Protein AF-0000000068478441 (afdb_homodimer)

Sequence (818 aa):
MAAHNLGTELDLSWISKVQVNHPAVLRRAQQVQARRTVKKEWQAAWLLKAVTFIDLTTLSGDDTSSNVQRLCYKAKYPIREDLLKALNMHDKDITTAAVCVYPARVCDAVRALKAAGCNIPVASVATGFPAGQTHLKTRLEEIRLAVEDGASEIDVVINRSLVLTGQWEALYDEIRQFRKACGEAHLKTILATGELGSLTNVYKASMIAMMAGSDFIKTSTGKETVNATFPVAIVMLRAIRDFFWKTGNKIGFKPAGGIRSAKDALAWLSLIKEELGDEWLKPELFRIGASTLLSDIERQVLSLTFKIKALAIWYQMRAQFLARLAAVKQGRTAQAAQETKVCISRDTVETGQKGLTSVREAWENGKKHSGMLEGVIINSYESRQPTVCNTLCQNEKSVSQMASHCSCFMAAHNLGTELDLSWISKVQVNHPAVLRRAQQVQARRTVKKEWQAAWLLKAVTFIDLTTLSGDDTSSNVQRLCYKAKYPIREDLLKALNMHDKDITTAAVCVYPARVCDAVRALKAAGCNIPVASVATGFPAGQTHLKTRLEEIRLAVEDGASEIDVVINRSLVLTGQWEALYDEIRQFRKACGEAHLKTILATGELGSLTNVYKASMIAMMAGSDFIKTSTGKETVNATFPVAIVMLRAIRDFFWKTGNKIGFKPAGGIRSAKDALAWLSLIKEELGDEWLKPELFRIGASTLLSDIERQVLSLTFKIKALAIWYQMRAQFLARLAAVKQGRTAQAAQETKVCISRDTVETGQKGLTSVREAWENGKKHSGMLEGVIINSYESRQPTVCNTLCQNEKSVSQMASHCSCF

Radius of gyration: 36.34 Å; Cα contacts (8 Å, |Δi|>4): 1316; chains: 2; bounding box: 94×104×102 Å

Structure (mmCIF, N/CA/C/O backbone):
data_AF-0000000068478441-model_v1
#
loop_
_entity.id
_entity.type
_entity.pdbx_description
1 polymer 'Deoxyribose-phosphate aldolase'
#
loop_
_atom_site.group_PDB
_atom_site.id
_atom_site.type_symbol
_atom_site.label_atom_id
_atom_site.label_alt_id
_atom_site.label_comp_id
_atom_site.label_asym_id
_atom_site.label_entity_id
_atom_site.label_seq_id
_atom_site.pdbx_PDB_ins_code
_atom_site.Cartn_x
_atom_site.Cartn_y
_atom_site.Cartn_z
_atom_site.occupancy
_atom_site.B_iso_or_equiv
_atom_site.auth_seq_id
_atom_site.auth_comp_id
_atom_site.auth_asym_id
_atom_site.auth_atom_id
_atom_site.pdbx_PDB_model_num
ATOM 1 N N . MET A 1 1 ? -1.508 -21.422 -24.375 1 40.88 1 MET A N 1
ATOM 2 C CA . MET A 1 1 ? -2.094 -20.594 -23.312 1 40.88 1 MET A CA 1
ATOM 3 C C . MET A 1 1 ? -3.49 -21.094 -22.953 1 40.88 1 MET A C 1
ATOM 5 O O . MET A 1 1 ? -4.234 -21.562 -23.812 1 40.88 1 MET A O 1
ATOM 9 N N . ALA A 1 2 ? -3.607 -21.609 -21.812 1 53.72 2 ALA A N 1
ATOM 10 C CA . ALA A 1 2 ? -4.887 -22.156 -21.375 1 53.72 2 ALA A CA 1
ATOM 11 C C . ALA A 1 2 ? -6.047 -21.281 -21.844 1 53.72 2 ALA A C 1
ATOM 13 O O . ALA A 1 2 ? -5.883 -20.062 -22.031 1 53.72 2 ALA A O 1
ATOM 14 N N . ALA A 1 3 ? -7.098 -21.875 -22.297 1 67.75 3 ALA A N 1
ATOM 15 C CA . ALA A 1 3 ? -8.32 -21.234 -22.781 1 67.75 3 ALA A CA 1
ATOM 16 C C . ALA A 1 3 ? -8.82 -20.188 -21.797 1 67.75 3 ALA A C 1
ATOM 18 O O . ALA A 1 3 ? -8.734 -20.375 -20.578 1 67.75 3 ALA A O 1
ATOM 19 N N . HIS A 1 4 ? -8.922 -18.922 -22.266 1 85.25 4 HIS A N 1
ATOM 20 C CA . HIS A 1 4 ? -9.445 -17.812 -21.5 1 85.25 4 HIS A CA 1
ATOM 21 C C . HIS A 1 4 ? -10.891 -18.047 -21.078 1 85.25 4 HIS A C 1
ATOM 23 O O . HIS A 1 4 ? -11.656 -18.688 -21.812 1 85.25 4 HIS A O 1
ATOM 29 N N . ASN A 1 5 ? -11.125 -17.75 -19.828 1 93 5 ASN A N 1
ATOM 30 C CA . ASN A 1 5 ? -12.508 -17.703 -19.375 1 93 5 ASN A CA 1
ATOM 31 C C . ASN A 1 5 ? -13.273 -16.562 -20.047 1 93 5 ASN A C 1
ATOM 33 O O . ASN A 1 5 ? -12.992 -15.383 -19.797 1 93 5 ASN A O 1
ATOM 37 N N . LEU A 1 6 ? -14.227 -16.844 -20.875 1 91.19 6 LEU A N 1
ATOM 38 C CA . LEU A 1 6 ? -14.969 -15.828 -21.609 1 91.19 6 LEU A CA 1
ATOM 39 C C . LEU A 1 6 ? -16.031 -15.18 -20.719 1 91.19 6 LEU A C 1
ATOM 41 O O . LEU A 1 6 ? -16.609 -14.148 -21.094 1 91.19 6 LEU A O 1
ATOM 45 N N . GLY A 1 7 ? -16.234 -15.758 -19.594 1 93.62 7 GLY A N 1
ATOM 46 C CA . GLY A 1 7 ? -17.281 -15.266 -18.719 1 93.62 7 GLY A CA 1
ATOM 47 C C . GLY A 1 7 ? -18.656 -15.805 -19.062 1 93.62 7 GLY A C 1
ATOM 48 O O . GLY A 1 7 ? -18.797 -16.594 -20.016 1 93.62 7 GLY A O 1
ATOM 49 N N . THR A 1 8 ? -19.625 -15.531 -18.219 1 97.06 8 THR A N 1
ATOM 50 C CA . THR A 1 8 ? -21.047 -15.828 -18.422 1 97.06 8 THR A CA 1
ATOM 51 C C . THR A 1 8 ? -21.891 -14.586 -18.203 1 97.06 8 THR A C 1
ATOM 53 O O . THR A 1 8 ? -21.391 -13.562 -17.719 1 97.06 8 THR A O 1
ATOM 56 N N . GLU A 1 9 ? -23.094 -14.734 -18.625 1 97.25 9 GLU A N 1
ATOM 57 C CA . GLU A 1 9 ? -24.031 -13.695 -18.203 1 97.25 9 GLU A CA 1
ATOM 58 C C . GLU A 1 9 ? -24.188 -13.656 -16.688 1 97.25 9 GLU A C 1
ATOM 60 O O . GLU A 1 9 ? -24.062 -14.688 -16.016 1 97.25 9 GLU A O 1
ATOM 65 N N . LEU A 1 10 ? -24.438 -12.477 -16.234 1 97.94 10 LEU A N 1
ATOM 66 C CA . LEU A 1 10 ? -24.609 -12.328 -14.789 1 97.94 10 LEU A CA 1
ATOM 67 C C . LEU A 1 10 ? -25.875 -13.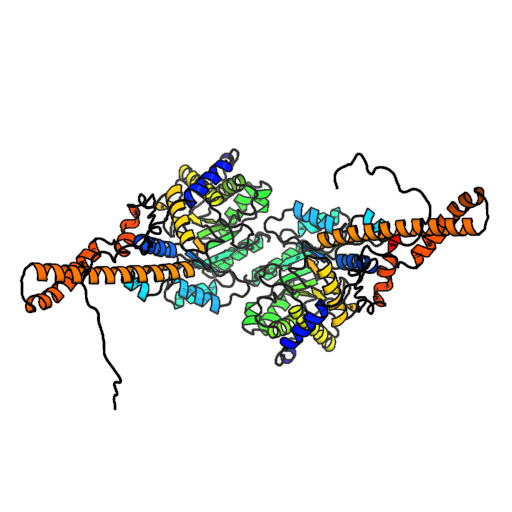047 -14.32 1 97.94 10 LEU A C 1
ATOM 69 O O . LEU A 1 10 ? -26.953 -12.836 -14.867 1 97.94 10 LEU A O 1
ATOM 73 N N . ASP A 1 11 ? -25.75 -13.914 -13.398 1 97.62 11 ASP A N 1
ATOM 74 C CA . ASP A 1 11 ? -26.875 -14.609 -12.766 1 97.62 11 ASP A CA 1
ATOM 75 C C . ASP A 1 11 ? -26.812 -14.492 -11.242 1 97.62 11 ASP A C 1
ATOM 77 O O . ASP A 1 11 ? -26.125 -15.281 -10.586 1 97.62 11 ASP A O 1
ATOM 81 N N . LEU A 1 12 ? -27.531 -13.648 -10.734 1 97.06 12 LEU A N 1
ATOM 82 C CA . LEU A 1 12 ? -27.484 -13.359 -9.305 1 97.06 12 LEU A CA 1
ATOM 83 C C . LEU A 1 12 ? -28.109 -14.484 -8.492 1 97.06 12 LEU A C 1
ATOM 85 O O . LEU A 1 12 ? -27.922 -14.562 -7.277 1 97.06 12 LEU A O 1
ATOM 89 N N . SER A 1 13 ? -28.797 -15.352 -9.094 1 95.94 13 SER A N 1
ATOM 90 C CA . SER A 1 13 ? -29.375 -16.484 -8.375 1 95.94 13 SER A CA 1
ATOM 91 C C . SER A 1 13 ? -28.297 -17.422 -7.844 1 95.94 13 SER A C 1
ATOM 93 O O . SER A 1 13 ? -28.531 -18.172 -6.891 1 95.94 13 SER A O 1
ATOM 95 N N . TRP A 1 14 ? -27.141 -17.375 -8.484 1 95.62 14 TRP A N 1
ATOM 96 C CA . TRP A 1 14 ? -26.031 -18.219 -8.07 1 95.62 14 TRP A CA 1
ATOM 97 C C . TRP A 1 14 ? -25.5 -17.812 -6.703 1 95.62 14 TRP A C 1
ATOM 99 O O . TRP A 1 14 ? -24.812 -18.594 -6.035 1 95.62 14 TRP A O 1
ATOM 109 N N . ILE A 1 15 ? -25.844 -16.531 -6.309 1 95.75 15 ILE A N 1
ATOM 110 C CA . ILE A 1 15 ? -25.203 -16.062 -5.086 1 95.75 15 ILE A CA 1
ATOM 111 C C . ILE A 1 15 ? -26.266 -15.594 -4.094 1 95.75 15 ILE A C 1
ATOM 113 O O . ILE A 1 15 ? -25.969 -15.359 -2.92 1 95.75 15 ILE A O 1
ATOM 117 N N . SER A 1 16 ? -27.453 -15.4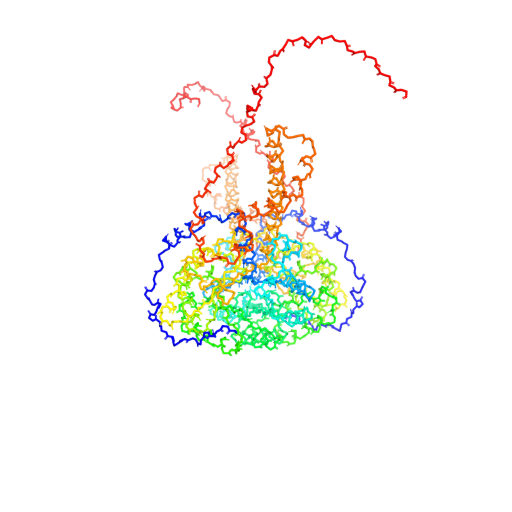61 -4.391 1 93 16 SER A N 1
ATOM 118 C CA . SER A 1 16 ? -28.5 -14.812 -3.607 1 93 16 SER A CA 1
ATOM 119 C C . SER A 1 16 ? -28.75 -15.555 -2.299 1 93 16 SER A C 1
ATOM 121 O O . SER A 1 16 ? -29 -14.938 -1.263 1 93 16 SER A O 1
ATOM 123 N N . LYS A 1 17 ? -28.641 -16.906 -2.334 1 91.62 17 LYS A N 1
ATOM 124 C CA . LYS A 1 17 ? -29 -17.656 -1.137 1 91.62 17 LYS A CA 1
ATOM 125 C C . LYS A 1 17 ? -27.766 -18.297 -0.509 1 91.62 17 LYS A C 1
ATOM 127 O O . LYS A 1 17 ? -27.875 -19.172 0.35 1 91.62 17 LYS A O 1
ATOM 132 N N . VAL A 1 18 ? -26.719 -17.844 -0.893 1 93.19 18 VAL A N 1
ATOM 133 C CA . VAL A 1 18 ? -25.484 -18.484 -0.43 1 93.19 18 VAL A CA 1
ATOM 134 C C . VAL A 1 18 ? -25.156 -18 0.979 1 93.19 18 VAL A C 1
ATOM 136 O O . VAL A 1 18 ? -25.25 -16.812 1.271 1 93.19 18 VAL A O 1
ATOM 139 N N . GLN A 1 19 ? -24.891 -18.938 1.869 1 92.5 19 GLN A N 1
ATOM 140 C CA . GLN A 1 19 ? -24.359 -18.672 3.203 1 92.5 19 GLN A CA 1
ATOM 141 C C . GLN A 1 19 ? -23.234 -19.641 3.543 1 92.5 19 GLN A C 1
ATOM 143 O O . GLN A 1 19 ? -23.359 -20.859 3.355 1 92.5 19 GLN A O 1
ATOM 148 N N . VAL A 1 20 ? -22.156 -19.062 3.947 1 96.06 20 VAL A N 1
ATOM 149 C CA . VAL A 1 20 ? -21 -19.891 4.277 1 96.06 20 VAL A CA 1
ATOM 150 C C . VAL A 1 20 ? -21 -20.203 5.77 1 96.06 20 VAL A C 1
ATOM 152 O O . VAL A 1 20 ? -21.156 -19.312 6.602 1 96.06 20 VAL A O 1
ATOM 155 N N . ASN A 1 21 ? -20.891 -21.469 6.059 1 94.75 21 ASN A N 1
ATOM 156 C CA . ASN A 1 21 ? -20.766 -21.922 7.438 1 94.75 21 ASN A CA 1
ATOM 157 C C . ASN A 1 21 ? -19.359 -21.688 7.98 1 94.75 21 ASN A C 1
ATOM 159 O O . ASN A 1 21 ? -18.469 -22.516 7.797 1 94.75 21 ASN A O 1
ATOM 163 N N . HIS A 1 22 ? -19.266 -20.688 8.781 1 93.38 22 HIS A N 1
ATOM 164 C CA . HIS A 1 22 ? -17.953 -20.203 9.234 1 93.38 22 HIS A CA 1
ATOM 165 C C . HIS A 1 22 ? -17.266 -21.25 10.109 1 93.38 22 HIS A C 1
ATOM 167 O O . HIS A 1 22 ? -16.109 -21.609 9.859 1 93.38 22 HIS A O 1
ATOM 173 N N . PRO A 1 23 ? -17.891 -21.828 11.055 1 93.25 23 PRO A N 1
ATOM 174 C CA . PRO A 1 23 ? -17.234 -22.812 11.906 1 93.25 23 PRO A CA 1
ATOM 175 C C . PRO A 1 23 ? -16.781 -24.047 11.133 1 93.25 23 PRO A C 1
ATOM 177 O O . PRO A 1 23 ? -15.719 -24.609 11.422 1 93.25 23 PRO A O 1
ATOM 180 N N . ALA A 1 24 ? -17.578 -24.438 10.211 1 95.38 24 ALA A N 1
ATOM 181 C CA . ALA A 1 24 ? -17.234 -25.609 9.414 1 95.38 24 ALA A CA 1
ATOM 182 C C . ALA A 1 24 ? -15.984 -25.344 8.57 1 95.38 24 ALA A C 1
ATOM 184 O O . ALA A 1 24 ? -15.133 -26.234 8.43 1 95.38 24 ALA A O 1
ATOM 185 N N . VAL A 1 25 ? -15.906 -24.219 8.039 1 96.81 25 VAL A N 1
ATOM 186 C CA . VAL A 1 25 ? -14.758 -23.844 7.219 1 96.81 25 VAL A CA 1
ATOM 187 C C . VAL A 1 25 ? -13.5 -23.797 8.086 1 96.81 25 VAL A C 1
ATOM 189 O O . VAL A 1 25 ? -12.438 -24.266 7.672 1 96.81 25 VAL A O 1
ATOM 192 N N . LEU A 1 26 ? -13.625 -23.25 9.258 1 95.31 26 LEU A N 1
ATOM 193 C CA . LEU A 1 26 ? -12.492 -23.172 10.172 1 95.31 26 LEU A CA 1
ATOM 194 C C . LEU A 1 26 ? -12 -24.562 10.547 1 95.31 26 LEU A C 1
ATOM 196 O O . LEU A 1 26 ? -10.789 -24.797 10.617 1 95.31 26 LEU A O 1
ATOM 200 N N . ARG A 1 27 ? -12.906 -25.422 10.766 1 94.56 27 ARG A N 1
ATOM 201 C CA . ARG A 1 27 ? -12.547 -26.797 11.102 1 94.56 27 ARG A CA 1
ATOM 202 C C . ARG A 1 27 ? -11.812 -27.469 9.953 1 94.56 27 ARG A C 1
ATOM 204 O O . ARG A 1 27 ? -10.812 -28.172 10.172 1 94.56 27 ARG A O 1
ATOM 211 N N . ARG A 1 28 ? -12.312 -27.266 8.82 1 94.25 28 ARG A N 1
ATOM 212 C CA . ARG A 1 28 ? -11.672 -27.844 7.637 1 94.25 28 ARG A CA 1
ATOM 213 C C . ARG A 1 28 ? -10.258 -27.281 7.457 1 94.25 28 ARG A C 1
ATOM 215 O O . ARG A 1 28 ? -9.336 -28.016 7.109 1 94.25 28 ARG A O 1
ATOM 222 N N . ALA A 1 29 ? -10.125 -26.016 7.664 1 95.31 29 ALA A N 1
ATOM 223 C CA . ALA A 1 29 ? -8.82 -25.375 7.559 1 95.31 29 ALA A CA 1
ATOM 224 C C . ALA A 1 29 ? -7.832 -25.969 8.562 1 95.31 29 ALA A C 1
ATOM 226 O O . ALA A 1 29 ? -6.672 -26.219 8.227 1 95.31 29 ALA A O 1
ATOM 227 N N . GLN A 1 30 ? -8.289 -26.234 9.68 1 92.69 30 GLN A N 1
ATOM 228 C CA . GLN A 1 30 ? -7.453 -26.812 10.727 1 92.69 30 GLN A CA 1
ATOM 229 C C . GLN A 1 30 ? -7.031 -28.234 10.359 1 92.69 30 GLN A C 1
ATOM 231 O O . GLN A 1 30 ? -5.891 -28.625 10.609 1 92.69 30 GLN A O 1
ATOM 236 N N . GLN A 1 31 ? -7.848 -28.922 9.82 1 90.81 31 GLN A N 1
ATOM 237 C CA . GLN A 1 31 ? -7.57 -30.297 9.414 1 90.81 31 GLN A CA 1
ATOM 238 C C . GLN A 1 31 ? -6.477 -30.344 8.352 1 90.81 31 GLN A C 1
ATOM 240 O O . GLN A 1 31 ? -5.578 -31.188 8.414 1 90.81 31 GLN A O 1
ATOM 245 N N . VAL A 1 32 ? -6.59 -29.469 7.449 1 88.44 32 VAL A N 1
ATOM 246 C CA . VAL A 1 32 ? -5.629 -29.438 6.352 1 88.44 32 VAL A CA 1
ATOM 247 C C . VAL A 1 32 ? -4.25 -29.047 6.883 1 88.44 32 VAL A C 1
ATOM 249 O O . VAL A 1 32 ? -3.238 -29.625 6.477 1 88.44 32 VAL A O 1
ATOM 252 N N . GLN A 1 33 ? -4.246 -28.109 7.797 1 86.44 33 GLN A N 1
ATOM 253 C CA . GLN A 1 33 ? -2.986 -27.578 8.312 1 86.44 33 GLN A CA 1
ATOM 254 C C . GLN A 1 33 ? -2.328 -28.578 9.266 1 86.44 33 GLN A C 1
ATOM 256 O O . GLN A 1 33 ? -1.112 -28.531 9.477 1 86.44 33 GLN A O 1
ATOM 261 N N . ALA A 1 34 ? -3.1 -29.422 9.828 1 80.75 34 ALA A N 1
ATOM 262 C CA . ALA A 1 34 ? -2.598 -30.391 10.805 1 80.75 34 ALA A CA 1
ATOM 263 C C . ALA A 1 34 ? -2.01 -31.609 10.117 1 80.75 34 ALA A C 1
ATOM 265 O O . ALA A 1 34 ? -1.316 -32.406 10.75 1 80.75 34 ALA A O 1
ATOM 266 N N . ARG A 1 35 ? -2.174 -31.672 8.922 1 76.19 35 ARG A N 1
ATOM 267 C CA . ARG A 1 35 ? -1.721 -32.875 8.242 1 76.19 35 ARG A CA 1
ATOM 268 C C . ARG A 1 35 ? -0.203 -32.875 8.086 1 76.19 35 ARG A C 1
ATOM 270 O O . ARG A 1 35 ? 0.407 -31.828 7.875 1 76.19 35 ARG A O 1
ATOM 277 N N . ARG A 1 36 ? 0.313 -33.969 8.25 1 67.25 36 ARG A N 1
ATOM 278 C CA . ARG A 1 36 ? 1.758 -34.125 8.125 1 67.25 36 ARG A CA 1
ATOM 279 C C . ARG A 1 36 ? 2.195 -34.031 6.668 1 67.25 36 ARG A C 1
ATOM 281 O O . ARG A 1 36 ? 1.488 -34.531 5.773 1 67.25 36 ARG A O 1
ATOM 288 N N . THR A 1 37 ? 3.342 -33.344 6.453 1 70.06 37 THR A N 1
ATOM 289 C CA . THR A 1 37 ? 3.871 -33.125 5.109 1 70.06 37 THR A CA 1
ATOM 290 C C . THR A 1 37 ? 4.734 -34.312 4.676 1 70.06 37 THR A C 1
ATOM 292 O O . THR A 1 37 ? 5.09 -35.156 5.496 1 70.06 37 THR A O 1
ATOM 295 N N . VAL A 1 38 ? 4.977 -34.5 3.385 1 73.12 38 VAL A N 1
ATOM 296 C CA . VAL A 1 38 ? 5.824 -35.531 2.773 1 73.12 38 VAL A CA 1
ATOM 297 C C . VAL A 1 38 ? 7.254 -35.375 3.295 1 73.12 38 VAL A C 1
ATOM 299 O O . VAL A 1 38 ? 7.656 -34.312 3.752 1 73.12 38 VAL A O 1
ATOM 302 N N . LYS A 1 39 ? 7.93 -36.531 3.248 1 74.38 39 LYS A N 1
ATOM 303 C CA . LYS A 1 39 ? 9.266 -36.531 3.848 1 74.38 39 LYS A CA 1
ATOM 304 C C . LYS A 1 39 ? 10.336 -36.812 2.805 1 74.38 39 LYS A C 1
ATOM 306 O O . LYS A 1 39 ? 10.039 -37.375 1.737 1 74.38 39 LYS A O 1
ATOM 311 N N . LYS A 1 40 ? 11.484 -36.406 3.08 1 77.75 40 LYS A N 1
ATOM 312 C CA . LYS A 1 40 ? 12.742 -36.719 2.4 1 77.75 40 LYS A CA 1
ATOM 313 C C . LYS A 1 40 ? 12.641 -36.438 0.905 1 77.75 40 LYS A C 1
ATOM 315 O O . LYS A 1 40 ? 12.258 -35.344 0.5 1 77.75 40 LYS A O 1
ATOM 320 N N . GLU A 1 41 ? 12.828 -37.5 0.068 1 77.12 41 GLU A N 1
ATOM 321 C CA . GLU A 1 41 ? 12.898 -37.344 -1.38 1 77.12 41 GLU A CA 1
ATOM 322 C C . GLU A 1 41 ? 11.586 -36.781 -1.93 1 77.12 41 GLU A C 1
ATOM 324 O O . GLU A 1 41 ? 11.586 -35.969 -2.852 1 77.12 41 GLU A O 1
ATOM 329 N N . TRP A 1 42 ? 10.625 -37.156 -1.356 1 82.38 42 TRP A N 1
ATOM 330 C CA . TRP A 1 42 ? 9.328 -36.688 -1.801 1 82.38 42 TRP A CA 1
ATOM 331 C C . TRP A 1 42 ? 9.156 -35.219 -1.457 1 82.38 42 TRP A C 1
ATOM 333 O O . TRP A 1 42 ? 8.57 -34.438 -2.232 1 82.38 42 TRP A O 1
ATOM 343 N N . GLN A 1 43 ? 9.672 -34.906 -0.369 1 87.69 43 GLN A N 1
ATOM 344 C CA . GLN A 1 43 ? 9.609 -33.5 0.024 1 87.69 43 GLN A CA 1
ATOM 345 C C . GLN A 1 43 ? 10.383 -32.625 -0.954 1 87.69 43 GLN A C 1
ATOM 347 O O . GLN A 1 43 ? 9.898 -31.562 -1.35 1 87.69 43 GLN A O 1
ATOM 352 N N . ALA A 1 44 ? 11.508 -33.094 -1.319 1 89.94 44 ALA A N 1
ATOM 353 C CA . ALA A 1 44 ? 12.32 -32.344 -2.273 1 89.94 44 ALA A CA 1
ATOM 354 C C . ALA A 1 44 ? 11.602 -32.188 -3.607 1 89.94 44 ALA A C 1
ATOM 356 O O . ALA A 1 44 ? 11.586 -31.094 -4.191 1 89.94 44 ALA A O 1
ATOM 357 N N . ALA A 1 45 ? 11.023 -33.25 -4.043 1 91.44 45 ALA A N 1
ATOM 358 C CA . ALA A 1 45 ? 10.297 -33.219 -5.312 1 91.44 45 ALA A CA 1
ATOM 359 C C . ALA A 1 45 ? 9.125 -32.219 -5.254 1 91.44 45 ALA A C 1
ATOM 361 O O . ALA A 1 45 ? 8.898 -31.469 -6.191 1 91.44 45 ALA A O 1
ATOM 362 N N . TRP A 1 46 ? 8.461 -32.25 -4.141 1 93.31 46 TRP A N 1
ATOM 363 C CA . TRP A 1 46 ? 7.297 -31.391 -3.99 1 93.31 46 TRP A CA 1
ATOM 364 C C . TRP A 1 46 ? 7.715 -29.938 -3.855 1 93.31 46 TRP A C 1
ATOM 366 O O . TRP A 1 46 ? 7.008 -29.031 -4.312 1 93.31 46 TRP A O 1
ATOM 376 N N . LEU A 1 47 ? 8.805 -29.766 -3.252 1 95.12 47 LEU A N 1
ATOM 377 C CA . LEU A 1 47 ? 9.312 -28.406 -3.135 1 95.12 47 LEU A CA 1
ATOM 378 C C . LEU A 1 47 ? 9.719 -27.859 -4.5 1 95.12 47 LEU A C 1
ATOM 380 O O . LEU A 1 47 ? 9.453 -26.703 -4.812 1 95.12 47 LEU A O 1
ATOM 384 N N . LEU A 1 48 ? 10.375 -28.703 -5.27 1 95.62 48 LEU A N 1
ATOM 385 C CA . LEU A 1 48 ? 10.719 -28.297 -6.621 1 95.62 48 LEU A CA 1
ATOM 386 C C . LEU A 1 48 ? 9.469 -28.016 -7.445 1 95.62 48 LEU A C 1
ATOM 388 O O . LEU A 1 48 ? 9.438 -27.078 -8.242 1 95.62 48 LEU A O 1
ATOM 392 N N . LYS A 1 49 ? 8.492 -28.828 -7.27 1 95.69 49 LYS A N 1
ATOM 393 C CA . LYS A 1 49 ? 7.211 -28.578 -7.93 1 95.69 49 LYS A CA 1
ATOM 394 C C . LYS A 1 49 ? 6.605 -27.25 -7.484 1 95.69 49 LYS A C 1
ATOM 396 O O . LYS A 1 49 ? 6.062 -26.5 -8.297 1 95.69 49 LYS A O 1
ATOM 401 N N . ALA A 1 50 ? 6.691 -26.969 -6.195 1 97.44 50 ALA A N 1
ATOM 402 C CA . ALA A 1 50 ? 6.176 -25.703 -5.652 1 97.44 50 ALA A CA 1
ATOM 403 C C . ALA A 1 50 ? 6.816 -24.5 -6.336 1 97.44 50 ALA A C 1
ATOM 405 O O . ALA A 1 50 ? 6.152 -23.5 -6.582 1 97.44 50 ALA A O 1
ATOM 406 N N . VAL A 1 51 ? 8.07 -24.625 -6.672 1 98.06 51 VAL A N 1
ATOM 407 C CA . VAL A 1 51 ? 8.797 -23.547 -7.336 1 98.06 51 VAL A CA 1
ATOM 408 C C . VAL A 1 51 ? 8.117 -23.203 -8.656 1 98.06 51 VAL A C 1
ATOM 410 O O . VAL A 1 51 ? 8.008 -22.016 -9.016 1 98.06 51 VAL A O 1
ATOM 413 N N . THR A 1 52 ? 7.602 -24.172 -9.328 1 97.94 52 THR A N 1
ATOM 414 C CA . THR A 1 52 ? 7.016 -23.984 -10.656 1 97.94 52 THR A CA 1
ATOM 415 C C . THR A 1 52 ? 5.652 -23.312 -10.555 1 97.94 52 THR A C 1
ATOM 417 O O . THR A 1 52 ? 5.035 -23 -11.57 1 97.94 52 THR A O 1
ATOM 420 N N . PHE A 1 53 ? 5.164 -23.031 -9.344 1 98.5 53 PHE A N 1
ATOM 421 C CA . PHE A 1 53 ? 3.873 -22.391 -9.148 1 98.5 53 PHE A CA 1
ATOM 422 C C . PHE A 1 53 ? 4.059 -20.953 -8.68 1 98.5 53 PHE A C 1
ATOM 424 O O . PHE A 1 53 ? 3.088 -20.203 -8.57 1 98.5 53 PHE A O 1
ATOM 431 N N . ILE A 1 54 ? 5.215 -20.531 -8.484 1 98.69 54 ILE A N 1
ATOM 432 C CA . ILE A 1 54 ? 5.465 -19.25 -7.84 1 98.69 54 ILE A CA 1
ATOM 433 C C . ILE A 1 54 ? 5.383 -18.125 -8.875 1 98.69 54 ILE A C 1
ATOM 435 O O . ILE A 1 54 ? 6.027 -18.203 -9.922 1 98.69 54 ILE A O 1
ATOM 439 N N . ASP A 1 55 ? 4.559 -17.188 -8.633 1 98.75 55 ASP A N 1
ATOM 440 C CA . ASP A 1 55 ? 4.758 -15.859 -9.195 1 98.75 55 ASP A CA 1
ATOM 441 C C . ASP A 1 55 ? 5.773 -15.062 -8.383 1 98.75 55 ASP A C 1
ATOM 443 O O . ASP A 1 55 ? 5.426 -14.453 -7.367 1 98.75 55 ASP A O 1
ATOM 447 N N . LEU A 1 56 ? 6.984 -15.125 -8.852 1 98.69 56 LEU A N 1
ATOM 448 C CA . LEU A 1 56 ? 8.016 -14.406 -8.117 1 98.69 56 LEU A CA 1
ATOM 449 C C . LEU A 1 56 ? 7.805 -12.898 -8.203 1 98.69 56 LEU A C 1
ATOM 451 O O . LEU A 1 56 ? 7.75 -12.336 -9.297 1 98.69 56 LEU A O 1
ATOM 455 N N . THR A 1 57 ? 7.746 -12.203 -7.004 1 98.5 57 THR A N 1
ATOM 456 C CA . THR A 1 57 ? 7.141 -10.875 -6.973 1 98.5 57 THR A CA 1
ATOM 457 C C . THR A 1 57 ? 8.078 -9.867 -6.328 1 98.5 57 THR A C 1
ATOM 459 O O . THR A 1 57 ? 8.719 -10.164 -5.312 1 98.5 57 THR A O 1
ATOM 462 N N . THR A 1 58 ? 8.273 -8.75 -6.945 1 97.81 58 THR A N 1
ATOM 463 C CA . THR A 1 58 ? 8.758 -7.547 -6.273 1 97.81 58 THR A CA 1
ATOM 464 C C . THR A 1 58 ? 7.773 -6.395 -6.453 1 97.81 58 THR A C 1
ATOM 466 O O . THR A 1 58 ? 7.473 -5.996 -7.582 1 97.81 58 THR A O 1
ATOM 469 N N . LEU A 1 59 ? 7.25 -5.902 -5.434 1 97.75 59 LEU A N 1
ATOM 470 C CA . LEU A 1 59 ? 6.285 -4.809 -5.422 1 97.75 59 LEU A CA 1
ATOM 471 C C . LEU A 1 59 ? 6.664 -3.766 -4.375 1 97.75 59 LEU A C 1
ATOM 473 O O . LEU A 1 59 ? 5.863 -3.443 -3.496 1 97.75 59 LEU A O 1
ATOM 477 N N . SER A 1 60 ? 7.809 -3.197 -4.547 1 96.06 60 SER A N 1
ATOM 478 C CA . SER A 1 60 ? 8.305 -2.152 -3.66 1 96.06 60 SER A CA 1
ATOM 479 C C . SER A 1 60 ? 8.305 -0.793 -4.355 1 96.06 60 SER A C 1
ATOM 481 O O . SER A 1 60 ? 8.516 -0.709 -5.566 1 96.06 60 SER A O 1
ATOM 483 N N . GLY A 1 61 ? 8.125 0.194 -3.545 1 96.56 61 GLY A N 1
ATOM 484 C CA . GLY A 1 61 ? 8.156 1.546 -4.082 1 96.56 61 GLY A CA 1
ATOM 485 C C . GLY A 1 61 ? 9.516 1.953 -4.605 1 96.56 61 GLY A C 1
ATOM 486 O O . GLY A 1 61 ? 9.625 2.867 -5.422 1 96.56 61 GLY A O 1
ATOM 487 N N . ASP A 1 62 ? 10.539 1.318 -4.168 1 96.12 62 ASP A N 1
ATOM 488 C CA . ASP A 1 62 ? 11.898 1.676 -4.562 1 96.12 62 ASP A CA 1
ATOM 489 C C . ASP A 1 62 ? 12.453 0.69 -5.594 1 96.12 62 ASP A C 1
ATOM 491 O O . ASP A 1 62 ? 13.664 0.603 -5.789 1 96.12 62 ASP A O 1
ATOM 495 N N . ASP A 1 63 ? 11.625 -0.097 -6.207 1 97.12 63 ASP A N 1
ATOM 496 C CA . ASP A 1 63 ? 12.078 -0.989 -7.273 1 97.12 63 ASP A CA 1
ATOM 497 C C . ASP A 1 63 ? 12.703 -0.201 -8.422 1 97.12 63 ASP A C 1
ATOM 499 O O . ASP A 1 63 ? 12.141 0.795 -8.875 1 97.12 63 ASP A O 1
ATOM 503 N N . THR A 1 64 ? 13.828 -0.586 -8.828 1 97.31 64 THR A N 1
ATOM 504 C CA . THR A 1 64 ? 14.523 -0.069 -10 1 97.31 64 THR A CA 1
ATOM 505 C C . THR A 1 64 ? 14.703 -1.164 -11.047 1 97.31 64 THR A C 1
ATOM 507 O O . THR A 1 64 ? 14.32 -2.314 -10.828 1 97.31 64 THR A O 1
ATOM 510 N N . SER A 1 65 ? 15.266 -0.768 -12.188 1 97.12 65 SER A N 1
ATOM 511 C CA . SER A 1 65 ? 15.555 -1.744 -13.234 1 97.12 65 SER A CA 1
ATOM 512 C C . SER A 1 65 ? 16.484 -2.844 -12.727 1 97.12 65 SER A C 1
ATOM 514 O O . SER A 1 65 ? 16.344 -4.008 -13.102 1 97.12 65 SER A O 1
ATOM 516 N N . SER A 1 66 ? 17.344 -2.498 -11.82 1 96.06 66 SER A N 1
ATOM 517 C CA . SER A 1 66 ? 18.281 -3.475 -11.289 1 96.06 66 SER A CA 1
ATOM 518 C C . SER A 1 66 ? 17.578 -4.527 -10.438 1 96.06 66 SER A C 1
ATOM 520 O O . SER A 1 66 ? 17.875 -5.719 -10.555 1 96.06 66 SER A O 1
ATOM 522 N N . ASN A 1 67 ? 16.672 -4.09 -9.602 1 95.94 67 ASN A N 1
ATOM 523 C CA . ASN A 1 67 ? 15.883 -5.02 -8.797 1 95.94 67 ASN A CA 1
ATOM 524 C C . ASN A 1 67 ? 15.102 -5.988 -9.68 1 95.94 67 ASN A C 1
ATOM 526 O O . ASN A 1 67 ? 15.023 -7.184 -9.375 1 95.94 67 ASN A O 1
ATOM 530 N N . VAL A 1 68 ? 14.57 -5.457 -10.711 1 98.06 68 VAL A N 1
ATOM 531 C CA . VAL A 1 68 ? 13.719 -6.254 -11.594 1 98.06 68 VAL A CA 1
ATOM 532 C C . VAL A 1 68 ? 14.586 -7.23 -12.391 1 98.06 68 VAL A C 1
ATOM 534 O O . VAL A 1 68 ? 14.188 -8.383 -12.602 1 98.06 68 VAL A O 1
ATOM 537 N N . GLN A 1 69 ? 15.758 -6.816 -12.812 1 97.81 69 GLN A N 1
ATOM 538 C CA . GLN A 1 69 ? 16.688 -7.711 -13.5 1 97.81 69 GLN A CA 1
ATOM 539 C C . GLN A 1 69 ? 17.078 -8.883 -12.609 1 97.81 69 GLN A C 1
ATOM 541 O O . GLN A 1 69 ? 17.109 -10.031 -13.062 1 97.81 69 GLN A O 1
ATOM 546 N N . ARG A 1 70 ? 17.359 -8.57 -11.445 1 97.31 70 ARG A N 1
ATOM 547 C CA . ARG A 1 70 ? 17.719 -9.609 -10.484 1 97.31 70 ARG A CA 1
ATOM 548 C C . ARG A 1 70 ? 16.547 -10.578 -10.281 1 97.31 70 ARG A C 1
ATOM 550 O O . ARG A 1 70 ? 16.75 -11.789 -10.188 1 97.31 70 ARG A O 1
ATOM 557 N N . LEU A 1 71 ? 15.414 -10.023 -10.148 1 98.19 71 LEU A N 1
ATOM 558 C CA . LEU A 1 71 ? 14.203 -10.828 -10.008 1 98.19 71 LEU A CA 1
ATOM 559 C C . LEU A 1 71 ? 14.062 -11.812 -11.164 1 98.19 71 LEU A C 1
ATOM 561 O O . LEU A 1 71 ? 13.766 -12.984 -10.953 1 98.19 71 LEU A O 1
ATOM 565 N N . CYS A 1 72 ? 14.211 -11.32 -12.344 1 98.5 72 CYS A N 1
ATOM 566 C CA . CYS A 1 72 ? 14.062 -12.133 -13.547 1 98.5 72 CYS A CA 1
ATOM 567 C C . CYS A 1 72 ? 15.117 -13.227 -13.602 1 98.5 72 CYS A C 1
ATOM 569 O O . CYS A 1 72 ? 14.82 -14.359 -13.977 1 98.5 72 CYS A O 1
ATOM 571 N N . TYR A 1 73 ? 16.281 -12.891 -13.211 1 97.5 73 TYR A N 1
ATOM 572 C CA . TYR A 1 73 ? 17.359 -13.883 -13.172 1 97.5 73 TYR A CA 1
ATOM 573 C C . TYR A 1 73 ? 17.016 -15.008 -12.195 1 97.5 73 TYR A C 1
ATOM 575 O O . TYR A 1 73 ? 17.172 -16.188 -12.523 1 97.5 73 TYR A O 1
ATOM 583 N N . LYS A 1 74 ? 16.562 -14.625 -11.102 1 97.25 74 LYS A N 1
ATOM 584 C CA . LYS A 1 74 ? 16.203 -15.602 -10.094 1 97.25 74 LYS A CA 1
ATOM 585 C C . LYS A 1 74 ? 15.023 -16.469 -10.562 1 97.25 74 LYS A C 1
ATOM 587 O O . LYS A 1 74 ? 14.93 -17.641 -10.203 1 97.25 74 LYS A O 1
ATOM 592 N N . ALA A 1 75 ? 14.109 -15.844 -11.25 1 98.38 75 ALA A N 1
ATOM 593 C CA . ALA A 1 75 ? 12.969 -16.578 -11.781 1 98.38 75 ALA A CA 1
ATOM 594 C C . ALA A 1 75 ? 13.422 -17.656 -12.773 1 98.38 75 ALA A C 1
ATOM 596 O O . ALA A 1 75 ? 12.852 -18.75 -12.812 1 98.38 75 ALA A O 1
ATOM 597 N N . LYS A 1 76 ? 14.391 -17.359 -13.562 1 97.81 76 LYS A N 1
ATOM 598 C CA . LYS A 1 76 ? 14.93 -18.281 -14.555 1 97.81 76 LYS A CA 1
ATOM 599 C C . LYS A 1 76 ? 15.766 -19.375 -13.891 1 97.81 76 LYS A C 1
ATOM 601 O O . LYS A 1 76 ? 15.734 -20.531 -14.312 1 97.81 76 LYS A O 1
ATOM 606 N N . TYR A 1 77 ? 16.531 -18.969 -12.875 1 96.81 77 TYR A N 1
ATOM 607 C CA . TYR A 1 77 ? 17.406 -19.875 -12.133 1 96.81 77 TYR A CA 1
ATOM 608 C C . TYR A 1 77 ? 17.016 -19.906 -10.656 1 96.81 77 TYR A C 1
ATOM 610 O O . TYR A 1 77 ? 17.812 -19.516 -9.797 1 96.81 77 TYR A O 1
ATOM 618 N N . PRO A 1 78 ? 15.93 -20.5 -10.375 1 97.38 78 PRO A N 1
ATOM 619 C CA . PRO A 1 78 ? 15.414 -20.406 -9.008 1 97.38 78 PRO A CA 1
ATOM 620 C C . PRO A 1 78 ? 16.172 -21.297 -8.031 1 97.38 78 PRO A C 1
ATOM 622 O O . PRO A 1 78 ? 16.188 -21.031 -6.824 1 97.38 78 PRO A O 1
ATOM 625 N N . ILE A 1 79 ? 16.719 -22.406 -8.523 1 96 79 ILE A N 1
ATOM 626 C CA . ILE A 1 79 ? 17.484 -23.344 -7.707 1 96 79 ILE A CA 1
ATOM 627 C C . ILE A 1 79 ? 18.891 -23.484 -8.289 1 96 79 ILE A C 1
ATOM 629 O O . ILE A 1 79 ? 19.062 -23.594 -9.5 1 96 79 ILE A O 1
ATOM 633 N N . ARG A 1 80 ? 19.797 -23.516 -7.395 1 94.12 80 ARG A N 1
ATOM 634 C CA . ARG A 1 80 ? 21.172 -23.656 -7.832 1 94.12 80 ARG A CA 1
ATOM 635 C C . ARG A 1 80 ? 21.344 -24.922 -8.68 1 94.12 80 ARG A C 1
ATOM 637 O O . ARG A 1 80 ? 20.766 -25.969 -8.383 1 94.12 80 ARG A O 1
ATOM 644 N N . GLU A 1 81 ? 22.203 -24.812 -9.648 1 92.5 81 GLU A N 1
ATOM 645 C CA . GLU A 1 81 ? 22.406 -25.891 -10.602 1 92.5 81 GLU A CA 1
ATOM 646 C C . GLU A 1 81 ? 23.016 -27.109 -9.922 1 92.5 81 GLU A C 1
ATOM 648 O O . GLU A 1 81 ? 22.672 -28.25 -10.258 1 92.5 81 GLU A O 1
ATOM 653 N N . ASP A 1 82 ? 23.922 -26.906 -9.047 1 90.5 82 ASP A N 1
ATOM 654 C CA . ASP A 1 82 ? 24.578 -28.031 -8.383 1 90.5 82 ASP A CA 1
ATOM 655 C C . ASP A 1 82 ? 23.594 -28.828 -7.539 1 90.5 82 ASP A C 1
ATOM 657 O O . ASP A 1 82 ? 23.703 -30.047 -7.43 1 90.5 82 ASP A O 1
ATOM 661 N N . LEU A 1 83 ? 22.656 -28.156 -6.977 1 90.31 83 LEU A N 1
ATOM 662 C CA . LEU A 1 83 ? 21.625 -28.828 -6.211 1 90.31 83 LEU A CA 1
ATOM 663 C C . LEU A 1 83 ? 20.719 -29.641 -7.125 1 90.31 83 LEU A C 1
ATOM 665 O O . LEU A 1 83 ? 20.375 -30.781 -6.809 1 90.31 83 LEU A O 1
ATOM 669 N N . LEU A 1 84 ? 20.344 -29.109 -8.242 1 93 84 LEU A N 1
ATOM 670 C CA . LEU A 1 84 ? 19.5 -29.812 -9.195 1 93 84 LEU A CA 1
ATOM 671 C C . LEU A 1 84 ? 20.203 -31.062 -9.734 1 93 84 LEU A C 1
ATOM 673 O O . LEU A 1 84 ? 19.578 -32.094 -9.93 1 93 84 LEU A O 1
ATOM 677 N N . LYS A 1 85 ? 21.484 -30.938 -9.977 1 90.06 85 LYS A N 1
ATOM 678 C CA . LYS A 1 85 ? 22.281 -32.094 -10.422 1 90.06 85 LYS A CA 1
ATOM 679 C C . LYS A 1 85 ? 22.312 -33.188 -9.359 1 90.06 85 LYS A C 1
ATOM 681 O O . LYS A 1 85 ? 22.172 -34.375 -9.672 1 90.06 85 LYS A O 1
ATOM 686 N N . ALA A 1 86 ? 22.5 -32.719 -8.172 1 86.44 86 ALA A N 1
ATOM 687 C CA . ALA A 1 86 ? 22.547 -33.656 -7.055 1 86.44 86 ALA A CA 1
ATOM 688 C C . ALA A 1 86 ? 21.234 -34.406 -6.918 1 86.44 86 ALA A C 1
ATOM 690 O O . ALA A 1 86 ? 21.203 -35.562 -6.484 1 86.44 86 ALA A O 1
ATOM 691 N N . LEU A 1 87 ? 20.172 -33.844 -7.324 1 88.69 87 LEU A N 1
ATOM 692 C CA . LEU A 1 87 ? 18.844 -34.438 -7.199 1 88.69 87 LEU A CA 1
ATOM 693 C C . LEU A 1 87 ? 18.406 -35.062 -8.516 1 88.69 87 LEU A C 1
ATOM 695 O O . LEU A 1 87 ? 17.266 -35.5 -8.641 1 88.69 87 LEU A O 1
ATOM 699 N N . ASN A 1 88 ? 19.266 -35.062 -9.484 1 90.06 88 ASN A N 1
ATOM 700 C CA . ASN A 1 88 ? 19 -35.562 -10.812 1 90.06 88 ASN A CA 1
ATOM 701 C C . ASN A 1 88 ? 17.797 -34.875 -11.461 1 90.06 88 ASN A C 1
ATOM 703 O O . ASN A 1 88 ? 16.922 -35.531 -12.039 1 90.06 88 ASN A O 1
ATOM 707 N N . MET A 1 89 ? 17.734 -33.531 -11.289 1 91.94 89 MET A N 1
ATOM 708 C CA . MET A 1 89 ? 16.625 -32.719 -11.797 1 91.94 89 MET A CA 1
ATOM 709 C C . MET A 1 89 ? 17.125 -31.609 -12.719 1 91.94 89 MET A C 1
ATOM 711 O O . MET A 1 89 ? 16.359 -30.703 -13.062 1 91.94 89 MET A O 1
ATOM 715 N N . HIS A 1 90 ? 18.375 -31.625 -13.18 1 90 90 HIS A N 1
ATOM 716 C CA . HIS A 1 90 ? 19.016 -30.531 -13.906 1 90 90 HIS A CA 1
ATOM 717 C C . HIS A 1 90 ? 18.438 -30.391 -15.312 1 90 90 HIS A C 1
ATOM 719 O O . HIS A 1 90 ? 18.531 -29.328 -15.93 1 90 90 HIS A O 1
ATOM 725 N N . ASP A 1 91 ? 17.844 -31.438 -15.812 1 91.19 91 ASP A N 1
ATOM 726 C CA . ASP A 1 91 ? 17.344 -31.406 -17.188 1 91.19 91 ASP A CA 1
ATOM 727 C C . ASP A 1 91 ? 15.867 -31.031 -17.234 1 91.19 91 ASP A C 1
ATOM 729 O O . ASP A 1 91 ? 15.25 -31.031 -18.297 1 91.19 91 ASP A O 1
ATOM 733 N N . LYS A 1 92 ? 15.219 -30.688 -16.125 1 91.12 92 LYS A N 1
ATOM 734 C CA . LYS A 1 92 ? 13.781 -30.422 -16.062 1 91.12 92 LYS A CA 1
ATOM 735 C C . LYS A 1 92 ? 13.484 -28.938 -16.281 1 91.12 92 LYS A C 1
ATOM 737 O O . LYS A 1 92 ? 12.32 -28.547 -16.375 1 91.12 92 LYS A O 1
ATOM 742 N N . ASP A 1 93 ? 14.398 -28.078 -16.469 1 91.19 93 ASP A N 1
ATOM 743 C CA . ASP A 1 93 ? 14.234 -26.656 -16.75 1 91.19 93 ASP A CA 1
ATOM 744 C C . ASP A 1 93 ? 13.25 -26.016 -15.773 1 91.19 93 ASP A C 1
ATOM 746 O O . ASP A 1 93 ? 12.266 -25.391 -16.188 1 91.19 93 ASP A O 1
ATOM 750 N N . ILE A 1 94 ? 13.531 -26.125 -14.531 1 95.69 94 ILE A N 1
ATOM 751 C CA . ILE A 1 94 ? 12.672 -25.609 -13.469 1 95.69 94 ILE A CA 1
ATOM 752 C C . ILE A 1 94 ? 12.789 -24.094 -13.398 1 95.69 94 ILE A C 1
ATOM 754 O O . ILE A 1 94 ? 13.883 -23.547 -13.219 1 95.69 94 ILE A O 1
ATOM 758 N N . THR A 1 95 ? 11.711 -23.391 -13.633 1 97.69 95 THR A N 1
ATOM 759 C CA . THR A 1 95 ? 11.57 -21.938 -13.477 1 97.69 95 THR A CA 1
ATOM 760 C C . THR A 1 95 ? 10.352 -21.609 -12.625 1 97.69 95 THR A C 1
ATOM 762 O O . THR A 1 95 ? 9.523 -22.469 -12.344 1 97.69 95 THR A O 1
ATOM 765 N N . THR A 1 96 ? 10.32 -20.391 -12.172 1 98.5 96 THR A N 1
ATOM 766 C CA . THR A 1 96 ? 9.062 -19.969 -11.57 1 98.5 96 THR A CA 1
ATOM 767 C C . THR A 1 96 ? 7.977 -19.812 -12.641 1 98.5 96 THR A C 1
ATOM 769 O O . THR A 1 96 ? 8.266 -19.859 -13.836 1 98.5 96 THR A O 1
ATOM 772 N N . ALA A 1 97 ? 6.77 -19.703 -12.188 1 98.5 97 ALA A N 1
ATOM 773 C CA . ALA A 1 97 ? 5.641 -19.656 -13.109 1 98.5 97 ALA A CA 1
ATOM 774 C C . ALA A 1 97 ? 5.574 -18.328 -13.836 1 98.5 97 ALA A C 1
ATOM 776 O O . ALA A 1 97 ? 5.227 -18.266 -15.016 1 98.5 97 ALA A O 1
ATOM 777 N N . ALA A 1 98 ? 5.879 -17.25 -13.133 1 98.81 98 ALA A N 1
ATOM 778 C CA . ALA A 1 98 ? 5.852 -15.891 -13.656 1 98.81 98 ALA A CA 1
ATOM 779 C C . ALA A 1 98 ? 6.68 -14.953 -12.781 1 98.81 98 ALA A C 1
ATOM 781 O O . ALA A 1 98 ? 7.141 -15.336 -11.703 1 98.81 98 ALA A O 1
ATOM 782 N N . VAL A 1 99 ? 6.934 -13.805 -13.328 1 98.81 99 VAL A N 1
ATOM 783 C CA . VAL A 1 99 ? 7.41 -12.688 -12.531 1 98.81 99 VAL A CA 1
ATOM 784 C C . VAL A 1 99 ? 6.312 -11.633 -12.414 1 98.81 99 VAL A C 1
ATOM 786 O O . VAL A 1 99 ? 5.578 -11.383 -13.375 1 98.81 99 VAL A O 1
ATOM 789 N N . CYS A 1 100 ? 6.164 -11.078 -11.25 1 98.88 100 CYS A N 1
ATOM 790 C CA . CYS A 1 100 ? 5.113 -10.094 -11.016 1 98.88 100 CYS A CA 1
ATOM 791 C C . CYS A 1 100 ? 5.703 -8.758 -10.562 1 98.88 100 CYS A C 1
ATOM 793 O O . CYS A 1 100 ? 6.441 -8.703 -9.586 1 98.88 100 CYS A O 1
ATOM 795 N N . VAL A 1 101 ? 5.363 -7.703 -11.312 1 98.88 101 VAL A N 1
ATOM 796 C CA . VAL A 1 101 ? 5.941 -6.387 -11.062 1 98.88 101 VAL A CA 1
ATOM 797 C C . VAL A 1 101 ? 4.859 -5.316 -11.18 1 98.88 101 VAL A C 1
ATOM 799 O O . VAL A 1 101 ? 3.729 -5.605 -11.57 1 98.88 101 VAL A O 1
ATOM 802 N N . TYR A 1 102 ? 5.258 -4.078 -10.797 1 98.75 102 TYR A N 1
ATOM 803 C CA . TYR A 1 102 ? 4.398 -2.92 -11.016 1 98.75 102 TYR A CA 1
ATOM 804 C C . TYR A 1 102 ? 4.359 -2.543 -12.492 1 98.75 102 TYR A C 1
ATOM 806 O O . TYR A 1 102 ? 5.277 -2.871 -13.25 1 98.75 102 TYR A O 1
ATOM 814 N N . PRO A 1 103 ? 3.338 -1.773 -12.898 1 98.69 103 PRO A N 1
ATOM 815 C CA . PRO A 1 103 ? 3.203 -1.395 -14.305 1 98.69 103 PRO A CA 1
ATOM 816 C C . PRO A 1 103 ? 4.434 -0.667 -14.844 1 98.69 103 PRO A C 1
ATOM 818 O O . PRO A 1 103 ? 4.863 -0.925 -15.969 1 98.69 103 PRO A O 1
ATOM 821 N N . ALA A 1 104 ? 5.031 0.131 -14.047 1 98.31 104 ALA A N 1
ATOM 822 C CA . ALA A 1 104 ? 6.164 0.94 -14.484 1 98.31 104 ALA A CA 1
ATOM 823 C C . ALA A 1 104 ? 7.391 0.071 -14.75 1 98.31 104 ALA A C 1
ATOM 825 O O . ALA A 1 104 ? 8.359 0.522 -15.367 1 98.31 104 ALA A O 1
ATOM 826 N N . ARG A 1 105 ? 7.352 -1.192 -14.352 1 98.69 105 ARG A N 1
ATOM 827 C CA . ARG A 1 105 ? 8.531 -2.047 -14.406 1 98.69 105 ARG A CA 1
ATOM 828 C C . ARG A 1 105 ? 8.336 -3.182 -15.406 1 98.69 105 ARG A C 1
ATOM 830 O O . ARG A 1 105 ? 9.219 -4.027 -15.578 1 98.69 105 ARG A O 1
ATOM 837 N N . VAL A 1 106 ? 7.215 -3.172 -16.047 1 98.88 106 VAL A N 1
ATOM 838 C CA . VAL A 1 106 ? 6.891 -4.262 -16.969 1 98.88 106 VAL A CA 1
ATOM 839 C C . VAL A 1 106 ? 7.918 -4.312 -18.094 1 98.88 106 VAL A C 1
ATOM 841 O O . VAL A 1 106 ? 8.461 -5.379 -18.391 1 98.88 106 VAL A O 1
ATOM 844 N N . CYS A 1 107 ? 8.258 -3.156 -18.656 1 98.62 107 CYS A N 1
ATOM 845 C CA . CYS A 1 107 ? 9.227 -3.105 -19.75 1 98.62 107 CYS A CA 1
ATOM 846 C C . CYS A 1 107 ? 10.578 -3.646 -19.297 1 98.62 107 CYS A C 1
ATOM 848 O O . CYS A 1 107 ? 11.242 -4.367 -20.047 1 98.62 107 CYS A O 1
ATOM 850 N N . ASP A 1 108 ? 10.961 -3.305 -18.109 1 98.5 108 ASP A N 1
ATOM 851 C CA . ASP A 1 108 ? 12.227 -3.789 -17.562 1 98.5 108 ASP A CA 1
ATOM 852 C C . ASP A 1 108 ? 12.234 -5.312 -17.469 1 98.5 108 ASP A C 1
ATOM 854 O O . ASP A 1 108 ? 13.227 -5.957 -17.812 1 98.5 108 ASP A O 1
ATOM 858 N N . ALA A 1 109 ? 11.148 -5.863 -16.984 1 98.81 109 ALA A N 1
ATOM 859 C CA . ALA A 1 109 ? 11.055 -7.309 -16.828 1 98.81 109 ALA A CA 1
ATOM 860 C C . ALA A 1 109 ? 11.078 -8.023 -18.172 1 98.81 109 ALA A C 1
ATOM 862 O O . ALA A 1 109 ? 11.812 -9 -18.344 1 98.81 109 ALA A O 1
ATOM 863 N N . VAL A 1 110 ? 10.289 -7.492 -19.125 1 98.81 110 VAL A N 1
ATOM 864 C CA . VAL A 1 110 ? 10.227 -8.086 -20.453 1 98.81 110 VAL A CA 1
ATOM 865 C C . VAL A 1 110 ? 11.609 -8.062 -21.094 1 98.81 110 VAL A C 1
ATOM 867 O O . VAL A 1 110 ? 12.062 -9.07 -21.641 1 98.81 110 VAL A O 1
ATOM 870 N N . ARG A 1 111 ? 12.273 -6.965 -21.016 1 98.25 111 ARG A N 1
ATOM 871 C CA . ARG A 1 111 ? 13.609 -6.816 -21.594 1 98.25 111 ARG A CA 1
ATOM 872 C C . ARG A 1 111 ? 14.594 -7.766 -20.922 1 98.25 111 ARG A C 1
ATOM 874 O O . ARG A 1 111 ? 15.414 -8.391 -21.594 1 98.25 111 ARG A O 1
ATOM 881 N N . ALA A 1 112 ? 14.547 -7.84 -19.625 1 98.38 112 ALA A N 1
ATOM 882 C CA . ALA A 1 112 ? 15.469 -8.688 -18.875 1 98.38 112 ALA A CA 1
ATOM 883 C C . ALA A 1 112 ? 15.273 -10.156 -19.234 1 98.38 112 ALA A C 1
ATOM 885 O O . ALA A 1 112 ? 16.25 -10.891 -19.438 1 98.38 112 ALA A O 1
ATOM 886 N N . LEU A 1 113 ? 14.078 -10.609 -19.312 1 98.5 113 LEU A N 1
ATOM 887 C CA . LEU A 1 113 ? 13.781 -12 -19.641 1 98.5 113 LEU A CA 1
ATOM 888 C C . LEU A 1 113 ? 14.172 -12.32 -21.078 1 98.5 113 LEU A C 1
ATOM 890 O O . LEU A 1 113 ? 14.711 -13.398 -21.344 1 98.5 113 LEU A O 1
ATOM 894 N N . LYS A 1 114 ? 13.875 -11.414 -21.984 1 97.69 114 LYS A N 1
ATOM 895 C CA . LYS A 1 114 ? 14.297 -11.586 -23.359 1 97.69 114 LYS A CA 1
ATOM 896 C C . LYS A 1 114 ? 15.812 -11.711 -23.469 1 97.69 114 LYS A C 1
ATOM 898 O O . LYS A 1 114 ? 16.328 -12.578 -24.188 1 97.69 114 LYS A O 1
ATOM 903 N N . ALA A 1 115 ? 16.484 -10.852 -22.781 1 96.88 115 ALA A N 1
ATOM 904 C CA . ALA A 1 115 ? 17.953 -10.867 -22.766 1 96.88 115 ALA A CA 1
ATOM 905 C C . ALA A 1 115 ? 18.484 -12.18 -22.203 1 96.88 115 ALA A C 1
ATOM 907 O O . ALA A 1 115 ? 19.531 -12.68 -22.625 1 96.88 115 ALA A O 1
ATOM 908 N N . ALA A 1 116 ? 17.766 -12.727 -21.297 1 94.69 116 ALA A N 1
ATOM 909 C CA . ALA A 1 116 ? 18.156 -13.984 -20.656 1 94.69 116 ALA A CA 1
ATOM 910 C C . ALA A 1 116 ? 17.719 -15.188 -21.5 1 94.69 116 ALA A C 1
ATOM 912 O O . ALA A 1 116 ? 18.047 -16.328 -21.172 1 94.69 116 ALA A O 1
ATOM 913 N N . GLY A 1 117 ? 16.969 -15.008 -22.531 1 94.75 117 GLY A N 1
ATOM 914 C CA . GLY A 1 117 ? 16.516 -16.078 -23.406 1 94.75 117 GLY A CA 1
ATOM 915 C C . GLY A 1 117 ? 15.445 -16.953 -22.781 1 94.75 117 GLY A C 1
ATOM 916 O O . GLY A 1 117 ? 15.445 -18.172 -22.953 1 94.75 117 GLY A O 1
ATOM 917 N N . CYS A 1 118 ? 14.656 -16.375 -22 1 92.94 118 CYS A N 1
ATOM 918 C CA . CYS A 1 118 ? 13.609 -17.125 -21.312 1 92.94 118 CYS A CA 1
ATOM 919 C C . CYS A 1 118 ? 12.234 -16.547 -21.609 1 92.94 118 CYS A C 1
ATOM 921 O O . CYS A 1 118 ? 12.109 -15.352 -21.922 1 92.94 118 CYS A O 1
ATOM 923 N N . ASN A 1 119 ? 11.172 -17.406 -21.531 1 94.25 119 ASN A N 1
ATOM 924 C CA . ASN A 1 119 ? 9.812 -17.016 -21.891 1 94.25 119 ASN A CA 1
ATOM 925 C C . ASN A 1 119 ? 8.883 -17.047 -20.688 1 94.25 119 ASN A C 1
ATOM 927 O O . ASN A 1 119 ? 7.703 -17.359 -20.812 1 94.25 119 ASN A O 1
ATOM 931 N N . ILE A 1 120 ? 9.422 -16.781 -19.547 1 97.88 120 ILE A N 1
ATOM 932 C CA . ILE A 1 120 ? 8.602 -16.688 -18.344 1 97.88 120 ILE A CA 1
ATOM 933 C C . ILE A 1 120 ? 7.625 -15.523 -18.484 1 97.88 120 ILE A C 1
ATOM 935 O O . ILE A 1 120 ? 8.016 -14.414 -18.844 1 97.88 120 ILE A O 1
ATOM 939 N N . PRO A 1 121 ? 6.324 -15.734 -18.281 1 98.56 121 PRO A N 1
ATOM 940 C CA . PRO A 1 121 ? 5.34 -14.656 -18.375 1 98.56 121 PRO A CA 1
ATOM 941 C C . PRO A 1 121 ? 5.594 -13.531 -17.375 1 98.56 121 PRO A C 1
ATOM 943 O O . PRO A 1 121 ? 6.031 -13.781 -16.25 1 98.56 121 PRO A O 1
ATOM 946 N N . VAL A 1 122 ? 5.309 -12.328 -17.844 1 98.88 122 VAL A N 1
ATOM 947 C CA . VAL A 1 122 ? 5.379 -11.156 -16.984 1 98.88 122 VAL A CA 1
ATOM 948 C C . VAL A 1 122 ? 3.973 -10.75 -16.547 1 98.88 122 VAL A C 1
ATOM 950 O O . VAL A 1 122 ? 3.104 -10.5 -17.391 1 98.88 122 VAL A O 1
ATOM 953 N N . ALA A 1 123 ? 3.752 -10.742 -15.234 1 98.88 123 ALA A N 1
ATOM 954 C CA . ALA A 1 123 ? 2.502 -10.273 -14.641 1 98.88 123 ALA A CA 1
ATOM 955 C C . ALA A 1 123 ? 2.648 -8.859 -14.102 1 98.88 123 ALA A C 1
ATOM 957 O O . ALA A 1 123 ? 3.686 -8.508 -13.531 1 98.88 123 ALA A O 1
ATOM 958 N N . SER A 1 124 ? 1.646 -8.078 -14.328 1 98.94 124 SER A N 1
ATOM 959 C CA . SER A 1 124 ? 1.582 -6.719 -13.789 1 98.94 124 SER A CA 1
ATOM 960 C C . SER A 1 124 ? 0.369 -6.543 -12.883 1 98.94 124 SER A C 1
ATOM 962 O O . SER A 1 124 ? -0.73 -6.992 -13.211 1 98.94 124 SER A O 1
ATOM 964 N N . VAL A 1 125 ? 0.634 -5.938 -11.734 1 98.94 125 VAL A N 1
ATOM 965 C CA . VAL A 1 125 ? -0.521 -5.461 -10.977 1 98.94 125 VAL A CA 1
ATOM 966 C C . VAL A 1 125 ? -1.102 -4.219 -11.648 1 98.94 125 VAL A C 1
ATOM 968 O O . VAL A 1 125 ? -0.403 -3.518 -12.383 1 98.94 125 VAL A O 1
ATOM 971 N N . ALA A 1 126 ? -2.375 -3.998 -11.43 1 98.69 126 ALA A N 1
ATOM 972 C CA . ALA A 1 126 ? -3.033 -2.846 -12.039 1 98.69 126 ALA A CA 1
ATOM 973 C C . ALA A 1 126 ? -4.281 -2.451 -11.258 1 98.69 126 ALA A C 1
ATOM 975 O O . ALA A 1 126 ? -4.551 -2.998 -10.188 1 98.69 126 ALA A O 1
ATOM 976 N N . THR A 1 127 ? -4.953 -1.385 -11.75 1 98.69 127 THR A N 1
ATOM 977 C CA . THR A 1 127 ? -6.25 -0.878 -11.312 1 98.69 127 THR A CA 1
ATOM 978 C C . THR A 1 127 ? -6.145 -0.269 -9.914 1 98.69 127 THR A C 1
ATOM 980 O O . THR A 1 127 ? -6.922 -0.616 -9.023 1 98.69 127 THR A O 1
ATOM 983 N N . GLY A 1 128 ? -5.234 0.61 -9.781 1 98.25 128 GLY A N 1
ATOM 984 C CA . GLY A 1 128 ? -5.086 1.303 -8.516 1 98.25 128 GLY A CA 1
ATOM 985 C C . GLY A 1 128 ? -4.535 0.418 -7.41 1 98.25 128 GLY A C 1
ATOM 986 O O . GLY A 1 128 ? -4.895 0.575 -6.242 1 98.25 128 GLY A O 1
ATOM 987 N N . PHE A 1 129 ? -3.693 -0.608 -7.766 1 98.62 129 PHE A N 1
ATOM 988 C CA . PHE A 1 129 ? -3.076 -1.527 -6.816 1 98.62 129 PHE A CA 1
ATOM 989 C C . PHE A 1 129 ? -2.297 -0.763 -5.754 1 98.62 129 PHE A C 1
ATOM 991 O O . PHE A 1 129 ? -1.517 0.136 -6.074 1 98.62 129 PHE A O 1
ATOM 998 N N . PRO A 1 130 ? -2.447 -0.982 -4.465 1 98.12 130 PRO A N 1
ATOM 999 C CA . PRO A 1 130 ? -3.186 -2.135 -3.945 1 98.12 130 PRO A CA 1
ATOM 1000 C C . PRO A 1 130 ? -4.602 -1.776 -3.494 1 98.12 130 PRO A C 1
ATOM 1002 O O . PRO A 1 130 ? -5.414 -2.666 -3.23 1 98.12 130 PRO A O 1
ATOM 1005 N N . ALA A 1 131 ? -4.969 -0.496 -3.455 1 97.88 131 ALA A N 1
ATOM 1006 C CA . ALA A 1 131 ? -6.207 -0.114 -2.783 1 97.88 131 ALA A CA 1
ATOM 1007 C C . ALA A 1 131 ? -7.402 -0.248 -3.721 1 97.88 131 ALA A C 1
ATOM 1009 O O . ALA A 1 131 ? -8.516 -0.531 -3.277 1 97.88 131 ALA A O 1
ATOM 1010 N N . GLY A 1 132 ? -7.168 0.008 -4.98 1 98 132 GLY A N 1
ATOM 1011 C CA . GLY A 1 132 ? -8.25 0.021 -5.949 1 98 132 GLY A CA 1
ATOM 1012 C C . GLY A 1 132 ? -9.148 1.236 -5.828 1 98 132 GLY A C 1
ATOM 1013 O O . GLY A 1 132 ? -10.273 1.237 -6.332 1 98 132 GLY A O 1
ATOM 1014 N N . GLN A 1 133 ? -8.688 2.254 -5.129 1 97.94 133 GLN A N 1
ATOM 1015 C CA . GLN A 1 133 ? -9.484 3.434 -4.824 1 97.94 133 GLN A CA 1
ATOM 1016 C C . GLN A 1 133 ? -9.148 4.586 -5.77 1 97.94 133 GLN A C 1
ATOM 1018 O O . GLN A 1 133 ? -8.867 5.699 -5.324 1 97.94 133 GLN A O 1
ATOM 1023 N N . THR A 1 134 ? -9.164 4.336 -7.07 1 98.25 134 THR A N 1
ATOM 1024 C CA . THR A 1 134 ? -9 5.328 -8.125 1 98.25 134 THR A CA 1
ATOM 1025 C C . THR A 1 134 ? -10.141 5.23 -9.141 1 98.25 134 THR A C 1
ATOM 1027 O O . THR A 1 134 ? -10.977 4.332 -9.055 1 98.25 134 THR A O 1
ATOM 1030 N N . HIS A 1 135 ? -10.227 6.176 -10.016 1 98.44 135 HIS A N 1
ATOM 1031 C CA . HIS A 1 135 ? -11.273 6.215 -11.031 1 98.44 135 HIS A CA 1
ATOM 1032 C C . HIS A 1 135 ? -11.156 5.035 -11.992 1 98.44 135 HIS A C 1
ATOM 1034 O O . HIS A 1 135 ? -10.047 4.613 -12.328 1 98.44 135 HIS A O 1
ATOM 1040 N N . LEU A 1 136 ? -12.328 4.547 -12.445 1 98.5 136 LEU A N 1
ATOM 1041 C CA . LEU A 1 136 ? -12.352 3.443 -13.398 1 98.5 136 LEU A CA 1
ATOM 1042 C C . LEU A 1 136 ? -11.547 3.789 -14.641 1 98.5 136 LEU A C 1
ATOM 1044 O O . LEU A 1 136 ? -10.844 2.936 -15.188 1 98.5 136 LEU A O 1
ATOM 1048 N N . LYS A 1 137 ? -11.602 5.043 -15.062 1 98.31 137 LYS A N 1
ATOM 1049 C CA . LYS A 1 137 ? -10.906 5.5 -16.266 1 98.31 137 LYS A CA 1
ATOM 1050 C C . LYS A 1 137 ? -9.406 5.215 -16.156 1 98.31 137 LYS A C 1
ATOM 1052 O O . LYS A 1 137 ? -8.812 4.652 -17.078 1 98.31 137 LYS A O 1
ATOM 1057 N N . THR A 1 138 ? -8.781 5.613 -15.07 1 98.5 138 THR A N 1
ATOM 1058 C CA . THR A 1 138 ? -7.348 5.414 -14.891 1 98.5 138 THR A CA 1
ATOM 1059 C C . THR A 1 138 ? -7.023 3.936 -14.703 1 98.5 138 THR A C 1
ATOM 1061 O O . THR A 1 138 ? -5.973 3.463 -15.141 1 98.5 138 THR A O 1
ATOM 1064 N N . ARG A 1 139 ? -7.906 3.215 -14.062 1 98.75 139 ARG A N 1
ATOM 1065 C CA . ARG A 1 139 ? -7.703 1.786 -13.836 1 98.75 139 ARG A CA 1
ATOM 1066 C C . ARG A 1 139 ? -7.648 1.027 -15.156 1 98.75 139 ARG A C 1
ATOM 1068 O O . ARG A 1 139 ? -6.781 0.178 -15.359 1 98.75 139 ARG A O 1
ATOM 1075 N N . LEU A 1 140 ? -8.547 1.356 -16.047 1 98.88 140 LEU A N 1
ATOM 1076 C CA . LEU A 1 140 ? -8.57 0.725 -17.359 1 98.88 140 LEU A CA 1
ATOM 1077 C C . LEU A 1 140 ? -7.316 1.087 -18.156 1 98.88 140 LEU A C 1
ATOM 1079 O O . LEU A 1 140 ? -6.742 0.236 -18.844 1 98.88 140 LEU A O 1
ATOM 1083 N N . GLU A 1 141 ? -6.898 2.314 -18.047 1 98.75 141 GLU A N 1
ATOM 1084 C CA . GLU A 1 141 ? -5.711 2.762 -18.766 1 98.75 141 GLU A CA 1
ATOM 1085 C C . GLU A 1 141 ? -4.461 2.047 -18.266 1 98.75 141 GLU A C 1
ATOM 1087 O O . GLU A 1 141 ? -3.557 1.736 -19.031 1 98.75 141 GLU A O 1
ATOM 1092 N N . GLU A 1 142 ? -4.379 1.812 -16.984 1 98.75 142 GLU A N 1
ATOM 1093 C CA . GLU A 1 142 ? -3.264 1.056 -16.422 1 98.75 142 GLU A CA 1
ATOM 1094 C C . GLU A 1 142 ? -3.154 -0.325 -17.062 1 98.75 142 GLU A C 1
ATOM 1096 O O . GLU A 1 142 ? -2.055 -0.785 -17.375 1 98.75 142 GLU A O 1
ATOM 1101 N N . ILE A 1 143 ? -4.312 -0.973 -17.234 1 98.88 143 ILE A N 1
ATOM 1102 C CA . ILE A 1 143 ? -4.328 -2.303 -17.844 1 98.88 143 ILE A CA 1
ATOM 1103 C C . ILE A 1 143 ? -3.797 -2.227 -19.266 1 98.88 143 ILE A C 1
ATOM 1105 O O . ILE A 1 143 ? -2.891 -2.977 -19.641 1 98.88 143 ILE A O 1
ATOM 1109 N N . ARG A 1 144 ? -4.316 -1.309 -20.016 1 98.88 144 ARG A N 1
ATOM 1110 C CA . ARG A 1 144 ? -3.953 -1.2 -21.422 1 98.88 144 ARG A CA 1
ATOM 1111 C C . ARG A 1 144 ? -2.463 -0.92 -21.594 1 98.88 144 ARG A C 1
ATOM 1113 O O . ARG A 1 144 ? -1.797 -1.538 -22.422 1 98.88 144 ARG A O 1
ATOM 1120 N N . LEU A 1 145 ? -1.934 -0.049 -20.766 1 98.88 145 LEU A N 1
ATOM 1121 C CA . LEU A 1 145 ? -0.524 0.319 -20.859 1 98.88 145 LEU A CA 1
ATOM 1122 C C . LEU A 1 145 ? 0.368 -0.849 -20.453 1 98.88 145 LEU A C 1
ATOM 1124 O O . LEU A 1 145 ? 1.425 -1.066 -21.047 1 98.88 145 LEU A O 1
ATOM 1128 N N . ALA A 1 146 ? -0.041 -1.558 -19.422 1 98.88 146 ALA A N 1
ATOM 1129 C CA . ALA A 1 146 ? 0.734 -2.719 -18.984 1 98.88 146 ALA A CA 1
ATOM 1130 C C . ALA A 1 146 ? 0.788 -3.777 -20.078 1 98.88 146 ALA A C 1
ATOM 1132 O O . ALA A 1 146 ? 1.84 -4.371 -20.328 1 98.88 146 ALA A O 1
ATOM 1133 N N . VAL A 1 147 ? -0.353 -4.023 -20.719 1 98.88 147 VAL A N 1
ATOM 1134 C CA . VAL A 1 147 ? -0.414 -4.98 -21.812 1 98.88 147 VAL A CA 1
ATOM 1135 C C . VAL A 1 147 ? 0.466 -4.5 -22.969 1 98.88 147 VAL A C 1
ATOM 1137 O O . VAL A 1 147 ? 1.224 -5.285 -23.547 1 98.88 147 VAL A O 1
ATOM 1140 N N . GLU A 1 148 ? 0.385 -3.244 -23.266 1 98.75 148 GLU A N 1
ATOM 1141 C CA . GLU A 1 148 ? 1.196 -2.656 -24.328 1 98.75 148 GLU A CA 1
ATOM 1142 C C . GLU A 1 148 ? 2.686 -2.814 -24.031 1 98.75 148 GLU A C 1
ATOM 1144 O O . GLU A 1 148 ? 3.484 -3.018 -24.953 1 98.75 148 GLU A O 1
ATOM 1149 N N . ASP A 1 149 ? 3.045 -2.779 -22.797 1 98.75 149 ASP A N 1
ATOM 1150 C CA . ASP A 1 149 ? 4.441 -2.877 -22.375 1 98.75 149 ASP A CA 1
ATOM 1151 C C . ASP A 1 149 ? 4.934 -4.32 -22.453 1 98.75 149 ASP A C 1
ATOM 1153 O O . ASP A 1 149 ? 6.137 -4.574 -22.344 1 98.75 149 ASP A O 1
ATOM 1157 N N . GLY A 1 150 ? 3.998 -5.277 -22.516 1 98.69 150 GLY A N 1
ATOM 1158 C CA . GLY A 1 150 ? 4.414 -6.652 -22.75 1 98.69 150 GLY A CA 1
ATOM 1159 C C . GLY A 1 150 ? 3.924 -7.605 -21.672 1 98.69 150 GLY A C 1
ATOM 1160 O O . GLY A 1 150 ? 4.234 -8.797 -21.703 1 98.69 150 GLY A O 1
ATOM 1161 N N . ALA A 1 151 ? 3.15 -7.105 -20.734 1 98.81 151 ALA A N 1
ATOM 1162 C CA . ALA A 1 151 ? 2.604 -8.008 -19.734 1 98.81 151 ALA A CA 1
ATOM 1163 C C . ALA A 1 151 ? 1.631 -9 -20.344 1 98.81 151 ALA A C 1
ATOM 1165 O O . ALA A 1 151 ? 0.741 -8.617 -21.109 1 98.81 151 ALA A O 1
ATOM 1166 N N . SER A 1 152 ? 1.791 -10.242 -20 1 98.5 152 SER A N 1
ATOM 1167 C CA . SER A 1 152 ? 0.898 -11.273 -20.516 1 98.5 152 SER A CA 1
ATOM 1168 C C . SER A 1 152 ? -0.141 -11.688 -19.469 1 98.5 152 SER A C 1
ATOM 1170 O O . SER A 1 152 ? -1.073 -12.43 -19.781 1 98.5 152 SER A O 1
ATOM 1172 N N . GLU A 1 153 ? -0.013 -11.289 -18.281 1 98.75 153 GLU A N 1
ATOM 1173 C CA . GLU A 1 153 ? -0.958 -11.492 -17.188 1 98.75 153 GLU A CA 1
ATOM 1174 C C . GLU A 1 153 ? -1.181 -10.195 -16.406 1 98.75 153 GLU A C 1
ATOM 1176 O O . GLU A 1 153 ? -0.241 -9.43 -16.188 1 98.75 153 GLU A O 1
ATOM 1181 N N . ILE A 1 154 ? -2.418 -9.953 -16.047 1 98.94 154 ILE A N 1
ATOM 1182 C CA . ILE A 1 154 ? -2.744 -8.734 -15.312 1 98.94 154 ILE A CA 1
ATOM 1183 C C . ILE A 1 154 ? -3.465 -9.094 -14.008 1 98.94 154 ILE A C 1
ATOM 1185 O O . ILE A 1 154 ? -4.504 -9.766 -14.039 1 98.94 154 ILE A O 1
ATOM 1189 N N . ASP A 1 155 ? -2.898 -8.719 -12.898 1 98.88 155 ASP A N 1
ATOM 1190 C CA . ASP A 1 155 ? -3.537 -8.828 -11.586 1 98.88 155 ASP A CA 1
ATOM 1191 C C . ASP A 1 155 ? -4.297 -7.551 -11.242 1 98.88 155 ASP A C 1
ATOM 1193 O O . ASP A 1 155 ? -3.697 -6.559 -10.812 1 98.88 155 ASP A O 1
ATOM 1197 N N . VAL A 1 156 ? -5.582 -7.598 -11.297 1 98.94 156 VAL A N 1
ATOM 1198 C CA . VAL A 1 156 ? -6.395 -6.41 -11.07 1 98.94 156 VAL A CA 1
ATOM 1199 C C . VAL A 1 156 ? -7.008 -6.461 -9.672 1 98.94 156 VAL A C 1
ATOM 1201 O O . VAL A 1 156 ? -7.336 -7.543 -9.172 1 98.94 156 VAL A O 1
ATOM 1204 N N . VAL A 1 157 ? -7.188 -5.301 -9.078 1 98.69 157 VAL A N 1
ATOM 1205 C CA . VAL A 1 157 ? -7.824 -5.188 -7.766 1 98.69 157 VAL A CA 1
ATOM 1206 C C . VAL A 1 157 ? -9.266 -4.723 -7.934 1 98.69 157 VAL A C 1
ATOM 1208 O O . VAL A 1 157 ? -9.547 -3.777 -8.68 1 98.69 157 VAL A O 1
ATOM 1211 N N . ILE A 1 158 ? -10.148 -5.34 -7.262 1 98.75 158 ILE A N 1
ATOM 1212 C CA . ILE A 1 158 ? -11.555 -4.945 -7.363 1 98.75 158 ILE A CA 1
ATOM 1213 C C . ILE A 1 158 ? -11.812 -3.734 -6.473 1 98.75 158 ILE A C 1
ATOM 1215 O O . ILE A 1 158 ? -10.992 -3.396 -5.617 1 98.75 158 ILE A O 1
ATOM 1219 N N . ASN A 1 159 ? -12.914 -3.115 -6.793 1 98.06 159 ASN A N 1
ATOM 1220 C CA . ASN A 1 159 ? -13.477 -2.115 -5.891 1 98.06 159 ASN A CA 1
ATOM 1221 C C . ASN A 1 159 ? -14.18 -2.762 -4.703 1 98.06 159 ASN A C 1
ATOM 1223 O O . ASN A 1 159 ? -15.352 -3.129 -4.797 1 98.06 159 ASN A O 1
ATOM 1227 N N . ARG A 1 160 ? -13.57 -2.793 -3.58 1 98.12 160 ARG A N 1
ATOM 1228 C CA . ARG A 1 160 ? -14.07 -3.512 -2.416 1 98.12 160 ARG A CA 1
ATOM 1229 C C . ARG A 1 160 ? -15.375 -2.893 -1.914 1 98.12 160 ARG A C 1
ATOM 1231 O O . ARG A 1 160 ? -16.203 -3.582 -1.319 1 98.12 160 ARG A O 1
ATOM 1238 N N . SER A 1 161 ? -15.484 -1.616 -2.143 1 97.44 161 SER A N 1
ATOM 1239 C CA . SER A 1 161 ? -16.688 -0.926 -1.686 1 97.44 161 SER A CA 1
ATOM 1240 C C . SER A 1 161 ? -17.938 -1.521 -2.316 1 97.44 161 SER A C 1
ATOM 1242 O O . SER A 1 161 ? -19 -1.562 -1.687 1 97.44 161 SER A O 1
ATOM 1244 N N . LEU A 1 162 ? -17.828 -2.012 -3.553 1 98.44 162 LEU A N 1
ATOM 1245 C CA . LEU A 1 162 ? -18.969 -2.594 -4.234 1 98.44 162 LEU A CA 1
ATOM 1246 C C . LEU A 1 162 ? -19.406 -3.889 -3.561 1 98.44 162 LEU A C 1
ATOM 1248 O O . LEU A 1 162 ? -20.609 -4.168 -3.449 1 98.44 162 LEU A O 1
ATOM 1252 N N . VAL A 1 163 ? -18.5 -4.645 -3.064 1 98.62 163 VAL A N 1
ATOM 1253 C CA . VAL A 1 163 ? -18.797 -5.875 -2.344 1 98.62 163 VAL A CA 1
ATOM 1254 C C . VAL A 1 163 ? -19.438 -5.543 -0.994 1 98.62 163 VAL A C 1
ATOM 1256 O O . VAL A 1 163 ? -20.469 -6.105 -0.63 1 98.62 163 VAL A O 1
ATOM 1259 N N . LEU A 1 164 ? -18.812 -4.602 -0.297 1 97.62 164 LEU A N 1
ATOM 1260 C CA . LEU A 1 164 ? -19.234 -4.258 1.059 1 97.62 164 LEU A CA 1
ATOM 1261 C C . LEU A 1 164 ? -20.625 -3.631 1.06 1 97.62 164 LEU A C 1
ATOM 1263 O O . LEU A 1 164 ? -21.344 -3.703 2.061 1 97.62 164 LEU A O 1
ATOM 1267 N N . THR A 1 165 ? -20.984 -3.039 -0.096 1 96.69 165 THR A N 1
ATOM 1268 C CA . THR A 1 165 ? -22.297 -2.398 -0.183 1 96.69 165 THR A CA 1
ATOM 1269 C C . THR A 1 165 ? -23.25 -3.248 -1.005 1 96.69 165 THR A C 1
ATOM 1271 O O . THR A 1 165 ? -24.359 -2.799 -1.342 1 96.69 165 THR A O 1
ATOM 1274 N N . GLY A 1 166 ? -22.859 -4.426 -1.448 1 96.81 166 GLY A N 1
ATOM 1275 C CA . GLY A 1 166 ? -23.719 -5.375 -2.129 1 96.81 166 GLY A CA 1
ATOM 1276 C C . GLY A 1 166 ? -24.047 -4.973 -3.553 1 96.81 166 GLY A C 1
ATOM 1277 O O . GLY A 1 166 ? -25.125 -5.301 -4.066 1 96.81 166 GLY A O 1
ATOM 1278 N N . GLN A 1 167 ? -23.188 -4.227 -4.188 1 98.19 167 GLN A N 1
ATOM 1279 C CA . GLN A 1 167 ? -23.422 -3.793 -5.562 1 98.19 167 GLN A CA 1
ATOM 1280 C C . GLN A 1 167 ? -22.797 -4.766 -6.559 1 98.19 167 GLN A C 1
ATOM 1282 O O . GLN A 1 167 ? -21.875 -4.398 -7.297 1 98.19 167 GLN A O 1
ATOM 1287 N N . TRP A 1 168 ? -23.406 -5.887 -6.676 1 98.5 168 TRP A N 1
ATOM 1288 C CA . TRP A 1 168 ? -22.844 -7.023 -7.398 1 98.5 168 TRP A CA 1
ATOM 1289 C C . TRP A 1 168 ? -22.875 -6.777 -8.906 1 98.5 168 TRP A C 1
ATOM 1291 O O . TRP A 1 168 ? -21.922 -7.145 -9.609 1 98.5 168 TRP A O 1
ATOM 1301 N N . GLU A 1 169 ? -23.891 -6.168 -9.406 1 98.69 169 GLU A N 1
ATOM 1302 C CA . GLU A 1 169 ? -23.984 -5.875 -10.836 1 98.69 169 GLU A CA 1
ATOM 1303 C C . GLU A 1 169 ? -22.891 -4.895 -11.266 1 98.69 169 GLU A C 1
ATOM 1305 O O . GLU A 1 169 ? -22.266 -5.066 -12.32 1 98.69 169 GLU A O 1
ATOM 1310 N N . ALA A 1 170 ? -22.719 -3.898 -10.453 1 98.69 170 ALA A N 1
ATOM 1311 C CA . ALA A 1 170 ? -21.656 -2.928 -10.734 1 98.69 170 ALA A CA 1
ATOM 1312 C C . ALA A 1 170 ? -20.281 -3.59 -10.727 1 98.69 170 ALA A C 1
ATOM 1314 O O . ALA A 1 170 ? -19.422 -3.268 -11.547 1 98.69 170 ALA A O 1
ATOM 1315 N N . LEU A 1 171 ? -20.109 -4.465 -9.766 1 98.81 171 LEU A N 1
ATOM 1316 C CA . LEU A 1 171 ? -18.844 -5.195 -9.688 1 98.81 171 LEU A CA 1
ATOM 1317 C C . LEU A 1 171 ? -18.625 -6.043 -10.938 1 98.81 171 LEU A C 1
ATOM 1319 O O . LEU A 1 171 ? -17.547 -6.031 -11.523 1 98.81 171 LEU A O 1
ATOM 1323 N N . TYR A 1 172 ? -19.641 -6.766 -11.328 1 98.88 172 TYR A N 1
ATOM 1324 C CA . TYR A 1 172 ? -19.594 -7.578 -12.547 1 98.88 172 TYR A CA 1
ATOM 1325 C C . TYR A 1 172 ? -19.219 -6.73 -13.75 1 98.88 172 TYR A C 1
ATOM 1327 O O . TYR A 1 172 ? -18.328 -7.102 -14.523 1 98.88 172 TYR A O 1
ATOM 1335 N N . ASP A 1 173 ? -19.828 -5.613 -13.883 1 98.81 173 ASP A N 1
ATOM 1336 C CA . ASP A 1 173 ? -19.609 -4.742 -15.039 1 98.81 173 ASP A CA 1
ATOM 1337 C C . ASP A 1 173 ? -18.188 -4.199 -15.055 1 98.81 173 ASP A C 1
ATOM 1339 O O . ASP A 1 173 ? -17.562 -4.125 -16.125 1 98.81 173 ASP A O 1
ATOM 1343 N N . GLU A 1 174 ? -17.703 -3.807 -13.93 1 98.75 174 GLU A N 1
ATOM 1344 C CA . GLU A 1 174 ? -16.328 -3.307 -13.852 1 98.75 174 GLU A CA 1
ATOM 1345 C C . GLU A 1 174 ? -15.328 -4.379 -14.273 1 98.75 174 GLU A C 1
ATOM 1347 O O . GLU A 1 174 ? -14.414 -4.105 -15.047 1 98.75 174 GLU A O 1
ATOM 1352 N N . ILE A 1 175 ? -15.523 -5.566 -13.781 1 98.88 175 ILE A N 1
ATOM 1353 C CA . ILE A 1 175 ? -14.578 -6.633 -14.086 1 98.88 175 ILE A CA 1
ATOM 1354 C C . ILE A 1 175 ? -14.688 -7.016 -15.562 1 98.88 175 ILE A C 1
ATOM 1356 O O . ILE A 1 175 ? -13.688 -7.336 -16.203 1 98.88 175 ILE A O 1
ATOM 1360 N N . ARG A 1 176 ? -15.883 -6.941 -16.109 1 98.75 176 ARG A N 1
ATOM 1361 C CA . ARG A 1 176 ? -16.062 -7.176 -17.531 1 98.75 176 ARG A CA 1
ATOM 1362 C C . ARG A 1 176 ? -15.25 -6.176 -18.359 1 98.75 176 ARG A C 1
ATOM 1364 O O . ARG A 1 176 ? -14.703 -6.527 -19.406 1 98.75 176 ARG A O 1
ATOM 1371 N N . GLN A 1 177 ? -15.227 -4.977 -17.922 1 98.81 177 GLN A N 1
ATOM 1372 C CA . GLN A 1 177 ? -14.438 -3.957 -18.609 1 98.81 177 GLN A CA 1
ATOM 1373 C C . GLN A 1 177 ? -12.945 -4.242 -18.469 1 98.81 177 GLN A C 1
ATOM 1375 O O . GLN A 1 177 ? -12.172 -4 -19.406 1 98.81 177 GLN A O 1
ATOM 1380 N N . PHE A 1 178 ? -12.531 -4.707 -17.281 1 98.88 178 PHE A N 1
ATOM 1381 C CA . PHE A 1 178 ? -11.148 -5.133 -17.125 1 98.88 178 PHE A CA 1
ATOM 1382 C C . PHE A 1 178 ? -10.805 -6.238 -18.125 1 98.88 178 PHE A C 1
ATOM 1384 O O . PHE A 1 178 ? -9.75 -6.203 -18.75 1 98.88 178 PHE A O 1
ATOM 1391 N N . ARG A 1 179 ? -11.688 -7.234 -18.234 1 98.56 179 ARG A N 1
ATOM 1392 C CA . ARG A 1 179 ? -11.492 -8.344 -19.156 1 98.56 179 ARG A CA 1
ATOM 1393 C C . ARG A 1 179 ? -11.297 -7.844 -20.578 1 98.56 179 ARG A C 1
ATOM 1395 O O . ARG A 1 179 ? -10.391 -8.297 -21.281 1 98.56 179 ARG A O 1
ATOM 1402 N N . LYS A 1 180 ? -12.117 -6.949 -20.969 1 98.31 180 LYS A N 1
ATOM 1403 C CA . LYS A 1 180 ? -12.016 -6.375 -22.312 1 98.31 180 LYS A CA 1
ATOM 1404 C C . LYS A 1 180 ? -10.688 -5.648 -22.5 1 98.31 180 LYS A C 1
ATOM 1406 O O . LYS A 1 180 ? -10.039 -5.789 -23.547 1 98.31 180 LYS A O 1
ATOM 1411 N N . ALA A 1 181 ? -10.266 -4.918 -21.5 1 98.69 181 ALA A N 1
ATOM 1412 C CA . ALA A 1 181 ? -9.023 -4.145 -21.562 1 98.69 181 ALA A CA 1
ATOM 1413 C C . ALA A 1 181 ? -7.809 -5.059 -21.641 1 98.69 181 ALA A C 1
ATOM 1415 O O . ALA A 1 181 ? -6.789 -4.691 -22.234 1 98.69 181 ALA A O 1
ATOM 1416 N N . CYS A 1 182 ? -7.918 -6.211 -21.094 1 98.25 182 CYS A N 1
ATOM 1417 C CA . CYS A 1 182 ? -6.801 -7.145 -21.047 1 98.25 182 CYS A CA 1
ATOM 1418 C C . CYS A 1 182 ? -6.527 -7.742 -22.422 1 98.25 182 CYS A C 1
ATOM 1420 O O . CYS A 1 182 ? -5.418 -8.203 -22.688 1 98.25 182 CYS A O 1
ATOM 1422 N N . GLY A 1 183 ? -7.539 -7.789 -23.328 1 96.94 183 GLY A N 1
ATOM 1423 C CA . GLY A 1 183 ? -7.359 -8.477 -24.594 1 96.94 183 GLY A CA 1
ATOM 1424 C C . GLY A 1 183 ? -6.973 -9.938 -24.422 1 96.94 183 GLY A C 1
ATOM 1425 O O . GLY A 1 183 ? -7.695 -10.703 -23.781 1 96.94 183 GLY A O 1
ATOM 1426 N N . GLU A 1 184 ? -5.766 -10.289 -24.844 1 96.38 184 GLU A N 1
ATOM 1427 C CA . GLU A 1 184 ? -5.332 -11.68 -24.828 1 96.38 184 GLU A CA 1
ATOM 1428 C C . GLU A 1 184 ? -4.617 -12.016 -23.516 1 96.38 184 GLU A C 1
ATOM 1430 O O . GLU A 1 184 ? -4.371 -13.188 -23.219 1 96.38 184 GLU A O 1
ATOM 1435 N N . ALA A 1 185 ? -4.277 -10.977 -22.75 1 98.19 185 ALA A N 1
ATOM 1436 C CA . ALA A 1 185 ? -3.588 -11.227 -21.484 1 98.19 185 ALA A CA 1
ATOM 1437 C C . ALA A 1 185 ? -4.504 -11.93 -20.484 1 98.19 185 ALA A C 1
ATOM 1439 O O . ALA A 1 185 ? -5.715 -11.695 -20.469 1 98.19 185 ALA A O 1
ATOM 1440 N N . HIS A 1 186 ? -3.93 -12.773 -19.656 1 98.31 186 HIS A N 1
ATOM 1441 C CA . HIS A 1 186 ? -4.691 -13.453 -18.609 1 98.31 186 HIS A CA 1
ATOM 1442 C C . HIS A 1 186 ? -5.129 -12.477 -17.531 1 98.31 186 HIS A C 1
ATOM 1444 O O . HIS A 1 186 ? -4.332 -11.648 -17.078 1 98.31 186 HIS A O 1
ATOM 1450 N N . LEU A 1 187 ? -6.367 -12.617 -17.156 1 98.81 187 LEU A N 1
ATOM 1451 C CA . LEU A 1 187 ? -6.918 -11.758 -16.109 1 98.81 187 LEU A CA 1
ATOM 1452 C C . LEU A 1 187 ? -6.961 -12.492 -14.773 1 98.81 187 LEU A C 1
ATOM 1454 O O . LEU A 1 187 ? -7.633 -13.516 -14.641 1 98.81 187 LEU A O 1
ATOM 1458 N N . LYS A 1 188 ? -6.25 -11.992 -13.812 1 98.88 188 LYS A N 1
ATOM 1459 C CA . LYS A 1 188 ? -6.305 -12.445 -12.422 1 98.88 188 LYS A CA 1
ATOM 1460 C C . LYS A 1 188 ? -6.957 -11.391 -11.531 1 98.88 188 LYS A C 1
ATOM 1462 O O . LYS A 1 188 ? -6.445 -10.273 -11.406 1 98.88 188 LYS A O 1
ATOM 1467 N N . THR A 1 189 ? -8.016 -11.734 -10.883 1 98.94 189 THR A N 1
ATOM 1468 C CA . THR A 1 189 ? -8.773 -10.758 -10.109 1 98.94 189 THR A CA 1
ATOM 1469 C C . THR A 1 189 ? -8.477 -10.898 -8.617 1 98.94 189 THR A C 1
ATOM 1471 O O . THR A 1 189 ? -8.805 -11.922 -8.008 1 98.94 189 THR A O 1
ATOM 1474 N N . ILE A 1 190 ? -7.848 -9.891 -8.031 1 98.94 190 ILE A N 1
ATOM 1475 C CA . ILE A 1 190 ? -7.562 -9.836 -6.605 1 98.94 190 ILE A CA 1
ATOM 1476 C C . ILE A 1 190 ? -8.812 -9.391 -5.848 1 98.94 190 ILE A C 1
ATOM 1478 O O . ILE A 1 190 ? -9.32 -8.289 -6.062 1 98.94 190 ILE A O 1
ATOM 1482 N N . LEU A 1 191 ? -9.219 -10.188 -4.98 1 98.88 191 LEU A N 1
ATOM 1483 C CA . LEU A 1 191 ? -10.445 -9.898 -4.25 1 98.88 191 LEU A CA 1
ATOM 1484 C C . LEU A 1 191 ? -10.148 -9.094 -2.99 1 98.88 191 LEU A C 1
ATOM 1486 O O . LEU A 1 191 ? -11.031 -8.391 -2.479 1 98.88 191 LEU A O 1
ATOM 1490 N N . ALA A 1 192 ? -8.883 -9.164 -2.51 1 98.56 192 ALA A N 1
ATOM 1491 C CA . ALA A 1 192 ? -8.531 -8.539 -1.239 1 98.56 192 ALA A CA 1
ATOM 1492 C C . ALA A 1 192 ? -9.438 -9.039 -0.113 1 98.56 192 ALA A C 1
ATOM 1494 O O . ALA A 1 192 ? -10.047 -8.242 0.601 1 98.56 192 ALA A O 1
ATOM 1495 N N . THR A 1 193 ? -9.422 -10.273 0.13 1 98.5 193 THR A N 1
ATOM 1496 C CA . THR A 1 193 ? -10.414 -11 0.908 1 98.5 193 THR A CA 1
ATOM 1497 C C . THR A 1 193 ? -10.398 -10.547 2.365 1 98.5 193 THR A C 1
ATOM 1499 O O . THR A 1 193 ? -11.43 -10.57 3.043 1 98.5 193 THR A O 1
ATOM 1502 N N . GLY A 1 194 ? -9.289 -10.125 2.875 1 97.25 194 GLY A N 1
ATOM 1503 C CA . GLY A 1 194 ? -9.195 -9.664 4.25 1 97.25 194 GLY A CA 1
ATOM 1504 C C . GLY A 1 194 ? -10.055 -8.438 4.523 1 97.25 194 GLY A C 1
ATOM 1505 O O . GLY A 1 194 ? -10.305 -8.094 5.684 1 97.25 194 GLY A O 1
ATOM 1506 N N . GLU A 1 195 ? -10.523 -7.855 3.506 1 97.75 195 GLU A N 1
ATOM 1507 C CA . GLU A 1 195 ? -11.242 -6.594 3.652 1 97.75 195 GLU A CA 1
ATOM 1508 C C . GLU A 1 195 ? -12.648 -6.691 3.074 1 97.75 195 GLU A C 1
ATOM 1510 O O . GLU A 1 195 ? -13.242 -5.68 2.688 1 97.75 195 GLU A O 1
ATOM 1515 N N . LEU A 1 196 ? -13.18 -7.906 2.959 1 98 196 LEU A N 1
ATOM 1516 C CA . LEU A 1 196 ? -14.5 -8.078 2.367 1 98 196 LEU A CA 1
ATOM 1517 C C . LEU A 1 196 ? -15.555 -8.328 3.445 1 98 196 LEU A C 1
ATOM 1519 O O . LEU A 1 196 ? -16.734 -8.508 3.139 1 98 196 LEU A O 1
ATOM 1523 N N . GLY A 1 197 ? -15.18 -8.422 4.664 1 94.5 197 GLY A N 1
ATOM 1524 C CA . GLY A 1 197 ? -16.094 -8.43 5.789 1 94.5 197 GLY A CA 1
ATOM 1525 C C . GLY A 1 197 ? -16.5 -9.82 6.223 1 94.5 197 GLY A C 1
ATOM 1526 O O . GLY A 1 197 ? -16.531 -10.125 7.414 1 94.5 197 GLY A O 1
ATOM 1527 N N . SER A 1 198 ? -16.875 -10.711 5.223 1 95.88 198 SER A N 1
ATOM 1528 C CA . SER A 1 198 ? -17.359 -12.039 5.582 1 95.88 198 SER A CA 1
ATOM 1529 C C . SER A 1 198 ? -16.938 -13.078 4.539 1 95.88 198 SER A C 1
ATOM 1531 O O . SER A 1 198 ? -16.672 -12.727 3.385 1 95.88 198 SER A O 1
ATOM 1533 N N . LEU A 1 199 ? -17 -14.328 4.98 1 97.88 199 LEU A N 1
ATOM 1534 C CA . LEU A 1 199 ? -16.703 -15.414 4.055 1 97.88 199 LEU A CA 1
ATOM 1535 C C . LEU A 1 199 ? -17.781 -15.531 2.99 1 97.88 199 LEU A C 1
ATOM 1537 O O . LEU A 1 199 ? -17.516 -15.914 1.854 1 97.88 199 LEU A O 1
ATOM 1541 N N . THR A 1 200 ? -18.984 -15.156 3.348 1 98.31 200 THR A N 1
ATOM 1542 C CA . THR A 1 200 ? -20.078 -15.141 2.369 1 98.31 200 THR A CA 1
ATOM 1543 C C . THR A 1 200 ? -19.781 -14.141 1.256 1 98.31 200 THR A C 1
ATOM 1545 O O . THR A 1 200 ? -19.969 -14.445 0.075 1 98.31 200 THR A O 1
ATOM 1548 N N . ASN A 1 201 ? -19.297 -12.969 1.612 1 98.5 201 ASN A N 1
ATOM 1549 C CA . ASN A 1 201 ? -18.891 -11.977 0.62 1 98.5 201 ASN A CA 1
ATOM 1550 C C . ASN A 1 201 ? -17.75 -12.492 -0.258 1 98.5 201 ASN A C 1
ATOM 1552 O O . ASN A 1 201 ? -17.703 -12.203 -1.456 1 98.5 201 ASN A O 1
ATOM 1556 N N . VAL A 1 202 ? -16.875 -13.227 0.397 1 98.75 202 VAL A N 1
ATOM 1557 C CA . VAL A 1 202 ? -15.766 -13.797 -0.345 1 98.75 202 VAL A CA 1
ATOM 1558 C C . VAL A 1 202 ? -16.281 -14.75 -1.416 1 98.75 202 VAL A C 1
ATOM 1560 O O . VAL A 1 202 ? -15.852 -14.695 -2.57 1 98.75 202 VAL A O 1
ATOM 1563 N N . TYR A 1 203 ? -17.188 -15.602 -1.054 1 98.81 203 TYR A N 1
ATOM 1564 C CA . TYR A 1 203 ? -17.781 -16.547 -2 1 98.81 203 TYR A CA 1
ATOM 1565 C C . TYR A 1 203 ? -18.484 -15.805 -3.133 1 98.81 203 TYR A C 1
ATOM 1567 O O . TYR A 1 203 ? -18.281 -16.109 -4.309 1 98.81 203 TYR A O 1
ATOM 1575 N N . LYS A 1 204 ? -19.297 -14.875 -2.775 1 98.81 204 LYS A N 1
ATOM 1576 C CA . LYS A 1 204 ? -20.078 -14.141 -3.768 1 98.81 204 LYS A CA 1
ATOM 1577 C C . LYS A 1 204 ? -19.156 -13.375 -4.727 1 98.81 204 LYS A C 1
ATOM 1579 O O . LYS A 1 204 ? -19.375 -13.398 -5.941 1 98.81 204 LYS A O 1
ATOM 1584 N N . ALA A 1 205 ? -18.172 -12.695 -4.156 1 98.94 205 ALA A N 1
ATOM 1585 C CA . ALA A 1 205 ? -17.219 -11.961 -4.984 1 98.94 205 ALA A CA 1
ATOM 1586 C C . ALA A 1 205 ? -16.469 -12.898 -5.93 1 98.94 205 ALA A C 1
ATOM 1588 O O . ALA A 1 205 ? -16.203 -12.547 -7.082 1 98.94 205 ALA A O 1
ATOM 1589 N N . SER A 1 206 ? -16.125 -14.078 -5.453 1 98.94 206 SER A N 1
ATOM 1590 C CA . SER A 1 206 ? -15.477 -15.078 -6.289 1 98.94 206 SER A CA 1
ATOM 1591 C C . SER A 1 206 ? -16.344 -15.453 -7.484 1 98.94 206 SER A C 1
ATOM 1593 O O . SER A 1 206 ? -15.875 -15.445 -8.625 1 98.94 206 SER A O 1
ATOM 1595 N N . MET A 1 207 ? -17.547 -15.711 -7.195 1 98.88 207 MET A N 1
ATOM 1596 C CA . MET A 1 207 ? -18.484 -16.109 -8.242 1 98.88 207 MET A CA 1
ATOM 1597 C C . MET A 1 207 ? -18.656 -15.008 -9.266 1 98.88 207 MET A C 1
ATOM 1599 O O . MET A 1 207 ? -18.641 -15.258 -10.477 1 98.88 207 MET A O 1
ATOM 1603 N N . ILE A 1 208 ? -18.797 -13.781 -8.781 1 98.88 208 ILE A N 1
ATOM 1604 C CA . ILE A 1 208 ? -19.016 -12.641 -9.664 1 98.88 208 ILE A CA 1
ATOM 1605 C C . ILE A 1 208 ? -17.797 -12.445 -10.555 1 98.88 208 ILE A C 1
ATOM 1607 O O . ILE A 1 208 ? -17.922 -12.211 -11.758 1 98.88 208 ILE A O 1
ATOM 1611 N N . ALA A 1 209 ? -16.609 -1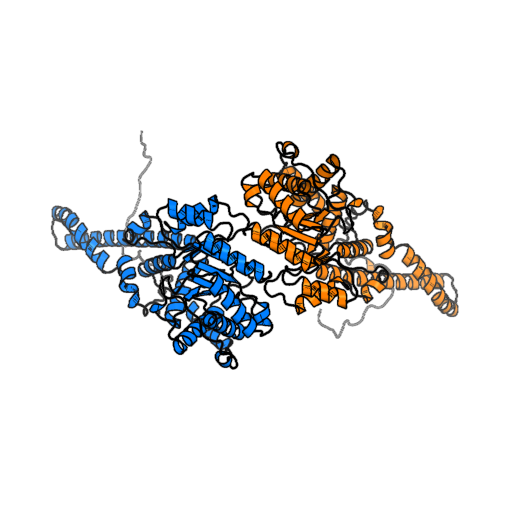2.531 -9.945 1 98.94 209 ALA A N 1
ATOM 1612 C CA . ALA A 1 209 ? -15.367 -12.352 -10.703 1 98.94 209 ALA A CA 1
ATOM 1613 C C . ALA A 1 209 ? -15.242 -13.406 -11.805 1 98.94 209 ALA A C 1
ATOM 1615 O O . ALA A 1 209 ? -14.852 -13.086 -12.93 1 98.94 209 ALA A O 1
ATOM 1616 N N . MET A 1 210 ? -15.594 -14.625 -11.508 1 98.88 210 MET A N 1
ATOM 1617 C CA . MET A 1 210 ? -15.5 -15.703 -12.484 1 98.88 210 MET A CA 1
ATOM 1618 C C . MET A 1 210 ? -16.547 -15.539 -13.578 1 98.88 210 MET A C 1
ATOM 1620 O O . MET A 1 210 ? -16.25 -15.703 -14.766 1 98.88 210 MET A O 1
ATOM 1624 N N . MET A 1 211 ? -17.766 -15.156 -13.195 1 98.81 211 MET A N 1
ATOM 1625 C CA . MET A 1 211 ? -18.797 -14.891 -14.203 1 98.81 211 MET A CA 1
ATOM 1626 C C . MET A 1 211 ? -18.359 -13.781 -15.148 1 98.81 211 MET A C 1
ATOM 1628 O O . MET A 1 211 ? -18.672 -13.812 -16.344 1 98.81 211 MET A O 1
ATOM 1632 N N . ALA A 1 212 ? -17.578 -12.797 -14.609 1 98.81 212 ALA A N 1
ATOM 1633 C CA . ALA A 1 212 ? -17.219 -11.609 -15.367 1 98.81 212 ALA A CA 1
ATOM 1634 C C . ALA A 1 212 ? -16.016 -11.891 -16.281 1 98.81 212 ALA A C 1
ATOM 1636 O O . ALA A 1 212 ? -15.625 -11.039 -17.078 1 98.81 212 ALA A O 1
ATOM 1637 N N . GLY A 1 213 ? -15.375 -13.07 -16.125 1 98.56 213 GLY A N 1
ATOM 1638 C CA . GLY A 1 213 ? -14.391 -13.461 -17.125 1 98.56 213 GLY A CA 1
ATOM 1639 C C . GLY A 1 213 ? -12.984 -13.562 -16.562 1 98.56 213 GLY A C 1
ATOM 1640 O O . GLY A 1 213 ? -12.008 -13.586 -17.312 1 98.56 213 GLY A O 1
ATOM 1641 N N . SER A 1 214 ? -12.844 -13.648 -15.273 1 98.81 214 SER A N 1
ATOM 1642 C CA . SER A 1 214 ? -11.523 -13.82 -14.672 1 98.81 214 SER A CA 1
ATOM 1643 C C . SER A 1 214 ? -10.969 -15.211 -14.961 1 98.81 214 SER A C 1
ATOM 1645 O O . SER A 1 214 ? -11.68 -16.219 -14.812 1 98.81 214 SER A O 1
ATOM 1647 N N . ASP A 1 215 ? -9.695 -15.266 -15.344 1 98.75 215 ASP A N 1
ATOM 1648 C CA . ASP A 1 215 ? -9.023 -16.547 -15.547 1 98.75 215 ASP A CA 1
ATOM 1649 C C . ASP A 1 215 ? -8.539 -17.125 -14.219 1 98.75 215 ASP A C 1
ATOM 1651 O O . ASP A 1 215 ? -8.414 -18.344 -14.07 1 98.75 215 ASP A O 1
ATOM 1655 N N . PHE A 1 216 ? -8.188 -16.25 -13.336 1 98.81 216 PHE A N 1
ATOM 1656 C CA . PHE A 1 216 ? -7.766 -16.547 -11.969 1 98.81 216 PHE A CA 1
ATOM 1657 C C . PHE A 1 216 ? -8.5 -15.664 -10.969 1 98.81 216 PHE A C 1
ATOM 1659 O O . PHE A 1 216 ? -8.773 -14.492 -11.25 1 98.81 216 PHE A O 1
ATOM 1666 N N . ILE A 1 217 ? -8.797 -16.203 -9.844 1 98.94 217 ILE A N 1
ATOM 1667 C CA . ILE A 1 217 ? -9.125 -15.352 -8.695 1 98.94 217 ILE A CA 1
ATOM 1668 C C . ILE A 1 217 ? -8.016 -15.438 -7.652 1 98.94 217 ILE A C 1
ATOM 1670 O O . ILE A 1 217 ? -7.438 -16.516 -7.441 1 98.94 217 ILE A O 1
ATOM 1674 N N . LYS A 1 218 ? -7.66 -14.312 -7.125 1 98.88 218 LYS A N 1
ATOM 1675 C CA . LYS A 1 218 ? -6.535 -14.133 -6.207 1 98.88 218 LYS A CA 1
ATOM 1676 C C . LYS A 1 218 ? -7.012 -13.633 -4.848 1 98.88 218 LYS A C 1
ATOM 1678 O O . LYS A 1 218 ? -7.918 -12.805 -4.77 1 98.88 218 LYS A O 1
ATOM 1683 N N . THR A 1 219 ? -6.406 -14.078 -3.773 1 98.75 219 THR A N 1
ATOM 1684 C CA . THR A 1 219 ? -6.891 -13.805 -2.426 1 98.75 219 THR A CA 1
ATOM 1685 C C . THR A 1 219 ? -6.645 -12.352 -2.045 1 98.75 219 THR A C 1
ATOM 1687 O O . THR A 1 219 ? -7.543 -11.672 -1.537 1 98.75 219 THR A O 1
ATOM 1690 N N . SER A 1 220 ? -5.406 -11.93 -2.24 1 98.25 220 SER A N 1
ATOM 1691 C CA . SER A 1 220 ? -5.02 -10.648 -1.649 1 98.25 220 SER A CA 1
ATOM 1692 C C . SER A 1 220 ? -3.92 -9.977 -2.461 1 98.25 220 SER A C 1
ATOM 1694 O O . SER A 1 220 ? -3.383 -10.562 -3.398 1 98.25 220 SER A O 1
ATOM 1696 N N . THR A 1 221 ? -3.635 -8.766 -2.115 1 97.81 221 THR A N 1
ATOM 1697 C CA . THR A 1 221 ? -2.564 -7.996 -2.744 1 97.81 221 THR A CA 1
ATOM 1698 C C . THR A 1 221 ? -1.232 -8.258 -2.049 1 97.81 221 THR A C 1
ATOM 1700 O O . THR A 1 221 ? -0.169 -7.977 -2.605 1 97.81 221 THR A O 1
ATOM 1703 N N . GLY A 1 222 ? -1.297 -8.719 -0.921 1 96.38 222 GLY A N 1
ATOM 1704 C CA . GLY A 1 222 ? -0.106 -8.828 -0.094 1 96.38 222 GLY A CA 1
ATOM 1705 C C . GLY A 1 222 ? 0.147 -7.605 0.764 1 96.38 222 GLY A C 1
ATOM 1706 O O . GLY A 1 222 ? 1.062 -7.598 1.589 1 96.38 222 GLY A O 1
ATOM 1707 N N . LYS A 1 223 ? -0.684 -6.59 0.624 1 95.44 223 LYS A N 1
ATOM 1708 C CA . LYS A 1 223 ? -0.477 -5.324 1.32 1 95.44 223 LYS A CA 1
ATOM 1709 C C . LYS A 1 223 ? -1.537 -5.105 2.396 1 95.44 223 LYS A C 1
ATOM 1711 O O . LYS A 1 223 ? -1.443 -4.168 3.188 1 95.44 223 LYS A O 1
ATOM 1716 N N . GLU A 1 224 ? -2.498 -6.023 2.459 1 94.12 224 GLU A N 1
ATOM 1717 C CA . GLU A 1 224 ? -3.516 -5.938 3.502 1 94.12 224 GLU A CA 1
ATOM 1718 C C . GLU A 1 224 ? -2.975 -6.426 4.844 1 94.12 224 GLU A C 1
ATOM 1720 O O . GLU A 1 224 ? -1.938 -7.09 4.895 1 94.12 224 GLU A O 1
ATOM 1725 N N . THR A 1 225 ? -3.764 -6.09 5.832 1 91.31 225 THR A N 1
ATOM 1726 C CA . THR A 1 225 ? -3.422 -6.586 7.16 1 91.31 225 THR A CA 1
ATOM 1727 C C . THR A 1 225 ? -3.561 -8.102 7.219 1 91.31 225 THR A C 1
ATOM 1729 O O . THR A 1 225 ? -2.715 -8.789 7.797 1 91.31 225 THR A O 1
ATOM 1732 N N . VAL A 1 226 ? -4.633 -8.586 6.648 1 93.62 226 VAL A N 1
ATOM 1733 C CA . VAL A 1 226 ? -4.863 -10.023 6.527 1 93.62 226 VAL A CA 1
ATOM 1734 C C . VAL A 1 226 ? -4.883 -10.422 5.051 1 93.62 226 VAL A C 1
ATOM 1736 O O . VAL A 1 226 ? -5.672 -9.883 4.27 1 93.62 226 VAL A O 1
ATOM 1739 N N . ASN A 1 227 ? -4.055 -11.344 4.738 1 95.94 227 ASN A N 1
ATOM 1740 C CA . ASN A 1 227 ? -3.938 -11.758 3.344 1 95.94 227 ASN A CA 1
ATOM 1741 C C . ASN A 1 227 ? -4.395 -13.203 3.15 1 95.94 227 ASN A C 1
ATOM 1743 O O . ASN A 1 227 ? -5.531 -13.547 3.479 1 95.94 227 ASN A O 1
ATOM 1747 N N . ALA A 1 228 ? -3.615 -14.047 2.6 1 95.56 228 ALA A N 1
ATOM 1748 C CA . ALA A 1 228 ? -4.059 -15.406 2.307 1 95.56 228 ALA A CA 1
ATOM 1749 C C . ALA A 1 228 ? -4.195 -16.219 3.586 1 95.56 228 ALA A C 1
ATOM 1751 O O . ALA A 1 228 ? -3.25 -16.328 4.371 1 95.56 228 ALA A O 1
ATOM 1752 N N . THR A 1 229 ? -5.332 -16.797 3.795 1 96.75 229 THR A N 1
ATOM 1753 C CA . THR A 1 229 ? -5.59 -17.734 4.871 1 96.75 229 THR A CA 1
ATOM 1754 C C . THR A 1 229 ? -6.309 -18.984 4.344 1 96.75 229 THR A C 1
ATOM 1756 O O . THR A 1 229 ? -6.965 -18.922 3.303 1 96.75 229 THR A O 1
ATOM 1759 N N . PHE A 1 230 ? -6.203 -20.031 5.07 1 97.25 230 PHE A N 1
ATOM 1760 C CA . PHE A 1 230 ? -6.785 -21.281 4.605 1 97.25 230 PHE A CA 1
ATOM 1761 C C . PHE A 1 230 ? -8.305 -21.203 4.605 1 97.25 230 PHE A C 1
ATOM 1763 O O . PHE A 1 230 ? -8.953 -21.688 3.672 1 97.25 230 PHE A O 1
ATOM 1770 N N . PRO A 1 231 ? -8.93 -20.594 5.594 1 97.44 231 PRO A N 1
ATOM 1771 C CA . PRO A 1 231 ? -10.391 -20.5 5.539 1 97.44 231 PRO A CA 1
ATOM 1772 C C . PRO A 1 231 ? -10.891 -19.766 4.297 1 97.44 231 PRO A C 1
ATOM 1774 O O . PRO A 1 231 ? -11.812 -20.25 3.627 1 97.44 231 PRO A O 1
ATOM 1777 N N . VAL A 1 232 ? -10.25 -18.703 3.99 1 98.25 232 VAL A N 1
ATOM 1778 C CA . VAL A 1 232 ? -10.648 -17.953 2.811 1 98.25 232 VAL A CA 1
ATOM 1779 C C . VAL A 1 232 ? -10.383 -18.766 1.553 1 98.25 232 VAL A C 1
ATOM 1781 O O . VAL A 1 232 ? -11.211 -18.797 0.634 1 98.25 232 VAL A O 1
ATOM 1784 N N . ALA A 1 233 ? -9.297 -19.422 1.558 1 98.62 233 ALA A N 1
ATOM 1785 C CA . ALA A 1 233 ? -8.93 -20.25 0.412 1 98.62 233 ALA A CA 1
ATOM 1786 C C . ALA A 1 233 ? -9.961 -21.344 0.18 1 98.62 233 ALA A C 1
ATOM 1788 O O . ALA A 1 233 ? -10.367 -21.609 -0.958 1 98.62 233 ALA A O 1
ATOM 1789 N N . ILE A 1 234 ? -10.336 -21.984 1.211 1 98.38 234 ILE A N 1
ATOM 1790 C CA . ILE A 1 234 ? -11.312 -23.062 1.113 1 98.38 234 ILE A CA 1
ATOM 1791 C C . ILE A 1 234 ? -12.594 -22.547 0.47 1 98.38 234 ILE A C 1
ATOM 1793 O O . ILE A 1 234 ? -13.141 -23.188 -0.435 1 98.38 234 ILE A O 1
ATOM 1797 N N . VAL A 1 235 ? -13.008 -21.375 0.893 1 98.75 235 VAL A N 1
ATOM 1798 C CA . VAL A 1 235 ? -14.234 -20.781 0.369 1 98.75 235 VAL A CA 1
ATOM 1799 C C . VAL A 1 235 ? -14.062 -20.453 -1.112 1 98.75 235 VAL A C 1
ATOM 1801 O O . VAL A 1 235 ? -14.938 -20.75 -1.927 1 98.75 235 VAL A O 1
ATOM 1804 N N . MET A 1 236 ? -13 -19.891 -1.467 1 98.88 236 MET A N 1
ATOM 1805 C CA . MET A 1 236 ? -12.742 -19.531 -2.857 1 98.88 236 MET A CA 1
ATOM 1806 C C . MET A 1 236 ? -12.617 -20.781 -3.729 1 98.88 236 MET A C 1
ATOM 1808 O O . MET A 1 236 ? -13.125 -20.812 -4.852 1 98.88 236 MET A O 1
ATOM 1812 N N . LEU A 1 237 ? -11.953 -21.797 -3.227 1 98.81 237 LEU A N 1
ATOM 1813 C CA . LEU A 1 237 ? -11.797 -23.047 -3.973 1 98.81 237 LEU A CA 1
ATOM 1814 C C . LEU A 1 237 ? -13.141 -23.719 -4.188 1 98.81 237 LEU A C 1
ATOM 1816 O O . LEU A 1 237 ? -13.383 -24.312 -5.246 1 98.81 237 LEU A O 1
ATOM 1820 N N . ARG A 1 238 ? -13.906 -23.688 -3.236 1 98.25 238 ARG A N 1
ATOM 1821 C CA . ARG A 1 238 ? -15.242 -24.266 -3.383 1 98.25 238 ARG A CA 1
ATOM 1822 C C . ARG A 1 238 ? -16.078 -23.469 -4.391 1 98.25 238 ARG A C 1
ATOM 1824 O O . ARG A 1 238 ? -16.859 -24.047 -5.141 1 98.25 238 ARG A O 1
ATOM 1831 N N . ALA A 1 239 ? -15.914 -22.156 -4.379 1 98.75 239 ALA A N 1
ATOM 1832 C CA . ALA A 1 239 ? -16.562 -21.344 -5.41 1 98.75 239 ALA A CA 1
ATOM 1833 C C . ALA A 1 239 ? -16.078 -21.75 -6.801 1 98.75 239 ALA A C 1
ATOM 1835 O O . ALA A 1 239 ? -16.891 -21.859 -7.734 1 98.75 239 ALA A O 1
ATOM 1836 N N . ILE A 1 240 ? -14.781 -21.984 -6.949 1 98.81 240 ILE A N 1
ATOM 1837 C CA . ILE A 1 240 ? -14.211 -22.422 -8.219 1 98.81 240 ILE A CA 1
ATOM 1838 C C . ILE A 1 240 ? -14.828 -23.75 -8.625 1 98.81 240 ILE A C 1
ATOM 1840 O O . ILE A 1 240 ? -15.203 -23.938 -9.781 1 98.81 240 ILE A O 1
ATOM 1844 N N . ARG A 1 241 ? -14.891 -24.625 -7.688 1 98.25 241 ARG A N 1
ATOM 1845 C CA . ARG A 1 241 ? -15.477 -25.938 -7.945 1 98.25 241 ARG A CA 1
ATOM 1846 C C . ARG A 1 241 ? -16.922 -25.797 -8.398 1 98.25 241 ARG A C 1
ATOM 1848 O O . ARG A 1 241 ? -17.344 -26.438 -9.375 1 98.25 241 ARG A O 1
ATOM 1855 N N . ASP A 1 242 ? -17.672 -25 -7.688 1 97.88 242 ASP A N 1
ATOM 1856 C CA . ASP A 1 242 ? -19.078 -24.781 -8.047 1 97.88 242 ASP A CA 1
ATOM 1857 C C . ASP A 1 242 ? -19.203 -24.188 -9.438 1 97.88 242 ASP A C 1
ATOM 1859 O O . ASP A 1 242 ? -20.078 -24.578 -10.219 1 97.88 242 ASP A O 1
ATOM 1863 N N . PHE A 1 243 ? -18.422 -23.25 -9.75 1 98.5 243 PHE A N 1
ATOM 1864 C CA . PHE A 1 243 ? -18.438 -22.609 -11.062 1 98.5 243 PHE A CA 1
ATOM 1865 C C . PHE A 1 243 ? -18.125 -23.609 -12.156 1 98.5 243 PHE A C 1
ATOM 1867 O O . PHE A 1 243 ? -18.766 -23.609 -13.219 1 98.5 243 PHE A O 1
ATOM 1874 N N . PHE A 1 244 ? -17.141 -24.453 -11.891 1 97.94 244 PHE A N 1
ATOM 1875 C CA . PHE A 1 244 ? -16.781 -25.5 -12.828 1 97.94 244 PHE A CA 1
ATOM 1876 C C . PHE A 1 244 ? -17.953 -26.438 -13.07 1 97.94 244 PHE A C 1
ATOM 1878 O O . PHE A 1 244 ? -18.219 -26.828 -14.211 1 97.94 244 PHE A O 1
ATOM 1885 N N . TRP A 1 245 ? -18.578 -26.812 -12.039 1 97.12 245 TRP A N 1
ATOM 1886 C CA . TRP A 1 245 ? -19.719 -27.719 -12.156 1 97.12 245 TRP A CA 1
ATOM 1887 C C . TRP A 1 245 ? -20.828 -27.094 -12.992 1 97.12 245 TRP A C 1
ATOM 1889 O O . TRP A 1 245 ? -21.516 -27.797 -13.742 1 97.12 245 TRP A O 1
ATOM 1899 N N . LYS A 1 246 ? -20.953 -25.844 -12.883 1 96.12 246 LYS A N 1
ATOM 1900 C CA . LYS A 1 246 ? -22.047 -25.156 -13.555 1 96.12 246 LYS A CA 1
ATOM 1901 C C . LYS A 1 246 ? -21.688 -24.844 -15.008 1 96.12 246 LYS A C 1
ATOM 1903 O O . LYS A 1 246 ? -22.562 -24.797 -15.867 1 96.12 246 LYS A O 1
ATOM 1908 N N . THR A 1 247 ? -20.422 -24.594 -15.266 1 96.69 247 THR A N 1
ATOM 1909 C CA . THR A 1 247 ? -20.078 -24.016 -16.562 1 96.69 247 THR A CA 1
ATOM 1910 C C . THR A 1 247 ? -19.141 -24.938 -17.328 1 96.69 247 THR A C 1
ATOM 1912 O O . THR A 1 247 ? -18.984 -24.812 -18.547 1 96.69 247 THR A O 1
ATOM 1915 N N . GLY A 1 248 ? -18.375 -25.766 -16.641 1 95.94 248 GLY A N 1
ATOM 1916 C CA . GLY A 1 248 ? -17.344 -26.578 -17.25 1 95.94 248 GLY A CA 1
ATOM 1917 C C . GLY A 1 248 ? -16.016 -25.859 -17.391 1 95.94 248 GLY A C 1
ATOM 1918 O O . GLY A 1 248 ? -15.023 -26.438 -17.844 1 95.94 248 GLY A O 1
ATOM 1919 N N . ASN A 1 249 ? -16 -24.594 -17.031 1 96.81 249 ASN A N 1
ATOM 1920 C CA . ASN A 1 249 ? -14.781 -23.797 -17.156 1 96.81 249 ASN A CA 1
ATOM 1921 C C . ASN A 1 249 ? -13.906 -23.906 -15.906 1 96.81 249 ASN A C 1
ATOM 1923 O O . ASN A 1 249 ? -14.383 -23.734 -14.781 1 96.81 249 ASN A O 1
ATOM 1927 N N . LYS A 1 250 ? -12.633 -24.219 -16.094 1 97.69 250 LYS A N 1
ATOM 1928 C CA . LYS A 1 250 ? -11.672 -24.281 -14.992 1 97.69 250 LYS A CA 1
ATOM 1929 C C . LYS A 1 250 ? -11.031 -22.922 -14.742 1 97.69 250 LYS A C 1
ATOM 1931 O O . LYS A 1 250 ? -10.445 -22.328 -15.656 1 97.69 250 LYS A O 1
ATOM 1936 N N . ILE A 1 251 ? -11.18 -22.453 -13.578 1 98.62 251 ILE A N 1
ATOM 1937 C CA . ILE A 1 251 ? -10.617 -21.172 -13.172 1 98.62 251 ILE A CA 1
ATOM 1938 C C . ILE A 1 251 ? -9.422 -21.391 -12.258 1 98.62 251 ILE A C 1
ATOM 1940 O O . ILE A 1 251 ? -9.445 -22.281 -11.398 1 98.62 251 ILE A O 1
ATOM 1944 N N . GLY A 1 252 ? -8.422 -20.609 -12.453 1 98.75 252 GLY A N 1
ATOM 1945 C CA . GLY A 1 252 ? -7.23 -20.703 -11.625 1 98.75 252 GLY A CA 1
ATOM 1946 C C . GLY A 1 252 ? -7.387 -20.031 -10.273 1 98.75 252 GLY A C 1
ATOM 1947 O O . GLY A 1 252 ? -8.25 -19.172 -10.102 1 98.75 252 GLY A O 1
ATOM 1948 N N . PHE A 1 253 ? -6.547 -20.469 -9.344 1 98.88 253 PHE A N 1
ATOM 1949 C CA . PHE A 1 253 ? -6.504 -19.922 -7.996 1 98.88 253 PHE A CA 1
ATOM 1950 C C . PHE A 1 253 ? -5.102 -19.453 -7.645 1 98.88 253 PHE A C 1
ATOM 1952 O O . PHE A 1 253 ? -4.117 -20.109 -7.969 1 98.88 253 PHE A O 1
ATOM 1959 N N . LYS A 1 254 ? -5.004 -18.266 -7.012 1 98.88 254 LYS A N 1
ATOM 1960 C CA . LYS A 1 254 ? -3.707 -17.734 -6.598 1 98.88 254 LYS A CA 1
ATOM 1961 C C . LYS A 1 254 ? -3.77 -17.172 -5.18 1 98.88 254 LYS A C 1
ATOM 1963 O O . LYS A 1 254 ? -4.238 -16.062 -4.973 1 98.88 254 LYS A O 1
ATOM 1968 N N . PRO A 1 255 ? -3.318 -17.922 -4.195 1 98.69 255 PRO A N 1
ATOM 1969 C CA . PRO A 1 255 ? -3.104 -17.328 -2.879 1 98.69 255 PRO A CA 1
ATOM 1970 C C . PRO A 1 255 ? -1.902 -16.375 -2.854 1 98.69 255 PRO A C 1
ATOM 1972 O O . PRO A 1 255 ? -0.868 -16.672 -3.457 1 98.69 255 PRO A O 1
ATOM 1975 N N . ALA A 1 256 ? -2.033 -15.25 -2.217 1 98.06 256 ALA A N 1
ATOM 1976 C CA . ALA A 1 256 ? -0.937 -14.289 -2.156 1 98.06 256 ALA A CA 1
ATOM 1977 C C . ALA A 1 256 ? -0.917 -13.562 -0.811 1 98.06 256 ALA A C 1
ATOM 1979 O O . ALA A 1 256 ? -1.97 -13.25 -0.251 1 98.06 256 ALA A O 1
ATOM 1980 N N . GLY A 1 257 ? 0.325 -13.305 -0.321 1 94.69 257 GLY A N 1
ATOM 1981 C CA . GLY A 1 257 ? 0.538 -12.578 0.922 1 94.69 257 GLY A CA 1
ATOM 1982 C C . GLY A 1 257 ? 0.765 -13.492 2.113 1 94.69 257 GLY A C 1
ATOM 1983 O O . GLY A 1 257 ? -0.057 -14.367 2.396 1 94.69 257 GLY A O 1
ATOM 1984 N N . GLY A 1 258 ? 1.84 -13.352 2.719 1 91.75 258 GLY A N 1
ATOM 1985 C CA . GLY A 1 258 ? 2.096 -14.062 3.963 1 91.75 258 GLY A CA 1
ATOM 1986 C C . GLY A 1 258 ? 2.611 -15.469 3.752 1 91.75 258 GLY A C 1
ATOM 1987 O O . GLY A 1 258 ? 2.721 -16.25 4.703 1 91.75 258 GLY A O 1
ATOM 1988 N N . ILE A 1 259 ? 2.828 -15.883 2.561 1 96.19 259 ILE A N 1
ATOM 1989 C CA . ILE A 1 259 ? 3.371 -17.203 2.271 1 96.19 259 ILE A CA 1
ATOM 1990 C C . ILE A 1 259 ? 4.895 -17.125 2.172 1 96.19 259 ILE A C 1
ATOM 1992 O O . ILE A 1 259 ? 5.434 -16.641 1.18 1 96.19 259 ILE A O 1
ATOM 1996 N N . ARG A 1 260 ? 5.57 -17.703 3.184 1 95.62 260 ARG A N 1
ATOM 1997 C CA . ARG A 1 260 ? 6.992 -17.375 3.277 1 95.62 260 ARG A CA 1
ATOM 1998 C C . ARG A 1 260 ? 7.836 -18.641 3.428 1 95.62 260 ARG A C 1
ATOM 2000 O O . ARG A 1 260 ? 9.031 -18.625 3.143 1 95.62 260 ARG A O 1
ATOM 2007 N N . SER A 1 261 ? 7.215 -19.734 3.844 1 95.38 261 SER A N 1
ATOM 2008 C CA . SER A 1 261 ? 8.023 -20.906 4.168 1 95.38 261 SER A CA 1
ATOM 2009 C C . SER A 1 261 ? 7.738 -22.062 3.215 1 95.38 261 SER A C 1
ATOM 2011 O O . SER A 1 261 ? 6.656 -22.125 2.623 1 95.38 261 SER A O 1
ATOM 2013 N N . ALA A 1 262 ? 8.688 -22.938 3.125 1 94.81 262 ALA A N 1
ATOM 2014 C CA . ALA A 1 262 ? 8.531 -24.172 2.344 1 94.81 262 ALA A CA 1
ATOM 2015 C C . ALA A 1 262 ? 7.363 -25 2.861 1 94.81 262 ALA A C 1
ATOM 2017 O O . ALA A 1 262 ? 6.617 -25.594 2.076 1 94.81 262 ALA A O 1
ATOM 2018 N N . LYS A 1 263 ? 7.285 -25.047 4.137 1 92.56 263 LYS A N 1
ATOM 2019 C CA . LYS A 1 263 ? 6.176 -25.781 4.75 1 92.56 263 LYS A CA 1
ATOM 2020 C C . LYS A 1 263 ? 4.832 -25.219 4.293 1 92.56 263 LYS A C 1
ATOM 2022 O O . LYS A 1 263 ? 3.908 -25.969 3.998 1 92.56 263 LYS A O 1
ATOM 2027 N N . ASP A 1 264 ? 4.734 -23.891 4.254 1 93.88 264 ASP A N 1
ATOM 2028 C CA . ASP A 1 264 ? 3.52 -23.25 3.76 1 93.88 264 ASP A CA 1
ATOM 2029 C C . ASP A 1 264 ? 3.205 -23.703 2.332 1 93.88 264 ASP A C 1
ATOM 2031 O O . ASP A 1 264 ? 2.055 -24 2.01 1 93.88 264 ASP A O 1
ATOM 2035 N N . ALA A 1 265 ? 4.207 -23.656 1.541 1 95.62 265 ALA A N 1
ATOM 2036 C CA . ALA A 1 265 ? 4.027 -24.016 0.137 1 95.62 265 ALA A CA 1
ATOM 2037 C C . ALA A 1 265 ? 3.439 -25.422 -0.001 1 95.62 265 ALA A C 1
ATOM 2039 O O . ALA A 1 265 ? 2.525 -25.641 -0.799 1 95.62 265 ALA A O 1
ATOM 2040 N N . LEU A 1 266 ? 3.914 -26.328 0.746 1 94.19 266 LEU A N 1
ATOM 2041 C CA . LEU A 1 266 ? 3.441 -27.703 0.687 1 94.19 266 LEU A CA 1
ATOM 2042 C C . LEU A 1 266 ? 2.002 -27.812 1.179 1 94.19 266 LEU A C 1
ATOM 2044 O O . LEU A 1 266 ? 1.206 -28.578 0.629 1 94.19 266 LEU A O 1
ATOM 2048 N N . ALA A 1 267 ? 1.755 -27.094 2.18 1 94.25 267 ALA A N 1
ATOM 2049 C CA . ALA A 1 267 ? 0.391 -27.078 2.703 1 94.25 267 ALA A CA 1
ATOM 2050 C C . ALA A 1 267 ? -0.593 -26.562 1.661 1 94.25 267 ALA A C 1
ATOM 2052 O O . ALA A 1 267 ? -1.698 -27.094 1.519 1 94.25 267 ALA A O 1
ATOM 2053 N N . TRP A 1 268 ? -0.232 -25.578 0.959 1 96.69 268 TRP A N 1
ATOM 2054 C CA . TRP A 1 268 ? -1.087 -25.016 -0.083 1 96.69 268 TRP A CA 1
ATOM 2055 C C . TRP A 1 268 ? -1.299 -26.016 -1.211 1 96.69 268 TRP A C 1
ATOM 2057 O O . TRP A 1 268 ? -2.418 -26.188 -1.706 1 96.69 268 TRP A O 1
ATOM 2067 N N . LEU A 1 269 ? -0.21 -26.672 -1.659 1 95.62 269 LEU A N 1
ATOM 2068 C CA . LEU A 1 269 ? -0.33 -27.688 -2.691 1 95.62 269 LEU A CA 1
ATOM 2069 C C . LEU A 1 269 ? -1.292 -28.797 -2.258 1 95.62 269 LEU A C 1
ATOM 2071 O O . LEU A 1 269 ? -2.123 -29.234 -3.049 1 95.62 269 LEU A O 1
ATOM 2075 N N . SER A 1 270 ? -1.172 -29.125 -1.028 1 93.94 270 SER A N 1
ATOM 2076 C CA . SER A 1 270 ? -2.055 -30.156 -0.489 1 93.94 270 SER A CA 1
ATOM 2077 C C . SER A 1 270 ? -3.51 -29.703 -0.508 1 93.94 270 SER A C 1
ATOM 2079 O O . SER A 1 270 ? -4.402 -30.484 -0.856 1 93.94 270 SER A O 1
ATOM 2081 N N . LEU A 1 271 ? -3.719 -28.531 -0.132 1 96.19 271 LEU A N 1
ATOM 2082 C CA . LEU A 1 271 ? -5.074 -27.984 -0.105 1 96.19 271 LEU A CA 1
ATOM 2083 C C . LEU A 1 271 ? -5.691 -28 -1.499 1 96.19 271 LEU A C 1
ATOM 2085 O O . LEU A 1 271 ? -6.848 -28.391 -1.668 1 96.19 271 LEU A O 1
ATOM 2089 N N . ILE A 1 272 ? -4.957 -27.594 -2.488 1 97.44 272 ILE A N 1
ATOM 2090 C CA . ILE A 1 272 ? -5.441 -27.547 -3.863 1 97.44 272 ILE A CA 1
ATOM 2091 C C . ILE A 1 272 ? -5.805 -28.953 -4.324 1 97.44 272 ILE A C 1
ATOM 2093 O O . ILE A 1 272 ? -6.871 -29.172 -4.898 1 97.44 272 ILE A O 1
ATOM 2097 N N . LYS A 1 273 ? -4.922 -29.844 -4.09 1 94.31 273 LYS A N 1
ATOM 2098 C CA . LYS A 1 273 ? -5.148 -31.234 -4.477 1 94.31 273 LYS A CA 1
ATOM 2099 C C . LYS A 1 273 ? -6.43 -31.766 -3.857 1 94.31 273 LYS A C 1
ATOM 2101 O O . LYS A 1 273 ? -7.227 -32.438 -4.535 1 94.31 273 LYS A O 1
ATOM 2106 N N . GLU A 1 274 ? -6.617 -31.469 -2.656 1 93.69 274 GLU A N 1
ATOM 2107 C CA . GLU A 1 274 ? -7.754 -32 -1.921 1 93.69 274 GLU A CA 1
ATOM 2108 C C . GLU A 1 274 ? -9.062 -31.359 -2.359 1 93.69 274 GLU A C 1
ATOM 2110 O O . GLU A 1 274 ? -10.086 -32.031 -2.492 1 93.69 274 GLU A O 1
ATOM 2115 N N . GLU A 1 275 ? -9.07 -30.094 -2.553 1 96.38 275 GLU A N 1
ATOM 2116 C CA . GLU A 1 275 ? -10.312 -29.359 -2.805 1 96.38 275 GLU A CA 1
ATOM 2117 C C . GLU A 1 275 ? -10.688 -29.406 -4.285 1 96.38 275 GLU A C 1
ATOM 2119 O O . GLU A 1 275 ? -11.867 -29.422 -4.633 1 96.38 275 GLU A O 1
ATOM 2124 N N . LEU A 1 276 ? -9.695 -29.391 -5.16 1 97.25 276 LEU A N 1
ATOM 2125 C CA . LEU A 1 276 ? -10 -29.266 -6.578 1 97.25 276 LEU A CA 1
ATOM 2126 C C . LEU A 1 276 ? -9.492 -30.469 -7.359 1 97.25 276 LEU A C 1
ATOM 2128 O O . LEU A 1 276 ? -9.992 -30.766 -8.445 1 97.25 276 LEU A O 1
ATOM 2132 N N . GLY A 1 277 ? -8.398 -31.094 -6.855 1 95.5 277 GLY A N 1
ATOM 2133 C CA . GLY A 1 277 ? -7.871 -32.281 -7.535 1 95.5 277 GLY A CA 1
ATOM 2134 C C . GLY A 1 277 ? -6.566 -32 -8.258 1 95.5 277 GLY A C 1
ATOM 2135 O O . GLY A 1 277 ? -6.098 -30.859 -8.312 1 95.5 277 GLY A O 1
ATOM 2136 N N . ASP A 1 278 ? -6.043 -32.969 -8.945 1 94.38 278 ASP A N 1
ATOM 2137 C CA . ASP A 1 278 ? -4.727 -32.969 -9.57 1 94.38 278 ASP A CA 1
ATOM 2138 C C . ASP A 1 278 ? -4.723 -32.094 -10.82 1 94.38 278 ASP A C 1
ATOM 2140 O O . ASP A 1 278 ? -3.686 -31.531 -11.188 1 94.38 278 ASP A O 1
ATOM 2144 N N . GLU A 1 279 ? -5.805 -31.969 -11.367 1 95.31 279 GLU A N 1
ATOM 2145 C CA . GLU A 1 279 ? -5.895 -31.219 -12.609 1 95.31 279 GLU A CA 1
ATOM 2146 C C . GLU A 1 279 ? -5.535 -29.75 -12.398 1 95.31 279 GLU A C 1
ATOM 2148 O O . GLU A 1 279 ? -5.113 -29.062 -13.328 1 95.31 279 GLU A O 1
ATOM 2153 N N . TRP A 1 280 ? -5.676 -29.312 -11.133 1 97.25 280 TRP A N 1
ATOM 2154 C CA . TRP A 1 280 ? -5.41 -27.906 -10.828 1 97.25 280 TRP A CA 1
ATOM 2155 C C . TRP A 1 280 ? -3.957 -27.703 -10.406 1 97.25 280 TRP A C 1
ATOM 2157 O O . TRP A 1 280 ? -3.512 -26.578 -10.211 1 97.25 280 TRP A O 1
ATOM 2167 N N . LEU A 1 281 ? -3.205 -28.75 -10.289 1 96.19 281 LEU A N 1
ATOM 2168 C CA . LEU A 1 281 ? -1.81 -28.641 -9.875 1 96.19 281 LEU A CA 1
ATOM 2169 C C . LEU A 1 281 ? -0.897 -28.453 -11.078 1 96.19 281 LEU A C 1
ATOM 2171 O O . LEU A 1 281 ? 0.032 -29.234 -11.289 1 96.19 281 LEU A O 1
ATOM 2175 N N . LYS A 1 282 ? -1.182 -27.516 -11.805 1 96.5 282 LYS A N 1
ATOM 2176 C CA . LYS A 1 282 ? -0.386 -27.016 -12.922 1 96.5 282 LYS A CA 1
ATOM 2177 C C . LYS A 1 282 ? -0.335 -25.484 -12.898 1 96.5 282 LYS A C 1
ATOM 2179 O O . LYS A 1 282 ? -1.276 -24.828 -12.445 1 96.5 282 LYS A O 1
ATOM 2184 N N . PRO A 1 283 ? 0.713 -24.891 -13.391 1 97.19 283 PRO A N 1
ATOM 2185 C CA . PRO A 1 283 ? 0.879 -23.438 -13.305 1 97.19 283 PRO A CA 1
ATOM 2186 C C . PRO A 1 283 ? -0.213 -22.688 -14.047 1 97.19 283 PRO A C 1
ATOM 2188 O O . PRO A 1 283 ? -0.437 -21.5 -13.781 1 97.19 283 PRO A O 1
ATOM 2191 N N . GLU A 1 284 ? -0.944 -23.328 -14.898 1 97.31 284 GLU A N 1
ATOM 2192 C CA . GLU A 1 284 ? -2.012 -22.688 -15.664 1 97.31 284 GLU A CA 1
ATOM 2193 C C . GLU A 1 284 ? -3.256 -22.469 -14.805 1 97.31 284 GLU A C 1
ATOM 2195 O O . GLU A 1 284 ? -4.133 -21.688 -15.164 1 97.31 284 GLU A O 1
ATOM 2200 N N . LEU A 1 285 ? -3.293 -23.219 -13.648 1 98.31 285 LEU A N 1
ATOM 2201 C CA . LEU A 1 285 ? -4.523 -23.156 -12.875 1 98.31 285 LEU A CA 1
ATOM 2202 C C . LEU A 1 285 ? -4.227 -22.875 -11.406 1 98.31 285 LEU A C 1
ATOM 2204 O O . LEU A 1 285 ? -5.145 -22.625 -10.617 1 98.31 285 LEU A O 1
ATOM 2208 N N . PHE A 1 286 ? -2.98 -22.969 -11.102 1 98.62 286 PHE A N 1
ATOM 2209 C CA . PHE A 1 286 ? -2.613 -22.672 -9.719 1 98.62 286 PHE A CA 1
ATOM 2210 C C . PHE A 1 286 ? -1.304 -21.891 -9.664 1 98.62 286 PHE A C 1
ATOM 2212 O O . PHE A 1 286 ? -0.329 -22.25 -10.328 1 98.62 286 PHE A O 1
ATOM 2219 N N . ARG A 1 287 ? -1.3 -20.828 -8.867 1 98.75 287 ARG A N 1
ATOM 2220 C CA . ARG A 1 287 ? -0.122 -19.984 -8.648 1 98.75 287 ARG A CA 1
ATOM 2221 C C . ARG A 1 287 ? 0.015 -19.609 -7.18 1 98.75 287 ARG A C 1
ATOM 2223 O O . ARG A 1 287 ? -0.97 -19.609 -6.438 1 98.75 287 ARG A O 1
ATOM 2230 N N . ILE A 1 288 ? 1.202 -19.328 -6.758 1 98.62 288 ILE A N 1
ATOM 2231 C CA . ILE A 1 288 ? 1.477 -18.766 -5.438 1 98.62 288 ILE A CA 1
ATOM 2232 C C . ILE A 1 288 ? 2.166 -17.406 -5.582 1 98.62 288 ILE A C 1
ATOM 2234 O O . ILE A 1 288 ? 3.256 -17.328 -6.152 1 98.62 288 ILE A O 1
ATOM 2238 N N . GLY A 1 289 ? 1.524 -16.375 -5.094 1 97.75 289 GLY A N 1
ATOM 2239 C CA . GLY A 1 289 ? 2.17 -15.078 -5.066 1 97.75 289 GLY A CA 1
ATOM 2240 C C . GLY A 1 289 ? 3.047 -14.875 -3.846 1 97.75 289 GLY A C 1
ATOM 2241 O O . GLY A 1 289 ? 2.545 -14.781 -2.723 1 97.75 289 GLY A O 1
ATOM 2242 N N . ALA A 1 290 ? 4.324 -14.758 -4.059 1 94.12 290 ALA A N 1
ATOM 2243 C CA . ALA A 1 290 ? 5.23 -14.633 -2.92 1 94.12 290 ALA A CA 1
ATOM 2244 C C . ALA A 1 290 ? 6.516 -13.914 -3.316 1 94.12 290 ALA A C 1
ATOM 2246 O O . ALA A 1 290 ? 6.961 -14.008 -4.465 1 94.12 290 ALA A O 1
ATOM 2247 N N . SER A 1 291 ? 7.145 -13.266 -2.297 1 90 291 SER A N 1
ATOM 2248 C CA . SER A 1 291 ? 8.391 -12.547 -2.521 1 90 291 SER A CA 1
ATOM 2249 C C . SER A 1 291 ? 9.578 -13.289 -1.919 1 90 291 SER A C 1
ATOM 2251 O O . SER A 1 291 ? 10.656 -13.336 -2.516 1 90 291 SER A O 1
ATOM 2253 N N . THR A 1 292 ? 9.383 -13.961 -0.775 1 92.38 292 THR A N 1
ATOM 2254 C CA . THR A 1 292 ? 10.516 -14.5 -0.038 1 92.38 292 THR A CA 1
ATOM 2255 C C . THR A 1 292 ? 10.461 -16.031 0.006 1 92.38 292 THR A C 1
ATOM 2257 O O . THR A 1 292 ? 11.391 -16.672 0.48 1 92.38 292 THR A O 1
ATOM 2260 N N . LEU A 1 293 ? 9.422 -16.594 -0.471 1 97.19 293 LEU A N 1
ATOM 2261 C CA . LEU A 1 293 ? 9.18 -18.031 -0.384 1 97.19 293 LEU A CA 1
ATOM 2262 C C . LEU A 1 293 ? 10.289 -18.797 -1.082 1 97.19 293 LEU A C 1
ATOM 2264 O O . LEU A 1 293 ? 10.773 -19.812 -0.556 1 97.19 293 LEU A O 1
ATOM 2268 N N . LEU A 1 294 ? 10.664 -18.344 -2.232 1 97.75 294 LEU A N 1
ATOM 2269 C CA . LEU A 1 294 ? 11.648 -19.047 -3.047 1 97.75 294 LEU A CA 1
ATOM 2270 C C . LEU A 1 294 ? 12.945 -19.266 -2.27 1 97.75 294 LEU A C 1
ATOM 2272 O O . LEU A 1 294 ? 13.531 -20.344 -2.326 1 97.75 294 LEU A O 1
ATOM 2276 N N . SER A 1 295 ? 13.352 -18.25 -1.562 1 95.5 295 SER A N 1
ATOM 2277 C CA . SER A 1 295 ? 14.586 -18.359 -0.792 1 95.5 295 SER A CA 1
ATOM 2278 C C . SER A 1 295 ? 14.492 -19.453 0.266 1 95.5 295 SER A C 1
ATOM 2280 O O . SER A 1 295 ? 15.461 -20.188 0.497 1 95.5 295 SER A O 1
ATOM 2282 N N . ASP A 1 296 ? 13.406 -19.531 0.855 1 96.31 296 ASP A N 1
ATOM 2283 C CA . ASP A 1 296 ? 13.242 -20.562 1.881 1 96.31 296 ASP A CA 1
ATOM 2284 C C . ASP A 1 296 ? 13.203 -21.953 1.261 1 96.31 296 ASP A C 1
ATOM 2286 O O . ASP A 1 296 ? 13.734 -22.906 1.832 1 96.31 296 ASP A O 1
ATOM 2290 N N . ILE A 1 297 ? 12.547 -22.094 0.163 1 96.75 297 ILE A N 1
ATOM 2291 C CA . ILE A 1 297 ? 12.5 -23.375 -0.525 1 96.75 297 ILE A CA 1
ATOM 2292 C C . ILE A 1 297 ? 13.922 -23.797 -0.91 1 96.75 297 ILE A C 1
ATOM 2294 O O . ILE A 1 297 ? 14.305 -24.953 -0.709 1 96.75 297 ILE A O 1
ATOM 2298 N N . GLU A 1 298 ? 14.625 -22.906 -1.468 1 94.5 298 GLU A N 1
ATOM 2299 C CA . GLU A 1 298 ? 16 -23.219 -1.856 1 94.5 298 GLU A CA 1
ATOM 2300 C C . GLU A 1 298 ? 16.828 -23.672 -0.656 1 94.5 298 GLU A C 1
ATOM 2302 O O . GLU A 1 298 ? 17.594 -24.625 -0.758 1 94.5 298 GLU A O 1
ATOM 2307 N N . ARG A 1 299 ? 16.688 -23.031 0.397 1 93.5 299 ARG A N 1
ATOM 2308 C CA . ARG A 1 299 ? 17.391 -23.422 1.619 1 93.5 299 ARG A CA 1
ATOM 2309 C C . ARG A 1 299 ? 17.016 -24.828 2.047 1 93.5 299 ARG A C 1
ATOM 2311 O O . ARG A 1 299 ? 17.875 -25.609 2.449 1 93.5 299 ARG A O 1
ATOM 2318 N N . GLN A 1 300 ? 15.758 -25.109 1.992 1 92.12 300 GLN A N 1
ATOM 2319 C CA . GLN A 1 300 ? 15.281 -26.438 2.383 1 92.12 300 GLN A CA 1
ATOM 2320 C C . GLN A 1 300 ? 15.789 -27.516 1.42 1 92.12 300 GLN A C 1
ATOM 2322 O O . GLN A 1 300 ? 16.141 -28.609 1.842 1 92.12 300 GLN A O 1
ATOM 2327 N N . VAL A 1 301 ? 15.773 -27.203 0.191 1 92 301 VAL A N 1
ATOM 2328 C CA . VAL A 1 301 ? 16.281 -28.141 -0.81 1 92 301 VAL A CA 1
ATOM 2329 C C . VAL A 1 301 ? 17.766 -28.406 -0.567 1 92 301 VAL A C 1
ATOM 2331 O O . VAL A 1 301 ? 18.219 -29.547 -0.677 1 92 301 VAL A O 1
ATOM 2334 N N . LEU A 1 302 ? 18.484 -27.359 -0.222 1 88.25 302 LEU A N 1
ATOM 2335 C CA . LEU A 1 302 ? 19.906 -27.516 0.122 1 88.25 302 LEU A CA 1
ATOM 2336 C C . LEU A 1 302 ? 20.078 -28.453 1.305 1 88.25 302 LEU A C 1
ATOM 2338 O O . LEU A 1 302 ? 20.906 -29.375 1.259 1 88.25 302 LEU A O 1
ATOM 2342 N N . SER A 1 303 ? 19.328 -28.266 2.275 1 87.75 303 SER A N 1
ATOM 2343 C CA . SER A 1 303 ? 19.391 -29.094 3.471 1 87.75 303 SER A CA 1
ATOM 2344 C C . SER A 1 303 ? 19.047 -30.547 3.154 1 87.75 303 SER A C 1
ATOM 2346 O O . SER A 1 303 ? 19.719 -31.469 3.627 1 87.75 303 SER A O 1
ATOM 2348 N N . LEU A 1 304 ? 18.047 -30.703 2.389 1 84.75 304 LEU A N 1
ATOM 2349 C CA . LEU A 1 304 ? 17.594 -32.031 2.027 1 84.75 304 LEU A CA 1
ATOM 2350 C C . LEU A 1 304 ? 18.625 -32.75 1.148 1 84.75 304 LEU A C 1
ATOM 2352 O O . LEU A 1 304 ? 18.828 -33.969 1.269 1 84.75 304 LEU A O 1
ATOM 2356 N N . THR A 1 305 ? 19.172 -32 0.299 1 81.81 305 THR A N 1
ATOM 2357 C CA . THR A 1 305 ? 20.203 -32.562 -0.571 1 81.81 305 THR A CA 1
ATOM 2358 C C . THR A 1 305 ? 21.391 -33.062 0.247 1 81.81 305 THR A C 1
ATOM 2360 O O . THR A 1 305 ? 21.906 -34.156 -0.018 1 81.81 305 THR A O 1
ATOM 2363 N N . PHE A 1 306 ? 21.75 -32.281 1.221 1 77.69 306 PHE A N 1
ATOM 2364 C CA . PHE A 1 306 ? 22.844 -32.688 2.09 1 77.69 306 PHE A CA 1
ATOM 2365 C C . PHE A 1 306 ? 22.453 -33.906 2.9 1 77.69 306 PHE A C 1
ATOM 2367 O O . PHE A 1 306 ? 23.266 -34.844 3.082 1 77.69 306 PHE A O 1
ATOM 2374 N N . LYS A 1 307 ? 21.312 -33.969 3.309 1 70.38 307 LYS A N 1
ATOM 2375 C CA . LYS A 1 307 ? 20.828 -35.125 4.078 1 70.38 307 LYS A CA 1
ATOM 2376 C C . LYS A 1 307 ? 20.75 -36.375 3.205 1 70.38 307 LYS A C 1
ATOM 2378 O O . LYS A 1 307 ? 21.109 -37.469 3.646 1 70.38 307 LYS A O 1
ATOM 2383 N N . ILE A 1 308 ? 20.328 -36.188 2.113 1 68 308 ILE A N 1
ATOM 2384 C CA . ILE A 1 308 ? 20.188 -37.281 1.184 1 68 308 ILE A CA 1
ATOM 2385 C C . ILE A 1 308 ? 21.578 -37.812 0.801 1 68 308 ILE A C 1
ATOM 2387 O O . ILE A 1 308 ? 21.797 -39.031 0.76 1 68 308 ILE A O 1
ATOM 2391 N N . LYS A 1 309 ? 22.5 -36.875 0.656 1 68.12 309 LYS A N 1
ATOM 2392 C CA . LYS A 1 309 ? 23.859 -37.281 0.339 1 68.12 309 LYS A CA 1
ATOM 2393 C C . LYS A 1 309 ? 24.531 -37.969 1.534 1 68.12 309 LYS A C 1
ATOM 2395 O O . LYS A 1 309 ? 25.234 -38.969 1.377 1 68.12 309 LYS A O 1
ATOM 2400 N N . ALA A 1 310 ? 24.281 -37.344 2.656 1 65.12 310 ALA A N 1
ATOM 2401 C CA . ALA A 1 310 ? 24.844 -37.938 3.863 1 65.12 310 ALA A CA 1
ATOM 2402 C C . ALA A 1 310 ? 24.312 -39.344 4.082 1 65.12 310 ALA A C 1
ATOM 2404 O O . ALA A 1 310 ? 25.078 -40.25 4.441 1 65.12 310 ALA A O 1
ATOM 2405 N N . LEU A 1 311 ? 23.094 -39.438 3.871 1 60.47 311 LEU A N 1
ATOM 2406 C CA . LEU A 1 311 ? 22.469 -40.75 4.016 1 60.47 311 LEU A CA 1
ATOM 2407 C C . LEU A 1 311 ? 23 -41.719 2.971 1 60.47 311 LEU A C 1
ATOM 2409 O O . LEU A 1 311 ? 23.25 -42.906 3.273 1 60.47 311 LEU A O 1
ATOM 2413 N N . ALA A 1 312 ? 23.188 -41.219 1.799 1 59.69 312 ALA A N 1
ATOM 2414 C CA . ALA A 1 312 ? 23.734 -42.031 0.73 1 59.69 312 ALA A CA 1
ATOM 2415 C C . ALA A 1 312 ? 25.156 -42.5 1.068 1 59.69 312 ALA A C 1
ATOM 2417 O O . ALA A 1 312 ? 25.516 -43.656 0.857 1 59.69 312 ALA A O 1
ATOM 2418 N N . ILE A 1 313 ? 25.906 -41.594 1.629 1 59.31 313 ILE A N 1
ATOM 2419 C CA . ILE A 1 313 ? 27.266 -41.938 2.049 1 59.31 313 ILE A CA 1
ATOM 2420 C C . ILE A 1 313 ? 27.234 -42.938 3.188 1 59.31 313 ILE A C 1
ATOM 2422 O O . ILE A 1 313 ? 28 -43.906 3.201 1 59.31 313 ILE A O 1
ATOM 2426 N N . TRP A 1 314 ? 26.328 -42.781 4.059 1 57.53 314 TRP A N 1
ATOM 2427 C CA . TRP A 1 314 ? 26.172 -43.688 5.184 1 57.53 314 TRP A CA 1
ATOM 2428 C C . TRP A 1 314 ? 25.797 -45.094 4.703 1 57.53 314 TRP A C 1
ATOM 2430 O O . TRP A 1 314 ? 26.391 -46.094 5.145 1 57.53 314 TRP A O 1
ATOM 2440 N N . TYR A 1 315 ? 24.875 -45.094 3.814 1 55.12 315 TYR A N 1
ATOM 2441 C CA . TYR A 1 315 ? 24.469 -46.375 3.283 1 55.12 315 TYR A CA 1
ATOM 2442 C C . TYR A 1 315 ? 25.609 -47.062 2.531 1 55.12 315 TYR A C 1
ATOM 2444 O O . TYR A 1 315 ? 25.781 -48.281 2.602 1 55.12 315 TYR A O 1
ATOM 2452 N N . GLN A 1 316 ? 26.359 -46.219 1.887 1 58.59 316 GLN A N 1
ATOM 2453 C CA . GLN A 1 316 ? 27.531 -46.75 1.183 1 58.59 316 GLN A CA 1
ATOM 2454 C C . GLN A 1 316 ? 28.562 -47.281 2.16 1 58.59 316 GLN A C 1
ATOM 2456 O O . GLN A 1 316 ? 29.109 -48.375 1.944 1 58.59 316 GLN A O 1
ATOM 2461 N N . MET A 1 317 ? 28.719 -46.625 3.18 1 61.59 317 MET A N 1
ATOM 2462 C CA . MET A 1 317 ? 29.672 -47.094 4.195 1 61.59 317 MET A CA 1
ATOM 2463 C C . MET A 1 317 ? 29.172 -48.344 4.887 1 61.59 317 MET A C 1
ATOM 2465 O O . MET A 1 317 ? 29.953 -49.25 5.152 1 61.59 317 MET A O 1
ATOM 2469 N N . ARG A 1 318 ? 27.938 -48.375 5.16 1 58.03 318 ARG A N 1
ATOM 2470 C CA . ARG A 1 318 ? 27.328 -49.531 5.805 1 58.03 318 ARG A CA 1
ATOM 2471 C C . ARG A 1 318 ? 27.391 -50.75 4.902 1 58.03 318 ARG A C 1
ATOM 2473 O O . ARG A 1 318 ? 27.703 -51.844 5.363 1 58.03 318 ARG A O 1
ATOM 2480 N N . ALA A 1 319 ? 27.047 -50.531 3.641 1 59.75 319 ALA A N 1
ATOM 2481 C CA . ALA A 1 319 ? 27.141 -51.625 2.676 1 59.75 319 ALA A CA 1
ATOM 2482 C C . ALA A 1 319 ? 28.562 -52.156 2.576 1 59.75 319 ALA A C 1
ATOM 2484 O O . ALA A 1 319 ? 28.766 -53.375 2.518 1 59.75 319 ALA A O 1
ATOM 2485 N N . GLN A 1 320 ? 29.5 -51.25 2.578 1 62.25 320 GLN A N 1
ATOM 2486 C CA . GLN A 1 320 ? 30.906 -51.656 2.547 1 62.25 320 GLN A CA 1
ATOM 2487 C C . GLN A 1 320 ? 31.281 -52.438 3.803 1 62.25 320 GLN A C 1
ATOM 2489 O O . GLN A 1 320 ? 32 -53.438 3.725 1 62.25 320 GLN A O 1
ATOM 2494 N N . PHE A 1 321 ? 30.75 -52.031 4.902 1 61.28 321 PHE A N 1
ATOM 2495 C CA . PHE A 1 321 ? 31.016 -52.719 6.172 1 61.28 321 PHE A CA 1
ATOM 2496 C C . PHE A 1 321 ? 30.406 -54.094 6.188 1 61.28 321 PHE A C 1
ATOM 2498 O O . PHE A 1 321 ? 31.062 -55.062 6.586 1 61.28 321 PHE A O 1
ATOM 2505 N N . LEU A 1 322 ? 29.203 -54.188 5.707 1 61.59 322 LEU A N 1
ATOM 2506 C CA . LEU A 1 322 ? 28.516 -55.469 5.68 1 61.59 322 LEU A CA 1
ATOM 2507 C C . LEU A 1 322 ? 29.203 -56.438 4.707 1 61.59 322 LEU A C 1
ATOM 2509 O O . LEU A 1 322 ? 29.312 -57.625 4.988 1 61.59 322 LEU A O 1
ATOM 2513 N N . ALA A 1 323 ? 29.641 -55.875 3.621 1 62.34 323 ALA A N 1
ATOM 2514 C CA . ALA A 1 323 ? 30.375 -56.688 2.648 1 62.34 323 ALA A CA 1
ATOM 2515 C C . ALA A 1 323 ? 31.688 -57.188 3.246 1 62.34 323 ALA A C 1
ATOM 2517 O O . ALA A 1 323 ? 32.062 -58.344 3.039 1 62.34 323 ALA A O 1
ATOM 2518 N N . ARG A 1 324 ? 32.281 -56.344 4.008 1 65.31 324 ARG A N 1
ATOM 2519 C CA . ARG A 1 324 ? 33.5 -56.75 4.676 1 65.31 324 ARG A CA 1
ATOM 2520 C C . ARG A 1 324 ? 33.25 -57.812 5.738 1 65.31 324 ARG A C 1
ATOM 2522 O O . ARG A 1 324 ? 34.031 -58.75 5.875 1 65.31 324 ARG A O 1
ATOM 2529 N N . LEU A 1 325 ? 32.219 -57.656 6.445 1 61.69 325 LEU A N 1
ATOM 2530 C CA . LEU A 1 325 ? 31.844 -58.625 7.473 1 61.69 325 LEU A CA 1
ATOM 2531 C C . LEU A 1 325 ? 31.516 -59.969 6.852 1 61.69 325 LEU A C 1
ATOM 2533 O O . LEU A 1 325 ? 31.891 -61.031 7.383 1 61.69 325 LEU A O 1
ATOM 2537 N N . ALA A 1 326 ? 30.766 -59.969 5.812 1 60.09 326 ALA A N 1
ATOM 2538 C CA . ALA A 1 326 ? 30.422 -61.219 5.098 1 60.09 326 ALA A CA 1
ATOM 2539 C C . ALA A 1 326 ? 31.656 -61.906 4.555 1 60.09 326 ALA A C 1
ATOM 2541 O O . ALA A 1 326 ? 31.75 -63.125 4.59 1 60.09 326 ALA A O 1
ATOM 2542 N N . ALA A 1 327 ? 32.562 -61.125 4.102 1 60.06 327 ALA A N 1
ATOM 2543 C CA . ALA A 1 327 ? 33.844 -61.656 3.6 1 60.06 327 ALA A CA 1
ATOM 2544 C C . ALA A 1 327 ? 34.625 -62.344 4.715 1 60.06 327 ALA A C 1
ATOM 2546 O O . ALA A 1 327 ? 35.219 -63.406 4.516 1 60.06 327 ALA A O 1
ATOM 2547 N N . VAL A 1 328 ? 34.625 -61.75 5.867 1 59.06 328 VAL A N 1
ATOM 2548 C CA . VAL A 1 328 ? 35.344 -62.312 7.016 1 59.06 328 VAL A CA 1
ATOM 2549 C C . VAL A 1 328 ? 34.688 -63.625 7.434 1 59.06 328 VAL A C 1
ATOM 2551 O O . VAL A 1 328 ? 35.406 -64.625 7.754 1 59.06 328 VAL A O 1
ATOM 2554 N N . LYS A 1 329 ? 33.438 -63.656 7.445 1 57.12 329 LYS A N 1
ATOM 2555 C CA . LYS A 1 329 ? 32.75 -64.875 7.836 1 57.12 329 LYS A CA 1
ATOM 2556 C C . LYS A 1 329 ? 33.031 -66 6.855 1 57.12 329 LYS A C 1
ATOM 2558 O O . LYS A 1 329 ? 33.062 -67.188 7.242 1 57.12 329 LYS A O 1
ATOM 2563 N N . GLN A 1 330 ? 33 -65.688 5.559 1 56.5 330 GLN A N 1
ATOM 2564 C CA . GLN A 1 330 ? 33.25 -66.688 4.559 1 56.5 330 GLN A CA 1
ATOM 2565 C C . GLN A 1 330 ? 34.719 -67.062 4.496 1 56.5 330 GLN A C 1
ATOM 2567 O O . GLN A 1 330 ? 35.125 -67.938 3.727 1 56.5 330 GLN A O 1
ATOM 2572 N N . GLY A 1 331 ? 35.562 -67.062 5.512 1 51.19 331 GLY A N 1
ATOM 2573 C CA . GLY A 1 331 ? 36.969 -67.438 5.637 1 51.19 331 GLY A CA 1
ATOM 2574 C C . GLY A 1 331 ? 37.844 -66.812 4.582 1 51.19 331 GLY A C 1
ATOM 2575 O O . GLY A 1 331 ? 38.969 -67.312 4.371 1 51.19 331 GLY A O 1
ATOM 2576 N N . ARG A 1 332 ? 37.438 -66.25 3.449 1 43.81 332 ARG A N 1
ATOM 2577 C CA . ARG A 1 332 ? 38.219 -65.875 2.271 1 43.81 332 ARG A CA 1
ATOM 2578 C C . ARG A 1 332 ? 39.156 -64.75 2.596 1 43.81 332 ARG A C 1
ATOM 2580 O O . ARG A 1 332 ? 38.812 -63.844 3.383 1 43.81 332 ARG A O 1
ATOM 2587 N N . THR A 1 333 ? 40.594 -64.875 2.338 1 38.47 333 THR A N 1
ATOM 2588 C CA . THR A 1 333 ? 41.812 -64.125 2.506 1 38.47 333 THR A CA 1
ATOM 2589 C C . THR A 1 333 ? 41.594 -62.656 2.012 1 38.47 333 THR A C 1
ATOM 2591 O O . THR A 1 333 ? 40.656 -62.406 1.257 1 38.47 333 THR A O 1
ATOM 2594 N N . ALA A 1 334 ? 42.625 -61.688 2.301 1 39.81 334 ALA A N 1
ATOM 2595 C CA . ALA A 1 334 ? 42.781 -60.25 2.088 1 39.81 334 ALA A CA 1
ATOM 2596 C C . ALA A 1 334 ? 42.5 -59.875 0.637 1 39.81 334 ALA A C 1
ATOM 2598 O O . ALA A 1 334 ? 42.188 -58.719 0.342 1 39.81 334 ALA A O 1
ATOM 2599 N N . GLN A 1 335 ? 42.875 -60.719 -0.348 1 37.44 335 GLN A N 1
ATOM 2600 C CA . GLN A 1 335 ? 42.844 -60.344 -1.758 1 37.44 335 GLN A CA 1
ATOM 2601 C C . GLN A 1 335 ? 41.406 -60.125 -2.238 1 37.44 335 GLN A C 1
ATOM 2603 O O . GLN A 1 335 ? 41.156 -59.219 -3.049 1 37.44 335 GLN A O 1
ATOM 2608 N N . ALA A 1 336 ? 40.5 -60.938 -1.854 1 36.69 336 ALA A N 1
ATOM 2609 C CA . ALA A 1 336 ? 39.094 -60.875 -2.326 1 36.69 336 ALA A CA 1
ATOM 2610 C C . ALA A 1 336 ? 38.406 -59.594 -1.797 1 36.69 336 ALA A C 1
ATOM 2612 O O . ALA A 1 336 ? 37.375 -59.188 -2.324 1 36.69 336 ALA A O 1
ATOM 2613 N N . ALA A 1 337 ? 38.938 -59.031 -0.785 1 35.69 337 ALA A N 1
ATOM 2614 C CA . ALA A 1 337 ? 38.344 -57.781 -0.271 1 35.69 337 ALA A CA 1
ATOM 2615 C C . ALA A 1 337 ? 38.594 -56.625 -1.244 1 35.69 337 ALA A C 1
ATOM 2617 O O . ALA A 1 337 ? 37.844 -55.656 -1.248 1 35.69 337 ALA A O 1
ATOM 2618 N N . GLN A 1 338 ? 39.719 -56.625 -1.989 1 35.94 338 GLN A N 1
ATOM 2619 C CA . GLN A 1 338 ? 39.938 -55.562 -2.955 1 35.94 338 GLN A CA 1
ATOM 2620 C C . GLN A 1 338 ? 38.969 -55.656 -4.125 1 35.94 338 GLN A C 1
ATOM 2622 O O . GLN A 1 338 ? 38.562 -54.625 -4.68 1 35.94 338 GLN A O 1
ATOM 2627 N N . GLU A 1 339 ? 38.688 -56.875 -4.66 1 35.16 339 GLU A N 1
ATOM 2628 C CA . GLU A 1 339 ? 37.844 -57 -5.836 1 35.16 339 GLU A CA 1
ATOM 2629 C C . GLU A 1 339 ? 36.375 -56.656 -5.5 1 35.16 339 GLU A C 1
ATOM 2631 O O . GLU A 1 339 ? 35.625 -56.25 -6.375 1 35.16 339 GLU A O 1
ATOM 2636 N N . THR A 1 340 ? 35.969 -56.969 -4.328 1 33 340 THR A N 1
ATOM 2637 C CA . THR A 1 340 ? 34.594 -56.625 -3.988 1 33 340 THR A CA 1
ATOM 2638 C C . THR A 1 340 ? 34.438 -55.125 -3.822 1 33 340 THR A C 1
ATOM 2640 O O . THR A 1 340 ? 33.312 -54.625 -3.684 1 33 340 THR A O 1
ATOM 2643 N N . LYS A 1 341 ? 35.531 -54.438 -3.811 1 36.72 341 LYS A N 1
ATOM 2644 C CA . LYS A 1 341 ? 35.438 -52.969 -3.805 1 36.72 341 LYS A CA 1
ATOM 2645 C C . LYS A 1 341 ? 34.812 -52.469 -5.105 1 36.72 341 LYS A C 1
ATOM 2647 O O . LYS A 1 341 ? 34.062 -51.5 -5.098 1 36.72 341 LYS A O 1
ATOM 2652 N N . VAL A 1 342 ? 35.312 -53.094 -6.215 1 32.97 342 VAL A N 1
ATOM 2653 C CA . VAL A 1 342 ? 34.844 -52.562 -7.496 1 32.97 342 VAL A CA 1
ATOM 2654 C C . VAL A 1 342 ? 33.375 -52.875 -7.707 1 32.97 342 VAL A C 1
ATOM 2656 O O . VAL A 1 342 ? 32.625 -52.062 -8.234 1 32.97 342 VAL A O 1
ATOM 2659 N N . CYS A 1 343 ? 33 -54.125 -7.34 1 29.94 343 CYS A N 1
ATOM 2660 C CA . CYS A 1 343 ? 31.625 -54.5 -7.715 1 29.94 343 CYS A CA 1
ATOM 2661 C C . CYS A 1 343 ? 30.609 -53.812 -6.82 1 29.94 343 CYS A C 1
ATOM 2663 O O . CYS A 1 343 ? 29.438 -53.719 -7.164 1 29.94 343 CYS A O 1
ATOM 2665 N N . ILE A 1 344 ? 31.016 -53.625 -5.652 1 32.41 344 ILE A N 1
ATOM 2666 C CA . ILE A 1 344 ? 30.031 -52.969 -4.773 1 32.41 344 ILE A CA 1
ATOM 2667 C C . ILE A 1 344 ? 29.797 -51.531 -5.227 1 32.41 344 ILE A C 1
ATOM 2669 O O . ILE A 1 344 ? 28.812 -50.906 -4.828 1 32.41 344 ILE A O 1
ATOM 2673 N N . SER A 1 345 ? 30.859 -51 -5.902 1 32.56 345 SER A N 1
ATOM 2674 C CA . SER A 1 345 ? 30.594 -49.625 -6.254 1 32.56 345 SER A CA 1
ATOM 2675 C C . SER A 1 345 ? 29.344 -49.5 -7.133 1 32.56 345 SER A C 1
ATOM 2677 O O . SER A 1 345 ? 28.562 -48.562 -6.98 1 32.56 345 SER A O 1
ATOM 2679 N N . ARG A 1 346 ? 29.297 -50.438 -8.141 1 32 346 ARG A N 1
ATOM 2680 C CA . ARG A 1 346 ? 28.219 -50.25 -9.109 1 32 346 ARG A CA 1
ATOM 2681 C C . ARG A 1 346 ? 26.875 -50.688 -8.547 1 32 346 ARG A C 1
ATOM 2683 O O . ARG A 1 346 ? 25.859 -50.031 -8.75 1 32 346 ARG A O 1
ATOM 2690 N N . ASP A 1 347 ? 26.859 -51.938 -7.992 1 30.73 347 ASP A N 1
ATOM 2691 C CA . ASP A 1 347 ? 25.562 -52.531 -7.688 1 30.73 347 ASP A CA 1
ATOM 2692 C C . ASP A 1 347 ? 24.953 -51.906 -6.43 1 30.73 347 ASP A C 1
ATOM 2694 O O . ASP A 1 347 ? 23.734 -51.719 -6.348 1 30.73 347 ASP A O 1
ATOM 2698 N N . THR A 1 348 ? 25.766 -51.781 -5.379 1 31.78 348 THR A N 1
ATOM 2699 C CA . THR A 1 348 ? 25.172 -51.25 -4.152 1 31.78 348 THR A CA 1
ATOM 2700 C C . THR A 1 348 ? 24.812 -49.781 -4.316 1 31.78 348 THR A C 1
ATOM 2702 O O . THR A 1 348 ? 23.875 -49.281 -3.684 1 31.78 348 THR A O 1
ATOM 2705 N N . VAL A 1 349 ? 25.578 -48.969 -5.062 1 33.41 349 VAL A N 1
ATOM 2706 C CA . VAL A 1 349 ? 25.047 -47.656 -5.434 1 33.41 349 VAL A CA 1
ATOM 2707 C C . VAL A 1 349 ? 23.703 -47.812 -6.148 1 33.41 349 VAL A C 1
ATOM 2709 O O . VAL A 1 349 ? 22.812 -46.969 -6.039 1 33.41 349 VAL A O 1
ATOM 2712 N N . GLU A 1 350 ? 23.578 -48.906 -6.867 1 31.81 350 GLU A N 1
ATOM 2713 C CA . GLU A 1 350 ? 22.328 -49.125 -7.578 1 31.81 350 GLU A CA 1
ATOM 2714 C C . GLU A 1 350 ? 21.234 -49.594 -6.625 1 31.81 350 GLU A C 1
ATOM 2716 O O . GLU A 1 350 ? 20.062 -49.219 -6.77 1 31.81 350 GLU A O 1
ATOM 2721 N N . THR A 1 351 ? 21.516 -50.5 -5.73 1 31.38 351 THR A N 1
ATOM 2722 C CA . THR A 1 351 ? 20.469 -51.031 -4.879 1 31.38 351 THR A CA 1
ATOM 2723 C C . THR A 1 351 ? 20.078 -50.031 -3.795 1 31.38 351 THR A C 1
ATOM 2725 O O . THR A 1 351 ? 18.922 -49.938 -3.408 1 31.38 351 THR A O 1
ATOM 2728 N N . GLY A 1 352 ? 21 -49.406 -3.094 1 31.84 352 GLY A N 1
ATOM 2729 C CA . GLY A 1 352 ? 20.594 -48.312 -2.236 1 31.84 352 GLY A CA 1
ATOM 2730 C C . GLY A 1 352 ? 19.875 -47.188 -2.988 1 31.84 352 GLY A C 1
ATOM 2731 O O . GLY A 1 352 ? 19.266 -46.312 -2.375 1 31.84 352 GLY A O 1
ATOM 2732 N N . GLN A 1 353 ? 20.219 -46.969 -4.203 1 33.81 353 GLN A N 1
ATOM 2733 C CA . GLN A 1 353 ? 19.453 -46.094 -5.105 1 33.81 353 GLN A CA 1
ATOM 2734 C C . GLN A 1 353 ? 18.047 -46.656 -5.328 1 33.81 353 GLN A C 1
ATOM 2736 O O . GLN A 1 353 ? 17.141 -45.906 -5.691 1 33.81 353 GLN A O 1
ATOM 2741 N N . LYS A 1 354 ? 17.859 -47.938 -5.262 1 39.28 354 LYS A N 1
ATOM 2742 C CA . LYS A 1 354 ? 16.547 -48.5 -5.59 1 39.28 354 LYS A CA 1
ATOM 2743 C C . LYS A 1 354 ? 15.516 -48.125 -4.523 1 39.28 354 LYS A C 1
ATOM 2745 O O . LYS A 1 354 ? 14.344 -47.906 -4.836 1 39.28 354 LYS A O 1
ATOM 2750 N N . GLY A 1 355 ? 15.875 -48.281 -3.205 1 38.31 355 GLY A N 1
ATOM 2751 C CA . GLY A 1 355 ? 14.836 -48.062 -2.213 1 38.31 355 GLY A CA 1
ATOM 2752 C C . GLY A 1 355 ? 14.492 -46.594 -2.018 1 38.31 355 GLY A C 1
ATOM 2753 O O . GLY A 1 355 ? 13.445 -46.25 -1.452 1 38.31 355 GLY A O 1
ATOM 2754 N N . LEU A 1 356 ? 15.445 -45.781 -2.053 1 44.34 356 LEU A N 1
ATOM 2755 C CA . LEU A 1 356 ? 15.133 -44.375 -1.875 1 44.34 356 LEU A CA 1
ATOM 2756 C C . LEU A 1 356 ? 14.664 -43.75 -3.186 1 44.34 356 LEU A C 1
ATOM 2758 O O . LEU A 1 356 ? 15.383 -43.781 -4.184 1 44.34 356 LEU A O 1
ATOM 2762 N N . THR A 1 357 ? 13.438 -43.719 -3.33 1 53.34 357 THR A N 1
ATOM 2763 C CA . THR A 1 357 ? 12.836 -43.031 -4.465 1 53.34 357 THR A CA 1
ATOM 2764 C C . THR A 1 357 ? 13.586 -41.719 -4.766 1 53.34 357 THR A C 1
ATOM 2766 O O . THR A 1 357 ? 13.812 -40.906 -3.869 1 53.34 357 THR A O 1
ATOM 2769 N N . SER A 1 358 ? 14.273 -41.719 -5.969 1 68.62 358 SER A N 1
ATOM 2770 C CA . SER A 1 358 ? 14.969 -40.5 -6.367 1 68.62 358 SER A CA 1
ATOM 2771 C C . SER A 1 358 ? 14.008 -39.344 -6.449 1 68.62 358 SER A C 1
ATOM 2773 O O . SER A 1 358 ? 12.797 -39.531 -6.598 1 68.62 358 SER A O 1
ATOM 2775 N N . VAL A 1 359 ? 14.43 -38.344 -6.031 1 73.69 359 VAL A N 1
ATOM 2776 C CA . VAL A 1 359 ? 13.672 -37.094 -6.191 1 73.69 359 VAL A CA 1
ATOM 2777 C C . VAL A 1 359 ? 13.055 -37.062 -7.586 1 73.69 359 VAL A C 1
ATOM 2779 O O . VAL A 1 359 ? 11.906 -36.625 -7.75 1 73.69 359 VAL A O 1
ATOM 2782 N N . ARG A 1 360 ? 13.82 -37.656 -8.508 1 75.06 360 ARG A N 1
ATOM 2783 C CA . ARG A 1 360 ? 13.328 -37.688 -9.883 1 75.06 360 ARG A CA 1
ATOM 2784 C C . ARG A 1 360 ? 12.109 -38.594 -10.023 1 75.06 360 ARG A C 1
ATOM 2786 O O . ARG A 1 360 ? 11.125 -38.219 -10.672 1 75.06 360 ARG A O 1
ATOM 2793 N N . GLU A 1 361 ? 12.219 -39.719 -9.469 1 73 361 GLU A N 1
ATOM 2794 C CA . GLU A 1 361 ? 11.086 -40.625 -9.5 1 73 361 GLU A CA 1
ATOM 2795 C C . GLU A 1 361 ? 9.875 -40.031 -8.781 1 73 361 GLU A C 1
ATOM 2797 O O . GLU A 1 361 ? 8.75 -40.156 -9.258 1 73 361 GLU A O 1
ATOM 2802 N N . ALA A 1 362 ? 10.109 -39.438 -7.75 1 72.69 362 ALA A N 1
ATOM 2803 C CA . ALA A 1 362 ? 9.055 -38.781 -6.992 1 72.69 362 ALA A CA 1
ATOM 2804 C C . ALA A 1 362 ? 8.43 -37.625 -7.793 1 72.69 362 ALA A C 1
ATOM 2806 O O . ALA A 1 362 ? 7.211 -37.438 -7.762 1 72.69 362 ALA A O 1
ATOM 2807 N N . TRP A 1 363 ? 9.219 -36.969 -8.453 1 74.31 363 TRP A N 1
ATOM 2808 C CA . TRP A 1 363 ? 8.789 -35.875 -9.32 1 74.31 363 TRP A CA 1
ATOM 2809 C C . TRP A 1 363 ? 7.902 -36.375 -10.445 1 74.31 363 TRP A C 1
ATOM 2811 O O . TRP A 1 363 ? 6.863 -35.781 -10.75 1 74.31 363 TRP A O 1
ATOM 2821 N N . GLU A 1 364 ? 8.305 -37.5 -11.109 1 68.62 364 GLU A N 1
ATOM 2822 C CA . GLU A 1 364 ? 7.602 -38.062 -12.25 1 68.62 364 GLU A CA 1
ATOM 2823 C C . GLU A 1 364 ? 6.312 -38.75 -11.82 1 68.62 364 GLU A C 1
ATOM 2825 O O . GLU A 1 364 ? 5.336 -38.781 -12.57 1 68.62 364 GLU A O 1
ATOM 2830 N N . ASN A 1 365 ? 6.289 -39.375 -10.625 1 60.59 365 ASN A N 1
ATOM 2831 C CA . ASN A 1 365 ? 5.152 -40.156 -10.133 1 60.59 365 ASN A CA 1
ATOM 2832 C C . ASN A 1 365 ? 4.18 -39.281 -9.344 1 60.59 365 ASN A C 1
ATOM 2834 O O . ASN A 1 365 ? 3.303 -39.781 -8.648 1 60.59 365 ASN A O 1
ATOM 2838 N N . GLY A 1 366 ? 4.191 -38.094 -9.359 1 55.09 366 GLY A N 1
ATOM 2839 C CA . GLY A 1 366 ? 3.387 -37.156 -8.594 1 55.09 366 GLY A CA 1
ATOM 2840 C C . GLY A 1 366 ? 1.947 -37.594 -8.43 1 55.09 366 GLY A C 1
ATOM 2841 O O . GLY A 1 366 ? 1.175 -36.969 -7.703 1 55.09 366 GLY A O 1
ATOM 2842 N N . LYS A 1 367 ? 1.301 -38.5 -9.266 1 48.97 367 LYS A N 1
ATOM 2843 C CA . LYS A 1 367 ? -0.098 -38.906 -9.133 1 48.97 367 LYS A CA 1
ATOM 2844 C C . LYS A 1 367 ? -0.31 -39.75 -7.887 1 48.97 367 LYS A C 1
ATOM 2846 O O . LYS A 1 367 ? -1.347 -39.656 -7.227 1 48.97 367 LYS A O 1
ATOM 2851 N N . LYS A 1 368 ? 0.473 -40.812 -7.613 1 44 368 LYS A N 1
ATOM 2852 C CA . LYS A 1 368 ? -0.019 -41.969 -6.906 1 44 368 LYS A CA 1
ATOM 2853 C C . LYS A 1 368 ? 0.037 -41.781 -5.395 1 44 368 LYS A C 1
ATOM 2855 O O . LYS A 1 368 ? -0.734 -42.375 -4.648 1 44 368 LYS A O 1
ATOM 2860 N N . HIS A 1 369 ? 1.143 -41.281 -4.699 1 37.84 369 HIS A N 1
ATOM 2861 C CA . HIS A 1 369 ? 1.225 -41.469 -3.258 1 37.84 369 HIS A CA 1
ATOM 2862 C C . HIS A 1 369 ? 0.554 -40.344 -2.508 1 37.84 369 HIS A C 1
ATOM 2864 O O . HIS A 1 369 ? 1.218 -39.594 -1.782 1 37.84 369 HIS A O 1
ATOM 2870 N N . SER A 1 370 ? -0.494 -39.906 -2.891 1 38.28 370 SER A N 1
ATOM 2871 C CA . SER A 1 370 ? -1.312 -39 -2.098 1 38.28 370 SER A CA 1
ATOM 2872 C C . SER A 1 370 ? -1.595 -39.562 -0.713 1 38.28 370 SER A C 1
ATOM 2874 O O . SER A 1 370 ? -2.061 -38.844 0.176 1 38.28 370 SER A O 1
ATOM 2876 N N . GLY A 1 371 ? -1.648 -40.969 -0.478 1 34.34 371 GLY A N 1
ATOM 2877 C CA . GLY A 1 371 ? -1.974 -41.562 0.808 1 34.34 371 GLY A CA 1
ATOM 2878 C C . GLY A 1 371 ? -0.936 -41.281 1.877 1 34.34 371 GLY A C 1
ATOM 2879 O O . GLY A 1 371 ? -1.172 -41.5 3.061 1 34.34 371 GLY A O 1
ATOM 2880 N N . MET A 1 372 ? 0.376 -41.25 1.568 1 31.23 372 MET A N 1
ATOM 2881 C CA . MET A 1 372 ? 1.403 -41.188 2.604 1 31.23 372 MET A CA 1
ATOM 2882 C C . MET A 1 372 ? 1.458 -39.812 3.236 1 31.23 372 MET A C 1
ATOM 2884 O O . MET A 1 372 ? 2.303 -39.562 4.094 1 31.23 372 MET A O 1
ATOM 2888 N N . LEU A 1 373 ? 0.903 -38.812 2.717 1 33.53 373 LEU A N 1
ATOM 2889 C CA . LEU A 1 373 ? 0.869 -37.625 3.574 1 33.53 373 LEU A CA 1
ATOM 2890 C C . LEU A 1 373 ? 0.288 -37.969 4.941 1 33.53 373 LEU A C 1
ATOM 2892 O O . LEU A 1 373 ? 0.098 -37.062 5.777 1 33.53 373 LEU A O 1
ATOM 2896 N N . GLU A 1 374 ? -0.349 -39.188 5.25 1 26.5 374 GLU A N 1
ATOM 2897 C CA . GLU A 1 374 ? -0.797 -39.594 6.582 1 26.5 374 GLU A CA 1
ATOM 2898 C C . GLU A 1 374 ? 0.371 -39.625 7.562 1 26.5 374 GLU A C 1
ATOM 2900 O O . GLU A 1 374 ? 0.541 -38.75 8.391 1 26.5 374 GLU A O 1
ATOM 2905 N N . GLY A 1 375 ? 0.455 -40.906 8.539 1 25.41 375 GLY A N 1
ATOM 2906 C CA . GLY A 1 375 ? 0.791 -41.219 9.922 1 25.41 375 GLY A CA 1
ATOM 2907 C C . GLY A 1 375 ? 2.283 -41.375 10.156 1 25.41 375 GLY A C 1
ATOM 2908 O O . GLY A 1 375 ? 2.711 -41.844 11.195 1 25.41 375 GLY A O 1
ATOM 2909 N N . VAL A 1 376 ? 3.188 -41.344 9.25 1 22.84 376 VAL A N 1
ATOM 2910 C CA . VAL A 1 376 ? 4.387 -41.812 9.93 1 22.84 376 VAL A CA 1
ATOM 2911 C C . VAL A 1 376 ? 4.871 -40.781 10.938 1 22.84 376 VAL A C 1
ATOM 2913 O O . VAL A 1 376 ? 5.34 -39.719 10.547 1 22.84 376 VAL A O 1
ATOM 2916 N N . ILE A 1 377 ? 4.086 -40.531 12 1 22.91 377 ILE A N 1
ATOM 2917 C CA . ILE A 1 377 ? 4.594 -39.844 13.195 1 22.91 377 ILE A CA 1
ATOM 2918 C C . ILE A 1 377 ? 5.902 -40.5 13.641 1 22.91 377 ILE A C 1
ATOM 2920 O O . ILE A 1 377 ? 5.914 -41.656 14.07 1 22.91 377 ILE A O 1
ATOM 2924 N N . ILE A 1 378 ? 6.961 -40.5 12.836 1 21.75 378 ILE A N 1
ATOM 2925 C CA . ILE A 1 378 ? 8.164 -41.031 13.469 1 21.75 378 ILE A CA 1
ATOM 2926 C C . ILE A 1 378 ? 8.461 -40.281 14.75 1 21.75 378 ILE A C 1
ATOM 2928 O O . ILE A 1 378 ? 8.633 -39.031 14.727 1 21.75 378 ILE A O 1
ATOM 2932 N N . ASN A 1 379 ? 7.902 -40.719 15.875 1 22.67 379 ASN A N 1
ATOM 2933 C CA . ASN A 1 379 ? 8.359 -40.5 17.234 1 22.67 379 ASN A CA 1
ATOM 2934 C C . ASN A 1 379 ? 9.875 -40.625 17.359 1 22.67 379 ASN A C 1
ATOM 2936 O O . ASN A 1 379 ? 10.391 -41.719 17.641 1 22.67 379 ASN A O 1
ATOM 2940 N N . SER A 1 380 ? 10.625 -40.312 16.266 1 22.36 380 SER A N 1
ATOM 2941 C CA . SER A 1 380 ? 12.047 -40.594 16.422 1 22.36 380 SER A CA 1
ATOM 2942 C C . SER A 1 380 ? 12.609 -39.906 17.656 1 22.36 380 SER A C 1
ATOM 2944 O O . SER A 1 380 ? 13.734 -40.188 18.078 1 22.36 380 SER A O 1
ATOM 2946 N N . TYR A 1 381 ? 12.203 -38.688 17.953 1 22.03 381 TYR A N 1
ATOM 2947 C CA . TYR A 1 381 ? 13.18 -38.031 18.828 1 22.03 381 TYR A CA 1
ATOM 2948 C C . TYR A 1 381 ? 13.258 -38.75 20.172 1 22.03 381 TYR A C 1
ATOM 2950 O O . TYR A 1 381 ? 13.805 -38.188 21.141 1 22.03 381 TYR A O 1
ATOM 2958 N N . GLU A 1 382 ? 12.453 -39.781 20.438 1 22.42 382 GLU A N 1
ATOM 2959 C CA . GLU A 1 382 ? 12.688 -40.25 21.797 1 22.42 382 GLU A CA 1
ATOM 2960 C C . GLU A 1 382 ? 14.078 -40.875 21.938 1 22.42 382 GLU A C 1
ATOM 2962 O O . GLU A 1 382 ? 14.406 -41.438 22.969 1 22.42 382 GLU A O 1
ATOM 2967 N N . SER A 1 383 ? 14.812 -41.188 20.828 1 21.84 383 SER A N 1
ATOM 2968 C CA . SER A 1 383 ? 15.875 -42.156 21.062 1 21.84 383 SER A CA 1
ATOM 2969 C C . SER A 1 383 ? 16.922 -41.625 22.031 1 21.84 383 SER A C 1
ATOM 2971 O O . SER A 1 383 ? 17.812 -42.344 22.469 1 21.84 383 SER A O 1
ATOM 2973 N N . ARG A 1 384 ? 17.359 -40.406 21.922 1 21.16 384 ARG A N 1
ATOM 2974 C CA . ARG A 1 384 ? 18.75 -40.25 22.359 1 21.16 384 ARG A CA 1
ATOM 2975 C C . ARG A 1 384 ? 18.875 -40.5 23.859 1 21.16 384 ARG A C 1
ATOM 2977 O O . ARG A 1 384 ? 18.844 -39.562 24.656 1 21.16 384 ARG A O 1
ATOM 2984 N N . GLN A 1 385 ? 18.156 -41.469 24.469 1 18.14 385 GLN A N 1
ATOM 2985 C CA . GLN A 1 385 ? 18.844 -41.781 25.719 1 18.14 385 GLN A CA 1
ATOM 2986 C C . GLN A 1 385 ? 20.219 -42.375 25.453 1 18.14 385 GLN A C 1
ATOM 2988 O O . GLN A 1 385 ? 20.391 -43.25 24.594 1 18.14 385 GLN A O 1
ATOM 2993 N N . PRO A 1 386 ? 21.438 -41.812 25.688 1 21.25 386 PRO A N 1
ATOM 2994 C CA . PRO A 1 386 ? 22.812 -42.344 25.75 1 21.25 386 PRO A CA 1
ATOM 2995 C C . PRO A 1 386 ? 22.906 -43.656 26.469 1 21.25 386 PRO A C 1
ATOM 2997 O O . PRO A 1 386 ? 24.016 -44.156 26.766 1 21.25 386 PRO A O 1
ATOM 3000 N N . THR A 1 387 ? 21.891 -44.406 26.766 1 20.14 387 THR A N 1
ATOM 3001 C CA . THR A 1 387 ? 22.297 -45.5 27.625 1 20.14 387 THR A CA 1
ATOM 3002 C C . THR A 1 387 ? 23.422 -46.312 27 1 20.14 387 THR A C 1
ATOM 3004 O O . THR A 1 387 ? 24.484 -46.5 27.609 1 20.14 387 THR A O 1
ATOM 3007 N N . VAL A 1 388 ? 23.219 -47.688 26.797 1 19.89 388 VAL A N 1
ATOM 3008 C CA . VAL A 1 388 ? 23.875 -48.938 27.156 1 19.89 388 VAL A CA 1
ATOM 3009 C C . VAL A 1 388 ? 24.797 -49.375 26.016 1 19.89 388 VAL A C 1
ATOM 3011 O O . VAL A 1 388 ? 24.344 -50.031 25.078 1 19.89 388 VAL A O 1
ATOM 3014 N N . CYS A 1 389 ? 25.328 -48.656 25.109 1 19.62 389 CYS A N 1
ATOM 3015 C CA . CYS A 1 389 ? 26.203 -49.469 24.266 1 19.62 389 CYS A CA 1
ATOM 3016 C C . CYS A 1 389 ? 27.281 -50.156 25.094 1 19.62 389 CYS A C 1
ATOM 3018 O O . CYS A 1 389 ? 28.188 -50.781 24.547 1 19.62 389 CYS A O 1
ATOM 3020 N N . ASN A 1 390 ? 27.562 -49.688 26.422 1 19.53 390 ASN A N 1
ATOM 3021 C CA . ASN A 1 390 ? 28.75 -50.188 27.109 1 19.53 390 ASN A CA 1
ATOM 3022 C C . ASN A 1 390 ? 28.656 -51.688 27.422 1 19.53 390 ASN A C 1
ATOM 3024 O O . ASN A 1 390 ? 29.547 -52.25 28.047 1 19.53 390 ASN A O 1
ATOM 3028 N N . THR A 1 391 ? 27.594 -52.219 27.766 1 19.7 391 THR A N 1
ATOM 3029 C CA . THR A 1 391 ? 27.766 -53.375 28.625 1 19.7 391 THR A CA 1
ATOM 3030 C C . THR A 1 391 ? 28.484 -54.5 27.891 1 19.7 391 THR A C 1
ATOM 3032 O O . THR A 1 391 ? 28.453 -55.656 28.328 1 19.7 391 THR A O 1
ATOM 3035 N N . LEU A 1 392 ? 28.719 -54.406 26.656 1 19.14 392 LEU A N 1
ATOM 3036 C CA . LEU A 1 392 ? 29.172 -55.75 26.25 1 19.14 392 LEU A CA 1
ATOM 3037 C C . LEU A 1 392 ? 30.547 -56.031 26.828 1 19.14 392 LEU A C 1
ATOM 3039 O O . LEU A 1 392 ? 30.922 -57.219 26.953 1 19.14 392 LEU A O 1
ATOM 3043 N N . CYS A 1 393 ? 31.625 -55.062 26.75 1 17.64 393 CYS A N 1
ATOM 3044 C CA . CYS A 1 393 ? 32.875 -55.812 26.781 1 17.64 393 CYS A CA 1
ATOM 3045 C C . CYS A 1 393 ? 33.094 -56.469 28.141 1 17.64 393 CYS A C 1
ATOM 3047 O O . CYS A 1 393 ? 32.438 -56.094 29.109 1 17.64 393 CYS A O 1
ATOM 3049 N N . GLN A 1 394 ? 34.531 -56.812 28.516 1 16.56 394 GLN A N 1
ATOM 3050 C CA . GLN A 1 394 ? 35.438 -57.594 29.344 1 16.56 394 GLN A CA 1
ATOM 3051 C C . GLN A 1 394 ? 35.5 -57.031 30.75 1 16.56 394 GLN A C 1
ATOM 3053 O O . GLN A 1 394 ? 35.562 -55.812 30.953 1 16.56 394 GLN A O 1
ATOM 3058 N N . ASN A 1 395 ? 35.062 -57.594 31.906 1 18.8 395 ASN A N 1
ATOM 3059 C CA . ASN A 1 395 ? 35.438 -57.594 33.312 1 18.8 395 ASN A CA 1
ATOM 3060 C C . ASN A 1 395 ? 36.938 -57.594 33.5 1 18.8 395 ASN A C 1
ATOM 3062 O O . ASN A 1 395 ? 37.438 -57.875 34.594 1 18.8 395 ASN A O 1
ATOM 3066 N N . GLU A 1 396 ? 37.938 -57.844 32.656 1 19.25 396 GLU A N 1
ATOM 3067 C CA . GLU A 1 396 ? 39.062 -58.469 33.375 1 19.25 396 GLU A CA 1
ATOM 3068 C C . GLU A 1 396 ? 39.656 -57.5 34.375 1 19.25 396 GLU A C 1
ATOM 3070 O O . GLU A 1 396 ? 39.469 -56.281 34.281 1 19.25 396 GLU A O 1
ATOM 3075 N N . LYS A 1 397 ? 40.875 -57.906 35.125 1 19.42 397 LYS A N 1
ATOM 3076 C CA . LYS A 1 397 ? 41.75 -57.781 36.281 1 19.42 397 LYS A CA 1
ATOM 3077 C C . LYS A 1 397 ? 42.438 -56.406 36.312 1 19.42 397 LYS A C 1
ATOM 3079 O O . LYS A 1 397 ? 42.312 -55.625 35.375 1 19.42 397 LYS A O 1
ATOM 3084 N N . SER A 1 398 ? 43.938 -56.344 36.188 1 16.98 398 SER A N 1
ATOM 3085 C CA . SER A 1 398 ? 45.219 -55.875 36.719 1 16.98 398 SER A CA 1
ATOM 3086 C C . SER A 1 398 ? 45.688 -54.625 36 1 16.98 398 SER A C 1
ATOM 3088 O O . SER A 1 398 ? 46.5 -54.719 35.062 1 16.98 398 SER A O 1
ATOM 3090 N N . VAL A 1 399 ? 44.875 -53.688 35.531 1 16.44 399 VAL A N 1
ATOM 3091 C CA . VAL A 1 399 ? 45.594 -52.531 35.094 1 16.44 399 VAL A CA 1
ATOM 3092 C C . VAL A 1 399 ? 46.281 -51.844 36.281 1 16.44 399 VAL A C 1
ATOM 3094 O O . VAL A 1 399 ? 45.625 -51.25 37.125 1 16.44 399 VAL A O 1
ATOM 3097 N N . SER A 1 400 ? 47.5 -52.25 36.781 1 17.19 400 SER A N 1
ATOM 3098 C CA . SER A 1 400 ? 48.656 -51.969 37.625 1 17.19 400 SER A CA 1
ATOM 3099 C C . SER A 1 400 ? 49.125 -50.531 37.438 1 17.19 400 SER A C 1
ATOM 3101 O O . SER A 1 400 ? 48.656 -49.812 36.562 1 17.19 400 SER A O 1
ATOM 3103 N N . GLN A 1 401 ? 50.625 -50.344 37.406 1 17.22 401 GLN A N 1
ATOM 3104 C CA . GLN A 1 401 ? 51.844 -49.656 37.875 1 17.22 401 GLN A CA 1
ATOM 3105 C C . GLN A 1 401 ? 52.094 -48.406 37.094 1 17.22 401 GLN A C 1
ATOM 3107 O O . GLN A 1 401 ? 52.25 -47.312 37.656 1 17.22 401 GLN A O 1
ATOM 3112 N N . MET A 1 402 ? 53.25 -48.25 36.219 1 16.42 402 MET A N 1
ATOM 3113 C CA . MET A 1 402 ? 54.562 -47.594 36.156 1 16.42 402 MET A CA 1
ATOM 3114 C C . MET A 1 402 ? 54.531 -46.375 35.25 1 16.42 402 MET A C 1
ATOM 3116 O O . MET A 1 402 ? 55.219 -45.406 35.5 1 16.42 402 MET A O 1
ATOM 3120 N N . ALA A 1 403 ? 54.438 -46.25 33.906 1 17.28 403 ALA A N 1
ATOM 3121 C CA . ALA A 1 403 ? 55.625 -45.656 33.281 1 17.28 403 ALA A CA 1
ATOM 3122 C C . ALA A 1 403 ? 55.688 -44.156 33.594 1 17.28 403 ALA A C 1
ATOM 3124 O O . ALA A 1 403 ? 54.656 -43.5 33.781 1 17.28 403 ALA A O 1
ATOM 3125 N N . SER A 1 404 ? 57.094 -43.5 33.812 1 18.33 404 SER A N 1
ATOM 3126 C CA . SER A 1 404 ? 58.094 -42.5 34.031 1 18.33 404 SER A CA 1
ATOM 3127 C C . SER A 1 404 ? 57.875 -41.25 33.156 1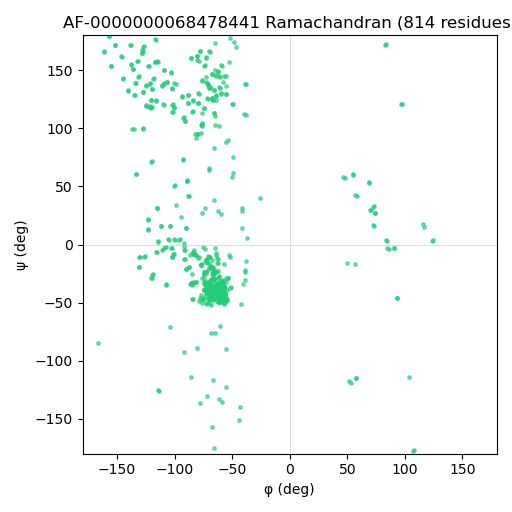 18.33 404 SER A C 1
ATOM 3129 O O . SER A 1 404 ? 57.031 -41.281 32.25 1 18.33 404 SER A O 1
ATOM 3131 N N . HIS A 1 405 ? 59.094 -40.469 32.781 1 18.61 405 HIS A N 1
ATOM 3132 C CA . HIS A 1 405 ? 59.906 -39.312 32.469 1 18.61 405 HIS A CA 1
ATOM 3133 C C . HIS A 1 405 ? 59.781 -38.938 31 1 18.61 405 HIS A C 1
ATOM 3135 O O . HIS A 1 405 ? 60.406 -37.969 30.547 1 18.61 405 HIS A O 1
ATOM 3141 N N . CYS A 1 406 ? 59.438 -39.844 30.047 1 16.72 406 CYS A N 1
ATOM 3142 C CA . CYS A 1 406 ? 60.156 -39.594 28.812 1 16.72 406 CYS A CA 1
ATOM 3143 C C . CYS A 1 406 ? 59.969 -38.125 28.375 1 16.72 406 CYS A C 1
ATOM 3145 O O . CYS A 1 406 ? 58.906 -37.531 28.609 1 16.72 406 CYS A O 1
ATOM 3147 N N . SER A 1 407 ? 60.938 -37.688 27.562 1 16.34 407 SER A N 1
ATOM 3148 C CA . SER A 1 407 ? 62.125 -37.281 26.812 1 16.34 407 SER A CA 1
ATOM 3149 C C . SER A 1 407 ? 61.75 -36.312 25.672 1 16.34 407 SER A C 1
ATOM 3151 O O . SER A 1 407 ? 62.406 -35.281 25.5 1 16.34 407 SER A O 1
ATOM 3153 N N . CYS A 1 408 ? 61.344 -36.812 24.484 1 16.77 408 CYS A N 1
ATOM 3154 C CA . CYS A 1 408 ? 62.375 -36.656 23.469 1 16.77 408 CYS A CA 1
ATOM 3155 C C . CYS A 1 408 ? 62.625 -35.188 23.172 1 16.77 408 CYS A C 1
ATOM 3157 O O . CYS A 1 408 ? 61.719 -34.344 23.281 1 16.77 408 CYS A O 1
ATOM 3159 N N . PHE A 1 409 ? 63.969 -35.031 22.781 1 18.39 409 PHE A N 1
ATOM 3160 C CA . PHE A 1 409 ? 65.125 -34.75 21.906 1 18.39 409 PHE A CA 1
ATOM 3161 C C . PHE A 1 409 ? 64.625 -34.531 20.469 1 18.39 409 PHE A C 1
ATOM 3163 O O . PHE A 1 409 ? 63.781 -35.281 19.969 1 18.39 409 PHE A O 1
ATOM 3170 N N . MET B 1 1 ? -5.809 31.781 0.276 1 40.44 1 MET B N 1
ATOM 3171 C CA . MET B 1 1 ? -4.984 30.609 0.006 1 40.44 1 MET B CA 1
ATOM 3172 C C . MET B 1 1 ? -3.518 30.984 -0.144 1 40.44 1 MET B C 1
ATOM 3174 O O . MET B 1 1 ? -3.207 32.062 -0.666 1 40.44 1 MET B O 1
ATOM 3178 N N . ALA B 1 2 ? -2.742 30.609 0.773 1 53.44 2 ALA B N 1
ATOM 3179 C CA . ALA B 1 2 ? -1.323 30.953 0.749 1 53.44 2 ALA B CA 1
ATOM 3180 C C . ALA B 1 2 ? -0.771 30.906 -0.673 1 53.44 2 ALA B C 1
ATOM 3182 O O . ALA B 1 2 ? -1.274 30.156 -1.517 1 53.44 2 ALA B O 1
ATOM 3183 N N . ALA B 1 3 ? 0.034 31.844 -1.049 1 68.06 3 ALA B N 1
ATOM 3184 C CA . ALA B 1 3 ? 0.676 31.984 -2.352 1 68.06 3 ALA B CA 1
ATOM 3185 C C . ALA B 1 3 ? 1.361 30.688 -2.771 1 68.06 3 ALA B C 1
ATOM 3187 O O . ALA B 1 3 ? 1.933 29.984 -1.937 1 68.06 3 ALA B O 1
ATOM 3188 N N . HIS B 1 4 ? 0.938 30.141 -3.945 1 85.25 4 HIS B N 1
ATOM 3189 C CA . HIS B 1 4 ? 1.517 28.938 -4.535 1 85.25 4 HIS B CA 1
ATOM 3190 C C . HIS B 1 4 ? 2.994 29.141 -4.855 1 85.25 4 HIS B C 1
ATOM 3192 O O . HIS B 1 4 ? 3.412 30.234 -5.211 1 85.25 4 HIS B O 1
ATOM 3198 N N . ASN B 1 5 ? 3.744 28.125 -4.488 1 92.88 5 ASN B N 1
ATOM 3199 C CA . ASN B 1 5 ? 5.125 28.078 -4.965 1 92.88 5 ASN B CA 1
ATOM 3200 C C . ASN B 1 5 ? 5.191 27.906 -6.477 1 92.88 5 ASN B C 1
ATOM 3202 O O . ASN B 1 5 ? 4.82 26.844 -6.996 1 92.88 5 ASN B O 1
ATOM 3206 N N . LEU B 1 6 ? 5.656 28.859 -7.207 1 90.94 6 LEU B N 1
ATOM 3207 C CA . LEU B 1 6 ? 5.703 28.828 -8.664 1 90.94 6 LEU B CA 1
ATOM 3208 C C . LEU B 1 6 ? 6.891 28 -9.148 1 90.94 6 LEU B C 1
ATOM 3210 O O . LEU B 1 6 ? 6.961 27.625 -10.32 1 90.94 6 LEU B O 1
ATOM 3214 N N . GLY B 1 7 ? 7.73 27.688 -8.25 1 93.5 7 GLY B N 1
ATOM 3215 C CA . GLY B 1 7 ? 8.938 26.969 -8.617 1 93.5 7 GLY B CA 1
ATOM 3216 C C . GLY B 1 7 ? 10.039 27.875 -9.125 1 93.5 7 GLY B C 1
ATOM 3217 O O . GLY B 1 7 ? 9.875 29.094 -9.18 1 93.5 7 GLY B O 1
ATOM 3218 N N . THR B 1 8 ? 11.234 27.328 -9.32 1 96.94 8 THR B N 1
ATOM 3219 C CA . THR B 1 8 ? 12.391 27.969 -9.93 1 96.94 8 THR B CA 1
ATOM 3220 C C . THR B 1 8 ? 12.953 27.125 -11.07 1 96.94 8 THR B C 1
ATOM 3222 O O . THR B 1 8 ? 12.547 25.984 -11.258 1 96.94 8 THR B O 1
ATOM 3225 N N . GLU B 1 9 ? 13.781 27.781 -11.789 1 97.12 9 GLU B N 1
ATOM 3226 C CA . GLU B 1 9 ? 14.547 26.969 -12.727 1 97.12 9 GLU B CA 1
ATOM 3227 C C . GLU B 1 9 ? 15.422 25.953 -12 1 97.12 9 GLU B C 1
ATOM 3229 O O . GLU B 1 9 ? 15.875 26.203 -10.883 1 97.12 9 GLU B O 1
ATOM 3234 N N . LEU B 1 10 ? 15.602 24.859 -12.672 1 97.81 10 LEU B N 1
ATOM 3235 C CA . LEU B 1 10 ? 16.422 23.828 -12.078 1 97.81 10 LEU B CA 1
ATOM 3236 C C . LEU B 1 10 ? 17.875 24.281 -11.953 1 97.81 10 LEU B C 1
ATOM 3238 O O . LEU B 1 10 ? 18.469 24.75 -12.93 1 97.81 10 LEU B O 1
ATOM 3242 N N . ASP B 1 11 ? 18.422 24.25 -10.797 1 97.5 11 ASP B N 1
ATOM 3243 C CA . ASP B 1 11 ? 19.828 24.562 -10.539 1 97.5 11 ASP B CA 1
ATOM 3244 C C . ASP B 1 11 ? 20.5 23.422 -9.758 1 97.5 11 ASP B C 1
ATOM 3246 O O . ASP B 1 11 ? 20.422 23.391 -8.523 1 97.5 11 ASP B O 1
ATOM 3250 N N . LEU B 1 12 ? 21.172 22.641 -10.414 1 97 12 LEU B N 1
ATOM 3251 C CA . LEU B 1 12 ? 21.781 21.453 -9.805 1 97 12 LEU B CA 1
ATOM 3252 C C . LEU B 1 12 ? 22.953 21.844 -8.914 1 97 12 LEU B C 1
ATOM 3254 O O . LEU B 1 12 ? 23.406 21.031 -8.102 1 97 12 LEU B O 1
ATOM 3258 N N . SER B 1 13 ? 23.422 23.016 -8.992 1 95.75 13 SER B N 1
ATOM 3259 C CA . SER B 1 13 ? 24.516 23.453 -8.125 1 95.75 13 SER B CA 1
ATOM 3260 C C . SER B 1 13 ? 24.062 23.516 -6.664 1 95.75 13 SER B C 1
ATOM 3262 O O . SER B 1 13 ? 24.891 23.453 -5.754 1 95.75 13 SER B O 1
ATOM 3264 N N . TRP B 1 14 ? 22.766 23.656 -6.477 1 95.44 14 TRP B N 1
ATOM 3265 C CA . TRP B 1 14 ? 22.219 23.734 -5.125 1 95.44 14 TRP B CA 1
ATOM 3266 C C . TRP B 1 14 ? 22.359 22.406 -4.395 1 95.44 14 TRP B C 1
ATOM 3268 O O . TRP B 1 14 ? 22.281 22.344 -3.166 1 95.44 14 TRP B O 1
ATOM 3278 N N . ILE B 1 15 ? 22.578 21.328 -5.203 1 95.62 15 ILE B N 1
ATOM 3279 C CA . ILE B 1 15 ? 22.531 20.016 -4.539 1 95.62 15 ILE B CA 1
ATOM 3280 C C . ILE B 1 15 ? 23.812 19.25 -4.844 1 95.62 15 ILE B C 1
ATOM 3282 O O . ILE B 1 15 ? 24.109 18.234 -4.211 1 95.62 15 ILE B O 1
ATOM 3286 N N . SER B 1 16 ? 24.641 19.609 -5.688 1 92.81 16 SER B N 1
ATOM 3287 C CA . SER B 1 16 ? 25.766 18.844 -6.215 1 92.81 16 SER B CA 1
ATOM 3288 C C . SER B 1 16 ? 26.781 18.547 -5.121 1 92.81 16 SER B C 1
ATOM 3290 O O . SER B 1 16 ? 27.375 17.453 -5.098 1 92.81 16 SER B O 1
ATOM 3292 N N . LYS B 1 17 ? 26.969 19.484 -4.18 1 91.44 17 LYS B N 1
ATOM 3293 C CA . LYS B 1 17 ? 28.016 19.281 -3.184 1 91.44 17 LYS B CA 1
ATOM 3294 C C . LYS B 1 17 ? 27.422 19.047 -1.799 1 91.44 17 LYS B C 1
ATOM 3296 O O . LYS B 1 17 ? 28.125 19.094 -0.793 1 91.44 17 LYS B O 1
ATOM 3301 N N . VAL B 1 18 ? 26.25 18.766 -1.788 1 93 18 VAL B N 1
ATOM 3302 C CA . VAL B 1 18 ? 25.578 18.625 -0.499 1 93 18 VAL B CA 1
ATOM 3303 C C . VAL B 1 18 ? 25.906 17.266 0.111 1 93 18 VAL B C 1
ATOM 3305 O O . VAL B 1 18 ? 25.875 16.25 -0.584 1 93 18 VAL B O 1
ATOM 3308 N N . GLN B 1 19 ? 26.328 17.281 1.352 1 92.19 19 GLN B N 1
ATOM 3309 C CA . GLN B 1 19 ? 26.484 16.078 2.17 1 92.19 19 GLN B CA 1
ATOM 3310 C C . GLN B 1 19 ? 25.906 16.281 3.564 1 92.19 19 GLN B C 1
ATOM 3312 O O . GLN B 1 19 ? 26.172 17.297 4.211 1 92.19 19 GLN B O 1
ATOM 3317 N N . VAL B 1 20 ? 25.078 15.352 3.926 1 95.94 20 VAL B N 1
ATOM 3318 C CA . VAL B 1 20 ? 24.453 15.453 5.234 1 95.94 20 VAL B CA 1
ATOM 3319 C C . VAL B 1 20 ? 25.25 14.672 6.266 1 95.94 20 VAL B C 1
ATOM 3321 O O . VAL B 1 20 ? 25.609 13.508 6.035 1 95.94 20 VAL B O 1
ATOM 3324 N N . ASN B 1 21 ? 25.578 15.352 7.332 1 94.62 21 ASN B N 1
ATOM 3325 C CA . ASN B 1 21 ? 26.25 14.703 8.453 1 94.62 21 ASN B CA 1
ATOM 3326 C C . ASN B 1 21 ? 25.281 13.867 9.281 1 94.62 21 ASN B C 1
ATOM 3328 O O . ASN B 1 21 ? 24.609 14.391 10.188 1 94.62 21 ASN B O 1
ATOM 3332 N N . HIS B 1 22 ? 25.375 12.586 9.102 1 93.25 22 HIS B N 1
ATOM 3333 C CA . HIS B 1 22 ? 24.391 11.672 9.664 1 93.25 22 HIS B CA 1
ATOM 3334 C C . HIS B 1 22 ? 24.453 11.656 11.188 1 93.25 22 HIS B C 1
ATOM 3336 O O . HIS B 1 22 ? 23.438 11.82 11.867 1 93.25 22 HIS B O 1
ATOM 3342 N N . PRO B 1 23 ? 25.578 11.562 11.797 1 93.06 23 PRO B N 1
ATOM 3343 C CA . PRO B 1 23 ? 25.656 11.547 13.258 1 93.06 23 PRO B CA 1
ATOM 3344 C C . PRO B 1 23 ? 25.172 12.844 13.891 1 93.06 23 PRO B C 1
ATOM 3346 O O . PRO B 1 23 ? 24.547 12.812 14.953 1 93.06 23 PRO B O 1
ATOM 3349 N N . ALA B 1 24 ? 25.469 13.906 13.242 1 95.25 24 ALA B N 1
ATOM 3350 C CA . ALA B 1 24 ? 25.031 15.203 13.766 1 95.25 24 ALA B CA 1
ATOM 3351 C C . ALA B 1 24 ? 23.516 15.32 13.75 1 95.25 24 ALA B C 1
ATOM 3353 O O . ALA B 1 24 ? 22.922 15.859 14.688 1 95.25 24 ALA B O 1
ATOM 3354 N N . VAL B 1 25 ? 22.938 14.859 12.734 1 96.69 25 VAL B N 1
ATOM 3355 C CA . VAL B 1 25 ? 21.484 14.898 12.609 1 96.69 25 VAL B CA 1
ATOM 3356 C C . VAL B 1 25 ? 20.844 14.008 13.672 1 96.69 25 VAL B C 1
ATOM 3358 O O . VAL B 1 25 ? 19.859 14.391 14.289 1 96.69 25 VAL B O 1
ATOM 3361 N N . LEU B 1 26 ? 21.406 12.859 13.867 1 95.25 26 LEU B N 1
ATOM 3362 C CA . LEU B 1 26 ? 20.891 11.945 14.875 1 95.25 26 LEU B CA 1
ATOM 3363 C C . LEU B 1 26 ? 20.969 12.562 16.266 1 95.25 26 LEU B C 1
ATOM 3365 O O . LEU B 1 26 ? 20.031 12.422 17.062 1 95.25 26 LEU B O 1
ATOM 3369 N N . ARG B 1 27 ? 22.031 13.227 16.531 1 94.44 27 ARG B N 1
ATOM 3370 C CA . ARG B 1 27 ? 22.188 13.883 17.812 1 94.44 27 ARG B CA 1
ATOM 3371 C C . ARG B 1 27 ? 21.141 14.977 18.016 1 94.44 27 ARG B C 1
ATOM 3373 O O . ARG B 1 27 ? 20.562 15.102 19.094 1 94.44 27 ARG B O 1
ATOM 3380 N N . ARG B 1 28 ? 20.969 15.703 17 1 94.12 28 ARG B N 1
ATOM 3381 C CA . ARG B 1 28 ? 19.969 16.766 17.062 1 94.12 28 ARG B CA 1
ATOM 3382 C C . ARG B 1 28 ? 18.562 16.203 17.281 1 94.12 28 ARG B C 1
ATOM 3384 O O . ARG B 1 28 ? 17.781 16.75 18.047 1 94.12 28 ARG B O 1
ATOM 3391 N N . ALA B 1 29 ? 18.281 15.133 16.609 1 95.19 29 ALA B N 1
ATOM 3392 C CA . ALA B 1 29 ? 16.984 14.469 16.766 1 95.19 29 ALA B CA 1
ATOM 3393 C C . ALA B 1 29 ? 16.781 13.992 18.188 1 95.19 29 ALA B C 1
ATOM 3395 O O . ALA B 1 29 ? 15.695 14.141 18.75 1 95.19 29 ALA B O 1
ATOM 3396 N N . GLN B 1 30 ? 17.781 13.523 18.75 1 92.56 30 GLN B N 1
ATOM 3397 C CA . GLN B 1 30 ? 17.719 13.047 20.125 1 92.56 30 GLN B CA 1
ATOM 3398 C C . GLN B 1 30 ? 17.484 14.203 21.094 1 92.56 30 GLN B C 1
ATOM 3400 O O . GLN B 1 30 ? 16.734 14.07 22.062 1 92.56 30 GLN B O 1
ATOM 3405 N N . GLN B 1 31 ? 18.062 15.234 20.875 1 90.69 31 GLN B N 1
ATOM 3406 C CA . GLN B 1 31 ? 17.922 16.406 21.719 1 90.69 31 GLN B CA 1
ATOM 3407 C C . GLN B 1 31 ? 16.484 16.922 21.703 1 90.69 31 GLN B C 1
ATOM 3409 O O . GLN B 1 31 ? 15.945 17.281 22.75 1 90.69 31 GLN B O 1
ATOM 3414 N N . VAL B 1 32 ? 15.953 16.938 20.562 1 88.25 32 VAL B N 1
ATOM 3415 C CA . VAL B 1 32 ? 14.594 17.453 20.422 1 88.25 32 VAL B CA 1
ATOM 3416 C C . VAL B 1 32 ? 13.617 16.516 21.125 1 88.25 32 VAL B C 1
ATOM 3418 O O . VAL B 1 32 ? 12.688 16.984 21.797 1 88.25 32 VAL B O 1
ATOM 3421 N N . GLN B 1 33 ? 13.859 15.234 20.984 1 86.38 33 GLN B N 1
ATOM 3422 C CA . GLN B 1 33 ? 12.938 14.242 21.531 1 86.38 33 GLN B CA 1
ATOM 3423 C C . GLN B 1 33 ? 13.07 14.156 23.047 1 86.38 33 GLN B C 1
ATOM 3425 O O . GLN B 1 33 ? 12.133 13.734 23.734 1 86.38 33 GLN B O 1
ATOM 3430 N N . ALA B 1 34 ? 14.18 14.547 23.547 1 80.19 34 ALA B N 1
ATOM 3431 C CA . ALA B 1 34 ? 14.445 14.453 24.984 1 80.19 34 ALA B CA 1
ATOM 3432 C C . ALA B 1 34 ? 13.883 15.656 25.719 1 80.19 34 ALA B C 1
ATOM 3434 O O . ALA B 1 34 ? 13.789 15.648 26.953 1 80.19 34 ALA B O 1
ATOM 3435 N N . ARG B 1 35 ? 13.438 16.547 25.016 1 75.88 35 ARG B N 1
ATOM 3436 C CA . ARG B 1 35 ? 12.977 17.75 25.688 1 75.88 35 ARG B CA 1
ATOM 3437 C C . ARG B 1 35 ? 11.625 17.531 26.344 1 75.88 35 ARG B C 1
ATOM 3439 O O . ARG B 1 35 ? 10.781 16.797 25.828 1 75.88 35 ARG B O 1
ATOM 3446 N N . ARG B 1 36 ? 11.5 18.062 27.438 1 66.69 36 ARG B N 1
ATOM 3447 C CA . ARG B 1 36 ? 10.258 17.953 28.188 1 66.69 36 ARG B CA 1
ATOM 3448 C C . ARG B 1 36 ? 9.156 18.797 27.547 1 66.69 36 ARG B C 1
ATOM 3450 O O . ARG B 1 36 ? 9.414 19.875 27.031 1 66.69 36 ARG B O 1
ATOM 3457 N N . THR B 1 37 ? 7.922 18.203 27.516 1 69.75 37 THR B N 1
ATOM 3458 C CA . THR B 1 37 ? 6.773 18.859 26.891 1 69.75 37 THR B CA 1
ATOM 3459 C C . THR B 1 37 ? 6.09 19.797 27.891 1 69.75 37 THR B C 1
ATOM 3461 O O . THR B 1 37 ? 6.391 19.766 29.078 1 69.75 37 THR B O 1
ATOM 3464 N N . VAL B 1 38 ? 5.297 20.75 27.438 1 72.94 38 VAL B N 1
ATOM 3465 C CA . VAL B 1 38 ? 4.504 21.703 28.203 1 72.94 38 VAL B CA 1
ATOM 3466 C C . VAL B 1 38 ? 3.535 20.938 29.109 1 72.94 38 VAL B C 1
ATOM 3468 O O . VAL B 1 38 ? 3.193 19.781 28.844 1 72.94 38 VAL B O 1
ATOM 3471 N N . LYS B 1 39 ? 3.188 21.625 30.203 1 73.5 39 LYS B N 1
ATOM 3472 C CA . LYS B 1 39 ? 2.365 20.938 31.188 1 73.5 39 LYS B CA 1
ATOM 3473 C C . LYS B 1 39 ? 1.01 21.609 31.359 1 73.5 39 LYS B C 1
ATOM 3475 O O . LYS B 1 39 ? 0.841 22.766 30.984 1 73.5 39 LYS B O 1
ATOM 3480 N N . LYS B 1 40 ? 0.085 20.891 31.812 1 77.12 40 LYS B N 1
ATOM 3481 C CA . LYS B 1 40 ? -1.243 21.281 32.25 1 77.12 40 LYS B CA 1
ATOM 3482 C C . LYS B 1 40 ? -1.966 22.109 31.203 1 77.12 40 LYS B C 1
ATOM 3484 O O . LYS B 1 40 ? -2.084 21.688 30.047 1 77.12 40 LYS B O 1
ATOM 3489 N N . GLU B 1 41 ? -2.297 23.406 31.578 1 76.81 41 GLU B N 1
ATOM 3490 C CA . GLU B 1 41 ? -3.113 24.234 30.703 1 76.81 41 GLU B CA 1
ATOM 3491 C C . GLU B 1 41 ? -2.402 24.5 29.375 1 76.81 41 GLU B C 1
ATOM 3493 O O . GLU B 1 41 ? -3.041 24.547 28.328 1 76.81 41 GLU B O 1
ATOM 3498 N N . TRP B 1 42 ? -1.235 24.594 29.469 1 82.12 42 TRP B N 1
ATOM 3499 C CA . TRP B 1 42 ? -0.467 24.828 28.25 1 82.12 42 TRP B CA 1
ATOM 3500 C C . TRP B 1 42 ? -0.471 23.594 27.359 1 82.12 42 TRP B C 1
ATOM 3502 O O . TRP B 1 42 ? -0.524 23.719 26.125 1 82.12 42 TRP B O 1
ATOM 3512 N N . GLN B 1 43 ? -0.436 22.531 28.016 1 87.5 43 GLN B N 1
ATOM 3513 C CA . GLN B 1 43 ? -0.491 21.297 27.25 1 87.5 43 GLN B CA 1
ATOM 3514 C C . GLN B 1 43 ? -1.814 21.172 26.5 1 87.5 43 GLN B C 1
ATOM 3516 O O . GLN B 1 43 ? -1.837 20.797 25.328 1 87.5 43 GLN B O 1
ATOM 3521 N N . ALA B 1 44 ? -2.852 21.5 27.172 1 89.81 44 ALA B N 1
ATOM 3522 C CA . ALA B 1 44 ? -4.168 21.438 26.547 1 89.81 44 ALA B CA 1
ATOM 3523 C C . ALA B 1 44 ? -4.25 22.391 25.344 1 89.81 44 ALA B C 1
ATOM 3525 O O . ALA B 1 44 ? -4.77 22.031 24.297 1 89.81 44 ALA B O 1
ATOM 3526 N N . ALA B 1 45 ? -3.746 23.547 25.547 1 91.25 45 ALA B N 1
ATOM 3527 C CA . ALA B 1 45 ? -3.768 24.547 24.469 1 91.25 45 ALA B CA 1
ATOM 3528 C C . ALA B 1 45 ? -2.963 24.078 23.266 1 91.25 45 ALA B C 1
ATOM 3530 O O . ALA B 1 45 ? -3.402 24.219 22.125 1 91.25 45 ALA B O 1
ATOM 3531 N N . TRP B 1 46 ? -1.852 23.484 23.562 1 93.19 46 TRP B N 1
ATOM 3532 C CA . TRP B 1 46 ? -0.983 23.031 22.484 1 93.19 46 TRP B CA 1
ATOM 3533 C C . TRP B 1 46 ? -1.584 21.812 21.781 1 93.19 46 TRP B C 1
ATOM 3535 O O . TRP B 1 46 ? -1.409 21.641 20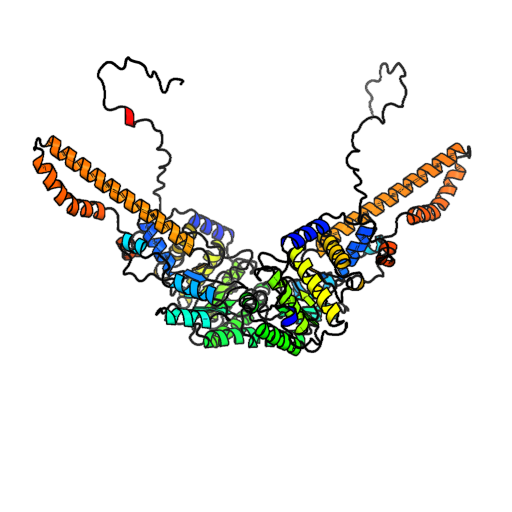.562 1 93.19 46 TRP B O 1
ATOM 3545 N N . LEU B 1 47 ? -2.234 21.062 22.531 1 95.06 47 LEU B N 1
ATOM 3546 C CA . LEU B 1 47 ? -2.9 19.906 21.922 1 95.06 47 LEU B CA 1
ATOM 3547 C C . LEU B 1 47 ? -4.035 20.359 21.016 1 95.06 47 LEU B C 1
ATOM 3549 O O . LEU B 1 47 ? -4.219 19.812 19.922 1 95.06 47 LEU B O 1
ATOM 3553 N N . LEU B 1 48 ? -4.785 21.344 21.484 1 95.62 48 LEU B N 1
ATOM 3554 C CA . LEU B 1 48 ? -5.84 21.891 20.641 1 95.62 48 LEU B CA 1
ATOM 3555 C C . LEU B 1 48 ? -5.25 22.516 19.391 1 95.62 48 LEU B C 1
ATOM 3557 O O . LEU B 1 48 ? -5.824 22.406 18.297 1 95.62 48 LEU B O 1
ATOM 3561 N N . LYS B 1 49 ? -4.16 23.172 19.531 1 95.69 49 LYS B N 1
ATOM 3562 C CA . LYS B 1 49 ? -3.465 23.719 18.375 1 95.69 49 LYS B CA 1
ATOM 3563 C C . LYS B 1 49 ? -3.023 22.609 17.422 1 95.69 49 LYS B C 1
ATOM 3565 O O . LYS B 1 49 ? -3.127 22.766 16.203 1 95.69 49 LYS B O 1
ATOM 3570 N N . ALA B 1 50 ? -2.52 21.531 17.984 1 97.44 50 ALA B N 1
ATOM 3571 C CA . ALA B 1 50 ? -2.086 20.391 17.172 1 97.44 50 ALA B CA 1
ATOM 3572 C C . ALA B 1 50 ? -3.227 19.875 16.312 1 97.44 50 ALA B C 1
ATOM 3574 O O . ALA B 1 50 ? -3.008 19.469 15.164 1 97.44 50 ALA B O 1
ATOM 3575 N N . VAL B 1 51 ? -4.426 19.906 16.812 1 98.12 51 VAL B N 1
ATOM 3576 C CA . VAL B 1 51 ? -5.602 19.438 16.094 1 98.12 51 VAL B CA 1
ATOM 3577 C C . VAL B 1 51 ? -5.754 20.234 14.797 1 98.12 51 VAL B C 1
ATOM 3579 O O . VAL B 1 51 ? -6.09 19.672 13.75 1 98.12 51 VAL B O 1
ATOM 3582 N N . THR B 1 52 ? -5.445 21.5 14.836 1 97.94 52 THR B N 1
ATOM 3583 C CA . THR B 1 52 ? -5.641 22.391 13.703 1 97.94 52 THR B CA 1
ATOM 3584 C C . THR B 1 52 ? -4.594 22.125 12.625 1 97.94 52 THR B C 1
ATOM 3586 O O . THR B 1 52 ? -4.648 22.719 11.547 1 97.94 52 THR B O 1
ATOM 3589 N N . PHE B 1 53 ? -3.645 21.234 12.852 1 98.5 53 PHE B N 1
ATOM 3590 C CA . PHE B 1 53 ? -2.6 20.922 11.883 1 98.5 53 PHE B CA 1
ATOM 3591 C C . PHE B 1 53 ? -2.832 19.562 11.258 1 98.5 53 PHE B C 1
ATOM 3593 O O . PHE B 1 53 ? -2.127 19.156 10.328 1 98.5 53 PHE B O 1
ATOM 3600 N N . ILE B 1 54 ? -3.811 18.891 11.656 1 98.75 54 ILE B N 1
ATOM 3601 C CA . ILE B 1 54 ? -3.977 17.484 11.266 1 98.75 54 ILE B CA 1
ATOM 3602 C C . ILE B 1 54 ? -4.656 17.422 9.898 1 98.75 54 ILE B C 1
ATOM 3604 O O . ILE B 1 54 ? -5.707 18.031 9.688 1 98.75 54 ILE B O 1
ATOM 3608 N N . ASP B 1 55 ? -4.039 16.781 8.984 1 98.75 55 ASP B N 1
ATOM 3609 C CA . ASP B 1 55 ? -4.773 16.172 7.871 1 98.75 55 ASP B CA 1
ATOM 3610 C C . ASP B 1 55 ? -5.398 14.844 8.281 1 98.75 55 ASP B C 1
ATOM 3612 O O . ASP B 1 55 ? -4.738 13.805 8.242 1 98.75 55 ASP B O 1
ATOM 3616 N N . LEU B 1 56 ? -6.641 14.938 8.664 1 98.69 56 LEU B N 1
ATOM 3617 C CA . LEU B 1 56 ? -7.305 13.711 9.094 1 98.69 56 LEU B CA 1
ATOM 3618 C C . LEU B 1 56 ? -7.496 12.758 7.922 1 98.69 56 LEU B C 1
ATOM 3620 O O . LEU B 1 56 ? -8.117 13.117 6.918 1 98.69 56 LEU B O 1
ATOM 3624 N N . THR B 1 57 ? -7.004 11.477 8.078 1 98.5 57 THR B N 1
ATOM 3625 C CA . THR B 1 57 ? -6.762 10.656 6.898 1 98.5 57 THR B CA 1
ATOM 3626 C C . THR B 1 57 ? -7.453 9.297 7.031 1 98.5 57 THR B C 1
ATOM 3628 O O . THR B 1 57 ? -7.43 8.688 8.102 1 98.5 57 THR B O 1
ATOM 3631 N N . THR B 1 58 ? -8.164 8.891 6.035 1 97.88 58 THR B N 1
ATOM 3632 C CA . THR B 1 58 ? -8.5 7.484 5.824 1 97.88 58 THR B CA 1
ATOM 3633 C C . THR B 1 58 ? -8 7.008 4.465 1 97.88 58 THR B C 1
ATOM 3635 O O . THR B 1 58 ? -8.391 7.555 3.43 1 97.88 58 THR B O 1
ATOM 3638 N N . LEU B 1 59 ? -7.172 6.082 4.43 1 97.81 59 LEU B N 1
ATOM 3639 C CA . LEU B 1 59 ? -6.59 5.508 3.221 1 97.81 59 LEU B CA 1
ATOM 3640 C C . LEU B 1 59 ? -6.617 3.984 3.277 1 97.81 59 LEU B C 1
ATOM 3642 O O . LEU B 1 59 ? -5.578 3.336 3.146 1 97.81 59 LEU B O 1
ATOM 3646 N N . SER B 1 60 ? -7.781 3.459 3.361 1 96.12 60 SER B N 1
ATOM 3647 C CA . SER B 1 60 ? -7.992 2.014 3.383 1 96.12 60 SER B CA 1
ATOM 3648 C C . SER B 1 60 ? -8.625 1.527 2.086 1 96.12 60 SER B C 1
ATOM 3650 O O . SER B 1 60 ? -9.414 2.246 1.469 1 96.12 60 SER B O 1
ATOM 3652 N N . GLY B 1 61 ? -8.289 0.317 1.774 1 96.62 61 GLY B N 1
ATOM 3653 C CA . GLY B 1 61 ? -8.867 -0.279 0.581 1 96.62 61 GLY B CA 1
ATOM 3654 C C . GLY B 1 61 ? -10.367 -0.506 0.691 1 96.62 61 GLY B C 1
ATOM 3655 O O . GLY B 1 61 ? -11.055 -0.622 -0.322 1 96.62 61 GLY B O 1
ATOM 3656 N N . ASP B 1 62 ? -10.875 -0.564 1.863 1 96.25 62 ASP B N 1
ATOM 3657 C CA . ASP B 1 62 ? -12.297 -0.839 2.076 1 96.25 62 ASP B CA 1
ATOM 3658 C C . ASP B 1 62 ? -13.047 0.433 2.451 1 96.25 62 ASP B C 1
ATOM 3660 O O . ASP B 1 62 ? -14.148 0.367 3.006 1 96.25 62 ASP B O 1
ATOM 3664 N N . ASP B 1 63 ? -12.484 1.576 2.236 1 97.12 63 ASP B N 1
ATOM 3665 C CA . ASP B 1 63 ? -13.195 2.83 2.479 1 97.12 63 ASP B CA 1
ATOM 3666 C C . ASP B 1 63 ? -14.461 2.918 1.629 1 97.12 63 ASP B C 1
ATOM 3668 O O . ASP B 1 63 ? -14.43 2.654 0.425 1 97.12 63 ASP B O 1
ATOM 3672 N N . THR B 1 64 ? -15.531 3.215 2.227 1 97.38 64 THR B N 1
ATOM 3673 C CA . THR B 1 64 ? -16.812 3.498 1.577 1 97.38 64 THR B CA 1
ATOM 3674 C C . THR B 1 64 ? -17.25 4.938 1.84 1 97.38 64 THR B C 1
ATOM 3676 O O . THR B 1 64 ? -16.562 5.676 2.553 1 97.38 64 THR B O 1
ATOM 3679 N N . SER B 1 65 ? -18.375 5.309 1.221 1 97.12 65 SER B N 1
ATOM 3680 C CA . SER B 1 65 ? -18.922 6.641 1.454 1 97.12 65 SER B CA 1
ATOM 3681 C C . SER B 1 65 ? -19.203 6.871 2.934 1 97.12 65 SER B C 1
ATOM 3683 O O . SER B 1 65 ? -19.016 7.977 3.443 1 97.12 65 SER B O 1
ATOM 3685 N N . SER B 1 66 ? -19.547 5.832 3.629 1 96.12 66 SER B N 1
ATOM 3686 C CA . SER B 1 66 ? -19.875 5.953 5.047 1 96.12 66 SER B CA 1
ATOM 3687 C C . SER B 1 66 ? -18.625 6.273 5.871 1 96.12 66 SER B C 1
ATOM 3689 O O . SER B 1 66 ? -18.672 7.125 6.762 1 96.12 66 SER B O 1
ATOM 3691 N N . ASN B 1 67 ? -17.547 5.586 5.582 1 96 67 ASN B N 1
ATOM 3692 C CA . ASN B 1 67 ? -16.281 5.871 6.258 1 96 67 ASN B CA 1
ATOM 3693 C C . ASN B 1 67 ? -15.844 7.316 6.047 1 96 67 ASN B C 1
ATOM 3695 O O . ASN B 1 67 ? -15.383 7.969 6.98 1 96 67 ASN B O 1
ATOM 3699 N N . VAL B 1 68 ? -16.031 7.758 4.855 1 98.12 68 VAL B N 1
ATOM 3700 C CA . VAL B 1 68 ? -15.586 9.102 4.492 1 98.12 68 VAL B CA 1
ATOM 3701 C C . VAL B 1 68 ? -16.484 10.141 5.152 1 98.12 68 VAL B C 1
ATOM 3703 O O . VAL B 1 68 ? -16.016 11.18 5.617 1 98.12 68 VAL B O 1
ATOM 3706 N N . GLN B 1 69 ? -17.781 9.883 5.223 1 97.81 69 GLN B N 1
ATOM 3707 C CA . GLN B 1 69 ? -18.703 10.781 5.91 1 97.81 69 GLN B CA 1
ATOM 3708 C C . GLN B 1 69 ? -18.344 10.914 7.387 1 97.81 69 GLN B C 1
ATOM 3710 O O . GLN B 1 69 ? -18.344 12.016 7.934 1 97.81 69 GLN B O 1
ATOM 3715 N N . ARG B 1 70 ? -18.062 9.828 7.949 1 97.38 70 ARG B N 1
ATOM 3716 C CA . ARG B 1 70 ? -17.656 9.844 9.352 1 97.38 70 ARG B CA 1
ATOM 3717 C C . ARG B 1 70 ? -16.375 10.633 9.539 1 97.38 70 ARG B C 1
ATOM 3719 O O . ARG B 1 70 ? -16.234 11.383 10.508 1 97.38 70 ARG B O 1
ATOM 3726 N N . LEU B 1 71 ? -15.477 10.414 8.672 1 98.12 71 LEU B N 1
ATOM 3727 C CA . LEU B 1 71 ? -14.211 11.141 8.695 1 98.12 71 LEU B CA 1
ATOM 3728 C C . LEU B 1 71 ? -14.453 12.648 8.656 1 98.12 71 LEU B C 1
ATOM 3730 O O . LEU B 1 71 ? -13.852 13.398 9.43 1 98.12 71 LEU B O 1
ATOM 3734 N N . CYS B 1 72 ? -15.273 13.062 7.758 1 98.5 72 CYS B N 1
ATOM 3735 C CA . CYS B 1 72 ? -15.562 14.484 7.578 1 98.5 72 CYS B CA 1
ATOM 3736 C C . CYS B 1 72 ? -16.25 15.062 8.812 1 98.5 72 CYS B C 1
ATOM 3738 O O . CYS B 1 72 ? -15.945 16.188 9.227 1 98.5 72 CYS B O 1
ATOM 3740 N N . TYR B 1 73 ? -17.109 14.312 9.375 1 97.5 73 TYR B N 1
ATOM 3741 C CA . TYR B 1 73 ? -17.781 14.758 10.602 1 97.5 73 TYR B CA 1
ATOM 3742 C C . TYR B 1 73 ? -16.766 14.961 11.719 1 97.5 73 TYR B C 1
ATOM 3744 O O . TYR B 1 73 ? -16.812 15.977 12.422 1 97.5 73 TYR B O 1
ATOM 3752 N N . LYS B 1 74 ? -15.938 14.039 11.836 1 97.25 74 LYS B N 1
ATOM 3753 C CA . LYS B 1 74 ? -14.906 14.125 12.867 1 97.25 74 LYS B CA 1
ATOM 3754 C C . LYS B 1 74 ? -13.969 15.297 12.617 1 97.25 74 LYS B C 1
ATOM 3756 O O . LYS B 1 74 ? -13.453 15.906 13.555 1 97.25 74 LYS B O 1
ATOM 3761 N N . ALA B 1 75 ? -13.68 15.531 11.375 1 98.38 75 ALA B N 1
ATOM 3762 C CA . ALA B 1 75 ? -12.82 16.656 11.008 1 98.38 75 ALA B CA 1
ATOM 3763 C C . ALA B 1 75 ? -13.461 17.984 11.422 1 98.38 75 ALA B C 1
ATOM 3765 O O . ALA B 1 75 ? -12.766 18.906 11.859 1 98.38 75 ALA B O 1
ATOM 3766 N N . LYS B 1 76 ? -14.727 18.094 11.273 1 97.75 76 LYS B N 1
ATOM 3767 C CA . LYS B 1 76 ? -15.477 19.312 11.625 1 97.75 76 LYS B CA 1
ATOM 3768 C C . LYS B 1 76 ? -15.617 19.438 13.141 1 97.75 76 LYS B C 1
ATOM 3770 O O . LYS B 1 76 ? -15.547 20.547 13.68 1 97.75 76 LYS B O 1
ATOM 3775 N N . TYR B 1 77 ? -15.844 18.312 13.797 1 96.75 77 T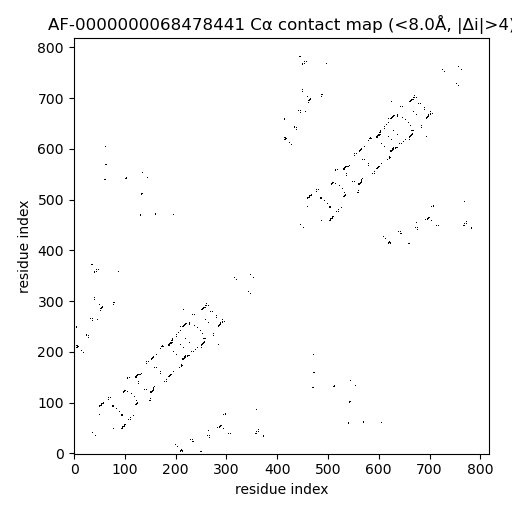YR B N 1
ATOM 3776 C CA . TYR B 1 77 ? -16.016 18.266 15.242 1 96.75 77 TYR B CA 1
ATOM 3777 C C . TYR B 1 77 ? -14.961 17.359 15.883 1 96.75 77 TYR B C 1
ATOM 3779 O O . TYR B 1 77 ? -15.289 16.328 16.469 1 96.75 77 TYR B O 1
ATOM 3787 N N . PRO B 1 78 ? -13.766 17.812 15.891 1 97.38 78 PRO B N 1
ATOM 3788 C CA . PRO B 1 78 ? -12.672 16.938 16.328 1 97.38 78 PRO B CA 1
ATOM 3789 C C . PRO B 1 78 ? -12.633 16.734 17.828 1 97.38 78 PRO B C 1
ATOM 3791 O O . PRO B 1 78 ? -12.109 15.734 18.312 1 97.38 78 PRO B O 1
ATOM 3794 N N . ILE B 1 79 ? -13.094 17.75 18.578 1 95.94 79 ILE B N 1
ATOM 3795 C CA . ILE B 1 79 ? -13.133 17.688 20.047 1 95.94 79 ILE B CA 1
ATOM 3796 C C . ILE B 1 79 ? -14.57 17.875 20.516 1 95.94 79 ILE B C 1
ATOM 3798 O O . ILE B 1 79 ? -15.297 18.734 20.016 1 95.94 79 ILE B O 1
ATOM 3802 N N . ARG B 1 80 ? -14.883 17.078 21.469 1 94.06 80 ARG B N 1
ATOM 3803 C CA . ARG B 1 80 ? -16.234 17.188 22.016 1 94.06 80 ARG B CA 1
ATOM 3804 C C . ARG B 1 80 ? -16.531 18.609 22.484 1 94.06 80 ARG B C 1
ATOM 3806 O O . ARG B 1 80 ? -15.664 19.266 23.078 1 94.06 80 ARG B O 1
ATOM 3813 N N . GLU B 1 81 ? -17.75 19 22.312 1 92.44 81 GLU B N 1
ATOM 3814 C CA . GLU B 1 81 ? -18.156 20.359 22.625 1 92.44 81 GLU B CA 1
ATOM 3815 C C . GLU B 1 81 ? -18.078 20.625 24.125 1 92.44 81 GLU B C 1
ATOM 3817 O O . GLU B 1 81 ? -17.703 21.734 24.547 1 92.44 81 GLU B O 1
ATOM 3822 N N . ASP B 1 82 ? -18.453 19.703 24.906 1 90.56 82 ASP B N 1
ATOM 3823 C CA . ASP B 1 82 ? -18.438 19.891 26.359 1 90.56 82 ASP B CA 1
ATOM 3824 C C . ASP B 1 82 ? -17 20.094 26.859 1 90.56 82 ASP B C 1
ATOM 3826 O O . ASP B 1 82 ? -16.781 20.859 27.812 1 90.56 82 ASP B O 1
ATOM 3830 N N . LEU B 1 83 ? -16.094 19.438 26.25 1 90.31 83 LEU B N 1
ATOM 3831 C CA . LEU B 1 83 ? -14.695 19.625 26.609 1 90.31 83 LEU B CA 1
ATOM 3832 C C . LEU B 1 83 ? -14.211 21.016 26.219 1 90.31 83 LEU B C 1
ATOM 3834 O O . LEU B 1 83 ? -13.516 21.672 27 1 90.31 83 LEU B O 1
ATOM 3838 N N . LEU B 1 84 ? -14.562 21.469 25.078 1 92.94 84 LEU B N 1
ATOM 3839 C CA . LEU B 1 84 ? -14.172 22.797 24.609 1 92.94 84 LEU B CA 1
ATOM 3840 C C . LEU B 1 84 ? -14.766 23.875 25.516 1 92.94 84 LEU B C 1
ATOM 3842 O O . LEU B 1 84 ? -14.102 24.875 25.812 1 92.94 84 LEU B O 1
ATOM 3846 N N . LYS B 1 85 ? -15.992 23.688 25.938 1 90.12 85 LYS B N 1
ATOM 3847 C CA . LYS B 1 85 ? -16.625 24.625 26.859 1 90.12 85 LYS B CA 1
ATOM 3848 C C . LYS B 1 85 ? -15.891 24.672 28.188 1 90.12 85 LYS B C 1
ATOM 3850 O O . LYS B 1 85 ? -15.664 25.734 28.75 1 90.12 85 LYS B O 1
ATOM 3855 N N . ALA B 1 86 ? -15.562 23.484 28.609 1 86.31 86 ALA B N 1
ATOM 3856 C CA . ALA B 1 86 ? -14.844 23.391 29.875 1 86.31 86 ALA B CA 1
ATOM 3857 C C . ALA B 1 86 ? -13.508 24.109 29.812 1 86.31 86 ALA B C 1
ATOM 3859 O O . ALA B 1 86 ? -13.023 24.625 30.828 1 86.31 86 ALA B O 1
ATOM 3860 N N . LEU B 1 87 ? -12.938 24.219 28.688 1 88.5 87 LEU B N 1
ATOM 3861 C CA . LEU B 1 87 ? -11.633 24.844 28.5 1 88.5 87 LEU B CA 1
ATOM 3862 C C . LEU B 1 87 ? -11.773 26.266 28 1 88.5 87 LEU B C 1
ATOM 3864 O O . LEU B 1 87 ? -10.781 26.922 27.672 1 88.5 87 LEU B O 1
ATOM 3868 N N . ASN B 1 88 ? -12.984 26.734 27.891 1 89.94 88 ASN B N 1
ATOM 3869 C CA . ASN B 1 88 ? -13.297 28.062 27.375 1 89.94 88 ASN B CA 1
ATOM 3870 C C . ASN B 1 88 ? -12.773 28.266 25.969 1 89.94 88 ASN B C 1
ATOM 3872 O O . ASN B 1 88 ? -12.18 29.297 25.656 1 89.94 88 ASN B O 1
ATOM 3876 N N . MET B 1 89 ? -12.922 27.203 25.109 1 91.81 89 MET B N 1
ATOM 3877 C CA . MET B 1 89 ? -12.406 27.234 23.75 1 91.81 89 MET B CA 1
ATOM 3878 C C . MET B 1 89 ? -13.523 26.969 22.734 1 91.81 89 MET B C 1
ATOM 3880 O O . MET B 1 89 ? -13.258 26.734 21.562 1 91.81 89 MET B O 1
ATOM 3884 N N . HIS B 1 90 ? -14.812 27 23.125 1 90 90 HIS B N 1
ATOM 3885 C CA . HIS B 1 90 ? -15.945 26.594 22.297 1 90 90 HIS B CA 1
ATOM 3886 C C . HIS B 1 90 ? -16.188 27.562 21.156 1 90 90 HIS B C 1
ATOM 3888 O O . HIS B 1 90 ? -16.812 27.219 20.156 1 90 90 HIS B O 1
ATOM 3894 N N . ASP B 1 91 ? -15.695 28.766 21.281 1 91.12 91 ASP B N 1
ATOM 3895 C CA . ASP B 1 91 ? -15.961 29.797 20.266 1 91.12 91 ASP B CA 1
ATOM 3896 C C . ASP B 1 91 ? -14.82 29.875 19.266 1 91.12 91 ASP B C 1
ATOM 3898 O O . ASP B 1 91 ? -14.836 30.719 18.359 1 91.12 91 ASP B O 1
ATOM 3902 N N . LYS B 1 92 ? -13.797 29.031 19.312 1 91.12 92 LYS B N 1
ATOM 3903 C CA . LYS B 1 92 ? -12.617 29.109 18.453 1 91.12 92 LYS B CA 1
ATOM 3904 C C . LYS B 1 92 ? -12.789 28.266 17.188 1 91.12 92 LYS B C 1
ATOM 3906 O O . LYS B 1 92 ? -11.945 28.297 16.297 1 91.12 92 LYS B O 1
ATOM 3911 N N . ASP B 1 93 ? -13.852 27.609 16.938 1 91.06 93 ASP B N 1
ATOM 3912 C CA . ASP B 1 93 ? -14.156 26.828 15.75 1 91.06 93 ASP B CA 1
ATOM 3913 C C . ASP B 1 93 ? -12.977 25.922 15.367 1 91.06 93 ASP B C 1
ATOM 3915 O O . ASP B 1 93 ? -12.484 25.984 14.242 1 91.06 93 ASP B O 1
ATOM 3919 N N . ILE B 1 94 ? -12.578 25.094 16.25 1 95.69 94 ILE B N 1
ATOM 3920 C CA . ILE B 1 94 ? -11.438 24.203 16.062 1 95.69 94 ILE B CA 1
ATOM 3921 C C . ILE B 1 94 ? -11.828 23.062 15.125 1 95.69 94 ILE B C 1
ATOM 3923 O O . ILE B 1 94 ? -12.773 22.328 15.406 1 95.69 94 ILE B O 1
ATOM 3927 N N . THR B 1 95 ? -11.188 22.969 13.984 1 97.69 95 THR B N 1
ATOM 3928 C CA . THR B 1 95 ? -11.305 21.875 13.031 1 97.69 95 THR B CA 1
ATOM 3929 C C . THR B 1 95 ? -9.93 21.328 12.664 1 97.69 95 THR B C 1
ATOM 3931 O O . THR B 1 95 ? -8.906 21.922 12.992 1 97.69 95 THR B O 1
ATOM 3934 N N . THR B 1 96 ? -9.945 20.172 12.078 1 98.5 96 THR B N 1
ATOM 3935 C CA . THR B 1 96 ? -8.688 19.734 11.492 1 98.5 96 THR B CA 1
ATOM 3936 C C . THR B 1 96 ? -8.336 20.578 10.273 1 98.5 96 THR B C 1
ATOM 3938 O O . THR B 1 96 ? -9.156 21.359 9.797 1 98.5 96 THR B O 1
ATOM 3941 N N . ALA B 1 97 ? -7.121 20.469 9.844 1 98.5 97 ALA B N 1
ATOM 3942 C CA . ALA B 1 97 ? -6.637 21.297 8.75 1 98.5 97 ALA B CA 1
ATOM 3943 C C . ALA B 1 97 ? -7.23 20.859 7.414 1 98.5 97 ALA B C 1
ATOM 3945 O O . ALA B 1 97 ? -7.539 21.703 6.562 1 98.5 97 ALA B O 1
ATOM 3946 N N . ALA B 1 98 ? -7.371 19.578 7.23 1 98.81 98 ALA B N 1
ATOM 3947 C CA . ALA B 1 98 ? -7.898 18.984 6.008 1 98.81 98 ALA B CA 1
ATOM 3948 C C . ALA B 1 98 ? -8.367 17.547 6.254 1 98.81 98 ALA B C 1
ATOM 3950 O O . ALA B 1 98 ? -8.141 16.984 7.328 1 98.81 98 ALA B O 1
ATOM 3951 N N . VAL B 1 99 ? -9.102 17.062 5.316 1 98.81 99 VAL B N 1
ATOM 3952 C CA . VAL B 1 99 ? -9.352 15.625 5.227 1 98.81 99 VAL B CA 1
ATOM 3953 C C . VAL B 1 99 ? -8.602 15.047 4.031 1 98.81 99 VAL B C 1
ATOM 3955 O O . VAL B 1 99 ? -8.508 15.68 2.979 1 98.81 99 VAL B O 1
ATOM 3958 N N . CYS B 1 100 ? -8.016 13.898 4.219 1 98.88 100 CYS B N 1
ATOM 3959 C CA . CYS B 1 100 ? -7.223 13.273 3.162 1 98.88 100 CYS B CA 1
ATOM 3960 C C . CYS B 1 100 ? -7.789 11.906 2.795 1 98.88 100 CYS B C 1
ATOM 3962 O O . CYS B 1 100 ? -7.938 11.039 3.66 1 98.88 100 CYS B O 1
ATOM 3964 N N . VAL B 1 101 ? -8.094 11.742 1.506 1 98.88 101 VAL B N 1
ATOM 3965 C CA . VAL B 1 101 ? -8.742 10.523 1.041 1 98.88 101 VAL B CA 1
ATOM 3966 C C . VAL B 1 101 ? -8.125 10.078 -0.282 1 98.88 101 VAL B C 1
ATOM 3968 O O . VAL B 1 101 ? -7.297 10.789 -0.857 1 98.88 101 VAL B O 1
ATOM 3971 N N . TYR B 1 102 ? -8.539 8.859 -0.719 1 98.75 102 TYR B N 1
ATOM 3972 C CA . TYR B 1 102 ? -8.18 8.375 -2.049 1 98.75 102 TYR B CA 1
ATOM 3973 C C . TYR B 1 102 ? -8.953 9.117 -3.127 1 98.75 102 TYR B C 1
ATOM 3975 O O . TYR B 1 102 ? -10.031 9.664 -2.861 1 98.75 102 TYR B O 1
ATOM 3983 N N . PRO B 1 103 ? -8.461 9.07 -4.379 1 98.69 103 PRO B N 1
ATOM 3984 C CA . PRO B 1 103 ? -9.125 9.781 -5.469 1 98.69 103 PRO B CA 1
ATOM 3985 C C . PRO B 1 103 ? -10.586 9.375 -5.645 1 98.69 103 PRO B C 1
ATOM 3987 O O . PRO B 1 103 ? -11.453 10.227 -5.871 1 98.69 103 PRO B O 1
ATOM 3990 N N . ALA B 1 104 ? -10.875 8.141 -5.453 1 98.31 104 ALA B N 1
ATOM 3991 C CA . ALA B 1 104 ? -12.227 7.633 -5.684 1 98.31 104 ALA B CA 1
ATOM 3992 C C . ALA B 1 104 ? -13.195 8.156 -4.629 1 98.31 104 ALA B C 1
ATOM 3994 O O . ALA B 1 104 ? -14.414 8.047 -4.793 1 98.31 104 ALA B O 1
ATOM 3995 N N . ARG B 1 105 ? -12.68 8.781 -3.578 1 98.69 105 ARG B N 1
ATOM 3996 C CA . ARG B 1 105 ? -13.523 9.172 -2.447 1 98.69 105 ARG B CA 1
ATOM 3997 C C . ARG B 1 105 ? -13.602 10.688 -2.322 1 98.69 105 ARG B C 1
ATOM 3999 O O . ARG B 1 105 ? -14.242 11.203 -1.405 1 98.69 105 ARG B O 1
ATOM 4006 N N . VAL B 1 106 ? -12.984 11.359 -3.234 1 98.88 106 VAL B N 1
ATOM 4007 C CA . VAL B 1 106 ? -12.922 12.812 -3.156 1 98.88 106 VAL B CA 1
ATOM 4008 C C . VAL B 1 106 ? -14.336 13.391 -3.23 1 98.88 106 VAL B C 1
ATOM 4010 O O . VAL B 1 106 ? -14.711 14.227 -2.408 1 98.88 106 VAL B O 1
ATOM 4013 N N . CYS B 1 107 ? -15.148 12.891 -4.156 1 98.62 107 CYS B N 1
ATOM 4014 C CA . CYS B 1 107 ? -16.516 13.383 -4.305 1 98.62 107 CYS B CA 1
ATOM 4015 C C . CYS B 1 107 ? -17.312 13.172 -3.027 1 98.62 107 CYS B C 1
ATOM 4017 O O . CYS B 1 107 ? -18.094 14.039 -2.619 1 98.62 107 CYS B O 1
ATOM 4019 N N . ASP B 1 108 ? -17.125 12.039 -2.422 1 98.5 108 ASP B N 1
ATOM 4020 C CA . ASP B 1 108 ? -17.812 11.734 -1.172 1 98.5 108 ASP B CA 1
ATOM 4021 C C . ASP B 1 108 ? -17.453 12.742 -0.084 1 98.5 108 ASP B C 1
ATOM 4023 O O . ASP B 1 108 ? -18.328 13.211 0.651 1 98.5 108 ASP B O 1
ATOM 4027 N N . ALA B 1 109 ? -16.172 13.039 0.014 1 98.81 109 ALA B N 1
ATOM 4028 C CA . ALA B 1 109 ? -15.695 13.961 1.039 1 98.81 109 ALA B CA 1
ATOM 4029 C C . ALA B 1 109 ? -16.234 15.375 0.801 1 98.81 109 ALA B C 1
ATOM 4031 O O . ALA B 1 109 ? -16.734 16.016 1.728 1 98.81 109 ALA B O 1
ATOM 4032 N N . VAL B 1 110 ? -16.156 15.805 -0.465 1 98.81 110 VAL B N 1
ATOM 4033 C CA . VAL B 1 110 ? -16.625 17.141 -0.825 1 98.81 110 VAL B CA 1
ATOM 4034 C C . VAL B 1 110 ? -18.109 17.266 -0.51 1 98.81 110 VAL B C 1
ATOM 4036 O O . VAL B 1 110 ? -18.547 18.25 0.097 1 98.81 110 VAL B O 1
ATOM 4039 N N . ARG B 1 111 ? -18.875 16.297 -0.884 1 98.25 111 ARG B N 1
ATOM 4040 C CA . ARG B 1 111 ? -20.312 16.281 -0.638 1 98.25 111 ARG B CA 1
ATOM 4041 C C . ARG B 1 111 ? -20.609 16.297 0.857 1 98.25 111 ARG B C 1
ATOM 4043 O O . ARG B 1 111 ? -21.5 17.016 1.314 1 98.25 111 ARG B O 1
ATOM 4050 N N . ALA B 1 112 ? -19.922 15.477 1.602 1 98.38 112 ALA B N 1
ATOM 4051 C CA . ALA B 1 112 ? -20.141 15.367 3.043 1 98.38 112 ALA B CA 1
ATOM 4052 C C . ALA B 1 112 ? -19.828 16.688 3.74 1 98.38 112 ALA B C 1
ATOM 4054 O O . ALA B 1 112 ? -20.594 17.125 4.609 1 98.38 112 ALA B O 1
ATOM 4055 N N . LEU B 1 113 ? -18.766 17.312 3.4 1 98.5 113 LEU B N 1
ATOM 4056 C CA . LEU B 1 113 ? -18.375 18.578 4.023 1 98.5 113 LEU B CA 1
ATOM 4057 C C . LEU B 1 113 ? -19.344 19.688 3.65 1 98.5 113 LEU B C 1
ATOM 4059 O O . LEU B 1 113 ? -19.688 20.516 4.496 1 98.5 113 LEU B O 1
ATOM 4063 N N . LYS B 1 114 ? -19.734 19.734 2.389 1 97.69 114 LYS B N 1
ATOM 4064 C CA . LYS B 1 114 ? -20.734 20.703 1.961 1 97.69 114 LYS B CA 1
ATOM 4065 C C . LYS B 1 114 ? -22.031 20.531 2.74 1 97.69 114 LYS B C 1
ATOM 4067 O O . LYS B 1 114 ? -22.641 21.516 3.182 1 97.69 114 LYS B O 1
ATOM 4072 N N . ALA B 1 115 ? -22.438 19.312 2.869 1 96.88 115 ALA B N 1
ATOM 4073 C CA . ALA B 1 115 ? -23.672 19 3.605 1 96.88 115 ALA B CA 1
ATOM 4074 C C . ALA B 1 115 ? -23.547 19.438 5.066 1 96.88 115 ALA B C 1
ATOM 4076 O O . ALA B 1 115 ? -24.531 19.844 5.68 1 96.88 115 ALA B O 1
ATOM 4077 N N . ALA B 1 116 ? -22.391 19.359 5.578 1 94.62 116 ALA B N 1
ATOM 4078 C CA . ALA B 1 116 ? -22.141 19.719 6.973 1 94.62 116 ALA B CA 1
ATOM 4079 C C . ALA B 1 116 ? -21.922 21.234 7.113 1 94.62 116 ALA B C 1
ATOM 4081 O O . ALA B 1 116 ? -21.781 21.75 8.227 1 94.62 116 ALA B O 1
ATOM 4082 N N . GLY B 1 117 ? -21.844 21.984 6.051 1 94.75 117 GLY B N 1
ATOM 4083 C CA . GLY B 1 117 ? -21.656 23.422 6.07 1 94.75 117 GLY B CA 1
ATOM 4084 C C . GLY B 1 117 ? -20.25 23.844 6.477 1 94.75 117 GLY B C 1
ATOM 4085 O O . GLY B 1 117 ? -20.078 24.812 7.203 1 94.75 117 GLY B O 1
ATOM 4086 N N . CYS B 1 118 ? -19.328 23.062 6.133 1 92.81 118 CYS B N 1
ATOM 4087 C CA . CYS B 1 118 ? -17.953 23.359 6.496 1 92.81 118 CYS B CA 1
ATOM 4088 C C . CYS B 1 118 ? -17.062 23.453 5.262 1 92.81 118 CYS B C 1
ATOM 4090 O O . CYS B 1 118 ? -17.375 22.859 4.227 1 92.81 118 CYS B O 1
ATOM 4092 N N . ASN B 1 119 ? -15.945 24.234 5.375 1 94.25 119 ASN B N 1
ATOM 4093 C CA . ASN B 1 119 ? -15.062 24.5 4.246 1 94.25 119 ASN B CA 1
ATOM 4094 C C . ASN B 1 119 ? -13.672 23.906 4.461 1 94.25 119 ASN B C 1
ATOM 4096 O O . ASN B 1 119 ? -12.672 24.469 4.027 1 94.25 119 ASN B O 1
ATOM 4100 N N . ILE B 1 120 ? -13.633 22.828 5.156 1 97.88 120 ILE B N 1
ATOM 4101 C CA . ILE B 1 120 ? -12.367 22.125 5.34 1 97.88 120 ILE B CA 1
ATOM 4102 C C . ILE B 1 120 ? -11.867 21.609 3.994 1 97.88 120 ILE B C 1
ATOM 4104 O O . ILE B 1 120 ? -12.617 20.984 3.238 1 97.88 120 ILE B O 1
ATOM 4108 N N . PRO B 1 121 ? -10.609 21.891 3.607 1 98.56 121 PRO B N 1
ATOM 4109 C CA . PRO B 1 121 ? -10.07 21.422 2.336 1 98.56 121 PRO B CA 1
ATOM 4110 C C . PRO B 1 121 ? -10.039 19.891 2.244 1 98.56 121 PRO B C 1
ATOM 4112 O O . PRO B 1 121 ? -9.797 19.219 3.25 1 98.56 121 PRO B O 1
ATOM 4115 N N . VAL B 1 122 ? -10.281 19.422 1.036 1 98.88 122 VAL B N 1
ATOM 4116 C CA . VAL B 1 122 ? -10.164 18 0.747 1 98.88 122 VAL B CA 1
ATOM 4117 C C . VAL B 1 122 ? -8.859 17.719 0.013 1 98.88 122 VAL B C 1
ATOM 4119 O O . VAL B 1 122 ? -8.594 18.297 -1.043 1 98.88 122 VAL B O 1
ATOM 4122 N N . ALA B 1 123 ? -8.016 16.891 0.622 1 98.88 123 ALA B N 1
ATOM 4123 C CA . ALA B 1 123 ? -6.773 16.422 0.013 1 98.88 123 ALA B CA 1
ATOM 4124 C C . ALA B 1 123 ? -6.938 15.031 -0.58 1 98.88 123 ALA B C 1
ATOM 4126 O O . ALA B 1 123 ? -7.598 14.172 0.01 1 98.88 123 ALA B O 1
ATOM 4127 N N . SER B 1 124 ? -6.379 14.844 -1.729 1 98.94 124 SER B N 1
ATOM 4128 C CA . SER B 1 124 ? -6.352 13.539 -2.383 1 98.94 124 SER B CA 1
ATOM 4129 C C . SER B 1 124 ? -4.922 13.062 -2.607 1 98.94 124 SER B C 1
ATOM 4131 O O . SER B 1 124 ? -4.062 13.836 -3.025 1 98.94 124 SER B O 1
ATOM 4133 N N . VAL B 1 125 ? -4.711 11.805 -2.262 1 98.94 125 VAL B N 1
ATOM 4134 C CA . VAL B 1 125 ? -3.469 11.211 -2.738 1 98.94 125 VAL B CA 1
ATOM 4135 C C . VAL B 1 125 ? -3.578 10.914 -4.234 1 98.94 125 VAL B C 1
ATOM 4137 O O . VAL B 1 125 ? -4.68 10.758 -4.762 1 98.94 125 VAL B O 1
ATOM 4140 N N . ALA B 1 126 ? -2.441 10.891 -4.891 1 98.69 126 ALA B N 1
ATOM 4141 C CA . ALA B 1 126 ? -2.438 10.641 -6.328 1 98.69 126 ALA B CA 1
ATOM 4142 C C . ALA B 1 126 ? -1.083 10.102 -6.789 1 98.69 126 ALA B C 1
ATOM 4144 O O . ALA B 1 126 ? -0.205 9.828 -5.965 1 98.69 126 ALA B O 1
ATOM 4145 N N . THR B 1 127 ? -0.989 9.828 -8.117 1 98.69 127 THR B N 1
ATOM 4146 C CA . THR B 1 127 ? 0.21 9.453 -8.859 1 98.69 127 THR B CA 1
ATOM 4147 C C . THR B 1 127 ? 0.682 8.062 -8.453 1 98.69 127 THR B C 1
ATOM 4149 O O . THR B 1 127 ? 1.85 7.867 -8.117 1 98.69 127 THR B O 1
ATOM 4152 N N . GLY B 1 128 ? -0.212 7.145 -8.539 1 98.25 128 GLY B N 1
ATOM 4153 C CA . GLY B 1 128 ? 0.143 5.766 -8.234 1 98.25 128 GLY B CA 1
ATOM 4154 C C . GLY B 1 128 ? 0.414 5.527 -6.766 1 98.25 128 GLY B C 1
ATOM 4155 O O . GLY B 1 128 ? 1.265 4.707 -6.41 1 98.25 128 GLY B O 1
ATOM 4156 N N . PHE B 1 129 ? -0.25 6.312 -5.848 1 98.62 129 PHE B N 1
ATOM 4157 C CA . PHE B 1 129 ? -0.103 6.184 -4.402 1 98.62 129 PHE B CA 1
ATOM 4158 C C . PHE B 1 129 ? -0.401 4.758 -3.953 1 98.62 129 PHE B C 1
ATOM 4160 O O . PHE B 1 129 ? -1.41 4.176 -4.355 1 98.62 129 PHE B O 1
ATOM 4167 N N . PRO B 1 130 ? 0.416 4.07 -3.176 1 98.12 130 PRO B N 1
ATOM 4168 C CA . PRO B 1 130 ? 1.545 4.695 -2.48 1 98.12 130 PRO B CA 1
ATOM 4169 C C . PRO B 1 130 ? 2.879 4.441 -3.178 1 98.12 130 PRO B C 1
ATOM 4171 O O . PRO B 1 130 ? 3.887 5.07 -2.838 1 98.12 130 PRO B O 1
ATOM 4174 N N . ALA B 1 131 ? 2.932 3.592 -4.199 1 97.88 131 ALA B N 1
ATOM 4175 C CA . ALA B 1 131 ? 4.223 3.133 -4.703 1 97.88 131 ALA B CA 1
ATOM 4176 C C . ALA B 1 131 ? 4.801 4.117 -5.715 1 97.88 131 ALA B C 1
ATOM 4178 O O . ALA B 1 131 ? 6.02 4.258 -5.836 1 97.88 131 ALA B O 1
ATOM 4179 N N . GLY B 1 132 ? 3.92 4.746 -6.457 1 98.06 132 GLY B N 1
ATOM 4180 C CA . GLY B 1 132 ? 4.348 5.629 -7.531 1 98.06 132 GLY B CA 1
ATOM 4181 C C . GLY B 1 132 ? 4.906 4.879 -8.727 1 98.06 132 GLY B C 1
ATOM 4182 O O . GLY B 1 132 ? 5.613 5.457 -9.555 1 98.06 132 GLY B O 1
ATOM 4183 N N . GLN B 1 133 ? 4.633 3.59 -8.812 1 97.94 133 GLN B N 1
ATOM 4184 C CA . GLN B 1 133 ? 5.203 2.723 -9.836 1 97.94 133 GLN B CA 1
ATOM 4185 C C . GLN B 1 133 ? 4.203 2.479 -10.961 1 97.94 133 GLN B C 1
ATOM 4187 O O . GLN B 1 133 ? 3.951 1.331 -11.336 1 97.94 133 GLN B O 1
ATOM 4192 N N . THR B 1 134 ? 3.611 3.531 -11.5 1 98.25 134 THR B N 1
ATOM 4193 C CA . THR B 1 134 ? 2.74 3.514 -12.672 1 98.25 134 THR B CA 1
ATOM 4194 C C . THR B 1 134 ? 3.225 4.512 -13.727 1 98.25 134 THR B C 1
ATOM 4196 O O . THR B 1 134 ? 4.16 5.277 -13.477 1 98.25 134 THR B O 1
ATOM 4199 N N . HIS B 1 135 ? 2.66 4.465 -14.883 1 98.44 135 HIS B N 1
ATOM 4200 C CA . HIS B 1 135 ? 3.037 5.348 -15.984 1 98.44 135 HIS B CA 1
ATOM 4201 C C . HIS B 1 135 ? 2.719 6.801 -15.648 1 98.44 135 HIS B C 1
ATOM 4203 O O . HIS B 1 135 ? 1.71 7.09 -15 1 98.44 135 HIS B O 1
ATOM 4209 N N . LEU B 1 136 ? 3.59 7.703 -16.156 1 98.5 136 LEU B N 1
ATOM 4210 C CA . LEU B 1 136 ? 3.377 9.133 -15.938 1 98.5 136 LEU B CA 1
ATOM 4211 C C . LEU B 1 136 ? 2.008 9.555 -16.453 1 98.5 136 LEU B C 1
ATOM 4213 O O . LEU B 1 136 ? 1.331 10.375 -15.828 1 98.5 136 LEU B O 1
ATOM 4217 N N . LYS B 1 137 ? 1.582 8.977 -17.547 1 98.38 137 LYS B N 1
ATOM 4218 C CA . LYS B 1 137 ? 0.302 9.312 -18.172 1 98.38 137 LYS B CA 1
ATOM 4219 C C . LYS B 1 137 ? -0.849 9.117 -17.188 1 98.38 137 LYS B C 1
ATOM 4221 O O . LYS B 1 137 ? -1.682 10.008 -17.016 1 98.38 137 LYS B O 1
ATOM 4226 N N . THR B 1 138 ? -0.917 7.969 -16.547 1 98.5 138 THR B N 1
ATOM 4227 C CA . THR B 1 138 ? -1.994 7.676 -15.609 1 98.5 138 THR B CA 1
ATOM 4228 C C . THR B 1 138 ? -1.852 8.516 -14.344 1 98.5 138 THR B C 1
ATOM 4230 O O . THR B 1 138 ? -2.852 8.922 -13.742 1 98.5 138 THR B O 1
ATOM 4233 N N . ARG B 1 139 ? -0.645 8.781 -13.938 1 98.75 139 ARG B N 1
ATOM 4234 C CA . ARG B 1 139 ? -0.398 9.594 -12.75 1 98.75 139 ARG B CA 1
ATOM 4235 C C . ARG B 1 139 ? -0.93 11.008 -12.93 1 98.75 139 ARG B C 1
ATOM 4237 O O . ARG B 1 139 ? -1.576 11.555 -12.031 1 98.75 139 ARG B O 1
ATOM 4244 N N . LEU B 1 140 ? -0.678 11.578 -14.086 1 98.88 140 LEU B N 1
ATOM 4245 C CA . LEU B 1 140 ? -1.174 12.922 -14.383 1 98.88 140 LEU B CA 1
ATOM 4246 C C . LEU B 1 140 ? -2.697 12.938 -14.445 1 98.88 140 LEU B C 1
ATOM 4248 O O . LEU B 1 140 ? -3.334 13.867 -13.961 1 98.88 140 LEU B O 1
ATOM 4252 N N . GLU B 1 141 ? -3.252 11.898 -15.016 1 98.75 141 GLU B N 1
ATOM 4253 C CA . GLU B 1 141 ? -4.707 11.812 -15.117 1 98.75 141 GLU B CA 1
ATOM 4254 C C . GLU B 1 141 ? -5.355 11.703 -13.742 1 98.75 141 GLU B C 1
ATOM 4256 O O . GLU B 1 141 ? -6.434 12.258 -13.516 1 98.75 141 GLU B O 1
ATOM 4261 N N . GLU B 1 142 ? -4.746 10.992 -12.852 1 98.75 142 GLU B N 1
ATOM 4262 C CA . GLU B 1 142 ? -5.246 10.906 -11.477 1 98.75 142 GLU B CA 1
ATOM 4263 C C . GLU B 1 142 ? -5.359 12.289 -10.844 1 98.75 142 GLU B C 1
ATOM 4265 O O . GLU B 1 142 ? -6.34 12.578 -10.156 1 98.75 142 GLU B O 1
ATOM 4270 N N . ILE B 1 143 ? -4.328 13.109 -11.07 1 98.88 143 ILE B N 1
ATOM 4271 C CA . ILE B 1 143 ? -4.324 14.453 -10.508 1 98.88 143 ILE B CA 1
ATOM 4272 C C . ILE B 1 143 ? -5.496 15.25 -11.07 1 98.88 143 ILE B C 1
ATOM 4274 O O . ILE B 1 143 ? -6.281 15.836 -10.32 1 98.88 143 ILE B O 1
ATOM 4278 N N . ARG B 1 144 ? -5.625 15.227 -12.359 1 98.88 144 ARG B N 1
ATOM 4279 C CA . ARG B 1 144 ? -6.648 16.016 -13.023 1 98.88 144 ARG B CA 1
ATOM 4280 C C . ARG B 1 144 ? -8.047 15.609 -12.562 1 98.88 144 ARG B C 1
ATOM 4282 O O . ARG B 1 144 ? -8.883 16.469 -12.273 1 98.88 144 ARG B O 1
ATOM 4289 N N . LEU B 1 145 ? -8.273 14.328 -12.453 1 98.88 145 LEU B N 1
ATOM 4290 C CA . LEU B 1 145 ? -9.586 13.828 -12.047 1 98.88 145 LEU B CA 1
ATOM 4291 C C . LEU B 1 145 ? -9.883 14.172 -10.594 1 98.88 145 LEU B C 1
ATOM 4293 O O . LEU B 1 145 ? -11.016 14.5 -10.25 1 98.88 145 LEU B O 1
ATOM 4297 N N . ALA B 1 146 ? -8.875 14.07 -9.75 1 98.88 146 ALA B N 1
ATOM 4298 C CA . ALA B 1 146 ? -9.062 14.438 -8.352 1 98.88 146 ALA B CA 1
ATOM 4299 C C . ALA B 1 146 ? -9.422 15.906 -8.203 1 98.88 146 ALA B C 1
ATOM 4301 O O . ALA B 1 146 ? -10.305 16.266 -7.418 1 98.88 146 ALA B O 1
ATOM 4302 N N . VAL B 1 147 ? -8.727 16.75 -8.945 1 98.88 147 VAL B N 1
ATOM 4303 C CA . VAL B 1 147 ? -9.008 18.188 -8.93 1 98.88 147 VAL B CA 1
ATOM 4304 C C . VAL B 1 147 ? -10.422 18.438 -9.445 1 98.88 147 VAL B C 1
ATOM 4306 O O . VAL B 1 147 ? -11.18 19.219 -8.859 1 98.88 147 VAL B O 1
ATOM 4309 N N . GLU B 1 148 ? -10.773 17.766 -10.5 1 98.75 148 GLU B N 1
ATOM 4310 C CA . GLU B 1 148 ? -12.109 17.906 -11.078 1 98.75 148 GLU B CA 1
ATOM 4311 C C . GLU B 1 148 ? -13.188 17.484 -10.07 1 98.75 148 GLU B C 1
ATOM 4313 O O . GLU B 1 148 ? -14.266 18.078 -10.039 1 98.75 148 GLU B O 1
ATOM 4318 N N . ASP B 1 149 ? -12.883 16.547 -9.242 1 98.75 149 ASP B N 1
ATOM 4319 C CA . ASP B 1 149 ? -13.828 16.031 -8.258 1 98.75 149 ASP B CA 1
ATOM 4320 C C . ASP B 1 149 ? -13.969 16.984 -7.078 1 98.75 149 ASP B C 1
ATOM 4322 O O . ASP B 1 149 ? -14.875 16.828 -6.258 1 98.75 149 ASP B O 1
ATOM 4326 N N . GLY B 1 150 ? -13.008 17.922 -6.926 1 98.69 150 GLY B N 1
ATOM 4327 C CA . GLY B 1 150 ? -13.172 18.953 -5.906 1 98.69 150 GLY B CA 1
ATOM 4328 C C . GLY B 1 150 ? -12.016 19 -4.922 1 98.69 150 GLY B C 1
ATOM 4329 O O . GLY B 1 150 ? -12.031 19.781 -3.977 1 98.69 150 GLY B O 1
ATOM 4330 N N . ALA B 1 151 ? -11.016 18.172 -5.141 1 98.81 151 ALA B N 1
ATOM 4331 C CA . ALA B 1 151 ? -9.859 18.25 -4.25 1 98.81 151 ALA B CA 1
ATOM 4332 C C . ALA B 1 151 ? -9.133 19.578 -4.395 1 98.81 151 ALA B C 1
ATOM 4334 O O . ALA B 1 151 ? -8.852 20.016 -5.512 1 98.81 151 ALA B O 1
ATOM 4335 N N . SER B 1 152 ? -8.828 20.172 -3.277 1 98.56 152 SER B N 1
ATOM 4336 C CA . SER B 1 152 ? -8.109 21.453 -3.303 1 98.56 152 SER B CA 1
ATOM 4337 C C . SER B 1 152 ? -6.633 21.25 -2.971 1 98.56 152 SER B C 1
ATOM 4339 O O . SER B 1 152 ? -5.836 22.188 -3.094 1 98.56 152 SER B O 1
ATOM 4341 N N . GLU B 1 153 ? -6.242 20.141 -2.525 1 98.75 153 GLU B N 1
ATOM 4342 C CA . GLU B 1 153 ? -4.863 19.75 -2.26 1 98.75 153 GLU B CA 1
ATOM 4343 C C . GLU B 1 153 ? -4.566 18.359 -2.822 1 98.75 153 GLU B C 1
ATOM 4345 O O . GLU B 1 153 ? -5.414 17.469 -2.758 1 98.75 153 GLU B O 1
ATOM 4350 N N . ILE B 1 154 ? -3.398 18.203 -3.4 1 98.94 154 ILE B N 1
ATOM 4351 C CA . ILE B 1 154 ? -3.021 16.922 -3.986 1 98.94 154 ILE B CA 1
ATOM 4352 C C . ILE B 1 154 ? -1.694 16.453 -3.393 1 98.94 154 ILE B C 1
ATOM 4354 O O . ILE B 1 154 ? -0.688 17.172 -3.469 1 98.94 154 ILE B O 1
ATOM 4358 N N . ASP B 1 155 ? -1.707 15.32 -2.756 1 98.88 155 ASP B N 1
ATOM 4359 C CA . ASP B 1 155 ? -0.499 14.648 -2.283 1 98.88 155 ASP B CA 1
ATOM 4360 C C . ASP B 1 155 ? 0.036 13.68 -3.332 1 98.88 155 ASP B C 1
ATOM 4362 O O . ASP B 1 155 ? -0.467 12.562 -3.465 1 98.88 155 ASP B O 1
ATOM 4366 N N . VAL B 1 156 ? 1.103 14.031 -3.963 1 98.94 156 VAL B N 1
ATOM 4367 C CA . VAL B 1 156 ? 1.643 13.211 -5.043 1 98.94 156 VAL B CA 1
ATOM 4368 C C . VAL B 1 156 ? 2.861 12.438 -4.547 1 98.94 156 VAL B C 1
ATOM 4370 O O . VAL B 1 156 ? 3.615 12.93 -3.703 1 98.94 156 VAL B O 1
ATOM 4373 N N . VAL B 1 157 ? 3.059 11.25 -5.102 1 98.69 157 VAL B N 1
ATOM 4374 C CA . VAL B 1 157 ? 4.215 10.422 -4.777 1 98.69 157 VAL B CA 1
ATOM 4375 C C . VAL B 1 157 ? 5.25 10.523 -5.898 1 98.69 157 VAL B C 1
ATOM 4377 O O . VAL B 1 157 ? 4.906 10.422 -7.078 1 98.69 157 VAL B O 1
ATOM 4380 N N . ILE B 1 158 ? 6.461 10.703 -5.543 1 98.75 158 ILE B N 1
ATOM 4381 C CA . ILE B 1 158 ? 7.504 10.797 -6.559 1 98.75 158 ILE B CA 1
ATOM 4382 C C . ILE B 1 158 ? 7.898 9.391 -7.027 1 98.75 158 ILE B C 1
ATOM 4384 O O . ILE B 1 158 ? 7.555 8.398 -6.383 1 98.75 158 ILE B O 1
ATOM 4388 N N . ASN B 1 159 ? 8.531 9.406 -8.164 1 98.06 159 ASN B N 1
ATOM 4389 C CA . ASN B 1 159 ? 9.234 8.211 -8.625 1 98.06 159 ASN B CA 1
ATOM 4390 C C . ASN B 1 159 ? 10.555 8.023 -7.887 1 98.06 159 ASN B C 1
ATOM 4392 O O . ASN B 1 159 ? 11.578 8.602 -8.266 1 98.06 159 ASN B O 1
ATOM 4396 N N . ARG B 1 160 ? 10.602 7.145 -6.961 1 98.12 160 ARG B N 1
ATOM 4397 C CA . ARG B 1 160 ? 11.758 6.973 -6.086 1 98.12 160 ARG B CA 1
ATOM 4398 C C . ARG B 1 160 ? 12.969 6.48 -6.871 1 98.12 160 ARG B C 1
ATOM 4400 O O . ARG B 1 160 ? 14.109 6.742 -6.492 1 98.12 160 ARG B O 1
ATOM 4407 N N . SER B 1 161 ? 12.68 5.754 -7.906 1 97.44 161 SER B N 1
ATOM 4408 C CA . SER B 1 161 ? 13.766 5.219 -8.719 1 97.44 161 SER B CA 1
ATOM 4409 C C . SER B 1 161 ? 14.641 6.336 -9.281 1 97.44 161 SER B C 1
ATOM 4411 O O . SER B 1 161 ? 15.852 6.172 -9.43 1 97.44 161 SER B O 1
ATOM 4413 N N . LEU B 1 162 ? 14.039 7.492 -9.57 1 98.5 162 LEU B N 1
ATOM 4414 C CA . LEU B 1 162 ? 14.797 8.609 -10.125 1 98.5 162 LEU B CA 1
ATOM 4415 C C . LEU B 1 162 ? 15.773 9.164 -9.094 1 98.5 162 LEU B C 1
ATOM 4417 O O . LEU B 1 162 ? 16.891 9.547 -9.438 1 98.5 162 LEU B O 1
ATOM 4421 N N . VAL B 1 163 ? 15.406 9.164 -7.852 1 98.56 163 VAL B N 1
ATOM 4422 C CA . VAL B 1 163 ? 16.281 9.609 -6.777 1 98.56 163 VAL B CA 1
ATOM 4423 C C . VAL B 1 163 ? 17.406 8.602 -6.578 1 98.56 163 VAL B C 1
ATOM 4425 O O . VAL B 1 163 ? 18.578 8.977 -6.512 1 98.56 163 VAL B O 1
ATOM 4428 N N . LEU B 1 164 ? 17.031 7.34 -6.531 1 97.56 164 LEU B N 1
ATOM 4429 C CA . LEU B 1 164 ? 17.969 6.27 -6.23 1 97.56 164 LEU B CA 1
ATOM 4430 C C . LEU B 1 164 ? 19.016 6.125 -7.34 1 97.56 164 LEU B C 1
ATOM 4432 O O . LEU B 1 164 ? 20.125 5.652 -7.102 1 97.56 164 LEU B O 1
ATOM 4436 N N . THR B 1 165 ? 18.625 6.566 -8.547 1 96.75 165 THR B N 1
ATOM 4437 C CA . THR B 1 165 ? 19.547 6.457 -9.672 1 96.75 165 THR B CA 1
ATOM 4438 C C . THR B 1 165 ? 20.125 7.82 -10.023 1 96.75 165 THR B C 1
ATOM 4440 O O . THR B 1 165 ? 20.797 7.969 -11.055 1 96.75 165 THR B O 1
ATOM 4443 N N . GLY B 1 166 ? 19.844 8.867 -9.281 1 96.81 166 GLY B N 1
ATOM 4444 C CA . GLY B 1 166 ? 20.438 10.18 -9.438 1 96.81 166 GLY B CA 1
ATOM 4445 C C . GLY B 1 166 ? 19.922 10.93 -10.648 1 96.81 166 GLY B C 1
ATOM 4446 O O . GLY B 1 166 ? 20.641 11.742 -11.234 1 96.81 166 GLY B O 1
ATOM 4447 N N . GLN B 1 167 ? 18.719 10.641 -11.078 1 98.12 167 GLN B N 1
ATOM 4448 C CA . GLN B 1 167 ? 18.141 11.32 -12.234 1 98.12 167 GLN B CA 1
ATOM 4449 C C . GLN B 1 167 ? 17.328 12.539 -11.805 1 98.12 167 GLN B C 1
ATOM 4451 O O . GLN B 1 167 ? 16.109 12.586 -12.008 1 98.12 167 GLN B O 1
ATOM 4456 N N . TRP B 1 168 ? 18.031 13.539 -11.414 1 98.5 168 TRP B N 1
ATOM 4457 C CA . TRP B 1 168 ? 17.438 14.703 -10.758 1 98.5 168 TRP B CA 1
ATOM 4458 C C . TRP B 1 168 ? 16.656 15.555 -11.758 1 98.5 168 TRP B C 1
ATOM 4460 O O . TRP B 1 168 ? 15.602 16.078 -11.438 1 98.5 168 TRP B O 1
ATOM 4470 N N . GLU B 1 169 ? 17.141 15.695 -12.953 1 98.69 169 GLU B N 1
ATOM 4471 C CA . GLU B 1 169 ? 16.453 16.469 -13.969 1 98.69 169 GLU B CA 1
ATOM 4472 C C . GLU B 1 169 ? 15.109 15.836 -14.328 1 98.69 169 GLU B C 1
ATOM 4474 O O . GLU B 1 169 ? 14.102 16.531 -14.484 1 98.69 169 GLU B O 1
ATOM 4479 N N . ALA B 1 170 ? 15.148 14.539 -14.469 1 98.69 170 ALA B N 1
ATOM 4480 C CA . ALA B 1 170 ? 13.914 13.828 -14.766 1 98.69 170 ALA B CA 1
ATOM 4481 C C . ALA B 1 170 ? 12.906 13.984 -13.633 1 98.69 170 ALA B C 1
ATOM 4483 O O . ALA B 1 170 ? 11.703 14.133 -13.875 1 98.69 170 ALA B O 1
ATOM 4484 N N . LEU B 1 171 ? 13.406 13.914 -12.422 1 98.81 171 LEU B N 1
ATOM 4485 C CA . LEU B 1 171 ? 12.547 14.109 -11.266 1 98.81 171 LEU B CA 1
ATOM 4486 C C . LEU B 1 171 ? 11.93 15.5 -11.273 1 98.81 171 LEU B C 1
ATOM 4488 O O . LEU B 1 171 ? 10.727 15.656 -11.062 1 98.81 171 LEU B O 1
ATOM 4492 N N . TYR B 1 172 ? 12.742 16.5 -11.492 1 98.88 172 TYR B N 1
ATOM 4493 C CA . TYR B 1 172 ? 12.289 17.875 -11.586 1 98.88 172 TYR B CA 1
ATOM 4494 C C . TYR B 1 172 ? 11.188 18.016 -12.633 1 98.88 172 TYR B C 1
ATOM 4496 O O . TYR B 1 172 ? 10.141 18.609 -12.367 1 98.88 172 TYR B O 1
ATOM 4504 N N . ASP B 1 173 ? 11.391 17.453 -13.758 1 98.81 173 ASP B N 1
ATOM 4505 C CA . ASP B 1 173 ? 10.453 17.578 -14.875 1 98.81 173 ASP B CA 1
ATOM 4506 C C . ASP B 1 173 ? 9.125 16.891 -14.547 1 98.81 173 ASP B C 1
ATOM 4508 O O . ASP B 1 173 ? 8.062 17.422 -14.867 1 98.81 173 ASP B O 1
ATOM 4512 N N . GLU B 1 174 ? 9.188 15.758 -13.953 1 98.75 174 GLU B N 1
ATOM 4513 C CA . GLU B 1 174 ? 7.965 15.055 -13.578 1 98.75 174 GLU B CA 1
ATOM 4514 C C . GLU B 1 174 ? 7.145 15.883 -12.586 1 98.75 174 GLU B C 1
ATOM 4516 O O . GLU B 1 174 ? 5.93 16.016 -12.742 1 98.75 174 GLU B O 1
ATOM 4521 N N . ILE B 1 175 ? 7.809 16.438 -11.609 1 98.88 175 ILE B N 1
ATOM 4522 C CA . ILE B 1 175 ? 7.094 17.188 -10.586 1 98.88 175 ILE B CA 1
ATOM 4523 C C . ILE B 1 175 ? 6.539 18.469 -11.188 1 98.88 175 ILE B C 1
ATOM 4525 O O . ILE B 1 175 ? 5.445 18.922 -10.828 1 98.88 175 ILE B O 1
ATOM 4529 N N . ARG B 1 176 ? 7.266 19.047 -12.125 1 98.75 176 ARG B N 1
ATOM 4530 C CA . ARG B 1 176 ? 6.754 20.219 -12.836 1 98.75 176 ARG B CA 1
ATOM 4531 C C . ARG B 1 176 ? 5.453 19.891 -13.562 1 98.75 176 ARG B C 1
ATOM 4533 O O . ARG B 1 176 ? 4.551 20.734 -13.625 1 98.75 176 ARG B O 1
ATOM 4540 N N . GLN B 1 177 ? 5.387 18.75 -14.125 1 98.81 177 GLN B N 1
ATOM 4541 C CA . GLN B 1 177 ? 4.16 18.312 -14.789 1 98.81 177 GLN B CA 1
ATOM 4542 C C . GLN B 1 177 ? 3.033 18.109 -13.789 1 98.81 177 GLN B C 1
ATOM 4544 O O . GLN B 1 177 ? 1.872 18.406 -14.078 1 98.81 177 GLN B O 1
ATOM 4549 N N . PHE B 1 178 ? 3.379 17.547 -12.625 1 98.88 178 PHE B N 1
ATOM 4550 C CA . PHE B 1 178 ? 2.385 17.438 -11.562 1 98.88 178 PHE B CA 1
ATOM 4551 C C . PHE B 1 178 ? 1.844 18.812 -11.195 1 98.88 178 PHE B C 1
ATOM 4553 O O . PHE B 1 178 ? 0.633 18.984 -11.039 1 98.88 178 PHE B O 1
ATOM 4560 N N . ARG B 1 179 ? 2.752 19.781 -11.008 1 98.56 179 ARG B N 1
ATOM 4561 C CA . ARG B 1 179 ? 2.369 21.141 -10.656 1 98.56 179 ARG B CA 1
ATOM 4562 C C . ARG B 1 179 ? 1.391 21.719 -11.68 1 98.56 179 ARG B C 1
ATOM 4564 O O . ARG B 1 179 ? 0.378 22.312 -11.312 1 98.56 179 ARG B O 1
ATOM 4571 N N . LYS B 1 180 ? 1.692 21.531 -12.906 1 98.31 180 LYS B N 1
ATOM 4572 C CA . LYS B 1 180 ? 0.821 22.016 -13.977 1 98.31 180 LYS B CA 1
ATOM 4573 C C . LYS B 1 180 ? -0.548 21.344 -13.914 1 98.31 180 LYS B C 1
ATOM 4575 O O . LYS B 1 180 ? -1.576 22 -14.07 1 98.31 180 LYS B O 1
ATOM 4580 N N . ALA B 1 181 ? -0.573 20.062 -13.656 1 98.69 181 ALA B N 1
ATOM 4581 C CA . ALA B 1 181 ? -1.813 19.281 -13.609 1 98.69 181 ALA B CA 1
ATOM 4582 C C . ALA B 1 181 ? -2.684 19.719 -12.438 1 98.69 181 ALA B C 1
ATOM 4584 O O . ALA B 1 181 ? -3.912 19.656 -12.5 1 98.69 181 ALA B O 1
ATOM 4585 N N . CYS B 1 182 ? -2.053 20.188 -11.398 1 98.25 182 CYS B N 1
ATOM 4586 C CA . CYS B 1 182 ? -2.77 20.562 -10.188 1 98.25 182 CYS B CA 1
ATOM 4587 C C . CYS B 1 182 ? -3.551 21.859 -10.398 1 98.25 182 CYS B C 1
ATOM 4589 O O . CYS B 1 182 ? -4.516 22.125 -9.68 1 98.25 182 CYS B O 1
ATOM 4591 N N . GLY B 1 183 ? -3.143 22.719 -11.359 1 96.94 183 GLY B N 1
ATOM 4592 C CA . GLY B 1 183 ? -3.771 24.016 -11.492 1 96.94 183 GLY B CA 1
ATOM 4593 C C . GLY B 1 183 ? -3.695 24.844 -10.227 1 96.94 183 GLY B C 1
ATOM 4594 O O . GLY B 1 183 ? -2.605 25.109 -9.711 1 96.94 183 GLY B O 1
ATOM 4595 N N . GLU B 1 184 ? -4.848 25.125 -9.625 1 96.38 184 GLU B N 1
ATOM 4596 C CA . GLU B 1 184 ? -4.895 25.984 -8.445 1 96.38 184 GLU B CA 1
ATOM 4597 C C . GLU B 1 184 ? -4.781 25.188 -7.16 1 96.38 184 GLU B C 1
ATOM 4599 O O . GLU B 1 184 ? -4.582 25.75 -6.082 1 96.38 184 GLU B O 1
ATOM 4604 N N . ALA B 1 185 ? -4.918 23.875 -7.281 1 98.19 185 ALA B N 1
ATOM 4605 C CA . ALA B 1 185 ? -4.816 23.047 -6.082 1 98.19 185 ALA B CA 1
ATOM 4606 C C . ALA B 1 185 ? -3.4 23.062 -5.516 1 98.19 185 ALA B C 1
ATOM 4608 O O . ALA B 1 185 ? -2.426 23.141 -6.27 1 98.19 185 ALA B O 1
ATOM 4609 N N . HIS B 1 186 ? -3.297 22.969 -4.203 1 98.31 186 HIS B N 1
ATOM 4610 C CA . HIS B 1 186 ? -1.992 22.906 -3.555 1 98.31 186 HIS B CA 1
ATOM 4611 C C . HIS B 1 186 ? -1.3 21.578 -3.836 1 98.31 186 HIS B C 1
ATOM 4613 O O . HIS B 1 186 ? -1.924 20.516 -3.748 1 98.31 186 HIS B O 1
ATOM 4619 N N . LEU B 1 187 ? -0.039 21.688 -4.152 1 98.81 187 LEU B N 1
ATOM 4620 C CA . LEU B 1 187 ? 0.753 20.5 -4.434 1 98.81 187 LEU B CA 1
ATOM 4621 C C . LEU B 1 187 ? 1.607 20.109 -3.232 1 98.81 187 LEU B C 1
ATOM 4623 O O . LEU B 1 187 ? 2.459 20.891 -2.795 1 98.81 187 LEU B O 1
ATOM 4627 N N . LYS B 1 188 ? 1.376 18.969 -2.691 1 98.88 188 LYS B N 1
ATOM 4628 C CA . LYS B 1 188 ? 2.207 18.344 -1.658 1 98.88 188 LYS B CA 1
ATOM 4629 C C . LYS B 1 188 ? 2.967 17.141 -2.205 1 98.88 188 LYS B C 1
ATOM 4631 O O . LYS B 1 188 ? 2.357 16.156 -2.633 1 98.88 188 LYS B O 1
ATOM 4636 N N . THR B 1 189 ? 4.262 17.188 -2.152 1 98.94 189 THR B N 1
ATOM 4637 C CA . THR B 1 189 ? 5.07 16.141 -2.762 1 98.94 189 THR B CA 1
ATOM 4638 C C . THR B 1 189 ? 5.586 15.164 -1.701 1 98.94 189 THR B C 1
ATOM 4640 O O . THR B 1 189 ? 6.383 15.547 -0.84 1 98.94 189 THR B O 1
ATOM 4643 N N . ILE B 1 190 ? 5.125 13.922 -1.756 1 98.94 190 ILE B N 1
ATOM 4644 C CA . ILE B 1 190 ? 5.578 12.852 -0.873 1 98.94 190 ILE B CA 1
ATOM 4645 C C . ILE B 1 190 ? 6.91 12.297 -1.374 1 98.94 190 ILE B C 1
ATOM 4647 O O . ILE B 1 190 ? 6.992 11.781 -2.49 1 98.94 190 ILE B O 1
ATOM 4651 N N . LEU B 1 191 ? 7.852 12.359 -0.558 1 98.88 191 LEU B N 1
ATOM 4652 C CA . LEU B 1 191 ? 9.18 11.93 -0.964 1 98.88 191 LEU B CA 1
ATOM 4653 C C . LEU B 1 191 ? 9.391 10.445 -0.677 1 98.88 191 LEU B C 1
ATOM 4655 O O . LEU B 1 191 ? 10.234 9.797 -1.298 1 98.88 191 LEU B O 1
ATOM 4659 N N . ALA B 1 192 ? 8.57 9.891 0.26 1 98.56 192 ALA B N 1
ATOM 4660 C CA . ALA B 1 192 ? 8.766 8.516 0.7 1 98.56 192 ALA B CA 1
ATOM 4661 C C . ALA B 1 192 ? 10.188 8.297 1.208 1 98.56 192 ALA B C 1
ATOM 4663 O O . ALA B 1 192 ? 10.883 7.383 0.754 1 98.56 192 ALA B O 1
ATOM 4664 N N . THR B 1 193 ? 10.57 9 2.182 1 98.5 193 THR B N 1
ATOM 4665 C CA . THR B 1 193 ? 11.953 9.203 2.6 1 98.5 193 THR B CA 1
ATOM 4666 C C . THR B 1 193 ? 12.562 7.895 3.1 1 98.5 193 THR B C 1
ATOM 4668 O O . THR B 1 193 ? 13.766 7.68 2.973 1 98.5 193 THR B O 1
ATOM 4671 N N . GLY B 1 194 ? 11.781 7.008 3.645 1 97.19 194 GLY B N 1
ATOM 4672 C CA . GLY B 1 194 ? 12.289 5.73 4.125 1 97.19 194 GLY B CA 1
ATOM 4673 C C . GLY B 1 194 ? 12.875 4.871 3.023 1 97.19 194 GLY B C 1
ATOM 4674 O O . GLY B 1 194 ? 13.586 3.9 3.299 1 97.19 194 GLY B O 1
ATOM 4675 N N . GLU B 1 195 ? 12.641 5.254 1.847 1 97.69 195 GLU B N 1
ATOM 4676 C CA . GLU B 1 195 ? 13.047 4.422 0.716 1 97.69 195 GLU B CA 1
ATOM 4677 C C . GLU B 1 195 ? 13.969 5.184 -0.227 1 97.69 195 GLU B C 1
ATOM 4679 O O . GLU B 1 195 ? 14.062 4.859 -1.412 1 97.69 195 GLU B O 1
ATOM 4684 N N . LEU B 1 196 ? 14.617 6.238 0.261 1 97.94 196 LEU B N 1
ATOM 4685 C CA . LEU B 1 196 ? 15.477 7.047 -0.594 1 97.94 196 LEU B CA 1
ATOM 4686 C C . LEU B 1 196 ? 16.938 6.719 -0.355 1 97.94 196 LEU B C 1
ATOM 4688 O O . LEU B 1 196 ? 17.828 7.309 -0.979 1 97.94 196 LEU B O 1
ATOM 4692 N N . GLY B 1 197 ? 17.25 5.871 0.561 1 94.44 197 GLY B N 1
ATOM 4693 C CA . GLY B 1 197 ? 18.578 5.312 0.725 1 94.44 197 GLY B CA 1
ATOM 4694 C C . GLY B 1 197 ? 19.438 6.094 1.702 1 94.44 197 GLY B C 1
ATOM 4695 O O . GLY B 1 197 ? 20.125 5.504 2.547 1 94.44 197 GLY B O 1
ATOM 4696 N N . SER B 1 198 ? 19.453 7.477 1.579 1 95.81 198 SER B N 1
ATOM 4697 C CA . SER B 1 198 ? 20.312 8.273 2.443 1 95.81 198 SER B CA 1
ATOM 4698 C C . SER B 1 198 ? 19.672 9.617 2.775 1 95.81 198 SER B C 1
ATOM 4700 O O . SER B 1 198 ? 18.812 10.102 2.039 1 95.81 198 SER B O 1
ATOM 4702 N N . LEU B 1 199 ? 20.219 10.203 3.836 1 97.81 199 LEU B N 1
ATOM 4703 C CA . LEU B 1 199 ? 19.75 11.531 4.207 1 97.81 199 LEU B CA 1
ATOM 4704 C C . LEU B 1 199 ? 20.156 12.57 3.168 1 97.81 199 LEU B C 1
ATOM 4706 O O . LEU B 1 199 ? 19.453 13.555 2.945 1 97.81 199 LEU B O 1
ATOM 4710 N N . THR B 1 200 ? 21.266 12.336 2.525 1 98.25 200 THR B N 1
ATOM 4711 C CA . THR B 1 200 ? 21.688 13.219 1.443 1 98.25 200 THR B CA 1
ATOM 4712 C C . THR B 1 200 ? 20.672 13.203 0.304 1 98.25 200 THR B C 1
ATOM 4714 O O . THR B 1 200 ? 20.312 14.258 -0.225 1 98.25 200 THR B O 1
ATOM 4717 N N . ASN B 1 201 ? 20.188 12.031 -0.058 1 98.5 201 ASN B N 1
ATOM 4718 C CA . ASN B 1 201 ? 19.141 11.914 -1.072 1 98.5 201 ASN B CA 1
ATOM 4719 C C . ASN B 1 201 ? 17.875 12.625 -0.641 1 98.5 201 ASN B C 1
ATOM 4721 O O . ASN B 1 201 ? 17.172 13.227 -1.467 1 98.5 201 ASN B O 1
ATOM 4725 N N . VAL B 1 202 ? 17.625 12.516 0.643 1 98.75 202 VAL B N 1
ATOM 4726 C CA . VAL B 1 202 ? 16.438 13.172 1.176 1 98.75 202 VAL B CA 1
ATOM 4727 C C . VAL B 1 202 ? 16.547 14.688 0.979 1 98.75 202 VAL B C 1
ATOM 4729 O O . VAL B 1 202 ? 15.602 15.336 0.524 1 98.75 202 VAL B O 1
ATOM 4732 N N . TYR B 1 203 ? 17.672 15.234 1.309 1 98.81 203 TYR B N 1
ATOM 4733 C CA . TYR B 1 203 ? 17.906 16.656 1.134 1 98.81 203 TYR B CA 1
ATOM 4734 C C . TYR B 1 203 ? 17.781 17.062 -0.332 1 98.81 203 TYR B C 1
ATOM 4736 O O . TYR B 1 203 ? 17.094 18.031 -0.661 1 98.81 203 TYR B O 1
ATOM 4744 N N . LYS B 1 204 ? 18.438 16.344 -1.165 1 98.81 204 LYS B N 1
ATOM 4745 C CA . LYS B 1 204 ? 18.438 16.656 -2.59 1 98.81 204 LYS B CA 1
ATOM 4746 C C . LYS B 1 204 ? 17.031 16.578 -3.18 1 98.81 204 LYS B C 1
ATOM 4748 O O . LYS B 1 204 ? 16.625 17.453 -3.936 1 98.81 204 LYS B O 1
ATOM 4753 N N . ALA B 1 205 ? 16.344 15.492 -2.832 1 98.94 205 ALA B N 1
ATOM 4754 C CA . ALA B 1 205 ? 14.969 15.336 -3.316 1 98.94 205 ALA B CA 1
ATOM 4755 C C . ALA B 1 205 ? 14.07 16.469 -2.828 1 98.94 205 ALA B C 1
ATOM 4757 O O . ALA B 1 205 ? 13.203 16.938 -3.561 1 98.94 205 ALA B O 1
ATOM 4758 N N . SER B 1 206 ? 14.266 16.906 -1.599 1 98.94 206 SER B N 1
ATOM 4759 C CA . SER B 1 206 ? 13.523 18.031 -1.054 1 98.94 206 SER B CA 1
ATOM 4760 C C . SER B 1 206 ? 13.742 19.297 -1.884 1 98.94 206 SER B C 1
ATOM 4762 O O . SER B 1 206 ? 12.789 19.969 -2.277 1 98.94 206 SER B O 1
ATOM 4764 N N . MET B 1 207 ? 14.961 19.547 -2.146 1 98.81 207 MET B N 1
ATOM 4765 C CA . MET B 1 207 ? 15.32 20.734 -2.906 1 98.81 207 MET B CA 1
ATOM 4766 C C . MET B 1 207 ? 14.727 20.688 -4.309 1 98.81 207 MET B C 1
ATOM 4768 O O . MET B 1 207 ? 14.164 21.672 -4.781 1 98.81 207 MET B O 1
ATOM 4772 N N . ILE B 1 208 ? 14.82 19.531 -4.941 1 98.88 208 ILE B N 1
ATOM 4773 C CA . ILE B 1 208 ? 14.312 19.359 -6.301 1 98.88 208 ILE B CA 1
ATOM 4774 C C . ILE B 1 208 ? 12.797 19.562 -6.316 1 98.88 208 ILE B C 1
ATOM 4776 O O . ILE B 1 208 ? 12.266 20.25 -7.195 1 98.88 208 ILE B O 1
ATOM 4780 N N . ALA B 1 209 ? 12.125 18.953 -5.34 1 98.94 209 ALA B N 1
ATOM 4781 C CA . ALA B 1 209 ? 10.672 19.078 -5.262 1 98.94 209 ALA B CA 1
ATOM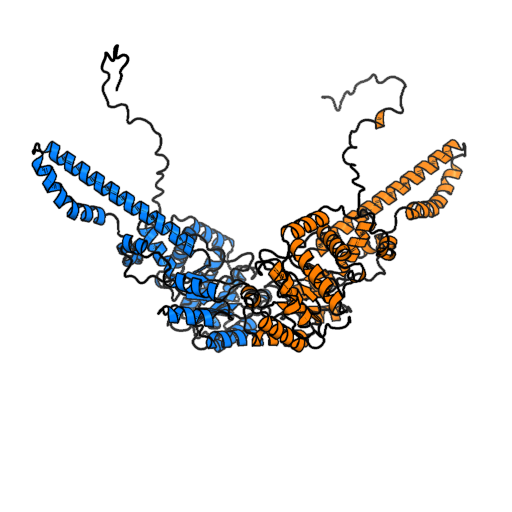 4782 C C . ALA B 1 209 ? 10.25 20.531 -5.09 1 98.94 209 ALA B C 1
ATOM 4784 O O . ALA B 1 209 ? 9.297 21 -5.727 1 98.94 209 ALA B O 1
ATOM 4785 N N . MET B 1 210 ? 10.953 21.266 -4.273 1 98.88 210 MET B N 1
ATOM 4786 C CA . MET B 1 210 ? 10.625 22.672 -4.027 1 98.88 210 MET B CA 1
ATOM 4787 C C . MET B 1 210 ? 10.938 23.531 -5.254 1 98.88 210 MET B C 1
ATOM 4789 O O . MET B 1 210 ? 10.133 24.375 -5.641 1 98.88 210 MET B O 1
ATOM 4793 N N . MET B 1 211 ? 12.062 23.266 -5.906 1 98.81 211 MET B N 1
ATOM 4794 C CA . MET B 1 211 ? 12.375 23.969 -7.141 1 98.81 211 MET B CA 1
ATOM 4795 C C . MET B 1 211 ? 11.297 23.734 -8.195 1 98.81 211 MET B C 1
ATOM 4797 O O . MET B 1 211 ? 10.984 24.641 -8.977 1 98.81 211 MET B O 1
ATOM 4801 N N . ALA B 1 212 ? 10.703 22.516 -8.18 1 98.81 212 ALA B N 1
ATOM 4802 C CA . ALA B 1 212 ? 9.758 22.125 -9.211 1 98.81 212 ALA B CA 1
ATOM 4803 C C . ALA B 1 212 ? 8.367 22.672 -8.93 1 98.81 212 ALA B C 1
ATOM 4805 O O . ALA B 1 212 ? 7.449 22.516 -9.742 1 98.81 212 ALA B O 1
ATOM 4806 N N . GLY B 1 213 ? 8.148 23.266 -7.734 1 98.56 213 GLY B N 1
ATOM 4807 C CA . GLY B 1 213 ? 6.91 23.984 -7.531 1 98.56 213 GLY B CA 1
ATOM 4808 C C . GLY B 1 213 ? 6.031 23.391 -6.457 1 98.56 213 GLY B C 1
ATOM 4809 O O . GLY B 1 213 ? 4.84 23.703 -6.367 1 98.56 213 GLY B O 1
ATOM 4810 N N . SER B 1 214 ? 6.57 22.531 -5.637 1 98.81 214 SER B N 1
ATOM 4811 C CA . SER B 1 214 ? 5.793 21.969 -4.539 1 98.81 214 SER B CA 1
ATOM 4812 C C . SER B 1 214 ? 5.484 23.016 -3.479 1 98.81 214 SER B C 1
ATOM 4814 O O . SER B 1 214 ? 6.367 23.781 -3.068 1 98.81 214 SER B O 1
ATOM 4816 N N . ASP B 1 215 ? 4.23 23.047 -3.025 1 98.75 215 ASP B N 1
ATOM 4817 C CA . ASP B 1 215 ? 3.844 23.938 -1.934 1 98.75 215 ASP B CA 1
ATOM 4818 C C . ASP B 1 215 ? 4.215 23.344 -0.579 1 98.75 215 ASP B C 1
ATOM 4820 O O . ASP B 1 215 ? 4.441 24.062 0.387 1 98.75 215 ASP B O 1
ATOM 4824 N N . PHE B 1 216 ? 4.16 22.047 -0.517 1 98.81 216 PHE B N 1
ATOM 4825 C CA . PHE B 1 216 ? 4.539 21.25 0.639 1 98.81 216 PHE B CA 1
ATOM 4826 C C . PHE B 1 216 ? 5.461 20.109 0.224 1 98.81 216 PHE B C 1
ATOM 4828 O O . PHE B 1 216 ? 5.301 19.531 -0.855 1 98.81 216 PHE B O 1
ATOM 4835 N N . ILE B 1 217 ? 6.387 19.781 1.061 1 98.94 217 ILE B N 1
ATOM 4836 C CA . ILE B 1 217 ? 7.047 18.484 0.948 1 98.94 217 ILE B CA 1
ATOM 4837 C C . ILE B 1 217 ? 6.645 17.609 2.125 1 98.94 217 ILE B C 1
ATOM 4839 O O . ILE B 1 217 ? 6.484 18.094 3.248 1 98.94 217 ILE B O 1
ATOM 4843 N N . LYS B 1 218 ? 6.371 16.375 1.826 1 98.88 218 LYS B N 1
ATOM 4844 C CA . LYS B 1 218 ? 5.836 15.391 2.758 1 98.88 218 LYS B CA 1
ATOM 4845 C C . LYS B 1 218 ? 6.797 14.211 2.928 1 98.88 218 LYS B C 1
ATOM 4847 O O . LYS B 1 218 ? 7.418 13.773 1.961 1 98.88 218 LYS B O 1
ATOM 4852 N N . THR B 1 219 ? 6.914 13.672 4.117 1 98.75 219 THR B N 1
ATOM 4853 C CA . THR B 1 219 ? 7.93 12.672 4.43 1 98.75 219 THR B CA 1
ATOM 4854 C C . THR B 1 219 ? 7.594 11.336 3.771 1 98.75 219 THR B C 1
ATOM 4856 O O . THR B 1 219 ? 8.453 10.711 3.152 1 98.75 219 THR B O 1
ATOM 4859 N N . SER B 1 220 ? 6.363 10.906 3.99 1 98.25 220 SER B N 1
ATOM 4860 C CA . SER B 1 220 ? 6.055 9.523 3.639 1 98.25 220 SER B CA 1
ATOM 4861 C C . SER B 1 220 ? 4.582 9.359 3.285 1 98.25 220 SER B C 1
ATOM 4863 O O . SER B 1 220 ? 3.791 10.289 3.449 1 98.25 220 SER B O 1
ATOM 4865 N N . THR B 1 221 ? 4.25 8.203 2.791 1 97.81 221 THR B N 1
ATOM 4866 C CA . THR B 1 221 ? 2.873 7.859 2.461 1 97.81 221 THR B CA 1
ATOM 4867 C C . THR B 1 221 ? 2.154 7.281 3.676 1 97.81 221 THR B C 1
ATOM 4869 O O . THR B 1 221 ? 0.922 7.23 3.709 1 97.81 221 THR B O 1
ATOM 4872 N N . GLY B 1 222 ? 2.863 6.855 4.57 1 96.31 222 GLY B N 1
ATOM 4873 C CA . GLY B 1 222 ? 2.295 6.117 5.688 1 96.31 222 GLY B CA 1
ATOM 4874 C C . GLY B 1 222 ? 2.244 4.621 5.449 1 96.31 222 GLY B C 1
ATOM 4875 O O . GLY B 1 222 ? 1.886 3.855 6.348 1 96.31 222 GLY B O 1
ATOM 4876 N N . LYS B 1 223 ? 2.646 4.18 4.273 1 95.44 223 LYS B N 1
ATOM 4877 C CA . LYS B 1 223 ? 2.543 2.775 3.898 1 95.44 223 LYS B CA 1
ATOM 4878 C C . LYS B 1 223 ? 3.922 2.125 3.814 1 95.44 223 LYS B C 1
ATOM 4880 O O . LYS B 1 223 ? 4.031 0.909 3.643 1 95.44 223 LYS B O 1
ATOM 4885 N N . GLU B 1 224 ? 4.961 2.941 4.008 1 94.12 224 GLU B N 1
ATOM 4886 C CA . GLU B 1 224 ? 6.312 2.391 4.012 1 94.12 224 GLU B CA 1
ATOM 4887 C C . GLU B 1 224 ? 6.625 1.708 5.34 1 94.12 224 GLU B C 1
ATOM 4889 O O . GLU B 1 224 ? 5.918 1.914 6.332 1 94.12 224 GLU B O 1
ATOM 4894 N N . THR B 1 225 ? 7.711 0.978 5.262 1 91.25 225 THR B N 1
ATOM 4895 C CA . THR B 1 225 ? 8.188 0.356 6.492 1 91.25 225 THR B CA 1
ATOM 4896 C C . THR B 1 225 ? 8.664 1.413 7.484 1 91.25 225 THR B C 1
ATOM 4898 O O . THR B 1 225 ? 8.391 1.317 8.68 1 91.25 225 THR B O 1
ATOM 4901 N N . VAL B 1 226 ? 9.391 2.375 6.965 1 93.5 226 VAL B N 1
ATOM 4902 C CA . VAL B 1 226 ? 9.836 3.516 7.758 1 93.5 226 VAL B CA 1
ATOM 4903 C C . VAL B 1 226 ? 9.211 4.801 7.215 1 93.5 226 VAL B C 1
ATOM 4905 O O . VAL B 1 226 ? 9.383 5.129 6.039 1 93.5 226 VAL B O 1
ATOM 4908 N N . ASN B 1 227 ? 8.547 5.469 8.078 1 95.94 227 ASN B N 1
ATOM 4909 C CA . ASN B 1 227 ? 7.852 6.68 7.656 1 95.94 227 ASN B CA 1
ATOM 4910 C C . ASN B 1 227 ? 8.453 7.926 8.297 1 95.94 227 ASN B C 1
ATOM 4912 O O . ASN B 1 227 ? 9.648 8.195 8.148 1 95.94 227 ASN B O 1
ATOM 4916 N N . ALA B 1 228 ? 7.707 8.727 8.945 1 95.56 228 ALA B N 1
ATOM 4917 C CA . ALA B 1 228 ? 8.227 9.984 9.492 1 95.56 228 ALA B CA 1
ATOM 4918 C C . ALA B 1 228 ? 9.156 9.719 10.672 1 95.56 228 ALA B C 1
ATOM 4920 O O . ALA B 1 228 ? 8.766 9.055 11.641 1 95.56 228 ALA B O 1
ATOM 4921 N N . THR B 1 229 ? 10.336 10.219 10.609 1 96.75 229 THR B N 1
ATOM 4922 C CA . THR B 1 229 ? 11.297 10.211 11.711 1 96.75 229 THR B CA 1
ATOM 4923 C C . THR B 1 229 ? 11.906 11.602 11.906 1 96.75 229 THR B C 1
ATOM 4925 O O . THR B 1 229 ? 11.93 12.406 10.977 1 96.75 229 THR B O 1
ATOM 4928 N N . PHE B 1 230 ? 12.398 11.82 13.07 1 97.19 230 PHE B N 1
ATOM 4929 C CA . PHE B 1 230 ? 12.93 13.148 13.375 1 97.19 230 PHE B CA 1
ATOM 4930 C C . PHE B 1 230 ? 14.195 13.422 12.57 1 97.19 230 PHE B C 1
ATOM 4932 O O . PHE B 1 230 ? 14.391 14.531 12.062 1 97.19 230 PHE B O 1
ATOM 4939 N N . PRO B 1 231 ? 15.078 12.469 12.406 1 97.38 231 PRO B N 1
ATOM 4940 C CA . PRO B 1 231 ? 16.266 12.75 11.594 1 97.38 231 PRO B CA 1
ATOM 4941 C C . PRO B 1 231 ? 15.914 13.188 10.172 1 97.38 231 PRO B C 1
ATOM 4943 O O . PRO B 1 231 ? 16.469 14.172 9.664 1 97.38 231 PRO B O 1
ATOM 4946 N N . VAL B 1 232 ? 15 12.5 9.594 1 98.25 232 VAL B N 1
ATOM 4947 C CA . VAL B 1 232 ? 14.578 12.844 8.242 1 98.25 232 VAL B CA 1
ATOM 4948 C C . VAL B 1 232 ? 13.922 14.219 8.242 1 98.25 232 VAL B C 1
ATOM 4950 O O . VAL B 1 232 ? 14.164 15.031 7.344 1 98.25 232 VAL B O 1
ATOM 4953 N N . ALA B 1 233 ? 13.141 14.438 9.219 1 98.56 233 ALA B N 1
ATOM 4954 C CA . ALA B 1 233 ? 12.445 15.711 9.336 1 98.56 233 ALA B CA 1
ATOM 4955 C C . ALA B 1 233 ? 13.438 16.875 9.438 1 98.56 233 ALA B C 1
ATOM 4957 O O . ALA B 1 233 ? 13.266 17.906 8.797 1 98.56 233 ALA B O 1
ATOM 4958 N N . ILE B 1 234 ? 14.406 16.703 10.242 1 98.31 234 ILE B N 1
ATOM 4959 C CA . ILE B 1 234 ? 15.406 17.75 10.445 1 98.31 234 ILE B CA 1
ATOM 4960 C C . ILE B 1 234 ? 16.062 18.094 9.109 1 98.31 234 ILE B C 1
ATOM 4962 O O . ILE B 1 234 ? 16.219 19.266 8.773 1 98.31 234 ILE B O 1
ATOM 4966 N N . VAL B 1 235 ? 16.359 17.078 8.344 1 98.69 235 VAL B N 1
ATOM 4967 C CA . VAL B 1 235 ? 17.016 17.281 7.047 1 98.69 235 VAL B CA 1
ATOM 4968 C C . VAL B 1 235 ? 16.062 18.016 6.105 1 98.69 235 VAL B C 1
ATOM 4970 O O . VAL B 1 235 ? 16.453 18.953 5.426 1 98.69 235 VAL B O 1
ATOM 4973 N N . MET B 1 236 ? 14.867 17.625 6.055 1 98.88 236 MET B N 1
ATOM 4974 C CA . MET B 1 236 ? 13.883 18.25 5.18 1 98.88 236 MET B CA 1
ATOM 4975 C C . MET B 1 236 ? 13.617 19.688 5.605 1 98.88 236 MET B C 1
ATOM 4977 O O . MET B 1 236 ? 13.5 20.578 4.766 1 98.88 236 MET B O 1
ATOM 4981 N N . LEU B 1 237 ? 13.531 19.922 6.895 1 98.81 237 LEU B N 1
ATOM 4982 C CA . LEU B 1 237 ? 13.297 21.266 7.41 1 98.81 237 LEU B CA 1
ATOM 4983 C C . LEU B 1 237 ? 14.469 22.188 7.09 1 98.81 237 LEU B C 1
ATOM 4985 O O . LEU B 1 237 ? 14.281 23.375 6.785 1 98.81 237 LEU B O 1
ATOM 4989 N N . ARG B 1 238 ? 15.578 21.688 7.203 1 98.19 238 ARG B N 1
ATOM 4990 C CA . ARG B 1 238 ? 16.75 22.469 6.855 1 98.19 238 ARG B CA 1
ATOM 4991 C C . ARG B 1 238 ? 16.797 22.781 5.359 1 98.19 238 ARG B C 1
ATOM 4993 O O . ARG B 1 238 ? 17.203 23.859 4.953 1 98.19 238 ARG B O 1
ATOM 5000 N N . ALA B 1 239 ? 16.375 21.812 4.551 1 98.75 239 ALA B N 1
ATOM 5001 C CA . ALA B 1 239 ? 16.234 22.078 3.123 1 98.75 239 ALA B CA 1
ATOM 5002 C C . ALA B 1 239 ? 15.227 23.203 2.873 1 98.75 239 ALA B C 1
ATOM 5004 O O . ALA B 1 239 ? 15.469 24.078 2.041 1 98.75 239 ALA B O 1
ATOM 5005 N N . ILE B 1 240 ? 14.117 23.188 3.592 1 98.81 240 ILE B N 1
ATOM 5006 C CA . ILE B 1 240 ? 13.109 24.234 3.477 1 98.81 240 ILE B CA 1
ATOM 5007 C C . ILE B 1 240 ? 13.711 25.578 3.859 1 98.81 240 ILE B C 1
ATOM 5009 O O . ILE B 1 240 ? 13.5 26.578 3.168 1 98.81 240 ILE B O 1
ATOM 5013 N N . ARG B 1 241 ? 14.414 25.562 4.914 1 98.25 241 ARG B N 1
ATOM 5014 C CA . ARG B 1 241 ? 15.062 26.797 5.371 1 98.25 241 ARG B CA 1
ATOM 5015 C C . ARG B 1 241 ? 16.031 27.328 4.32 1 98.25 241 ARG B C 1
ATOM 5017 O O . ARG B 1 241 ? 16.031 28.516 4.02 1 98.25 241 ARG B O 1
ATOM 5024 N N . ASP B 1 242 ? 16.844 26.438 3.797 1 97.88 242 ASP B N 1
ATOM 5025 C CA . ASP B 1 242 ? 17.797 26.828 2.766 1 97.88 242 ASP B CA 1
ATOM 5026 C C . ASP B 1 242 ? 17.094 27.375 1.53 1 97.88 242 ASP B C 1
ATOM 5028 O O . ASP B 1 242 ? 17.531 28.359 0.944 1 97.88 242 ASP B O 1
ATOM 5032 N N . PHE B 1 243 ? 16.078 26.75 1.113 1 98.5 243 PHE B N 1
ATOM 5033 C CA . PHE B 1 243 ? 15.297 27.203 -0.041 1 98.5 243 PHE B CA 1
ATOM 5034 C C . PHE B 1 243 ? 14.711 28.578 0.198 1 98.5 243 PHE B C 1
ATOM 5036 O O . PHE B 1 243 ? 14.727 29.438 -0.695 1 98.5 243 PHE B O 1
ATOM 5043 N N . PHE B 1 244 ? 14.195 28.766 1.395 1 98 244 PHE B N 1
ATOM 5044 C CA . PHE B 1 244 ? 13.648 30.062 1.777 1 98 244 PHE B CA 1
ATOM 5045 C C . PHE B 1 244 ? 14.727 31.141 1.706 1 98 244 PHE B C 1
ATOM 5047 O O . PHE B 1 244 ? 14.477 32.25 1.208 1 98 244 PHE B O 1
ATOM 5054 N N . TRP B 1 245 ? 15.844 30.844 2.207 1 97.12 245 TRP B N 1
ATOM 5055 C CA . TRP B 1 245 ? 16.938 31.812 2.201 1 97.12 245 TRP B CA 1
ATOM 5056 C C . TRP B 1 245 ? 17.328 32.188 0.776 1 97.12 245 TRP B C 1
ATOM 5058 O O . TRP B 1 245 ? 17.688 33.344 0.504 1 97.12 245 TRP B O 1
ATOM 5068 N N . LYS B 1 246 ? 17.203 31.25 -0.079 1 96 246 LYS B N 1
ATOM 5069 C CA . LYS B 1 246 ? 17.641 31.453 -1.454 1 96 246 LYS B CA 1
ATOM 5070 C C . LYS B 1 246 ? 16.562 32.156 -2.279 1 96 246 LYS B C 1
ATOM 5072 O O . LYS B 1 246 ? 16.859 32.906 -3.211 1 96 246 LYS B O 1
ATOM 5077 N N . THR B 1 247 ? 15.312 31.859 -1.968 1 96.69 247 THR B N 1
ATOM 5078 C CA . THR B 1 247 ? 14.258 32.25 -2.896 1 96.69 247 THR B CA 1
ATOM 5079 C C . THR B 1 247 ? 13.281 33.219 -2.223 1 96.69 247 THR B C 1
ATOM 5081 O O . THR B 1 247 ? 12.531 33.938 -2.9 1 96.69 247 THR B O 1
ATOM 5084 N N . GLY B 1 248 ? 13.164 33.188 -0.913 1 95.94 248 GLY B N 1
ATOM 5085 C CA . GLY B 1 248 ? 12.164 33.938 -0.186 1 95.94 248 GLY B CA 1
ATOM 5086 C C . GLY B 1 248 ? 10.82 33.25 -0.098 1 95.94 248 GLY B C 1
ATOM 5087 O O . GLY B 1 248 ? 9.891 33.75 0.54 1 95.94 248 GLY B O 1
ATOM 5088 N N . ASN B 1 249 ? 10.711 32.094 -0.744 1 96.81 249 ASN B N 1
ATOM 5089 C CA . ASN B 1 249 ? 9.453 31.359 -0.75 1 96.81 249 ASN B CA 1
ATOM 5090 C C . ASN B 1 249 ? 9.359 30.406 0.44 1 96.81 249 ASN B C 1
ATOM 5092 O O . ASN B 1 249 ? 10.273 29.625 0.685 1 96.81 249 ASN B O 1
ATOM 5096 N N . LYS B 1 250 ? 8.266 30.484 1.175 1 97.69 250 LYS B N 1
ATOM 5097 C CA . LYS B 1 250 ? 8.016 29.578 2.291 1 97.69 250 LYS B CA 1
ATOM 5098 C C . LYS B 1 250 ? 7.305 28.312 1.821 1 97.69 250 LYS B C 1
ATOM 5100 O O . LYS B 1 250 ? 6.227 28.391 1.227 1 97.69 250 LYS B O 1
ATOM 5105 N N . ILE B 1 251 ? 7.906 27.234 2.064 1 98.62 251 ILE B N 1
ATOM 5106 C CA . ILE B 1 251 ? 7.352 25.922 1.696 1 98.62 251 ILE B CA 1
ATOM 5107 C C . ILE B 1 251 ? 6.848 25.203 2.945 1 98.62 251 ILE B C 1
ATOM 5109 O O . ILE B 1 251 ? 7.484 25.266 4 1 98.62 251 ILE B O 1
ATOM 5113 N N . GLY B 1 252 ? 5.734 24.562 2.797 1 98.75 252 GLY B N 1
ATOM 5114 C CA . GLY B 1 252 ? 5.168 23.828 3.908 1 98.75 252 GLY B CA 1
ATOM 5115 C C . GLY B 1 252 ? 5.816 22.469 4.109 1 98.75 252 GLY B C 1
ATOM 5116 O O . GLY B 1 252 ? 6.434 21.922 3.189 1 98.75 252 GLY B O 1
ATOM 5117 N N . PHE B 1 253 ? 5.664 21.969 5.328 1 98.88 253 PHE B N 1
ATOM 5118 C CA . PHE B 1 253 ? 6.18 20.672 5.719 1 98.88 253 PHE B CA 1
ATOM 5119 C C . PHE B 1 253 ? 5.062 19.797 6.277 1 98.88 253 PHE B C 1
ATOM 5121 O O . PHE B 1 253 ? 4.215 20.266 7.035 1 98.88 253 PHE B O 1
ATOM 5128 N N . LYS B 1 254 ? 5.039 18.5 5.883 1 98.88 254 LYS B N 1
ATOM 5129 C CA . LYS B 1 254 ? 4.035 17.562 6.387 1 98.88 254 LYS B CA 1
ATOM 5130 C C . LYS B 1 254 ? 4.664 16.219 6.746 1 98.88 254 LYS B C 1
ATOM 5132 O O . LYS B 1 254 ? 4.918 15.398 5.871 1 98.88 254 LYS B O 1
ATOM 5137 N N . PRO B 1 255 ? 4.938 15.992 8.016 1 98.69 255 PRO B N 1
ATOM 5138 C CA . PRO B 1 255 ? 5.273 14.625 8.43 1 98.69 255 PRO B CA 1
ATOM 5139 C C . PRO B 1 255 ? 4.07 13.688 8.398 1 98.69 255 PRO B C 1
ATOM 5141 O O . PRO B 1 255 ? 2.961 14.086 8.766 1 98.69 255 PRO B O 1
ATOM 5144 N N . ALA B 1 256 ? 4.254 12.484 7.918 1 98.12 256 ALA B N 1
ATOM 5145 C CA . ALA B 1 256 ? 3.156 11.531 7.84 1 98.12 256 ALA B CA 1
ATOM 5146 C C . ALA B 1 256 ? 3.648 10.109 8.094 1 98.12 256 ALA B C 1
ATOM 5148 O O . ALA B 1 256 ? 4.746 9.734 7.668 1 98.12 256 ALA B O 1
ATOM 5149 N N . GLY B 1 257 ? 2.789 9.32 8.789 1 94.75 257 GLY B N 1
ATOM 5150 C CA . GLY B 1 257 ? 3.068 7.926 9.086 1 94.75 257 GLY B CA 1
ATOM 5151 C C . GLY B 1 257 ? 3.66 7.715 10.469 1 94.75 257 GLY B C 1
ATOM 5152 O O . GLY B 1 257 ? 4.684 8.312 10.805 1 94.75 257 GLY B O 1
ATOM 5153 N N . GLY B 1 258 ? 3.025 6.973 11.234 1 91.81 258 GLY B N 1
ATOM 5154 C CA . GLY B 1 258 ? 3.574 6.574 12.523 1 91.81 258 GLY B CA 1
ATOM 5155 C C . GLY B 1 258 ? 3.342 7.602 13.609 1 91.81 258 GLY B C 1
ATOM 5156 O O . GLY B 1 258 ? 3.883 7.477 14.711 1 91.81 258 GLY B O 1
ATOM 5157 N N . ILE B 1 259 ? 2.652 8.648 13.344 1 96.19 259 ILE B N 1
ATOM 5158 C CA . ILE B 1 259 ? 2.34 9.656 14.352 1 96.19 259 ILE B CA 1
ATOM 5159 C C . ILE B 1 259 ? 0.994 9.336 15 1 96.19 259 ILE B C 1
ATOM 5161 O O . ILE B 1 259 ? -0.058 9.547 14.391 1 96.19 259 ILE B O 1
ATOM 5165 N N . ARG B 1 260 ? 1.051 8.906 16.281 1 95.62 260 ARG B N 1
ATOM 5166 C CA . ARG B 1 260 ? -0.168 8.305 16.812 1 95.62 260 ARG B CA 1
ATOM 5167 C C . ARG B 1 260 ? -0.529 8.914 18.172 1 95.62 260 ARG B C 1
ATOM 5169 O O . ARG B 1 260 ? -1.683 8.836 18.594 1 95.62 260 ARG B O 1
ATOM 5176 N N . SER B 1 261 ? 0.434 9.539 18.828 1 95.44 261 SER B N 1
ATOM 5177 C CA . SER B 1 261 ? 0.169 9.969 20.203 1 95.44 261 SER B CA 1
ATOM 5178 C C . SER B 1 261 ? 0.192 11.492 20.312 1 95.44 261 SER B C 1
ATOM 5180 O O . SER B 1 261 ? 0.825 12.172 19.5 1 95.44 261 SER B O 1
ATOM 5182 N N . ALA B 1 262 ? -0.468 11.977 21.344 1 94.81 262 ALA B N 1
ATOM 5183 C CA . ALA B 1 262 ? -0.452 13.398 21.672 1 94.81 262 ALA B CA 1
ATOM 5184 C C . ALA B 1 262 ? 0.969 13.883 21.938 1 94.81 262 ALA B C 1
ATOM 5186 O O . ALA B 1 262 ? 1.337 14.992 21.531 1 94.81 262 ALA B O 1
ATOM 5187 N N . LYS B 1 263 ? 1.678 13.07 22.625 1 92.44 263 LYS B N 1
ATOM 5188 C CA . LYS B 1 263 ? 3.072 13.406 22.906 1 92.44 263 LYS B CA 1
ATOM 5189 C C . LYS B 1 263 ? 3.857 13.609 21.609 1 92.44 263 LYS B C 1
ATOM 5191 O O . LYS B 1 263 ? 4.656 14.547 21.5 1 92.44 263 LYS B O 1
ATOM 5196 N N . ASP B 1 264 ? 3.631 12.727 20.641 1 93.88 264 ASP B N 1
ATOM 5197 C CA . ASP B 1 264 ? 4.273 12.875 19.344 1 93.88 264 ASP B CA 1
ATOM 5198 C C . ASP B 1 264 ? 3.928 14.219 18.703 1 93.88 264 ASP B C 1
ATOM 5200 O O . ASP B 1 264 ? 4.805 14.906 18.172 1 93.88 264 ASP B O 1
ATOM 5204 N N . ALA B 1 265 ? 2.688 14.516 18.75 1 95.62 265 ALA B N 1
ATOM 5205 C CA . ALA B 1 265 ? 2.223 15.758 18.125 1 95.62 265 ALA B CA 1
ATOM 5206 C C . ALA B 1 265 ? 2.951 16.969 18.719 1 95.62 265 ALA B C 1
ATOM 5208 O O . ALA B 1 265 ? 3.373 17.859 17.984 1 95.62 265 ALA B O 1
ATOM 5209 N N . LEU B 1 266 ? 3.117 17 19.969 1 94.12 266 LEU B N 1
ATOM 5210 C CA . LEU B 1 266 ? 3.785 18.109 20.641 1 94.12 266 LEU B CA 1
ATOM 5211 C C . LEU B 1 266 ? 5.262 18.156 20.266 1 94.12 266 LEU B C 1
ATOM 5213 O O . LEU B 1 266 ? 5.824 19.25 20.094 1 94.12 266 LEU B O 1
ATOM 5217 N N . ALA B 1 267 ? 5.805 17.016 20.203 1 94.19 267 ALA B N 1
ATOM 5218 C CA . ALA B 1 267 ? 7.211 16.953 19.812 1 94.19 267 ALA B CA 1
ATOM 5219 C C . ALA B 1 267 ? 7.41 17.5 18.406 1 94.19 267 ALA B C 1
ATOM 5221 O O . ALA B 1 267 ? 8.391 18.203 18.141 1 94.19 267 ALA B O 1
ATOM 5222 N N . TRP B 1 268 ? 6.547 17.219 17.531 1 96.62 268 TRP B N 1
ATOM 5223 C CA . TRP B 1 268 ? 6.629 17.719 16.172 1 96.62 268 TRP B CA 1
ATOM 5224 C C . TRP B 1 268 ? 6.469 19.234 16.125 1 96.62 268 TRP B C 1
ATOM 5226 O O . TRP B 1 268 ? 7.199 19.922 15.406 1 96.62 268 TRP B O 1
ATOM 5236 N N . LEU B 1 269 ? 5.469 19.75 16.859 1 95.56 269 LEU B N 1
ATOM 5237 C CA . LEU B 1 269 ? 5.281 21.203 16.922 1 95.56 269 LEU B CA 1
ATOM 5238 C C . LEU B 1 269 ? 6.543 21.891 17.438 1 95.56 269 LEU B C 1
ATOM 5240 O O . LEU B 1 269 ? 6.949 22.922 16.891 1 95.56 269 LEU B O 1
ATOM 5244 N N . SER B 1 270 ? 7.129 21.266 18.391 1 93.81 270 SER B N 1
ATOM 5245 C CA . SER B 1 270 ? 8.359 21.812 18.938 1 93.81 270 SER B CA 1
ATOM 5246 C C . SER B 1 270 ? 9.477 21.828 17.906 1 93.81 270 SER B C 1
ATOM 5248 O O . SER B 1 270 ? 10.234 22.781 17.812 1 93.81 270 SER B O 1
ATOM 5250 N N . LEU B 1 271 ? 9.586 20.781 17.203 1 96.12 271 LEU B N 1
ATOM 5251 C CA . LEU B 1 271 ? 10.617 20.672 16.188 1 96.12 271 LEU B CA 1
ATOM 5252 C C . LEU B 1 271 ? 10.453 21.766 15.125 1 96.12 271 LEU B C 1
ATOM 5254 O O . LEU B 1 271 ? 11.43 22.391 14.727 1 96.12 271 LEU B O 1
ATOM 5258 N N . ILE B 1 272 ? 9.266 21.984 14.672 1 97.38 272 ILE B N 1
ATOM 5259 C CA . ILE B 1 272 ? 8.977 22.984 13.664 1 97.38 272 ILE B CA 1
ATOM 5260 C C . ILE B 1 272 ? 9.359 24.375 14.188 1 97.38 272 ILE B C 1
ATOM 5262 O O . ILE B 1 272 ? 10.023 25.141 13.484 1 97.38 272 ILE B O 1
ATOM 5266 N N . LYS B 1 273 ? 8.922 24.641 15.344 1 94.25 273 LYS B N 1
ATOM 5267 C CA . LYS B 1 273 ? 9.227 25.938 15.961 1 94.25 273 LYS B CA 1
ATOM 5268 C C . LYS B 1 273 ? 10.727 26.172 16.031 1 94.25 273 LYS B C 1
ATOM 5270 O O . LYS B 1 273 ? 11.203 27.266 15.711 1 94.25 273 LYS B O 1
ATOM 5275 N N . GLU B 1 274 ? 11.422 25.188 16.391 1 93.62 274 GLU B N 1
ATOM 5276 C CA . GLU B 1 274 ? 12.859 25.312 16.594 1 93.62 274 GLU B CA 1
ATOM 5277 C C . GLU B 1 274 ? 13.609 25.438 15.273 1 93.62 274 GLU B C 1
ATOM 5279 O O . GLU B 1 274 ? 14.547 26.234 15.156 1 93.62 274 GLU B O 1
ATOM 5284 N N . GLU B 1 275 ? 13.227 24.688 14.297 1 96.31 275 GLU B N 1
ATOM 5285 C CA . GLU B 1 275 ? 13.992 24.609 13.047 1 96.31 275 GLU B CA 1
ATOM 5286 C C . GLU B 1 275 ? 13.578 25.719 12.086 1 96.31 275 GLU B C 1
ATOM 5288 O O . GLU B 1 275 ? 14.406 26.234 11.328 1 96.31 275 GLU B O 1
ATOM 5293 N N . LEU B 1 276 ? 12.312 26.094 12.094 1 97.25 276 LEU B N 1
ATOM 5294 C CA . LEU B 1 276 ? 11.844 27.016 11.078 1 97.25 276 LEU B CA 1
ATOM 5295 C C . LEU B 1 276 ? 11.289 28.281 11.719 1 97.25 276 LEU B C 1
ATOM 5297 O O . LEU B 1 276 ? 11.227 29.344 11.078 1 97.25 276 LEU B O 1
ATOM 5301 N N . GLY B 1 277 ? 10.75 28.156 12.961 1 95.44 277 GLY B N 1
ATOM 5302 C CA . GLY B 1 277 ? 10.227 29.328 13.648 1 95.44 277 GLY B CA 1
ATOM 5303 C C . GLY B 1 277 ? 8.711 29.344 13.711 1 95.44 277 GLY B C 1
ATOM 5304 O O . GLY B 1 277 ? 8.039 28.469 13.148 1 95.44 277 GLY B O 1
ATOM 5305 N N . ASP B 1 278 ? 8.133 30.375 14.258 1 94.31 278 ASP B N 1
ATOM 5306 C CA . ASP B 1 278 ? 6.711 30.5 14.555 1 94.31 278 ASP B CA 1
ATOM 5307 C C . ASP B 1 278 ? 5.902 30.734 13.281 1 94.31 278 ASP B C 1
ATOM 5309 O O . ASP B 1 278 ? 4.727 30.359 13.211 1 94.31 278 ASP B O 1
ATOM 5313 N N . GLU B 1 279 ? 6.527 31.25 12.367 1 95.38 279 GLU B N 1
ATOM 5314 C CA . GLU B 1 279 ? 5.824 31.578 11.133 1 95.38 279 GLU B CA 1
ATOM 5315 C C . GLU B 1 279 ? 5.312 30.312 10.438 1 95.38 279 GLU B C 1
ATOM 5317 O O . GLU B 1 279 ? 4.348 30.375 9.672 1 95.38 279 GLU B O 1
ATOM 5322 N N . TRP B 1 280 ? 5.961 29.203 10.75 1 97.25 280 TRP B N 1
ATOM 5323 C CA . TRP B 1 280 ? 5.586 27.938 10.102 1 97.25 280 TRP B CA 1
ATOM 5324 C C . TRP B 1 280 ? 4.531 27.203 10.922 1 97.25 280 TRP B C 1
ATOM 5326 O O . TRP B 1 280 ? 4.004 26.172 10.484 1 97.25 280 TRP B O 1
ATOM 5336 N N . LEU B 1 281 ? 4.184 27.703 12.062 1 96.19 281 LEU B N 1
ATOM 5337 C CA . LEU B 1 281 ? 3.191 27.047 12.914 1 96.19 281 LEU B CA 1
ATOM 5338 C C . LEU B 1 281 ? 1.786 27.531 12.578 1 96.19 281 LEU B C 1
ATOM 5340 O O . LEU B 1 281 ? 1.07 28.016 13.453 1 96.19 281 LEU B O 1
ATOM 5344 N N . LYS B 1 282 ? 1.463 27.422 11.406 1 96.56 282 LYS B N 1
ATOM 5345 C CA . LYS B 1 282 ? 0.134 27.641 10.836 1 96.56 282 LYS B CA 1
ATOM 5346 C C . LYS B 1 282 ? -0.229 26.547 9.852 1 96.56 282 LYS B C 1
ATOM 5348 O O . LYS B 1 282 ? 0.648 25.969 9.195 1 96.56 282 LYS B O 1
ATOM 5353 N N . PRO B 1 283 ? -1.483 26.25 9.703 1 97.19 283 PRO B N 1
ATOM 5354 C CA . PRO B 1 283 ? -1.896 25.125 8.852 1 97.19 283 PRO B CA 1
ATOM 5355 C C . PRO B 1 283 ? 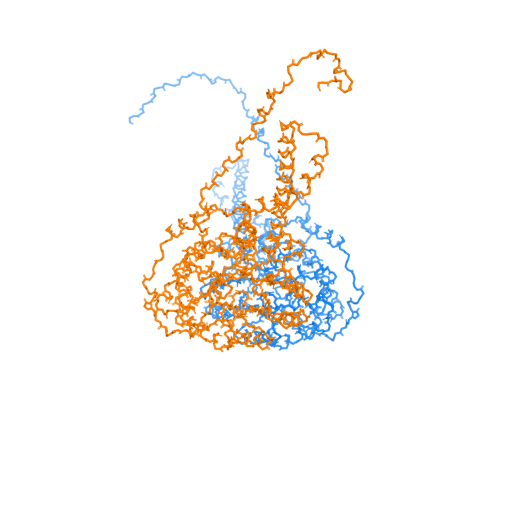-1.512 25.328 7.391 1 97.19 283 PRO B C 1
ATOM 5357 O O . PRO B 1 283 ? -1.452 24.359 6.621 1 97.19 283 PRO B O 1
ATOM 5360 N N . GLU B 1 284 ? -1.175 26.516 6.996 1 97.31 284 GLU B N 1
ATOM 5361 C CA . GLU B 1 284 ? -0.791 26.828 5.621 1 97.31 284 GLU B CA 1
ATOM 5362 C C . GLU B 1 284 ? 0.634 26.359 5.328 1 97.31 284 GLU B C 1
ATOM 5364 O O . GLU B 1 284 ? 1.027 26.234 4.168 1 97.31 284 GLU B O 1
ATOM 5369 N N . LEU B 1 285 ? 1.401 26.109 6.453 1 98.38 285 LEU B N 1
ATOM 5370 C CA . LEU B 1 285 ? 2.811 25.797 6.227 1 98.38 285 LEU B CA 1
ATOM 5371 C C . LEU B 1 285 ? 3.223 24.547 6.98 1 98.38 285 LEU B C 1
ATOM 5373 O O . LEU B 1 285 ? 4.332 24.031 6.789 1 98.38 285 LEU B O 1
ATOM 5377 N N . PHE B 1 286 ? 2.34 24.141 7.82 1 98.62 286 PHE B N 1
ATOM 5378 C CA . PHE B 1 286 ? 2.648 22.922 8.562 1 98.62 286 PHE B CA 1
ATOM 5379 C C . PHE B 1 286 ? 1.405 22.047 8.711 1 98.62 286 PHE B C 1
ATOM 5381 O O . PHE B 1 286 ? 0.335 22.547 9.07 1 98.62 286 PHE B O 1
ATOM 5388 N N . ARG B 1 287 ? 1.566 20.766 8.422 1 98.81 287 ARG B N 1
ATOM 5389 C CA . ARG B 1 287 ? 0.501 19.766 8.562 1 98.81 287 ARG B CA 1
ATOM 5390 C C . ARG B 1 287 ? 1.028 18.484 9.172 1 98.81 287 ARG B C 1
ATOM 5392 O O . ARG B 1 287 ? 2.223 18.188 9.094 1 98.81 287 ARG B O 1
ATOM 5399 N N . ILE B 1 288 ? 0.172 17.734 9.797 1 98.62 288 ILE B N 1
ATOM 5400 C CA . ILE B 1 288 ? 0.472 16.391 10.273 1 98.62 288 ILE B CA 1
ATOM 5401 C C . ILE B 1 288 ? -0.474 15.383 9.617 1 98.62 288 ILE B C 1
ATOM 5403 O O . ILE B 1 288 ? -1.693 15.469 9.789 1 98.62 288 ILE B O 1
ATOM 5407 N N . GLY B 1 289 ? 0.08 14.469 8.867 1 97.81 289 GLY B N 1
ATOM 5408 C CA . GLY B 1 289 ? -0.735 13.391 8.32 1 97.81 289 GLY B CA 1
ATOM 5409 C C . GLY B 1 289 ? -0.917 12.234 9.289 1 97.81 289 GLY B C 1
ATOM 5410 O O . GLY B 1 289 ? 0.041 11.523 9.594 1 97.81 289 GLY B O 1
ATOM 5411 N N . ALA B 1 290 ? -2.129 12.023 9.719 1 94.31 290 ALA B N 1
ATOM 5412 C CA . ALA B 1 290 ? -2.354 10.969 10.703 1 94.31 290 ALA B CA 1
ATOM 5413 C C . ALA B 1 290 ? -3.789 10.453 10.633 1 94.31 290 ALA B C 1
ATOM 5415 O O . ALA B 1 290 ? -4.711 11.203 10.305 1 94.31 290 ALA B O 1
ATOM 5416 N N . SER B 1 291 ? -3.949 9.172 11.062 1 90.19 291 SER B N 1
ATOM 5417 C CA . SER B 1 291 ? -5.266 8.539 11.07 1 90.19 291 SER B CA 1
ATOM 5418 C C . SER B 1 291 ? -5.801 8.391 12.484 1 90.19 291 SER B C 1
ATOM 5420 O O . SER B 1 291 ? -6.996 8.578 12.727 1 90.19 291 SER B O 1
ATOM 5422 N N . THR B 1 292 ? -4.922 8.148 13.469 1 92.44 292 THR B N 1
ATOM 5423 C CA . THR B 1 292 ? -5.391 7.777 14.805 1 92.44 292 THR B CA 1
ATOM 5424 C C . THR B 1 292 ? -4.988 8.836 15.828 1 92.44 292 THR B C 1
ATOM 5426 O O . THR B 1 292 ? -5.398 8.766 16.984 1 92.44 292 THR B O 1
ATOM 5429 N N . LEU B 1 293 ? -4.227 9.773 15.438 1 97.25 293 LEU B N 1
ATOM 5430 C CA . LEU B 1 293 ? -3.67 10.773 16.328 1 97.25 293 LEU B CA 1
ATOM 5431 C C . LEU B 1 293 ? -4.781 11.555 17.031 1 97.25 293 LEU B C 1
ATOM 5433 O O . LEU B 1 293 ? -4.711 11.805 18.234 1 97.25 293 LEU B O 1
ATOM 5437 N N . LEU B 1 294 ? -5.773 11.93 16.281 1 97.75 294 LEU B N 1
ATOM 5438 C CA . LEU B 1 294 ? -6.855 12.766 16.797 1 97.75 294 LEU B CA 1
ATOM 5439 C C . LEU B 1 294 ? -7.512 12.109 18.016 1 97.75 294 LEU B C 1
ATOM 5441 O O . LEU B 1 294 ? -7.801 12.781 19 1 97.75 294 LEU B O 1
ATOM 5445 N N . SER B 1 295 ? -7.73 10.836 17.922 1 95.56 295 SER B N 1
ATOM 5446 C CA . SER B 1 295 ? -8.367 10.117 19.016 1 95.56 295 SER B CA 1
ATOM 5447 C C . SER B 1 295 ? -7.527 10.188 20.281 1 95.56 295 SER B C 1
ATOM 5449 O O . SER B 1 295 ? -8.062 10.344 21.391 1 95.56 295 SER B O 1
ATOM 5451 N N . ASP B 1 296 ? -6.297 10.086 20.125 1 96.25 296 ASP B N 1
ATOM 5452 C CA . ASP B 1 296 ? -5.43 10.148 21.297 1 96.25 296 ASP B CA 1
ATOM 5453 C C . ASP B 1 296 ? -5.398 11.555 21.891 1 96.25 296 ASP B C 1
ATOM 5455 O O . ASP B 1 296 ? -5.355 11.727 23.109 1 96.25 296 ASP B O 1
ATOM 5459 N N . ILE B 1 297 ? -5.359 12.531 21.047 1 96.75 297 ILE B N 1
ATOM 5460 C CA . ILE B 1 297 ? -5.383 13.914 21.516 1 96.75 297 ILE B CA 1
ATOM 5461 C C . ILE B 1 297 ? -6.672 14.164 22.297 1 96.75 297 ILE B C 1
ATOM 5463 O O . ILE B 1 297 ? -6.645 14.758 23.375 1 96.75 297 ILE B O 1
ATOM 5467 N N . GLU B 1 298 ? -7.742 13.766 21.734 1 94.5 298 GLU B N 1
ATOM 5468 C CA . GLU B 1 298 ? -9.023 13.953 22.406 1 94.5 298 GLU B CA 1
ATOM 5469 C C . GLU B 1 298 ? -9.023 13.289 23.781 1 94.5 298 GLU B C 1
ATOM 5471 O O . GLU B 1 298 ? -9.523 13.852 24.766 1 94.5 298 GLU B O 1
ATOM 5476 N N . ARG B 1 299 ? -8.531 12.148 23.859 1 93.44 299 ARG B N 1
ATOM 5477 C CA . ARG B 1 299 ? -8.438 11.438 25.141 1 93.44 299 ARG B CA 1
ATOM 5478 C C . ARG B 1 299 ? -7.594 12.227 26.141 1 93.44 299 ARG B C 1
ATOM 5480 O O . ARG B 1 299 ? -7.949 12.312 27.312 1 93.44 299 ARG B O 1
ATOM 5487 N N . GLN B 1 300 ? -6.504 12.734 25.688 1 92 300 GLN B N 1
ATOM 5488 C CA . GLN B 1 300 ? -5.625 13.508 26.562 1 92 300 GLN B CA 1
ATOM 5489 C C . GLN B 1 300 ? -6.297 14.797 27.016 1 92 300 GLN B C 1
ATOM 5491 O O . GLN B 1 300 ? -6.145 15.211 28.172 1 92 300 GLN B O 1
ATOM 5496 N N . VAL B 1 301 ? -6.957 15.414 26.125 1 92.06 301 VAL B N 1
ATOM 5497 C CA . VAL B 1 301 ? -7.676 16.641 26.469 1 92.06 301 VAL B CA 1
ATOM 5498 C C . VAL B 1 301 ? -8.742 16.344 27.516 1 92.06 301 VAL B C 1
ATOM 5500 O O . VAL B 1 301 ? -8.938 17.125 28.453 1 92.06 301 VAL B O 1
ATOM 5503 N N . LEU B 1 302 ? -9.406 15.211 27.359 1 88.25 302 LEU B N 1
ATOM 5504 C CA . LEU B 1 302 ? -10.391 14.773 28.344 1 88.25 302 LEU B CA 1
ATOM 5505 C C . LEU B 1 302 ? -9.75 14.602 29.719 1 88.25 302 LEU B C 1
ATOM 5507 O O . LEU B 1 302 ? -10.273 15.094 30.719 1 88.25 302 LEU B O 1
ATOM 5511 N N . SER B 1 303 ? -8.68 13.961 29.734 1 87.62 303 SER B N 1
ATOM 5512 C CA . SER B 1 303 ? -7.965 13.727 30.984 1 87.62 303 SER B CA 1
ATOM 5513 C C . SER B 1 303 ? -7.516 15.031 31.625 1 87.62 303 SER B C 1
ATOM 5515 O O . SER B 1 303 ? -7.645 15.211 32.844 1 87.62 303 SER B O 1
ATOM 5517 N N . LEU B 1 304 ? -7.031 15.891 30.828 1 84.38 304 LEU B N 1
ATOM 5518 C CA . LEU B 1 304 ? -6.535 17.172 31.312 1 84.38 304 LEU B CA 1
ATOM 5519 C C . LEU B 1 304 ? -7.68 18.047 31.828 1 84.38 304 LEU B C 1
ATOM 5521 O O . LEU B 1 304 ? -7.527 18.766 32.812 1 84.38 304 LEU B O 1
ATOM 5525 N N . THR B 1 305 ? -8.727 17.969 31.125 1 81.62 305 THR B N 1
ATOM 5526 C CA . THR B 1 305 ? -9.891 18.734 31.531 1 81.62 305 THR B CA 1
ATOM 5527 C C . THR B 1 305 ? -10.383 18.281 32.906 1 81.62 305 THR B C 1
ATOM 5529 O O . THR B 1 305 ? -10.727 19.109 33.75 1 81.62 305 THR B O 1
ATOM 5532 N N . PHE B 1 306 ? -10.391 16.984 33.094 1 77.31 306 PHE B N 1
ATOM 5533 C CA . PHE B 1 306 ? -10.797 16.453 34.375 1 77.31 306 PHE B CA 1
ATOM 5534 C C . PHE B 1 306 ? -9.805 16.859 35.469 1 77.31 306 PHE B C 1
ATOM 5536 O O . PHE B 1 306 ? -10.203 17.203 36.562 1 77.31 306 PHE B O 1
ATOM 5543 N N . LYS B 1 307 ? -8.617 16.859 35.156 1 70.12 307 LYS B N 1
ATOM 5544 C CA . LYS B 1 307 ? -7.594 17.25 36.125 1 70.12 307 LYS B CA 1
ATOM 5545 C C . LYS B 1 307 ? -7.691 18.734 36.438 1 70.12 307 LYS B C 1
ATOM 5547 O O . LYS B 1 307 ? -7.539 19.125 37.594 1 70.12 307 LYS B O 1
ATOM 5552 N N . ILE B 1 308 ? -7.918 19.438 35.5 1 67.88 308 ILE B N 1
ATOM 5553 C CA . ILE B 1 308 ? -8.023 20.875 35.688 1 67.88 308 ILE B CA 1
ATOM 5554 C C . ILE B 1 308 ? -9.266 21.203 36.531 1 67.88 308 ILE B C 1
ATOM 5556 O O . ILE B 1 308 ? -9.211 22.031 37.438 1 67.88 308 ILE B O 1
ATOM 5560 N N . LYS B 1 309 ? -10.312 20.438 36.25 1 67.94 309 LYS B N 1
ATOM 5561 C CA . LYS B 1 309 ? -11.531 20.641 37.031 1 67.94 309 LYS B CA 1
ATOM 5562 C C . LYS B 1 309 ? -11.359 20.156 38.469 1 67.94 309 LYS B C 1
ATOM 5564 O O . LYS B 1 309 ? -11.82 20.812 39.406 1 67.94 309 LYS B O 1
ATOM 5569 N N . ALA B 1 310 ? -10.711 19.031 38.531 1 64.38 310 ALA B N 1
ATOM 5570 C CA . ALA B 1 310 ? -10.469 18.5 39.875 1 64.38 310 ALA B CA 1
ATOM 5571 C C . ALA B 1 310 ? -9.609 19.469 40.688 1 64.38 310 ALA B C 1
ATOM 5573 O O . ALA B 1 310 ? -9.875 19.688 41.875 1 64.38 310 ALA B O 1
ATOM 5574 N N . LEU B 1 311 ? -8.664 19.938 40.031 1 59.62 311 LEU B N 1
ATOM 5575 C CA . LEU B 1 311 ? -7.785 20.891 40.688 1 59.62 311 LEU B CA 1
ATOM 5576 C C . LEU B 1 311 ? -8.547 22.172 41.031 1 59.62 311 LEU B C 1
ATOM 5578 O O . LEU B 1 311 ? -8.352 22.734 42.125 1 59.62 311 LEU B O 1
ATOM 5582 N N . ALA B 1 312 ? -9.391 22.562 40.156 1 59.38 312 ALA B N 1
ATOM 5583 C CA . ALA B 1 312 ? -10.211 23.734 40.406 1 59.38 312 ALA B CA 1
ATOM 5584 C C . ALA B 1 312 ? -11.141 23.516 41.594 1 59.38 312 ALA B C 1
ATOM 5586 O O . ALA B 1 312 ? -11.289 24.406 42.438 1 59.38 312 ALA B O 1
ATOM 5587 N N . ILE B 1 313 ? -11.688 22.344 41.656 1 58.97 313 ILE B N 1
ATOM 5588 C CA . ILE B 1 313 ? -12.555 22 42.781 1 58.97 313 ILE B CA 1
ATOM 5589 C C . ILE B 1 313 ? -11.734 21.953 44.062 1 58.97 313 ILE B C 1
ATOM 5591 O O . ILE B 1 313 ? -12.18 22.453 45.125 1 58.97 313 ILE B O 1
ATOM 5595 N N . TRP B 1 314 ? -10.594 21.438 44 1 57.09 314 TRP B N 1
ATOM 5596 C CA . TRP B 1 314 ? -9.711 21.359 45.156 1 57.09 314 TRP B CA 1
ATOM 5597 C C . TRP B 1 314 ? -9.328 22.75 45.656 1 57.09 314 TRP B C 1
ATOM 5599 O O . TRP B 1 314 ? -9.391 23.016 46.844 1 57.09 314 TRP B O 1
ATOM 5609 N N . TYR B 1 315 ? -9 23.547 44.719 1 54.59 315 TYR B N 1
ATOM 5610 C CA . TYR B 1 315 ? -8.641 24.906 45.094 1 54.59 315 TYR B CA 1
ATOM 5611 C C . TYR B 1 315 ? -9.836 25.641 45.688 1 54.59 315 TYR B C 1
ATOM 5613 O O . TYR B 1 315 ? -9.68 26.406 46.656 1 54.59 315 TYR B O 1
ATOM 5621 N N . GLN B 1 316 ? -10.977 25.312 45.156 1 58.34 316 GLN B N 1
ATOM 5622 C CA . GLN B 1 316 ? -12.195 25.906 45.688 1 58.34 316 GLN B CA 1
ATOM 5623 C C . GLN B 1 316 ? -12.461 25.422 47.125 1 58.34 316 GLN B C 1
ATOM 5625 O O . GLN B 1 316 ? -12.789 26.203 48 1 58.34 316 GLN B O 1
ATOM 5630 N N . MET B 1 317 ? -12.219 24.234 47.312 1 61.19 317 MET B N 1
ATOM 5631 C CA . MET B 1 317 ? -12.422 23.656 48.656 1 61.19 317 MET B CA 1
ATOM 5632 C C . MET B 1 317 ? -11.383 24.188 49.625 1 61.19 317 MET B C 1
ATOM 5634 O O . MET B 1 317 ? -11.711 24.484 50.781 1 61.19 317 MET B O 1
ATOM 5638 N N . ARG B 1 318 ? -10.203 24.266 49.156 1 57.62 318 ARG B N 1
ATOM 5639 C CA . ARG B 1 318 ? -9.125 24.781 50 1 57.62 318 ARG B CA 1
ATOM 5640 C C . ARG B 1 318 ? -9.367 26.25 50.375 1 57.62 318 ARG B C 1
ATOM 5642 O O . ARG B 1 318 ? -9.156 26.641 51.531 1 57.62 318 ARG B O 1
ATOM 5649 N N . ALA B 1 319 ? -9.75 27.016 49.375 1 59.22 319 ALA B N 1
ATOM 5650 C CA . ALA B 1 319 ? -10.062 28.422 49.625 1 59.22 319 ALA B CA 1
ATOM 5651 C C . ALA B 1 319 ? -11.195 28.547 50.625 1 59.22 319 ALA B C 1
ATOM 5653 O O . ALA B 1 319 ? -11.133 29.406 51.531 1 59.22 319 ALA B O 1
ATOM 5654 N N . GLN B 1 320 ? -12.18 27.719 50.5 1 62.03 320 GLN B N 1
ATOM 5655 C CA . GLN B 1 320 ? -13.289 27.703 51.438 1 62.03 320 GLN B CA 1
ATOM 5656 C C . GLN B 1 320 ? -12.812 27.328 52.844 1 62.03 320 GLN B C 1
ATOM 5658 O O . GLN B 1 320 ? -13.242 27.922 53.844 1 62.03 320 GLN B O 1
ATOM 5663 N N . PHE B 1 321 ? -11.914 26.422 52.938 1 61 321 PHE B N 1
ATOM 5664 C CA . PHE B 1 321 ? -11.359 25.969 54.188 1 61 321 PHE B CA 1
ATOM 5665 C C . PHE B 1 321 ? -10.547 27.078 54.844 1 61 321 PHE B C 1
ATOM 5667 O O . PHE B 1 321 ? -10.695 27.344 56.062 1 61 321 PHE B O 1
ATOM 5674 N N . LEU B 1 322 ? -9.758 27.703 54.031 1 61.25 322 LEU B N 1
ATOM 5675 C CA . LEU B 1 322 ? -8.914 28.781 54.562 1 61.25 322 LEU B CA 1
ATOM 5676 C C . LEU B 1 322 ? -9.766 29.969 55.031 1 61.25 322 LEU B C 1
ATOM 5678 O O . LEU B 1 322 ? -9.461 30.594 56.031 1 61.25 322 LEU B O 1
ATOM 5682 N N . ALA B 1 323 ? -10.789 30.234 54.281 1 62.03 323 ALA B N 1
ATOM 5683 C CA . ALA B 1 323 ? -11.727 31.281 54.656 1 62.03 323 ALA B CA 1
ATOM 5684 C C . ALA B 1 323 ? -12.422 30.953 55.969 1 62.03 323 ALA B C 1
ATOM 5686 O O . ALA B 1 323 ? -12.586 31.828 56.812 1 62.03 323 ALA B O 1
ATOM 5687 N N . ARG B 1 324 ? -12.742 29.703 56.094 1 65.06 324 ARG B N 1
ATOM 5688 C CA . ARG B 1 324 ? -13.375 29.266 57.312 1 65.06 324 ARG B CA 1
ATOM 5689 C C . ARG B 1 324 ? -12.398 29.344 58.5 1 65.06 324 ARG B C 1
ATOM 5691 O O . ARG B 1 324 ? -12.781 29.75 59.594 1 65.06 324 ARG B O 1
ATOM 5698 N N . LEU B 1 325 ? -11.195 28.984 58.281 1 61.44 325 LEU B N 1
ATOM 5699 C CA . LEU B 1 325 ? -10.164 29.047 59.312 1 61.44 325 LEU B CA 1
ATOM 5700 C C . LEU B 1 325 ? -9.906 30.5 59.719 1 61.44 325 LEU B C 1
ATOM 5702 O O . LEU B 1 325 ? -9.742 30.781 60.906 1 61.44 325 LEU B O 1
ATOM 5706 N N . ALA B 1 326 ? -9.805 31.375 58.812 1 59.22 326 ALA B N 1
ATOM 5707 C CA . ALA B 1 326 ? -9.602 32.781 59.062 1 59.22 326 ALA B CA 1
ATOM 5708 C C . ALA B 1 326 ? -10.766 33.375 59.844 1 59.22 326 ALA B C 1
ATOM 5710 O O . ALA B 1 326 ? -10.57 34.219 60.75 1 59.22 326 ALA B O 1
ATOM 5711 N N . ALA B 1 327 ? -11.938 32.938 59.531 1 60.09 327 ALA B N 1
ATOM 5712 C CA . ALA B 1 327 ? -13.141 33.375 60.25 1 60.09 327 ALA B CA 1
ATOM 5713 C C . ALA B 1 327 ? -13.109 32.906 61.688 1 60.09 327 ALA B C 1
ATOM 5715 O O . ALA B 1 327 ? -13.484 33.688 62.594 1 60.09 327 ALA B O 1
ATOM 5716 N N . VAL B 1 328 ? -12.68 31.734 61.938 1 58.53 328 VAL B N 1
ATOM 5717 C CA . VAL B 1 328 ? -12.602 31.203 63.281 1 58.53 328 VAL B CA 1
ATOM 5718 C C . VAL B 1 328 ? -11.578 32 64.125 1 58.53 328 VAL B C 1
ATOM 5720 O O . VAL B 1 328 ? -11.805 32.312 65.25 1 58.53 328 VAL B O 1
ATOM 5723 N N . LYS B 1 329 ? -10.508 32.312 63.562 1 57.97 329 LYS B N 1
ATOM 5724 C CA . LYS B 1 329 ? -9.469 33.062 64.25 1 57.97 329 LYS B CA 1
ATOM 5725 C C . LYS B 1 329 ? -9.969 34.469 64.625 1 57.97 329 LYS B C 1
ATOM 5727 O O . LYS B 1 329 ? -9.57 35.031 65.625 1 57.97 329 LYS B O 1
ATOM 5732 N N . GLN B 1 330 ? -10.711 35.031 63.625 1 55.62 330 GLN B N 1
ATOM 5733 C CA . GLN B 1 330 ? -11.203 36.375 63.906 1 55.62 330 GLN B CA 1
ATOM 5734 C C . GLN B 1 330 ? -12.398 36.344 64.875 1 55.62 330 GLN B C 1
ATOM 5736 O O . GLN B 1 330 ? -12.938 37.406 65.188 1 55.62 330 GLN B O 1
ATOM 5741 N N . GLY B 1 331 ? -12.633 35.438 65.75 1 50.91 331 GLY B N 1
ATOM 5742 C CA . GLY B 1 331 ? -13.664 35.312 66.812 1 50.91 331 GLY B CA 1
ATOM 5743 C C . GLY B 1 331 ? -15.07 35.406 66.25 1 50.91 331 GLY B C 1
ATOM 5744 O O . GLY B 1 331 ? -16.031 35.625 67 1 50.91 331 GLY B O 1
ATOM 5745 N N . ARG B 1 332 ? -15.406 35.875 65.062 1 43.62 332 ARG B N 1
ATOM 5746 C CA . ARG B 1 332 ? -16.703 36.219 64.5 1 43.62 332 ARG B CA 1
ATOM 5747 C C . ARG B 1 332 ? -17.594 35 64.375 1 43.62 332 ARG B C 1
ATOM 5749 O O . ARG B 1 332 ? -17.109 33.906 64 1 43.62 332 ARG B O 1
ATOM 5756 N N . THR B 1 333 ? -18.922 34.969 65 1 38.12 333 THR B N 1
ATOM 5757 C CA . THR B 1 333 ? -20.047 34.031 65.125 1 38.12 333 THR B CA 1
ATOM 5758 C C . THR B 1 333 ? -20.438 33.438 63.812 1 38.12 333 THR B C 1
ATOM 5760 O O . THR B 1 333 ? -20.062 33.969 62.75 1 38.12 333 THR B O 1
ATOM 5763 N N . ALA B 1 334 ? -21.453 32.406 63.781 1 39.75 334 ALA B N 1
ATOM 5764 C CA . ALA B 1 334 ? -22.047 31.516 62.781 1 39.75 334 ALA B CA 1
ATOM 5765 C C . ALA B 1 334 ? -22.531 32.312 61.562 1 39.75 334 ALA B C 1
ATOM 5767 O O . ALA B 1 334 ? -22.625 31.766 60.438 1 39.75 334 ALA B O 1
ATOM 5768 N N . GLN B 1 335 ? -23.094 33.531 61.719 1 36.69 335 GLN B N 1
ATOM 5769 C CA . GLN B 1 335 ? -23.797 34.25 60.656 1 36.69 335 GLN B CA 1
ATOM 5770 C C . GLN B 1 335 ? -22.828 34.688 59.562 1 36.69 335 GLN B C 1
ATOM 5772 O O . GLN B 1 335 ? -23.172 34.656 58.375 1 36.69 335 GLN B O 1
ATOM 5777 N N . ALA B 1 336 ? -21.688 35.156 59.938 1 35.91 336 ALA B N 1
ATOM 5778 C CA . ALA B 1 336 ? -20.75 35.719 58.969 1 35.91 336 ALA B CA 1
ATOM 5779 C C . ALA B 1 336 ? -20.188 34.594 58.062 1 35.91 336 ALA B C 1
ATOM 5781 O O . ALA B 1 336 ? -19.641 34.875 57 1 35.91 336 ALA B O 1
ATOM 5782 N N . ALA B 1 337 ? -20.281 33.375 58.469 1 34.78 337 ALA B N 1
ATOM 5783 C CA . ALA B 1 337 ? -19.828 32.281 57.625 1 34.78 337 ALA B CA 1
ATOM 5784 C C . ALA B 1 337 ? -20.734 32.125 56.406 1 34.78 337 ALA B C 1
ATOM 5786 O O . ALA B 1 337 ? -20.297 31.578 55.375 1 34.78 337 ALA B O 1
ATOM 5787 N N . GLN B 1 338 ? -22.047 32.438 56.531 1 35.81 338 GLN B N 1
ATOM 5788 C CA . GLN B 1 338 ? -22.922 32.344 55.375 1 35.81 338 GLN B CA 1
ATOM 5789 C C . GLN B 1 338 ? -22.594 33.406 54.312 1 35.81 338 GLN B C 1
ATOM 5791 O O . GLN B 1 338 ? -22.703 33.156 53.125 1 35.81 338 GLN B O 1
ATOM 5796 N N . GLU B 1 339 ? -22.312 34.656 54.719 1 35.28 339 GLU B N 1
ATOM 5797 C CA . GLU B 1 339 ? -22.078 35.719 53.75 1 35.28 339 GLU B CA 1
ATOM 5798 C C . GLU B 1 339 ? -20.734 35.531 53.062 1 35.28 339 GLU B C 1
ATOM 5800 O O . GLU B 1 339 ? -20.578 35.969 51.906 1 35.28 339 GLU B O 1
ATOM 5805 N N . THR B 1 340 ? -19.797 35 53.75 1 32.75 340 THR B N 1
ATOM 5806 C CA . THR B 1 340 ? -18.516 34.812 53.062 1 32.75 340 THR B CA 1
ATOM 5807 C C . THR B 1 340 ? -18.641 33.688 52.031 1 32.75 340 THR B C 1
ATOM 5809 O O . THR B 1 340 ? -17.734 33.469 51.219 1 32.75 340 THR B O 1
ATOM 5812 N N . LYS B 1 341 ? -19.719 32.938 52.094 1 35.59 341 LYS B N 1
ATOM 5813 C CA . LYS B 1 341 ? -19.953 31.969 51.031 1 35.59 341 LYS B CA 1
ATOM 5814 C C . LYS B 1 341 ? -20.141 32.656 49.688 1 35.59 341 LYS B C 1
ATOM 5816 O O . LYS B 1 341 ? -19.672 32.156 48.656 1 35.59 341 LYS B O 1
ATOM 5821 N N . VAL B 1 342 ? -20.922 33.781 49.75 1 33.09 342 VAL B N 1
ATOM 5822 C CA . VAL B 1 342 ? -21.266 34.406 48.469 1 33.09 342 VAL B CA 1
ATOM 5823 C C . VAL B 1 342 ? -20.047 35.062 47.875 1 33.09 342 VAL B C 1
ATOM 5825 O O . VAL B 1 342 ? -19.828 35.031 46.656 1 33.09 342 VAL B O 1
ATOM 5828 N N . CYS B 1 343 ? -19.281 35.75 48.75 1 30.2 343 CYS B N 1
ATOM 5829 C CA . CYS B 1 343 ? -18.219 36.562 48.156 1 30.2 343 CYS B CA 1
ATOM 5830 C C . CYS B 1 343 ? -17.078 35.656 47.688 1 30.2 343 CYS B C 1
ATOM 5832 O O . CYS B 1 343 ? -16.266 36.062 46.844 1 30.2 343 CYS B O 1
ATOM 5834 N N . ILE B 1 344 ? -16.891 34.656 48.406 1 32.28 344 ILE B N 1
ATOM 5835 C CA . ILE B 1 344 ? -15.789 33.812 47.969 1 32.28 344 ILE B CA 1
ATOM 5836 C C . ILE B 1 344 ? -16.125 33.156 46.625 1 32.28 344 ILE B C 1
ATOM 5838 O O . ILE B 1 344 ? -15.227 32.688 45.938 1 32.28 344 ILE B O 1
ATOM 5842 N N . SER B 1 345 ? -17.469 33.031 46.406 1 32.66 345 SER B N 1
ATOM 5843 C CA . SER B 1 345 ? -17.703 32.375 45.125 1 32.66 345 SER B CA 1
ATOM 5844 C C . SER B 1 345 ? -17.125 33.188 43.969 1 32.66 345 SER B C 1
ATOM 5846 O O . SER B 1 345 ? -16.578 32.625 43.031 1 32.66 345 SER B O 1
ATOM 5848 N N . ARG B 1 346 ? -17.344 34.531 44.062 1 32 346 ARG B N 1
ATOM 5849 C CA . ARG B 1 346 ? -16.969 35.312 42.875 1 32 346 ARG B CA 1
ATOM 5850 C C . ARG B 1 346 ? -15.453 35.531 42.844 1 32 346 ARG B C 1
ATOM 5852 O O . ARG B 1 346 ? -14.836 35.438 41.781 1 32 346 ARG B O 1
ATOM 5859 N N . ASP B 1 347 ? -14.883 35.969 43.969 1 30.94 347 ASP B N 1
ATOM 5860 C CA . ASP B 1 347 ? -13.5 36.469 43.906 1 30.94 347 ASP B CA 1
ATOM 5861 C C . ASP B 1 347 ? -12.523 35.281 43.844 1 30.94 347 ASP B C 1
ATOM 5863 O O . ASP B 1 347 ? -11.484 35.375 43.188 1 30.94 347 ASP B O 1
ATOM 5867 N N . THR B 1 348 ? -12.727 34.281 44.688 1 31.66 348 THR B N 1
ATOM 5868 C CA . THR B 1 348 ? -11.758 33.188 44.688 1 31.66 348 THR B CA 1
ATOM 5869 C C . THR B 1 348 ? -11.867 32.375 43.406 1 31.66 348 THR B C 1
ATOM 5871 O O . THR B 1 348 ? -10.883 31.797 42.938 1 31.66 348 THR B O 1
ATOM 5874 N N . VAL B 1 349 ? -13.062 32.219 42.812 1 33.16 349 VAL B N 1
ATOM 5875 C CA . VAL B 1 349 ? -13.094 31.703 41.438 1 33.16 349 VAL B CA 1
ATOM 5876 C C . VAL B 1 349 ? -12.273 32.625 40.531 1 33.16 349 VAL B C 1
ATOM 5878 O O . VAL B 1 349 ? -11.656 32.156 39.562 1 33.16 349 VAL B O 1
ATOM 5881 N N . GLU B 1 350 ? -12.258 33.875 40.844 1 31.75 350 GLU B N 1
ATOM 5882 C CA . GLU B 1 350 ? -11.5 34.812 40.031 1 31.75 350 GLU B CA 1
ATOM 5883 C C . GLU B 1 350 ? -10 34.688 40.312 1 31.75 350 GLU B C 1
ATOM 5885 O O . GLU B 1 350 ? -9.18 34.781 39.375 1 31.75 350 GLU B O 1
ATOM 5890 N N . THR B 1 351 ? -9.594 34.656 41.562 1 31.39 351 THR B N 1
ATOM 5891 C CA . THR B 1 351 ? -8.164 34.625 41.844 1 31.39 351 THR B CA 1
ATOM 5892 C C . THR B 1 351 ? -7.559 33.281 41.531 1 31.39 351 THR B C 1
ATOM 5894 O O . THR B 1 351 ? -6.406 33.188 41.094 1 31.39 351 THR B O 1
ATOM 5897 N N . GLY B 1 352 ? -8.148 32.156 41.906 1 31.72 352 GLY B N 1
ATOM 5898 C CA . GLY B 1 352 ? -7.645 30.875 41.406 1 31.72 352 GLY B CA 1
ATOM 5899 C C . GLY B 1 352 ? -7.672 30.797 39.875 1 31.72 352 GLY B C 1
ATOM 5900 O O . GLY B 1 352 ? -7.074 29.891 39.281 1 31.72 352 GLY B O 1
ATOM 5901 N N . GLN B 1 353 ? -8.578 31.438 39.25 1 33.47 353 GLN B N 1
ATOM 5902 C CA . GLN B 1 353 ? -8.586 31.625 37.812 1 33.47 353 GLN B CA 1
ATOM 5903 C C . GLN B 1 353 ? -7.383 32.469 37.375 1 33.47 353 GLN B C 1
ATOM 5905 O O . GLN B 1 353 ? -6.973 32.406 36.188 1 33.47 353 GLN B O 1
ATOM 5910 N N . LYS B 1 354 ? -6.887 33.344 38.156 1 38.69 354 LYS B N 1
ATOM 5911 C CA . LYS B 1 354 ? -5.797 34.219 37.719 1 38.69 354 LYS B CA 1
ATOM 5912 C C . LYS B 1 354 ? -4.504 33.438 37.531 1 38.69 354 LYS B C 1
ATOM 5914 O O . LYS B 1 354 ? -3.725 33.719 36.625 1 38.69 354 LYS B O 1
ATOM 5919 N N . GLY B 1 355 ? -4.113 32.531 38.531 1 37.38 355 GLY B N 1
ATOM 5920 C CA . GLY B 1 355 ? -2.816 31.906 38.406 1 37.38 355 GLY B CA 1
ATOM 5921 C C . GLY B 1 355 ? -2.793 30.828 37.344 1 37.38 355 GLY B C 1
ATOM 5922 O O . GLY B 1 355 ? -1.721 30.391 36.906 1 37.38 355 GLY B O 1
ATOM 5923 N N . LEU B 1 356 ? -3.799 30.078 37.25 1 43.62 356 LEU B N 1
ATOM 5924 C CA . LEU B 1 356 ? -3.795 29.031 36.25 1 43.62 356 LEU B CA 1
ATOM 5925 C C . LEU B 1 356 ? -4.176 29.594 34.875 1 43.62 356 LEU B C 1
ATOM 5927 O O . LEU B 1 356 ? -5.27 30.141 34.719 1 43.62 356 LEU B O 1
ATOM 5931 N N . THR B 1 357 ? -3.229 29.969 34.188 1 52.44 357 THR B N 1
ATOM 5932 C CA . THR B 1 357 ? -3.43 30.391 32.812 1 52.44 357 THR B CA 1
ATOM 5933 C C . THR B 1 357 ? -4.484 29.516 32.125 1 52.44 357 THR B C 1
ATOM 5935 O O . THR B 1 357 ? -4.402 28.297 32.156 1 52.44 357 THR B O 1
ATOM 5938 N N . SER B 1 358 ? -5.668 30.156 31.828 1 67.62 358 SER B N 1
ATOM 5939 C CA . SER B 1 358 ? -6.703 29.422 31.109 1 67.62 358 SER B CA 1
ATOM 5940 C C . SER B 1 358 ? -6.18 28.859 29.797 1 67.62 358 SER B C 1
ATOM 5942 O O . SER B 1 358 ? -5.203 29.375 29.25 1 67.62 358 SER B O 1
ATOM 5944 N N . VAL B 1 359 ? -6.512 27.766 29.578 1 71.94 359 VAL B N 1
ATOM 5945 C CA . VAL B 1 359 ? -6.219 27.156 28.281 1 71.94 359 VAL B CA 1
ATOM 5946 C C . VAL B 1 359 ? -6.406 28.203 27.188 1 71.94 359 VAL B C 1
ATOM 5948 O O . VAL B 1 359 ? -5.598 28.281 26.25 1 71.94 359 VAL B O 1
ATOM 5951 N N . ARG B 1 360 ? -7.344 29.109 27.484 1 73.81 360 ARG B N 1
ATOM 5952 C CA . ARG B 1 360 ? -7.613 30.156 26.5 1 73.81 360 ARG B CA 1
ATOM 5953 C C . ARG B 1 360 ? -6.457 31.141 26.422 1 73.81 360 ARG B C 1
ATOM 5955 O O . ARG B 1 360 ? -6.035 31.531 25.344 1 73.81 360 ARG B O 1
ATOM 5962 N N . GLU B 1 361 ? -6.039 31.531 27.547 1 72.06 361 GLU B N 1
ATOM 5963 C CA . GLU B 1 361 ? -4.902 32.438 27.594 1 72.06 361 GLU B CA 1
ATOM 5964 C C . GLU B 1 361 ? -3.652 31.812 26.984 1 72.06 361 GLU B C 1
ATOM 5966 O O . GLU B 1 361 ? -2.912 32.469 26.25 1 72.06 361 GLU B O 1
ATOM 5971 N N . ALA B 1 362 ? -3.48 30.641 27.25 1 71.75 362 ALA B N 1
ATOM 5972 C CA . ALA B 1 362 ? -2.357 29.891 26.703 1 71.75 362 ALA B CA 1
ATOM 5973 C C . ALA B 1 362 ? -2.473 29.766 25.188 1 71.75 362 ALA B C 1
ATOM 5975 O O . ALA B 1 362 ? -1.473 29.875 24.469 1 71.75 362 ALA B O 1
ATOM 5976 N N . TRP B 1 363 ? -3.598 29.562 24.766 1 73.38 363 TRP B N 1
ATOM 5977 C CA . TRP B 1 363 ? -3.898 29.469 23.344 1 73.38 363 TRP B CA 1
ATOM 5978 C C . TRP B 1 363 ? -3.6 30.797 22.641 1 73.38 363 TRP B C 1
ATOM 5980 O O . TRP B 1 363 ? -3 30.812 21.562 1 73.38 363 TRP B O 1
ATOM 5990 N N . GLU B 1 364 ? -4.035 31.922 23.234 1 68.38 364 GLU B N 1
ATOM 5991 C CA . GLU B 1 364 ? -3.887 33.25 22.641 1 68.38 364 GLU B CA 1
ATOM 5992 C C . GLU B 1 364 ? -2.439 33.75 22.719 1 68.38 364 GLU B C 1
ATOM 5994 O O . GLU B 1 364 ? -1.979 34.469 21.844 1 68.38 364 GLU B O 1
ATOM 5999 N N . ASN B 1 365 ? -1.697 33.375 23.781 1 60.16 365 ASN B N 1
ATOM 6000 C CA . ASN B 1 365 ? -0.333 33.812 24.016 1 60.16 365 ASN B CA 1
ATOM 6001 C C . ASN B 1 365 ? 0.691 32.875 23.375 1 60.16 365 ASN B C 1
ATOM 6003 O O . ASN B 1 365 ? 1.883 32.969 23.688 1 60.16 365 ASN B O 1
ATOM 6007 N N . GLY B 1 366 ? 0.413 32.062 22.578 1 54.84 366 GLY B N 1
ATOM 6008 C CA . GLY B 1 366 ? 1.273 31.062 21.953 1 54.84 366 GLY B CA 1
ATOM 6009 C C . GLY B 1 366 ? 2.664 31.594 21.641 1 54.84 366 GLY B C 1
ATOM 6010 O O . GLY B 1 366 ? 3.547 30.828 21.25 1 54.84 366 GLY B O 1
ATOM 6011 N N . LYS B 1 367 ? 2.965 32.906 21.469 1 48.62 367 LYS B N 1
ATOM 6012 C CA . LYS B 1 367 ? 4.285 33.438 21.125 1 48.62 367 LYS B CA 1
ATOM 6013 C C . LYS B 1 367 ? 5.266 33.25 22.281 1 48.62 367 LYS B C 1
ATOM 6015 O O . LYS B 1 367 ? 6.445 32.969 22.062 1 48.62 367 LYS B O 1
ATOM 6020 N N . LYS B 1 368 ? 4.965 33.656 23.5 1 43.88 368 LYS B N 1
ATOM 6021 C CA . LYS B 1 368 ? 5.984 34.125 24.438 1 43.88 368 LYS B CA 1
ATOM 6022 C C . LYS B 1 368 ? 6.629 32.969 25.172 1 43.88 368 LYS B C 1
ATOM 6024 O O . LYS B 1 368 ? 7.773 33.062 25.625 1 43.88 368 LYS B O 1
ATOM 6029 N N . HIS B 1 369 ? 5.922 31.906 25.781 1 37.56 369 HIS B N 1
ATOM 6030 C CA . HIS B 1 369 ? 6.602 31.047 26.734 1 37.56 369 HIS B CA 1
ATOM 6031 C C . HIS B 1 369 ? 7.297 29.891 26.031 1 37.56 369 HIS B C 1
ATOM 6033 O O . HIS B 1 369 ? 6.93 28.719 26.234 1 37.56 369 HIS B O 1
ATOM 6039 N N . SER B 1 370 ? 7.891 30.062 25.016 1 38.19 370 SER B N 1
ATOM 6040 C CA . SER B 1 370 ? 8.781 29.062 24.406 1 38.19 370 SER B CA 1
ATOM 6041 C C . SER B 1 370 ? 9.828 28.578 25.406 1 38.19 370 SER B C 1
ATOM 6043 O O . SER B 1 370 ? 10.508 27.578 25.156 1 38.19 370 SER B O 1
ATOM 6045 N N . GLY B 1 371 ? 10.273 29.422 26.453 1 34.34 371 GLY B N 1
ATOM 6046 C CA . GLY B 1 371 ? 11.312 29.016 27.391 1 34.34 371 GLY B CA 1
ATOM 6047 C C . GLY B 1 371 ? 10.906 27.859 28.281 1 34.34 371 GLY B C 1
ATOM 6048 O O . GLY B 1 371 ? 11.742 27.281 28.984 1 34.34 371 GLY B O 1
ATOM 6049 N N . MET B 1 372 ? 9.656 27.766 28.75 1 31.28 372 MET B N 1
ATOM 6050 C CA . MET B 1 372 ? 9.289 26.797 29.766 1 31.28 372 MET B CA 1
ATOM 6051 C C . MET B 1 372 ? 9.273 25.391 29.188 1 31.28 372 MET B C 1
ATOM 6053 O O . MET B 1 372 ? 8.953 24.422 29.891 1 31.28 372 MET B O 1
ATOM 6057 N N . LEU B 1 373 ? 9.25 25.156 27.938 1 33.66 373 LEU B N 1
ATOM 6058 C CA . LEU B 1 373 ? 9.469 23.75 27.578 1 33.66 373 LEU B CA 1
ATOM 6059 C C . LEU B 1 373 ? 10.742 23.219 28.219 1 33.66 373 LEU B C 1
ATOM 6061 O O . LEU B 1 373 ? 11.141 22.078 27.953 1 33.66 373 LEU B O 1
ATOM 6065 N N . GLU B 1 374 ? 11.672 24.047 28.891 1 26.61 374 GLU B N 1
ATOM 6066 C CA . GLU B 1 374 ? 12.836 23.547 29.609 1 26.61 374 GLU B CA 1
ATOM 6067 C C . GLU B 1 374 ? 12.406 22.641 30.766 1 26.61 374 GLU B C 1
ATOM 6069 O O . GLU B 1 374 ? 12.5 21.422 30.672 1 26.61 374 GLU B O 1
ATOM 6074 N N . GLY B 1 375 ? 13.102 22.891 32.188 1 25.47 375 GLY B N 1
ATOM 6075 C CA . GLY B 1 375 ? 13.617 22.125 33.312 1 25.47 375 GLY B CA 1
ATOM 6076 C C . GLY B 1 375 ? 12.539 21.688 34.281 1 25.47 375 GLY B C 1
ATOM 6077 O O . GLY B 1 375 ? 12.844 21.234 35.406 1 25.47 375 GLY B O 1
ATOM 6078 N N . VAL B 1 376 ? 11.328 22.078 34.25 1 22.89 376 VAL B N 1
ATOM 6079 C CA . VAL B 1 376 ? 10.789 21.688 35.562 1 22.89 376 VAL B CA 1
ATOM 6080 C C . VAL B 1 376 ? 10.672 20.156 35.625 1 22.89 376 VAL B C 1
ATOM 6082 O O . VAL B 1 376 ? 9.828 19.562 34.938 1 22.89 376 VAL B O 1
ATOM 6085 N N . ILE B 1 377 ? 11.805 19.453 35.562 1 23.2 377 ILE B N 1
ATOM 6086 C CA . ILE B 1 377 ? 11.844 18.047 35.969 1 23.2 377 ILE B CA 1
ATOM 6087 C C . ILE B 1 377 ? 11.203 17.891 37.344 1 23.2 377 ILE B C 1
ATOM 6089 O O . ILE B 1 377 ? 11.742 18.375 38.344 1 23.2 377 ILE B O 1
ATOM 6093 N N . ILE B 1 378 ? 9.93 18.281 37.562 1 21.8 378 ILE B N 1
ATOM 6094 C CA . ILE B 1 378 ? 9.438 17.953 38.875 1 21.8 378 ILE B CA 1
ATOM 6095 C C . ILE B 1 378 ? 9.633 16.453 39.156 1 21.8 378 ILE B C 1
ATOM 6097 O O . ILE B 1 378 ? 9.141 15.617 38.406 1 21.8 378 ILE B O 1
ATOM 6101 N N . ASN B 1 379 ? 10.789 16.125 39.719 1 22.91 379 ASN B N 1
ATOM 6102 C CA . ASN B 1 379 ? 11.055 14.922 40.5 1 22.91 379 ASN B CA 1
ATOM 6103 C C . ASN B 1 379 ? 9.914 14.602 41.438 1 22.91 379 ASN B C 1
ATOM 6105 O O . ASN B 1 379 ? 9.906 15.047 42.594 1 22.91 379 ASN B O 1
ATOM 6109 N N . SER B 1 380 ? 8.656 14.961 41.031 1 22.8 380 SER B N 1
ATOM 6110 C CA . SER B 1 380 ? 7.609 14.727 42.031 1 22.8 380 SER B CA 1
ATOM 6111 C C . SER B 1 380 ? 7.605 13.273 42.5 1 22.8 380 SER B C 1
ATOM 6113 O O . SER B 1 380 ? 6.84 12.906 43.406 1 22.8 380 SER B O 1
ATOM 6115 N N . TYR B 1 381 ? 8.016 12.352 41.656 1 22.34 381 TYR B N 1
ATOM 6116 C CA . TYR B 1 381 ? 7.57 11.055 42.156 1 22.34 381 TYR B CA 1
ATOM 6117 C C . TYR B 1 381 ? 8.234 10.734 43.5 1 22.34 381 TYR B C 1
ATOM 6119 O O . TYR B 1 381 ? 8.164 9.602 43.969 1 22.34 381 TYR B O 1
ATOM 6127 N N . GLU B 1 382 ? 9.227 11.555 43.906 1 23 382 GLU B N 1
ATOM 6128 C CA . GLU B 1 382 ? 9.805 10.992 45.125 1 23 382 GLU B CA 1
ATOM 6129 C C . GLU B 1 382 ? 8.844 11.102 46.312 1 23 382 GLU B C 1
ATOM 6131 O O . GLU B 1 382 ? 9.211 10.797 47.438 1 23 382 GLU B O 1
ATOM 6136 N N . SER B 1 383 ? 7.781 11.977 46.188 1 22.38 383 SER B N 1
ATOM 6137 C CA . SER B 1 383 ? 7.207 12.352 47.5 1 22.38 383 SER B CA 1
ATOM 6138 C C . SER B 1 383 ? 6.594 11.141 48.188 1 22.38 383 SER B C 1
ATOM 6140 O O . SER B 1 383 ? 6.062 11.266 49.281 1 22.38 383 SER B O 1
ATOM 6142 N N . ARG B 1 384 ? 6.043 10.211 47.5 1 21.78 384 ARG B N 1
ATOM 6143 C CA . ARG B 1 384 ? 5.047 9.484 48.281 1 21.78 384 ARG B CA 1
ATOM 6144 C C . ARG B 1 384 ? 5.688 8.789 49.469 1 21.78 384 ARG B C 1
ATOM 6146 O O . ARG B 1 384 ? 5.848 7.562 49.469 1 21.78 384 ARG B O 1
ATOM 6153 N N . GLN B 1 385 ? 6.805 9.305 50.031 1 19.19 385 GLN B N 1
ATOM 6154 C CA . GLN B 1 385 ? 6.906 8.648 51.312 1 19.19 385 GLN B CA 1
ATOM 6155 C C . GLN B 1 385 ? 5.738 9.039 52.219 1 19.19 385 GLN B C 1
ATOM 6157 O O . GLN B 1 385 ? 5.414 10.219 52.344 1 19.19 385 GLN B O 1
ATOM 6162 N N . PRO B 1 386 ? 4.641 8.273 52.5 1 22.69 386 PRO B N 1
ATOM 6163 C CA . PRO B 1 386 ? 3.547 8.391 53.469 1 22.69 386 PRO B CA 1
ATOM 6164 C C . PRO B 1 386 ? 4.004 8.945 54.812 1 22.69 386 PRO B C 1
ATOM 6166 O O . PRO B 1 386 ? 3.227 8.969 55.781 1 22.69 386 PRO B O 1
ATOM 6169 N N . THR B 1 387 ? 5.203 9.352 54.969 1 21.64 387 THR B N 1
ATOM 6170 C CA . THR B 1 387 ? 5.496 9.523 56.375 1 21.64 387 THR B CA 1
ATOM 6171 C C . THR B 1 387 ? 4.57 10.562 57 1 21.64 387 THR B C 1
ATOM 6173 O O . THR B 1 387 ? 4.07 10.375 58.125 1 21.64 387 THR B O 1
ATOM 6176 N N . VAL B 1 388 ? 4.727 11.828 56.656 1 21.2 388 VAL B N 1
ATOM 6177 C CA . VAL B 1 388 ? 4.84 12.82 57.719 1 21.2 388 VAL B CA 1
ATOM 6178 C C . VAL B 1 388 ? 3.451 13.305 58.156 1 21.2 388 VAL B C 1
ATOM 6180 O O . VAL B 1 388 ? 3.316 14.312 58.844 1 21.2 388 VAL B O 1
ATOM 6183 N N . CYS B 1 389 ? 2.311 12.984 57.5 1 20.38 389 CYS B N 1
ATOM 6184 C CA . CYS B 1 389 ? 1.209 13.836 57.938 1 20.38 389 CYS B CA 1
ATOM 6185 C C . CYS B 1 389 ? 0.917 13.633 59.406 1 20.38 389 CYS B C 1
ATOM 6187 O O . CYS B 1 389 ? -0.022 14.227 59.938 1 20.38 389 CYS B O 1
ATOM 6189 N N . ASN B 1 390 ? 1.294 12.43 60.031 1 20.66 390 ASN B N 1
ATOM 6190 C CA . ASN B 1 390 ? 0.697 12.062 61.312 1 20.66 390 ASN B CA 1
ATOM 6191 C C . ASN B 1 390 ? 1.119 13.023 62.406 1 20.66 390 ASN B C 1
ATOM 6193 O O . ASN B 1 390 ? 0.864 12.766 63.594 1 20.66 390 ASN B O 1
ATOM 6197 N N . THR B 1 391 ? 2.148 13.648 62.344 1 20.78 391 THR B N 1
ATOM 6198 C CA . THR B 1 391 ? 2.623 14 63.688 1 20.78 391 THR B CA 1
ATOM 6199 C C . THR B 1 391 ? 1.674 14.992 64.375 1 20.78 391 THR B C 1
ATOM 6201 O O . THR B 1 391 ? 1.952 15.492 65.438 1 20.78 391 THR B O 1
ATOM 6204 N N . LEU B 1 392 ? 0.842 15.695 63.656 1 19.97 392 LEU B N 1
ATOM 6205 C CA . LEU B 1 392 ? 0.478 16.875 64.438 1 19.97 392 LEU B CA 1
ATOM 6206 C C . LEU B 1 392 ? -0.346 16.484 65.625 1 19.97 392 LEU B C 1
ATOM 6208 O O . LEU B 1 392 ? -0.13 17.016 66.75 1 19.97 392 LEU B O 1
ATOM 6212 N N . CYS B 1 393 ? -1.704 16.125 65.625 1 18.34 393 CYS B N 1
ATOM 6213 C CA . CYS B 1 393 ? -2.588 16.625 66.625 1 18.34 393 CYS B CA 1
ATOM 6214 C C . CYS B 1 393 ? -2.432 15.805 67.938 1 18.34 393 CYS B C 1
ATOM 6216 O O . CYS B 1 393 ? -2.316 16.359 69 1 18.34 393 CYS B O 1
ATOM 6218 N N . GLN B 1 394 ? -3.242 14.625 68.125 1 17.52 394 GLN B N 1
ATOM 6219 C CA . GLN B 1 394 ? -3.951 14.219 69.375 1 17.52 394 GLN B CA 1
ATOM 6220 C C . GLN B 1 394 ? -2.988 13.625 70.375 1 17.52 394 GLN B C 1
ATOM 6222 O O . GLN B 1 394 ? -2.314 12.633 70.125 1 17.52 394 GLN B O 1
ATOM 6227 N N . ASN B 1 395 ? -2.402 14.273 71.375 1 20.03 395 ASN B N 1
ATOM 6228 C CA . ASN B 1 395 ? -1.881 14.055 72.75 1 20.03 395 ASN B CA 1
ATOM 6229 C C . ASN B 1 395 ? -2.824 13.188 73.562 1 20.03 395 ASN B C 1
ATOM 6231 O O . ASN B 1 395 ? -2.473 12.766 74.688 1 20.03 395 ASN B O 1
ATOM 6235 N N . GLU B 1 396 ? -4.156 13.336 73.75 1 20.94 396 GLU B N 1
ATOM 6236 C CA . GLU B 1 396 ? -4.602 12.961 75.125 1 20.94 396 GLU B CA 1
ATOM 6237 C C . GLU B 1 396 ? -4.535 11.453 75.312 1 20.94 396 GLU B C 1
ATOM 6239 O O . GLU B 1 396 ? -4.102 10.719 74.375 1 20.94 396 GLU B O 1
ATOM 6244 N N . LYS B 1 397 ? -5.797 10.867 75.875 1 20.89 397 LYS B N 1
ATOM 6245 C CA . LYS B 1 397 ? -6.133 9.859 76.938 1 20.89 397 LYS B CA 1
ATOM 6246 C C . LYS B 1 397 ? -5.91 8.453 76.375 1 20.89 397 LYS B C 1
ATOM 6248 O O . LYS B 1 397 ? -5.723 8.258 75.188 1 20.89 397 LYS B O 1
ATOM 6253 N N . SER B 1 398 ? -6.969 7.449 76.688 1 19.38 398 SER B N 1
ATOM 6254 C CA . SER B 1 398 ? -7.332 6.09 77.062 1 19.38 398 SER B CA 1
ATOM 6255 C C . SER B 1 398 ? -7.527 5.203 75.875 1 19.38 398 SER B C 1
ATOM 6257 O O . SER B 1 398 ? -8.578 5.242 75.188 1 19.38 398 SER B O 1
ATOM 6259 N N . VAL B 1 399 ? -6.633 5.043 75 1 19.97 399 VAL B N 1
ATOM 6260 C CA . VAL B 1 399 ? -6.453 4.156 73.875 1 19.97 399 VAL B CA 1
ATOM 6261 C C . VAL B 1 399 ? -6.441 2.703 74.312 1 19.97 399 VAL B C 1
ATOM 6263 O O . VAL B 1 399 ? -5.473 1.978 74.125 1 19.97 399 VAL B O 1
ATOM 6266 N N . SER B 1 400 ? -7.148 2.459 75.5 1 19.44 400 SER B N 1
ATOM 6267 C CA . SER B 1 400 ? -6.949 1.092 75.938 1 19.44 400 SER B CA 1
ATOM 6268 C C . SER B 1 400 ? -7.539 0.079 74.938 1 19.44 400 SER B C 1
ATOM 6270 O O . SER B 1 400 ? -6.914 -0.94 74.688 1 19.44 400 SER B O 1
ATOM 6272 N N . GLN B 1 401 ? -8.953 -0.013 75 1 18.58 401 GLN B N 1
ATOM 6273 C CA . GLN B 1 401 ? -9.797 -1.2 74.875 1 18.58 401 GLN B CA 1
ATOM 6274 C C . GLN B 1 401 ? -9.703 -1.811 73.5 1 18.58 401 GLN B C 1
ATOM 6276 O O . GLN B 1 401 ? -9.352 -1.124 72.562 1 18.58 401 GLN B O 1
ATOM 6281 N N . MET B 1 402 ? -10.305 -2.998 73.188 1 18.03 402 MET B N 1
ATOM 6282 C CA . MET B 1 402 ? -10.266 -4.055 72.188 1 18.03 402 MET B CA 1
ATOM 6283 C C . MET B 1 402 ? -10.617 -3.508 70.812 1 18.03 402 MET B C 1
ATOM 6285 O O . MET B 1 402 ? -11.594 -2.768 70.625 1 18.03 402 MET B O 1
ATOM 6289 N N . ALA B 1 403 ? -9.648 -3.223 69.812 1 17.86 403 ALA B N 1
ATOM 6290 C CA . ALA B 1 403 ? -9.523 -3.857 68.562 1 17.86 403 ALA B CA 1
ATOM 6291 C C . ALA B 1 403 ? -10.078 -5.281 68.562 1 17.86 403 ALA B C 1
ATOM 6293 O O . ALA B 1 403 ? -9.344 -6.234 68.812 1 17.86 403 ALA B O 1
ATOM 6294 N N . SER B 1 404 ? -11.109 -5.379 69.188 1 17.11 404 SER B N 1
ATOM 6295 C CA . SER B 1 404 ? -11.695 -6.703 69.312 1 17.11 404 SER B CA 1
ATOM 6296 C C . SER B 1 404 ? -11.945 -7.355 68 1 17.11 404 SER B C 1
ATOM 6298 O O . SER B 1 404 ? -11.539 -8.5 67.75 1 17.11 404 SER B O 1
ATOM 6300 N N . HIS B 1 405 ? -13.242 -7.238 67.188 1 18.22 405 HIS B N 1
ATOM 6301 C CA . HIS B 1 405 ? -14.102 -7.926 66.25 1 18.22 405 HIS B CA 1
ATOM 6302 C C . HIS B 1 405 ? -13.719 -7.578 64.812 1 18.22 405 HIS B C 1
ATOM 6304 O O . HIS B 1 405 ? -14.109 -8.273 63.875 1 18.22 405 HIS B O 1
ATOM 6310 N N . CYS B 1 406 ? -13.781 -6.965 63.812 1 17.23 406 CYS B N 1
ATOM 6311 C CA . CYS B 1 406 ? -12.727 -7.191 62.812 1 17.23 406 CYS B CA 1
ATOM 6312 C C . CYS B 1 406 ? -11.352 -7.113 63.469 1 17.23 406 CYS B C 1
ATOM 6314 O O . CYS B 1 406 ? -10.914 -6.035 63.875 1 17.23 406 CYS B O 1
ATOM 6316 N N . SER B 1 407 ? -10.758 -8.141 64.312 1 16.7 407 SER B N 1
ATOM 6317 C CA . SER B 1 407 ? -10.352 -9.367 65 1 16.7 407 SER B CA 1
ATOM 6318 C C . SER B 1 407 ? -8.992 -9.852 64.5 1 16.7 407 SER B C 1
ATOM 6320 O O . SER B 1 407 ? -8.109 -10.164 65.25 1 16.7 407 SER B O 1
ATOM 6322 N N . CYS B 1 408 ? -8.578 -10.898 63.844 1 17.28 408 CYS B N 1
ATOM 6323 C CA . CYS B 1 408 ? -7.199 -11.297 63.562 1 17.28 408 CYS B CA 1
ATOM 6324 C C . CYS B 1 408 ? -6.41 -10.164 62.938 1 17.28 408 CYS B C 1
ATOM 6326 O O . CYS B 1 408 ? -6.988 -9.266 62.312 1 17.28 408 CYS B O 1
ATOM 6328 N N . PHE B 1 409 ? -4.973 -10.203 62.562 1 17.33 409 PHE B N 1
ATOM 6329 C CA . PHE B 1 409 ? -4.035 -9.094 62.531 1 17.33 409 PHE B CA 1
ATOM 6330 C C . PHE B 1 409 ? -4.555 -7.973 61.656 1 17.33 409 PHE B C 1
ATOM 6332 O O . PHE B 1 409 ? -5.215 -8.234 60.625 1 17.33 409 PHE B O 1
#

pLDDT: mean 81.3, std 26.61, range [16.34, 98.94]

Nearest PDB structures (foldseek):
  1jcj-assembly2_B  TM=9.312E-01  e=3.031E-23  Escherichia coli
  1p1x-assembly2_B  TM=9.352E-01  e=4.420E-23  Escherichia coli K-12
  5emu-assembly1_A  TM=9.424E-01  e=8.440E-23  Escherichia coli K-12
  3npv-assembly1_B  TM=9.398E-01  e=7.510E-20  Escherichia coli
  7p76-assembly7_G  TM=9.356E-01  e=7.116E-20  Escherichia coli 909945-2

InterPro domains:
  IPR002915 DeoC/FbaB/LacD aldolase [PF01791] (52-270)
  IPR002915 DeoC/FbaB/LacD aldolase [SM01133] (49-299)
  IPR011343 Deoxyribose-phosphate aldolase [PTHR10889] (1-301)
  IPR011343 Deoxyribose-phosphate aldolase [TIGR00126] (51-279)
  IPR011343 Deoxyribose-phosphate aldolase [cd00959] (50-277)
  IPR013785 Aldolase-type TIM barrel [G3DSA:3.20.20.70] (42-315)

Solvent-accessible surface area (backbone atoms only — not comparable to full-atom values): 43654 Å² total; per-residue (Å²): 126,79,82,76,42,83,41,53,78,90,59,65,76,81,44,71,80,63,74,62,59,62,70,61,41,49,51,52,33,49,53,59,69,66,48,45,74,61,61,69,40,45,30,47,23,50,51,56,53,49,43,34,21,23,27,44,40,57,86,57,49,56,56,39,66,65,57,38,38,51,49,46,50,38,34,61,53,54,58,61,63,70,58,28,51,75,43,63,46,62,86,66,74,68,30,34,45,24,38,32,31,37,39,57,42,34,48,47,41,51,52,40,28,53,76,68,73,47,84,64,44,36,30,24,48,24,27,43,51,78,38,18,46,44,51,69,70,52,24,48,48,43,37,40,52,28,43,73,45,58,28,46,29,38,40,33,35,49,57,35,40,33,64,70,68,65,36,57,68,61,48,29,52,52,44,34,51,48,43,60,47,40,62,87,29,44,37,28,39,24,61,38,52,60,56,40,85,43,68,44,46,43,31,42,51,46,47,40,44,42,31,27,18,30,33,22,46,25,35,21,77,48,79,54,96,47,40,46,46,58,47,61,45,53,44,44,48,49,37,43,50,52,46,22,74,73,68,69,52,84,54,15,44,27,50,12,23,90,50,47,43,47,69,50,51,52,49,51,53,50,49,44,39,71,72,72,26,69,87,40,75,37,59,86,28,25,38,35,39,32,68,54,23,61,61,39,36,41,51,50,44,51,53,49,50,51,48,52,47,50,49,49,51,49,50,50,50,49,51,52,48,50,51,50,50,52,40,57,71,66,68,59,65,80,69,61,61,59,59,51,51,61,54,44,54,58,50,48,56,46,51,64,48,61,74,47,59,45,29,42,53,40,50,74,48,68,79,72,71,71,71,66,36,57,71,83,71,73,77,56,82,73,58,84,64,82,69,75,81,65,74,71,77,84,81,79,87,82,85,82,90,71,94,87,79,91,69,89,132,126,78,83,77,42,82,42,52,78,90,58,65,76,80,45,71,78,64,75,62,60,64,70,61,39,48,50,51,34,50,54,60,69,65,48,47,74,59,59,68,40,47,30,47,23,48,50,56,53,48,43,35,21,23,26,44,38,56,87,56,50,55,56,38,65,66,55,39,38,51,50,45,50,40,35,60,52,55,57,59,64,69,59,27,49,73,44,64,47,63,87,66,74,67,32,34,45,23,40,33,31,38,39,58,42,35,48,47,41,50,51,41,29,54,74,67,72,48,85,65,43,36,29,23,47,23,25,44,52,78,39,19,47,45,51,67,70,50,24,47,48,43,37,39,51,28,42,72,45,59,28,46,28,38,40,33,35,50,57,36,39,33,63,69,69,67,36,59,68,61,47,28,53,52,44,34,50,49,42,61,45,38,62,88,29,45,36,28,39,23,60,37,52,60,56,39,88,44,67,42,48,42,30,42,50,45,46,40,44,43,29,28,19,31,32,22,45,24,35,22,77,47,78,55,94,47,39,47,45,56,46,59,45,53,44,43,47,49,36,42,49,50,46,23,75,74,68,70,53,85,56,16,43,28,50,14,22,90,49,48,42,47,67,51,52,52,49,51,55,50,49,44,38,72,73,73,26,70,86,41,76,37,60,87,28,24,39,35,38,30,69,54,21,62,60,39,36,42,53,49,45,50,53,48,50,51,49,52,47,50,49,49,50,48,50,50,50,50,52,51,48,52,51,50,52,53,40,57,73,64,71,60,65,80,69,60,61,60,58,52,52,60,54,45,53,60,50,49,56,46,52,64,48,61,74,48,57,44,27,41,53,38,50,75,47,68,77,73,72,71,70,66,37,57,73,84,72,71,74,56,81,69,58,80,62,81,66,74,81,70,71,71,79,93,74,80,86,87,80,71,77,79,83,51,76,100,47,79,138

Organism: Equus asinus (NCBI:txid9793)

Foldseek 3Di:
DPDFQPFAPDDCVVQVPDDDDQVVLVVVQVVLLPFFFDDFLLLLLLLLLLQQFAQAEDEDPPDDLVNLLVSLVCQQVLADQVLCVLLVNNPVSRGYQAYEYELVCLLSNVVSCVVVVHDRAYEYEFCPPPQNPDDLVRRLVSLLSSVVSPHQAYEYEFDLVCLLVVVLVVRLVSLLSSVVSNVRHAYEYEDQQVRNPDLSSLLSSLLSNSNSTHQEYEFHRQPDPDFDGSSSVLSSLVSQVVVCVVPVDHHAYEGEHDQAASSSSRSVLLSCCVSPRDVQSHNSRYHYYDHHHSVRSNVVSVVSSVVVVVVLVVQLVVVLVVVVVVCVVVVHDPPVNVVVVVVCVPVVNVVVCVPPQRSVNSNVPVPDVSPVSHDPPVPPVVPPPPDDPPPPDDPDDDPDDDDDDDDDD/DPDFQPFAPDDCVVQVPDDDDQVVLVVVQVVLLPFFFDDFLLLLLLLLLLQQFAQAEDEDPPDDLVNLLVSLVCQQVLADQVLCVLLVNNVVSRGYQAYEYELVCLLSNVVSCVVVVHDRAYEYEFCPPPQNPDDLVRRLVSLLSSVVSPHQAYEYEFNLVCLLVVVLVVRLVSLLSSVVSNVRHAYEYEDQQVRNPDLSSLLSSLLSNSNSTHQEYEFHRQPDPDFDGSSSVLSSLVSQVVCCVVPVDHHAYEGEHDQAASSSSRSVLLSCCVSPRDVQSHNSRYHYYDHHHSVRSNVVSVVSSVVVVVVLVVQLVVLLVVVVVVCVVVVHDPVVNVVVVVVCVPVVNVVVCVPPQRSVNSNVPVPDVSPVSHDPPVPVVVPPPVPDPPPDDDPDDDPDDDPPPVHDD

Secondary structure (DSSP, 8-state):
-----------THHHHT----HHHHHHHHHHHHHSPPP-HHHHHHHHHHHHTTEEEE---TT--HHHHHHHHHHHHS-S-HHHHHHTT-TTS----SEEEE-GGGHHHHHHHHHHTT--PPEEEEESSTTTT-S-HHHHHHHHHHHHHHT-SEEEEEP-HHHHHTT-HHHHHHHHHHHHHHHTTSEEEEE--GGGSSSHHHHHHHHHHHHHTT-SEEES--S-SSS---HHHHHHHHHHHHHHHHHH----EEE-BSS--SHHHHHHHHHHHHHHT-GGG-STTTB-EEESSHHHHHHHHHHHHHHHHHHHHHHHHHHHHHHHHHHHHHTT--THHHHHHHHHHHHHHHHHHHHHS--HHHHHHTTTTTTSTTS------TT-----TTGGGS----------------/-----------THHHHT----HHHHHHHHHHHHHSPPP-HHHHHHHHHHHHTTEEEE---TT--HHHHHHHHHHHHS-S-HHHHHHTT-TTS----SEEEE-GGGHHHHHHHHHHTT--PPEEEEESSTTTT-S-HHHHHHHHHHHHHHT-SEEEEEP-HHHHHTT-HHHHHHHHHHHHHHHTTSEEEEE--GGGSSSHHHHHHHHHHHHHTT-SEEES--S-SSS---HHHHHHHHHHHHHHHHHH----EEE-BSS--SHHHHHHHHHHHHHHT-GGG-STTTB-EEESSHHHHHHHHHHHHHHHHHHHHHHHHHHHHHHHHHHHHHTT--TTHHHHHHHHHHHHHHHHHHHHS--HHHHHHTTTTTTSTTS------TT-----GGGGSS---S---S---SS---